Protein AF-A0A6G6X4B3-F1 (afdb_monomer_lite)

Radius of gyration: 32.87 Å; chains: 1; bounding box: 87×77×95 Å

pLDDT: mean 84.54, std 12.5, range [29.42, 98.75]

Structure (mmCIF, N/CA/C/O backbone):
data_AF-A0A6G6X4B3-F1
#
_entry.id   AF-A0A6G6X4B3-F1
#
loop_
_atom_site.group_PDB
_atom_site.id
_atom_site.type_symbol
_atom_site.label_atom_id
_atom_site.label_alt_id
_atom_site.label_comp_id
_atom_site.label_asym_id
_atom_site.label_entity_id
_atom_site.label_seq_id
_atom_site.pdbx_PDB_ins_code
_atom_site.Cartn_x
_atom_site.Cartn_y
_atom_site.Cartn_z
_atom_site.occupancy
_atom_site.B_iso_or_equiv
_atom_site.auth_seq_id
_atom_site.auth_comp_id
_atom_site.auth_asym_id
_atom_site.auth_atom_id
_atom_site.pdbx_PDB_model_num
ATOM 1 N N . MET A 1 1 ? -33.035 -1.682 -3.425 1.00 34.25 1 MET A N 1
ATOM 2 C CA . MET A 1 1 ? -34.180 -2.338 -2.754 1.00 34.25 1 MET A CA 1
ATOM 3 C C . MET A 1 1 ? -33.689 -3.664 -2.202 1.00 34.25 1 MET A C 1
ATOM 5 O O . MET A 1 1 ? -33.329 -4.509 -3.007 1.00 34.25 1 MET A O 1
ATOM 9 N N . ALA A 1 2 ? -33.610 -3.843 -0.883 1.00 37.97 2 ALA A N 1
ATOM 10 C CA . ALA A 1 2 ? -33.184 -5.114 -0.294 1.00 37.97 2 ALA A CA 1
ATOM 11 C C . ALA A 1 2 ? -34.392 -5.828 0.326 1.00 37.97 2 ALA A C 1
ATOM 13 O O . ALA A 1 2 ? -34.608 -5.746 1.523 1.00 37.97 2 ALA A O 1
ATOM 14 N N . ASN A 1 3 ? -35.212 -6.518 -0.471 1.00 41.06 3 ASN A N 1
ATOM 15 C CA . ASN A 1 3 ? -36.093 -7.522 0.134 1.00 41.06 3 ASN A CA 1
ATOM 16 C C . ASN A 1 3 ? -35.189 -8.575 0.792 1.00 41.06 3 ASN A C 1
ATOM 18 O O . ASN A 1 3 ? -34.303 -9.101 0.117 1.00 41.06 3 ASN A O 1
ATOM 22 N N . LEU A 1 4 ? -35.404 -8.891 2.077 1.00 50.31 4 LEU A N 1
ATOM 23 C CA . LEU A 1 4 ? -34.827 -10.081 2.713 1.00 50.31 4 LEU A CA 1
ATOM 24 C C . LEU A 1 4 ? -35.475 -11.311 2.060 1.00 50.31 4 LEU A C 1
ATOM 26 O O . LEU A 1 4 ? -36.457 -11.858 2.558 1.00 50.31 4 LEU A O 1
ATOM 30 N N . ASN A 1 5 ? -34.982 -11.663 0.873 1.00 49.84 5 ASN A N 1
ATOM 31 C CA . ASN A 1 5 ? -35.355 -12.846 0.120 1.00 49.84 5 ASN A CA 1
ATOM 32 C C . ASN A 1 5 ? -34.113 -13.747 0.007 1.00 49.84 5 ASN A C 1
ATOM 34 O O . ASN A 1 5 ? -33.140 -13.342 -0.635 1.00 49.84 5 ASN A O 1
ATOM 38 N N . PRO A 1 6 ? -34.123 -14.937 0.627 1.00 58.81 6 PRO A N 1
ATOM 39 C CA . PRO A 1 6 ? -35.236 -15.523 1.381 1.00 58.81 6 PRO A CA 1
ATOM 40 C C . PRO A 1 6 ? -35.432 -14.876 2.768 1.00 58.81 6 PRO A C 1
ATOM 42 O O . PRO A 1 6 ? -34.541 -14.200 3.286 1.00 58.81 6 PRO A O 1
ATOM 45 N N . ALA A 1 7 ? -36.617 -15.075 3.358 1.00 63.34 7 ALA A N 1
ATOM 46 C CA . ALA A 1 7 ? -36.954 -14.567 4.691 1.00 63.34 7 ALA A CA 1
ATOM 47 C C . ALA A 1 7 ? -35.974 -15.098 5.763 1.00 63.34 7 ALA A C 1
ATOM 49 O O . ALA A 1 7 ? -35.519 -16.235 5.627 1.00 63.34 7 ALA A O 1
ATOM 50 N N . PRO A 1 8 ? -35.691 -14.353 6.855 1.00 68.12 8 PRO A N 1
ATOM 51 C CA . PRO A 1 8 ? -34.735 -14.761 7.894 1.00 68.12 8 PRO A CA 1
ATOM 52 C C . PRO A 1 8 ? -34.922 -16.192 8.411 1.00 68.12 8 PRO A C 1
ATOM 54 O O . PRO A 1 8 ? -33.961 -16.951 8.501 1.00 68.12 8 PRO A O 1
ATOM 57 N N . ALA A 1 9 ? -36.167 -16.612 8.649 1.00 66.00 9 ALA A N 1
ATOM 58 C CA . ALA A 1 9 ? -36.484 -17.969 9.102 1.00 66.00 9 ALA A CA 1
ATOM 59 C C . ALA A 1 9 ? -36.031 -19.079 8.128 1.00 66.00 9 ALA A C 1
ATOM 61 O O . ALA A 1 9 ? -35.730 -20.190 8.556 1.00 66.00 9 ALA A O 1
ATOM 62 N N . ALA A 1 10 ? -35.940 -18.787 6.827 1.00 69.56 10 ALA A N 1
ATOM 63 C CA . ALA A 1 10 ? -35.490 -19.731 5.805 1.00 69.56 10 ALA A CA 1
ATOM 64 C C . ALA A 1 10 ? -33.955 -19.782 5.649 1.00 69.56 10 ALA A C 1
ATOM 66 O O . ALA A 1 10 ? -33.451 -20.624 4.911 1.00 69.56 10 ALA A O 1
ATOM 67 N N . LEU A 1 11 ? -33.204 -18.911 6.336 1.00 70.44 11 LEU A N 1
ATOM 68 C CA . LEU A 1 11 ? -31.737 -18.838 6.256 1.00 70.44 11 LEU A CA 1
ATOM 69 C C . LEU A 1 11 ? -31.010 -19.781 7.229 1.00 70.44 11 LEU A C 1
ATOM 71 O O . LEU A 1 11 ? -29.782 -19.870 7.195 1.00 70.44 11 LEU A O 1
ATOM 75 N N . GLY A 1 12 ? -31.736 -20.486 8.102 1.00 78.19 12 GLY A N 1
ATOM 76 C CA . GLY A 1 12 ? -31.140 -21.418 9.059 1.00 78.19 12 GLY A CA 1
ATOM 77 C C . GLY A 1 12 ? -30.101 -20.740 9.962 1.00 78.19 12 GLY A C 1
ATOM 78 O O . GLY A 1 12 ? -30.416 -19.774 10.653 1.00 78.19 12 GLY A O 1
ATOM 79 N N . LEU A 1 13 ? -28.864 -21.249 9.959 1.00 73.81 13 LEU A N 1
ATOM 80 C CA . LEU A 1 13 ? -27.758 -20.727 10.779 1.00 73.81 13 LEU A CA 1
ATOM 81 C C . LEU A 1 13 ? -27.313 -19.311 10.385 1.00 73.81 13 LEU A C 1
ATOM 83 O O . LEU A 1 13 ? -26.829 -18.574 11.234 1.00 73.81 13 LEU A O 1
ATOM 87 N N . ALA A 1 14 ? -27.521 -18.911 9.129 1.00 78.69 14 ALA A N 1
ATOM 88 C CA . ALA A 1 14 ? -27.161 -17.584 8.629 1.00 78.69 14 ALA A CA 1
ATOM 89 C C . ALA A 1 14 ? -28.263 -16.530 8.871 1.00 78.69 14 ALA A C 1
ATOM 91 O O . ALA A 1 14 ? -28.248 -15.458 8.262 1.00 78.69 14 ALA A O 1
ATOM 92 N N . SER A 1 15 ? -29.269 -16.844 9.693 1.00 83.00 15 SER A N 1
ATOM 93 C CA . SER A 1 15 ? -30.389 -15.945 9.969 1.00 83.00 15 SER A CA 1
ATOM 94 C C . SER A 1 15 ? -29.947 -14.732 10.801 1.00 83.00 15 SER A C 1
ATOM 96 O O . SER A 1 15 ? -29.384 -14.923 11.879 1.00 83.00 15 SER A O 1
ATOM 98 N N . PRO A 1 16 ? -30.264 -13.486 10.388 1.00 84.44 16 PRO A N 1
ATOM 99 C CA . PRO A 1 16 ? -30.019 -12.283 11.187 1.00 84.44 16 PRO A CA 1
ATOM 100 C C . PRO A 1 16 ? -31.057 -12.102 12.310 1.00 84.44 16 PRO A C 1
ATOM 102 O O . PRO A 1 16 ? -31.334 -10.973 12.709 1.00 84.44 16 PRO A O 1
ATOM 105 N N . ALA A 1 17 ? -31.696 -13.186 12.762 1.00 86.19 17 ALA A N 1
ATOM 106 C CA . ALA A 1 17 ? -32.755 -13.105 13.752 1.00 86.19 17 ALA A CA 1
ATOM 107 C C . ALA A 1 17 ? -32.227 -12.575 15.092 1.00 86.19 17 ALA A C 1
ATOM 109 O O . ALA A 1 17 ? -31.159 -12.984 15.553 1.00 86.19 17 ALA A O 1
ATOM 110 N N . LEU A 1 18 ? -33.002 -11.690 15.714 1.00 88.56 18 LEU A N 1
ATOM 111 C CA . LEU A 1 18 ? -32.690 -11.038 16.981 1.00 88.56 18 LEU A CA 1
ATOM 112 C C . LEU A 1 18 ? -33.564 -11.592 18.109 1.00 88.56 18 LEU A C 1
ATOM 114 O O . LEU A 1 18 ? -34.737 -11.916 17.902 1.00 88.56 18 LEU A O 1
ATOM 118 N N . GLY A 1 19 ? -32.996 -11.677 19.311 1.00 87.81 19 GLY A N 1
ATOM 119 C CA . GLY A 1 19 ? -33.690 -12.081 20.533 1.00 87.81 19 GLY A CA 1
ATOM 120 C C . GLY A 1 19 ? -33.427 -11.140 21.709 1.00 87.81 19 GLY A C 1
ATOM 121 O O . GLY A 1 19 ? -32.533 -10.289 21.666 1.00 87.81 19 GLY A O 1
ATOM 122 N N . ALA A 1 20 ? -34.204 -11.320 22.778 1.00 89.75 20 ALA A N 1
ATOM 123 C CA . ALA A 1 20 ? -33.962 -10.644 24.048 1.00 89.75 20 ALA A CA 1
ATOM 124 C C . ALA A 1 20 ? -32.610 -11.074 24.629 1.00 89.75 20 ALA A C 1
ATOM 126 O O . ALA A 1 20 ? -32.232 -12.239 24.528 1.00 89.75 20 ALA A O 1
ATOM 127 N N . TRP A 1 21 ? -31.886 -10.129 25.230 1.00 91.62 21 TRP A N 1
ATOM 128 C CA . TRP A 1 21 ? -30.561 -10.404 25.802 1.00 91.62 21 TRP A CA 1
ATOM 129 C C . TRP A 1 21 ? -30.665 -11.100 27.157 1.00 91.62 21 TRP A C 1
ATOM 131 O O . TRP A 1 21 ? -29.821 -11.923 27.487 1.00 91.62 21 TRP A O 1
ATOM 141 N N . PHE A 1 22 ? -31.705 -10.791 27.929 1.00 90.38 22 PHE A N 1
ATOM 142 C CA . PHE A 1 22 ? -31.936 -11.348 29.259 1.00 90.38 22 PHE A CA 1
ATOM 143 C C . PHE A 1 22 ? -33.390 -11.774 29.411 1.00 90.38 22 PHE A C 1
ATOM 145 O O . PHE A 1 22 ? -34.276 -11.207 28.760 1.00 90.38 22 PHE A O 1
ATOM 152 N N . ASP A 1 23 ? -33.642 -12.738 30.290 1.00 87.31 23 ASP A N 1
ATOM 153 C CA . ASP A 1 23 ? -34.991 -13.194 30.618 1.00 87.31 23 ASP A CA 1
ATOM 154 C C . ASP A 1 23 ? -35.842 -12.130 31.310 1.00 87.31 23 ASP A C 1
ATOM 156 O O . ASP A 1 23 ? -37.011 -11.948 30.958 1.00 87.31 23 ASP A O 1
ATOM 160 N N . ASP A 1 24 ? -35.230 -11.347 32.191 1.00 87.12 24 ASP A N 1
ATOM 161 C CA . ASP A 1 24 ? -35.862 -10.208 32.840 1.00 87.12 24 ASP A CA 1
ATOM 162 C C . ASP A 1 24 ? -36.134 -9.059 31.846 1.00 87.12 24 ASP A C 1
ATOM 164 O O . ASP A 1 24 ? -35.240 -8.538 31.167 1.00 87.12 24 ASP A O 1
ATOM 168 N N . ALA A 1 25 ? -37.405 -8.662 31.741 1.00 83.94 25 ALA A N 1
ATOM 169 C CA . ALA A 1 25 ? -37.860 -7.552 30.902 1.00 83.94 25 ALA A CA 1
ATOM 170 C C . ALA A 1 25 ? -37.615 -6.167 31.494 1.00 83.94 25 ALA A C 1
ATOM 172 O O . ALA A 1 25 ? -37.613 -5.184 30.754 1.00 83.94 25 ALA A O 1
ATOM 173 N N . SER A 1 26 ? -37.394 -6.095 32.802 1.00 83.94 26 SER A N 1
ATOM 174 C CA . SER A 1 26 ? -37.139 -4.861 33.535 1.00 83.94 26 SER A CA 1
ATOM 175 C C . SER A 1 26 ? -35.655 -4.500 33.630 1.00 83.94 26 SER A C 1
ATOM 177 O O . SER A 1 26 ? -35.333 -3.357 33.958 1.00 83.94 26 SER A O 1
ATOM 179 N N . LEU A 1 27 ? -34.754 -5.434 33.296 1.00 89.00 27 LEU A N 1
ATOM 180 C CA . LEU A 1 27 ? -33.313 -5.207 33.342 1.00 89.00 27 LEU A CA 1
ATOM 181 C C . LEU A 1 27 ? -32.903 -4.081 32.389 1.00 89.00 27 LEU A C 1
ATOM 183 O O . LEU A 1 27 ? -33.153 -4.143 31.182 1.00 89.00 27 LEU A O 1
ATOM 187 N N . SER A 1 28 ? -32.240 -3.068 32.952 1.00 91.94 28 SER A N 1
ATOM 188 C CA . SER A 1 28 ? -31.773 -1.882 32.237 1.00 91.94 28 SER A CA 1
ATOM 189 C C . SER A 1 28 ? -30.257 -1.722 32.338 1.00 91.94 28 SER A C 1
ATOM 191 O O . SER A 1 28 ? -29.694 -1.729 33.435 1.00 91.94 28 SER A O 1
ATOM 193 N N . LEU A 1 29 ? -29.594 -1.546 31.192 1.00 95.06 29 LEU A N 1
ATOM 194 C CA . LEU A 1 29 ? -28.162 -1.250 31.127 1.00 95.06 29 LEU A CA 1
ATOM 195 C C . LEU A 1 29 ? -27.895 0.231 31.421 1.00 95.06 29 LEU A C 1
ATOM 197 O O . LEU A 1 29 ? -28.511 1.125 30.832 1.00 95.06 29 LEU A O 1
ATOM 201 N N . ALA A 1 30 ? -26.933 0.486 32.306 1.00 95.62 30 ALA A N 1
ATOM 202 C CA . ALA A 1 30 ? -26.502 1.828 32.677 1.00 95.62 30 ALA A CA 1
ATOM 203 C C . ALA A 1 30 ? -25.683 2.527 31.565 1.00 95.62 30 ALA A C 1
ATOM 205 O O . ALA A 1 30 ? -25.419 1.989 30.485 1.00 95.62 30 ALA A O 1
ATOM 206 N N . ALA A 1 31 ? -25.290 3.780 31.809 1.00 94.31 31 ALA A N 1
ATOM 207 C CA . ALA A 1 31 ? -24.260 4.448 31.008 1.00 94.31 31 ALA A CA 1
ATOM 208 C C . ALA A 1 31 ? -22.913 3.712 31.131 1.00 94.31 31 ALA A C 1
ATOM 210 O O . ALA A 1 31 ? -22.647 3.126 32.184 1.00 94.31 31 ALA A O 1
ATOM 211 N N . PRO A 1 32 ? -22.079 3.711 30.077 1.00 96.00 32 PRO A N 1
ATOM 212 C CA . PRO A 1 32 ? -20.802 3.030 30.127 1.00 96.00 32 PRO A CA 1
ATOM 213 C C . PRO A 1 32 ? -19.794 3.849 30.947 1.00 96.00 32 PRO A C 1
ATOM 215 O O . PRO A 1 32 ? -19.927 5.068 31.097 1.00 96.00 32 PRO A O 1
ATOM 218 N N . VAL A 1 33 ? -18.769 3.180 31.471 1.00 95.69 33 VAL A N 1
ATOM 219 C CA . VAL A 1 33 ? -17.647 3.827 32.171 1.00 95.69 33 VAL A CA 1
ATOM 220 C C . VAL A 1 33 ? -16.529 4.216 31.191 1.00 95.69 33 VAL A C 1
ATOM 222 O O . VAL A 1 33 ? -16.672 4.092 29.976 1.00 95.69 33 VAL A O 1
ATOM 225 N N . SER A 1 34 ? -15.389 4.696 31.701 1.00 95.00 34 SER A N 1
ATOM 226 C CA . SER A 1 34 ? -14.264 5.214 30.898 1.00 95.00 34 SER A CA 1
ATOM 227 C C . SER A 1 34 ? -13.652 4.217 29.903 1.00 95.00 34 SER A C 1
ATOM 229 O O . SER A 1 34 ? -12.942 4.639 28.989 1.00 95.00 34 SER A O 1
ATOM 231 N N . THR A 1 35 ? -13.916 2.919 30.074 1.00 94.88 35 THR A N 1
ATOM 232 C CA . THR A 1 35 ? -13.462 1.824 29.203 1.00 94.88 35 THR A CA 1
ATOM 233 C C . THR A 1 35 ? -14.482 1.425 28.131 1.00 94.88 35 THR A C 1
ATOM 235 O O . THR A 1 35 ? -14.175 0.560 27.319 1.00 94.88 35 THR A O 1
ATOM 238 N N . LEU A 1 36 ? -15.667 2.053 28.107 1.00 96.31 36 LEU A N 1
ATOM 239 C CA . LEU A 1 36 ? -16.879 1.654 27.367 1.00 96.31 36 LEU A CA 1
ATOM 240 C C . LEU A 1 36 ? -17.611 0.403 27.889 1.00 96.31 36 LEU A C 1
ATOM 242 O O . LEU A 1 36 ? -18.686 0.079 27.383 1.00 96.31 36 LEU A O 1
ATOM 246 N N . ALA A 1 37 ? -17.109 -0.242 28.943 1.00 96.88 37 ALA A N 1
ATOM 247 C CA . ALA A 1 37 ? -17.837 -1.299 29.639 1.00 96.88 37 ALA A CA 1
ATOM 248 C C . ALA A 1 37 ? -19.062 -0.756 30.387 1.00 96.88 37 ALA A C 1
ATOM 250 O O . ALA A 1 37 ? -19.065 0.390 30.848 1.00 96.88 37 ALA A O 1
ATOM 251 N N . VAL A 1 38 ? -20.084 -1.592 30.562 1.00 97.44 38 VAL A N 1
ATOM 252 C CA . VAL A 1 38 ? -21.244 -1.287 31.407 1.00 97.44 38 VAL A CA 1
ATOM 253 C C . VAL A 1 38 ? -21.191 -2.161 32.661 1.00 97.44 38 VAL A C 1
ATOM 255 O O . VAL A 1 38 ? -21.445 -3.365 32.557 1.00 97.44 38 VAL A O 1
ATOM 258 N N . PRO A 1 39 ? -20.905 -1.589 33.844 1.00 95.81 39 PRO A N 1
ATOM 259 C CA . PRO A 1 39 ? -20.995 -2.329 35.092 1.00 95.81 39 PRO A CA 1
ATOM 260 C C . PRO A 1 39 ? -22.458 -2.648 35.390 1.00 95.81 39 PRO A C 1
ATOM 262 O O . PRO A 1 39 ? -23.330 -1.779 35.291 1.00 95.81 39 PRO A O 1
ATOM 265 N N . HIS A 1 40 ? -22.728 -3.889 35.778 1.00 94.06 40 HIS A N 1
ATOM 266 C CA . HIS A 1 40 ? -24.064 -4.315 36.166 1.00 94.06 40 HIS A CA 1
ATOM 267 C C . HIS A 1 40 ? -24.013 -5.266 37.358 1.00 94.06 40 HIS A C 1
ATOM 269 O O . HIS A 1 40 ? -23.154 -6.143 37.421 1.00 94.06 40 HIS A O 1
ATOM 275 N N . THR A 1 41 ? -24.958 -5.105 38.282 1.00 92.81 41 THR A N 1
ATOM 276 C CA . THR A 1 41 ? -25.189 -6.043 39.382 1.00 92.81 41 THR A CA 1
ATOM 277 C C . THR A 1 41 ? -26.573 -6.635 39.193 1.00 92.81 41 THR A C 1
ATOM 279 O O . THR A 1 41 ? -27.560 -5.901 39.256 1.00 92.81 41 THR A O 1
ATOM 282 N N . PHE A 1 42 ? -26.644 -7.940 38.943 1.00 85.75 42 PHE A N 1
ATOM 283 C CA . PHE A 1 42 ? -27.924 -8.618 38.764 1.00 85.75 42 PHE A CA 1
ATOM 284 C C . PHE A 1 42 ? -28.671 -8.686 40.094 1.00 85.75 42 PHE A C 1
ATOM 286 O O . PHE A 1 42 ? -28.071 -8.955 41.134 1.00 85.75 42 PHE A O 1
ATOM 293 N N . ALA A 1 43 ? -29.975 -8.427 40.053 1.00 78.50 43 ALA A N 1
ATOM 294 C CA . ALA A 1 43 ? -30.862 -8.515 41.204 1.00 78.50 43 ALA A CA 1
ATOM 295 C C . ALA A 1 43 ? -31.962 -9.544 40.924 1.00 78.50 43 ALA A C 1
ATOM 297 O O . ALA A 1 43 ? -32.490 -9.596 39.812 1.00 78.50 43 ALA A O 1
ATOM 298 N N . ALA A 1 44 ? -32.340 -10.330 41.928 1.00 63.81 44 ALA A N 1
ATOM 299 C CA . ALA A 1 44 ? -33.470 -11.243 41.835 1.00 63.81 44 ALA A CA 1
ATOM 300 C C . ALA A 1 44 ? -34.761 -10.462 41.534 1.00 63.81 44 ALA A C 1
ATOM 302 O O . ALA A 1 44 ? -35.176 -9.590 42.303 1.00 63.81 44 ALA A O 1
ATOM 303 N N . SER A 1 45 ? -35.432 -10.800 40.433 1.00 56.31 45 SER A N 1
ATOM 304 C CA . SER A 1 45 ? -36.744 -10.258 40.080 1.00 56.31 45 SER A CA 1
ATOM 305 C C . SER A 1 45 ? -37.760 -11.389 39.881 1.00 56.31 45 SER A C 1
ATOM 307 O O . SER A 1 45 ? -37.430 -12.517 39.516 1.00 56.31 45 SER A O 1
ATOM 309 N N . GLY A 1 46 ? -39.029 -11.123 40.209 1.00 57.25 46 GLY A N 1
ATOM 310 C CA . GLY A 1 46 ? -40.143 -12.025 39.886 1.00 57.25 46 GLY A CA 1
ATOM 311 C C . GLY A 1 46 ? -40.173 -13.392 40.591 1.00 57.25 46 GLY A C 1
ATOM 312 O O . GLY A 1 46 ? -40.893 -14.274 40.133 1.00 57.25 46 GLY A O 1
ATOM 313 N N . GLY A 1 47 ? -39.438 -13.590 41.693 1.00 58.91 47 GLY A N 1
ATOM 314 C CA . GLY A 1 47 ? -39.380 -14.873 42.415 1.00 58.91 47 GLY A CA 1
ATOM 315 C C . GLY A 1 47 ? -38.359 -15.875 41.861 1.00 58.91 47 GLY A C 1
ATOM 316 O O . GLY A 1 47 ? -38.307 -17.005 42.345 1.00 58.91 47 GLY A O 1
ATOM 317 N N . ASN A 1 48 ? -37.544 -15.467 40.883 1.00 61.34 48 ASN A N 1
ATOM 318 C CA . ASN A 1 48 ? -36.438 -16.255 40.346 1.00 61.34 48 ASN A CA 1
ATOM 319 C C . ASN A 1 48 ? -35.145 -15.968 41.132 1.00 61.34 48 ASN A C 1
ATOM 321 O O . ASN A 1 48 ? -34.888 -14.826 41.506 1.00 61.34 48 ASN A O 1
ATOM 325 N N . THR A 1 49 ? -34.316 -16.987 41.377 1.00 74.00 49 THR A N 1
ATOM 326 C CA . THR A 1 49 ? -33.020 -16.835 42.077 1.00 74.00 49 THR A CA 1
ATOM 327 C C . THR A 1 49 ? -31.856 -16.495 41.141 1.00 74.00 49 THR A C 1
ATOM 329 O O . THR A 1 49 ? -30.737 -16.292 41.612 1.00 74.00 49 THR A O 1
ATOM 332 N N . VAL A 1 50 ? -32.101 -16.475 39.827 1.00 85.00 50 VAL A N 1
ATOM 333 C CA . VAL A 1 50 ? -31.108 -16.206 38.780 1.00 85.00 50 VAL A CA 1
ATOM 334 C C . VAL A 1 50 ? -31.719 -15.388 37.637 1.00 85.00 50 VAL A C 1
ATOM 336 O O . VAL A 1 50 ? -32.908 -15.530 37.350 1.00 85.00 50 VAL A O 1
ATOM 339 N N . THR A 1 51 ? -30.895 -14.582 36.965 1.00 89.00 51 THR A N 1
ATOM 340 C CA . THR A 1 51 ? -31.205 -13.927 35.682 1.00 89.00 51 THR A CA 1
ATOM 341 C C . THR A 1 51 ? -30.478 -14.665 34.560 1.00 89.00 51 THR A C 1
ATOM 343 O O . THR A 1 51 ? -29.258 -14.821 34.613 1.00 89.00 51 THR A O 1
ATOM 346 N N . ALA A 1 52 ? -31.190 -15.119 33.532 1.00 89.69 52 ALA A N 1
ATOM 347 C CA . ALA A 1 52 ? -30.589 -15.847 32.417 1.00 89.69 52 ALA A CA 1
ATOM 348 C C . ALA A 1 52 ? -30.125 -14.901 31.298 1.00 89.69 52 ALA A C 1
ATOM 350 O O . ALA A 1 52 ? -30.900 -14.096 30.780 1.00 89.69 52 ALA A O 1
ATOM 351 N N . TRP A 1 53 ? -28.871 -15.049 30.866 1.00 92.62 53 TRP A N 1
ATOM 352 C CA . TRP A 1 53 ? -28.338 -14.469 29.635 1.00 92.62 53 TRP A CA 1
ATOM 353 C C . TRP A 1 53 ? -28.732 -15.326 28.438 1.00 92.62 53 TRP A C 1
ATOM 355 O O . TRP A 1 53 ? -28.424 -16.520 28.377 1.00 92.62 53 TRP A O 1
ATOM 365 N N . TRP A 1 54 ? -29.395 -14.723 27.463 1.00 91.38 54 TRP A N 1
ATOM 366 C CA . TRP A 1 54 ? -29.845 -15.382 26.245 1.00 91.38 54 TRP A CA 1
ATOM 367 C C . TRP A 1 54 ? -29.028 -14.941 25.037 1.00 91.38 54 TRP A C 1
ATOM 369 O O . TRP A 1 54 ? -28.472 -13.844 25.001 1.00 91.38 54 TRP A O 1
ATOM 379 N N . ALA A 1 55 ? -28.972 -15.810 24.026 1.00 90.69 55 ALA A N 1
ATOM 380 C CA . ALA A 1 55 ? -28.298 -15.508 22.772 1.00 90.69 55 ALA A CA 1
ATOM 381 C C . ALA A 1 55 ? -29.010 -14.347 22.051 1.00 90.69 55 ALA A C 1
ATOM 383 O O . ALA A 1 55 ? -30.164 -14.506 21.647 1.00 90.69 55 ALA A O 1
ATOM 384 N N . PRO A 1 56 ? -28.347 -13.196 21.849 1.00 91.88 56 PRO A N 1
ATOM 385 C CA . PRO A 1 56 ? -28.986 -12.032 21.243 1.00 91.88 56 PRO A CA 1
ATOM 386 C C . PRO A 1 56 ? -29.158 -12.167 19.720 1.00 91.88 56 PRO A C 1
ATOM 388 O O . PRO A 1 56 ? -30.041 -11.537 19.142 1.00 91.88 56 PRO A O 1
ATOM 391 N N . ALA A 1 57 ? -28.323 -12.992 19.084 1.00 92.00 57 ALA A N 1
ATOM 392 C CA . ALA A 1 57 ? -28.341 -13.363 17.668 1.00 92.00 57 ALA A CA 1
ATOM 393 C C . ALA A 1 57 ? -27.618 -14.717 17.490 1.00 92.00 57 ALA A C 1
ATOM 395 O O . ALA A 1 57 ? -27.196 -15.320 18.477 1.00 92.00 57 ALA A O 1
ATOM 396 N N . GLY A 1 58 ? -27.493 -15.232 16.263 1.00 91.44 58 GLY A N 1
ATOM 397 C CA . GLY A 1 58 ? -26.735 -16.463 15.991 1.00 91.44 58 GLY A CA 1
ATOM 398 C C . GLY A 1 58 ? -25.220 -16.277 16.162 1.00 91.44 58 GLY A C 1
ATOM 399 O O . GLY A 1 58 ? -24.633 -15.376 15.559 1.00 91.44 58 GLY A O 1
ATOM 400 N N . GLY A 1 59 ? -24.576 -17.131 16.962 1.00 94.06 59 GLY A N 1
ATOM 401 C CA . GLY A 1 59 ? -23.158 -16.987 17.304 1.00 94.06 59 GLY A CA 1
ATOM 402 C C . GLY A 1 59 ? -22.581 -18.156 18.099 1.00 94.06 59 GLY A C 1
ATOM 403 O O . GLY A 1 59 ? -23.260 -19.145 18.363 1.00 94.06 59 GLY A O 1
ATOM 404 N N . THR A 1 60 ? -21.318 -18.036 18.490 1.00 94.50 60 THR A N 1
ATOM 405 C CA . THR A 1 60 ? -20.589 -19.016 19.300 1.00 94.50 60 THR A CA 1
ATOM 406 C C . THR A 1 60 ? -20.167 -18.413 20.634 1.00 94.50 60 THR A C 1
ATOM 408 O O . THR A 1 60 ? -19.591 -17.324 20.661 1.00 94.50 60 THR A O 1
ATOM 411 N N . LEU A 1 61 ? -20.406 -19.140 21.723 1.00 94.44 61 LEU A N 1
ATOM 412 C CA . LEU A 1 61 ? -19.905 -18.832 23.058 1.00 94.44 61 LEU A CA 1
ATOM 413 C C . LEU A 1 61 ? -18.546 -19.506 23.285 1.00 94.44 61 LEU A C 1
ATOM 415 O O . LEU A 1 61 ? -18.392 -20.707 23.055 1.00 94.44 61 LEU A O 1
ATOM 419 N N . THR A 1 62 ? -17.588 -18.737 23.792 1.00 94.75 62 THR A N 1
ATOM 420 C CA . THR A 1 62 ? -16.268 -19.206 24.225 1.00 94.75 62 THR A CA 1
ATOM 421 C C . THR A 1 62 ? -15.971 -18.663 25.617 1.00 94.75 62 THR A C 1
ATOM 423 O O . THR A 1 62 ? -16.232 -17.491 25.887 1.00 94.75 62 THR A O 1
ATOM 426 N N . LEU A 1 63 ? -15.410 -19.502 26.491 1.00 95.06 63 LEU A N 1
ATOM 427 C CA . LEU A 1 63 ? -14.903 -19.083 27.798 1.00 95.06 63 LEU A CA 1
ATOM 428 C C . LEU A 1 63 ? -13.379 -18.994 27.759 1.00 95.06 63 LEU A C 1
ATOM 430 O O . LEU A 1 63 ? -12.717 -19.850 27.170 1.00 95.06 63 LEU A O 1
ATOM 434 N N . ALA A 1 64 ? -12.828 -17.958 28.381 1.00 95.75 64 ALA A N 1
ATOM 435 C CA . ALA A 1 64 ? -11.390 -17.770 28.520 1.00 95.75 64 ALA A CA 1
ATOM 436 C C . ALA A 1 64 ? -11.072 -17.032 29.821 1.00 95.75 64 ALA A C 1
ATOM 438 O O . ALA A 1 64 ? -11.844 -16.189 30.269 1.00 95.75 64 ALA A O 1
ATOM 439 N N . VAL A 1 65 ? -9.913 -17.317 30.407 1.00 96.31 65 VAL A N 1
ATOM 440 C CA . VAL A 1 65 ? -9.360 -16.534 31.515 1.00 96.31 65 VAL A CA 1
ATOM 441 C C . VAL A 1 65 ? -8.433 -15.469 30.941 1.00 96.31 65 VAL A C 1
ATOM 443 O O . VAL A 1 65 ? -7.506 -15.775 30.186 1.00 96.31 65 VAL A O 1
ATOM 446 N N . SER A 1 66 ? -8.676 -14.205 31.267 1.00 95.19 66 SER A N 1
ATOM 447 C CA . SER A 1 66 ? -7.836 -13.092 30.839 1.00 95.19 66 SER A CA 1
ATOM 448 C C . SER A 1 66 ? -6.496 -13.135 31.579 1.00 95.19 66 SER A C 1
ATOM 450 O O . SER A 1 66 ? -6.416 -12.951 32.782 1.00 95.19 66 SER A O 1
ATOM 452 N N . THR A 1 67 ? -5.398 -13.383 30.874 1.00 91.62 67 THR A N 1
ATOM 453 C CA . THR A 1 67 ? -4.037 -13.393 31.450 1.00 91.62 67 THR A CA 1
ATOM 454 C C . THR A 1 67 ? -3.222 -12.206 30.933 1.00 91.62 67 THR A C 1
ATOM 456 O O . THR A 1 67 ? -3.574 -11.694 29.864 1.00 91.62 67 THR A O 1
ATOM 459 N N . PRO A 1 68 ? -2.140 -11.771 31.618 1.00 88.06 68 PRO A N 1
ATOM 460 C CA . PRO A 1 68 ? -1.312 -10.648 31.158 1.00 88.06 68 PRO A CA 1
ATOM 461 C C . PRO A 1 68 ? -0.866 -10.802 29.696 1.00 88.06 68 PRO A C 1
ATOM 463 O O . PRO A 1 68 ? -1.005 -9.890 28.883 1.00 88.06 68 PRO A O 1
ATOM 466 N N . THR A 1 69 ? -0.433 -12.008 29.319 1.00 87.06 69 THR A N 1
ATOM 467 C CA . THR A 1 69 ? -0.367 -12.429 27.915 1.00 87.06 69 THR A CA 1
ATOM 468 C C . THR A 1 69 ? -1.742 -12.935 27.506 1.00 87.06 69 THR A C 1
ATOM 470 O O . THR A 1 69 ? -2.135 -14.029 27.906 1.00 87.06 69 THR A O 1
ATOM 473 N N . ARG A 1 70 ? -2.501 -12.134 26.756 1.00 87.94 70 ARG A N 1
ATOM 474 C CA . ARG A 1 70 ? -3.894 -12.459 26.420 1.00 87.94 70 ARG A CA 1
ATOM 475 C C . ARG A 1 70 ? -3.984 -13.746 25.581 1.00 87.94 70 ARG A C 1
ATOM 477 O O . ARG A 1 70 ? -3.210 -13.890 24.632 1.00 87.94 70 ARG A O 1
ATOM 484 N N . PRO A 1 71 ? -4.938 -14.654 25.870 1.00 89.31 71 PRO A N 1
ATOM 485 C CA . PRO A 1 71 ? -5.207 -15.788 24.989 1.00 89.31 71 PRO A CA 1
ATOM 486 C C . PRO A 1 71 ? -5.701 -15.291 23.624 1.00 89.31 71 PRO A C 1
ATOM 488 O O . PRO A 1 71 ? -6.290 -14.214 23.528 1.00 89.31 71 PRO A O 1
ATOM 491 N N . SER A 1 72 ? -5.506 -16.087 22.570 1.00 83.75 72 SER A N 1
ATOM 492 C CA . SER A 1 72 ? -5.769 -15.689 21.174 1.00 83.75 72 SER A CA 1
ATOM 493 C C . SER A 1 72 ? -7.190 -15.171 20.915 1.00 83.75 72 SER A C 1
ATOM 495 O O . SER A 1 72 ? -7.387 -14.283 20.091 1.00 83.75 72 SER A O 1
ATOM 497 N N . VAL A 1 73 ? -8.187 -15.686 21.641 1.00 88.25 73 VAL A N 1
ATOM 498 C CA . VAL A 1 73 ? -9.589 -15.250 21.522 1.00 88.25 73 VAL A CA 1
ATOM 499 C C . VAL A 1 73 ? -9.856 -13.869 22.138 1.00 88.25 73 VAL A C 1
ATOM 501 O O . VAL A 1 73 ? -10.837 -13.232 21.768 1.00 88.25 73 VAL A O 1
ATOM 504 N N . LEU A 1 74 ? -8.985 -13.390 23.037 1.00 92.44 74 LEU A N 1
ATOM 505 C CA . LEU A 1 74 ? -9.092 -12.085 23.708 1.00 92.44 74 LEU A CA 1
ATOM 506 C C . LEU A 1 74 ? -7.999 -11.091 23.281 1.00 92.44 74 LEU A C 1
ATOM 508 O O . LEU A 1 74 ? -8.110 -9.905 23.576 1.00 92.44 74 LEU A O 1
ATOM 512 N N . SER A 1 75 ? -6.933 -11.540 22.611 1.00 87.00 75 SER A N 1
ATOM 513 C CA . SER A 1 75 ? -5.732 -10.729 22.356 1.00 87.00 75 SER A CA 1
ATOM 514 C C . SER A 1 75 ? -5.961 -9.518 21.454 1.00 87.00 75 SER A C 1
ATOM 516 O O . SER A 1 75 ? -5.199 -8.560 21.521 1.00 87.00 75 SER A O 1
ATOM 518 N N . GLY A 1 76 ? -6.997 -9.554 20.614 1.00 87.31 76 GLY A N 1
ATOM 519 C CA . GLY A 1 76 ? -7.382 -8.438 19.748 1.00 87.31 76 GLY A CA 1
ATOM 520 C C . GLY A 1 76 ? -8.406 -7.478 20.356 1.00 87.31 76 GLY A C 1
ATOM 521 O O . GLY A 1 76 ? -8.770 -6.523 19.683 1.00 87.31 76 GLY A O 1
ATOM 522 N N . LEU A 1 77 ? -8.898 -7.730 21.575 1.00 94.19 77 LEU A N 1
ATOM 523 C CA . LEU A 1 77 ? -9.983 -6.951 22.172 1.00 94.19 77 LEU A CA 1
ATOM 524 C C . LEU A 1 77 ? -9.431 -5.804 23.024 1.00 94.19 77 LEU A C 1
ATOM 526 O O . LEU A 1 77 ? -8.700 -6.039 23.993 1.00 94.19 77 LEU A O 1
ATOM 530 N N . THR A 1 78 ? -9.790 -4.570 22.672 1.00 93.81 78 THR A N 1
ATOM 531 C CA . THR A 1 78 ? -9.301 -3.351 23.329 1.00 93.81 78 THR A CA 1
ATOM 532 C C . THR A 1 78 ? -10.426 -2.470 23.862 1.00 93.81 78 THR A C 1
ATOM 534 O O . THR A 1 78 ? -11.538 -2.464 23.337 1.00 93.81 78 THR A O 1
ATOM 537 N N . ASP A 1 79 ? -10.137 -1.735 24.932 1.00 93.75 79 ASP A N 1
ATOM 538 C CA . ASP A 1 79 ? -11.035 -0.755 25.530 1.00 93.75 79 ASP A CA 1
ATOM 539 C C . ASP A 1 79 ? -11.016 0.590 24.778 1.00 93.75 79 ASP A C 1
ATOM 541 O O . ASP A 1 79 ? -10.299 0.788 23.794 1.00 93.75 79 ASP A O 1
ATOM 545 N N . ALA A 1 80 ? -11.783 1.560 25.276 1.00 92.25 80 ALA A N 1
ATOM 546 C CA . ALA A 1 80 ? -11.857 2.913 24.718 1.00 92.25 80 ALA A CA 1
ATOM 547 C C . ALA A 1 80 ? -10.531 3.706 24.729 1.00 92.25 80 ALA A C 1
ATOM 549 O O . ALA A 1 80 ? -10.443 4.762 24.105 1.00 92.25 80 ALA A O 1
ATOM 550 N N . THR A 1 81 ? -9.515 3.251 25.466 1.00 88.94 81 THR A N 1
ATOM 551 C CA . THR A 1 81 ? -8.168 3.846 25.496 1.00 88.94 81 THR A CA 1
ATOM 552 C C . THR A 1 81 ? -7.196 3.126 24.553 1.00 88.94 81 THR A C 1
ATOM 554 O O . THR A 1 81 ? -6.082 3.609 24.322 1.00 88.94 81 THR A O 1
ATOM 557 N N . GLY A 1 82 ? -7.618 1.991 23.987 1.00 87.50 82 GLY A N 1
ATOM 558 C CA . GLY A 1 82 ? -6.801 1.070 23.207 1.00 87.50 82 GLY A CA 1
ATOM 559 C C . GLY A 1 82 ? -5.968 0.105 24.062 1.00 87.50 82 GLY A C 1
ATOM 560 O O . GLY A 1 82 ? -5.083 -0.559 23.521 1.00 87.50 82 GLY A O 1
ATOM 561 N N . ALA A 1 83 ? -6.207 0.040 25.375 1.00 89.38 83 ALA A N 1
ATOM 562 C CA . ALA A 1 83 ? -5.619 -0.956 26.269 1.00 89.38 83 ALA A CA 1
ATOM 563 C C . ALA A 1 83 ? -6.398 -2.286 26.180 1.00 89.38 83 ALA A C 1
ATOM 565 O O . ALA A 1 83 ? -7.516 -2.294 25.670 1.00 89.38 83 ALA A O 1
ATOM 566 N N . PRO A 1 84 ? -5.856 -3.429 26.640 1.00 92.12 84 PRO A N 1
ATOM 567 C CA . PRO A 1 84 ? -6.591 -4.697 26.635 1.00 92.12 84 PRO A CA 1
ATOM 568 C C . PRO A 1 84 ? -7.923 -4.623 27.408 1.00 92.12 84 PRO A C 1
ATOM 570 O O . PRO A 1 84 ? -7.957 -4.118 28.526 1.00 92.12 84 PRO A O 1
ATOM 573 N N . ALA A 1 85 ? -9.003 -5.174 26.843 1.00 92.31 85 ALA A N 1
ATOM 574 C CA . ALA A 1 85 ? -10.385 -4.929 27.285 1.00 92.31 85 ALA A CA 1
ATOM 575 C C . ALA A 1 85 ? -10.864 -5.648 28.565 1.00 92.31 85 ALA A C 1
ATOM 577 O O . ALA A 1 85 ? -12.051 -5.633 28.847 1.00 92.31 85 ALA A O 1
ATOM 578 N N . PHE A 1 86 ? -9.993 -6.289 29.341 1.00 96.19 86 PHE A N 1
ATOM 579 C CA . PHE A 1 86 ? -10.387 -7.017 30.558 1.00 96.19 86 PHE A CA 1
ATOM 580 C C . PHE A 1 86 ? -9.315 -6.849 31.624 1.00 96.19 86 PHE A C 1
ATOM 582 O O . PHE A 1 86 ? -8.137 -6.712 31.278 1.00 96.19 86 PHE A O 1
ATOM 589 N N . ALA A 1 87 ? -9.689 -6.903 32.899 1.00 95.06 87 ALA A N 1
ATOM 590 C CA . ALA A 1 87 ? -8.720 -7.018 33.979 1.00 95.06 87 ALA A CA 1
ATOM 591 C C . ALA A 1 87 ? -8.024 -8.387 33.938 1.00 95.06 87 ALA A C 1
ATOM 593 O O . ALA A 1 87 ? -8.513 -9.333 33.323 1.00 95.06 87 ALA A O 1
ATOM 594 N N . ASP A 1 88 ? -6.855 -8.499 34.565 1.00 94.88 88 ASP A N 1
ATOM 595 C CA . ASP A 1 88 ? -6.116 -9.760 34.620 1.00 94.88 88 ASP A CA 1
ATOM 596 C C . ASP A 1 88 ? -6.732 -10.739 35.626 1.00 94.88 88 ASP A C 1
ATOM 598 O O . ASP A 1 88 ? -7.204 -10.356 36.694 1.00 94.88 88 ASP A O 1
ATOM 602 N N . ASN A 1 89 ? -6.644 -12.022 35.287 1.00 93.38 89 ASN A N 1
ATOM 603 C CA . ASN A 1 89 ? -7.147 -13.185 36.013 1.00 93.38 89 ASN A CA 1
ATOM 604 C C . ASN A 1 89 ? -8.673 -13.212 36.194 1.00 93.38 89 ASN A C 1
ATOM 606 O O . ASN A 1 89 ? -9.167 -13.739 37.192 1.00 93.38 89 ASN A O 1
ATOM 610 N N . MET A 1 90 ? -9.411 -12.687 35.214 1.00 96.00 90 MET A N 1
ATOM 611 C CA . MET A 1 90 ? -10.875 -12.709 35.191 1.00 96.00 90 MET A CA 1
ATOM 612 C C . MET A 1 90 ? -11.390 -13.779 34.234 1.00 96.00 90 MET A C 1
ATOM 614 O O . MET A 1 90 ? -10.804 -14.022 33.177 1.00 96.00 90 MET A O 1
ATOM 618 N N . LEU A 1 91 ? -12.504 -14.422 34.585 1.00 96.88 91 LEU A N 1
ATOM 619 C CA . LEU A 1 91 ? -13.232 -15.254 33.633 1.00 96.88 91 LEU A CA 1
ATOM 620 C C . LEU A 1 91 ? -14.015 -14.352 32.671 1.00 96.88 91 LEU A C 1
ATOM 622 O O . LEU A 1 91 ? -14.760 -13.468 33.090 1.00 96.88 91 LEU A O 1
ATOM 626 N N . VAL A 1 92 ? -13.868 -14.606 31.375 1.00 97.44 92 VAL A N 1
ATOM 627 C CA . VAL A 1 92 ? -14.551 -13.883 30.303 1.00 97.44 92 VAL A CA 1
ATOM 628 C C . VAL A 1 92 ? -15.396 -14.861 29.501 1.00 97.44 92 VAL A C 1
ATOM 630 O O . VAL A 1 92 ? -14.887 -15.835 28.942 1.00 97.44 92 VAL A O 1
ATOM 633 N N . ALA A 1 93 ? -16.689 -14.569 29.411 1.00 96.69 93 ALA A N 1
ATOM 634 C CA . ALA A 1 93 ? -17.611 -15.230 28.503 1.00 96.69 93 ALA A CA 1
ATOM 635 C C . ALA A 1 93 ? -17.769 -14.379 27.240 1.00 96.69 93 ALA A C 1
ATOM 637 O O . ALA A 1 93 ? -18.394 -13.322 27.278 1.00 96.69 93 ALA A O 1
ATOM 638 N N . LEU A 1 94 ? -17.191 -14.825 26.125 1.00 97.12 94 LEU A N 1
ATOM 639 C CA . LEU A 1 94 ? -17.210 -14.122 24.844 1.00 97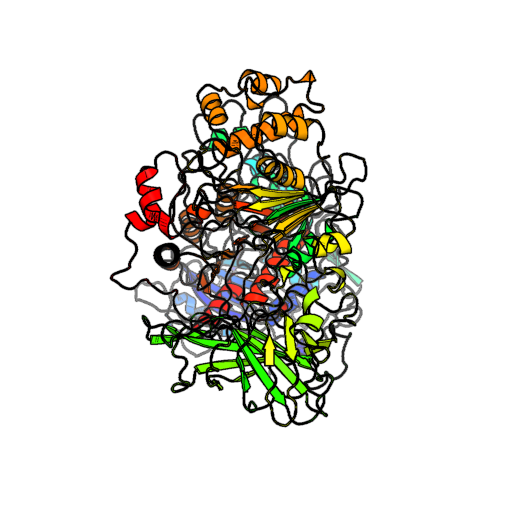.12 94 LEU A CA 1
ATOM 640 C C . LEU A 1 94 ? -18.230 -14.767 23.903 1.00 97.12 94 LEU A C 1
ATOM 642 O O . LEU A 1 94 ? -18.051 -15.902 23.462 1.00 97.12 94 LEU A O 1
ATOM 646 N N . PHE A 1 95 ? -19.276 -14.025 23.554 1.00 97.00 95 PHE A N 1
ATOM 647 C CA . PHE A 1 95 ? -20.246 -14.409 22.538 1.00 97.00 95 PHE A CA 1
ATOM 648 C C . PHE A 1 95 ? -19.930 -13.712 21.212 1.00 97.00 95 PHE A C 1
ATOM 650 O O . PHE A 1 95 ? -20.121 -12.503 21.070 1.00 97.00 95 PHE A O 1
ATOM 657 N N . LYS A 1 96 ? -19.434 -14.471 20.232 1.00 96.25 96 LYS A N 1
ATOM 658 C CA . LYS A 1 96 ? -19.047 -13.970 18.905 1.00 96.25 96 LYS A CA 1
ATOM 659 C C . LYS A 1 96 ? -20.104 -14.334 17.868 1.00 96.25 96 LYS A C 1
ATOM 661 O O . LYS A 1 96 ? -20.487 -15.494 17.768 1.00 96.25 96 LYS A O 1
ATOM 666 N N . LEU A 1 97 ? -20.555 -13.364 17.077 1.00 96.00 97 LEU A N 1
ATOM 667 C CA . LEU A 1 97 ? -21.507 -13.603 15.992 1.00 96.00 97 LEU A CA 1
ATOM 668 C C . LEU A 1 97 ? -20.906 -14.507 14.909 1.00 96.00 97 LEU A C 1
ATOM 670 O O . LEU A 1 97 ? -19.699 -14.476 14.653 1.00 96.00 97 LEU A O 1
ATOM 674 N N . LEU A 1 98 ? -21.760 -15.290 14.246 1.00 94.00 98 LEU A N 1
ATOM 675 C CA . LEU A 1 98 ? -21.356 -15.981 13.021 1.00 94.00 98 LEU A CA 1
ATOM 676 C C . LEU A 1 98 ? -21.067 -14.950 11.912 1.00 94.00 98 LEU A C 1
ATOM 678 O O . LEU A 1 98 ? -21.790 -13.951 11.837 1.00 94.00 98 LEU A O 1
ATOM 682 N N . PRO A 1 99 ? -20.075 -15.180 11.030 1.00 89.44 99 PRO A N 1
ATOM 683 C CA . PRO A 1 99 ? -19.701 -14.220 9.988 1.00 89.44 99 PRO A CA 1
ATOM 684 C C . PRO A 1 99 ? -20.876 -13.759 9.114 1.00 89.44 99 PRO A C 1
ATOM 686 O O . PRO A 1 99 ? -21.015 -12.571 8.831 1.00 89.44 99 PRO A O 1
ATOM 689 N N . GLU A 1 100 ? -21.765 -14.678 8.737 1.00 86.75 100 GLU A N 1
ATOM 690 C CA . GLU A 1 100 ? -22.930 -14.388 7.898 1.00 86.75 100 GLU A CA 1
ATOM 691 C C . GLU A 1 100 ? -24.005 -13.585 8.648 1.00 86.75 100 GLU A C 1
ATOM 693 O O . GLU A 1 100 ? -24.714 -12.774 8.050 1.00 86.75 100 GLU A O 1
ATOM 698 N N . VAL A 1 101 ? -24.139 -13.804 9.961 1.00 90.38 101 VAL A N 1
ATOM 699 C CA . VAL A 1 101 ? -25.059 -13.048 10.826 1.00 90.38 101 VAL A CA 1
ATOM 700 C C . VAL A 1 101 ? -24.537 -11.625 11.007 1.00 90.38 101 VAL A C 1
ATOM 702 O O . VAL A 1 101 ? -25.291 -10.666 10.846 1.00 90.38 101 VAL A O 1
ATOM 705 N N . GLU A 1 102 ? -23.239 -11.494 11.278 1.00 91.12 102 GLU A N 1
ATOM 706 C CA . GLU A 1 102 ? -22.526 -10.222 11.383 1.00 91.12 102 GLU A CA 1
ATOM 707 C C . GLU A 1 102 ? -22.698 -9.373 10.111 1.00 91.12 102 GLU A C 1
ATOM 709 O O . GLU A 1 102 ? -23.140 -8.229 10.196 1.00 91.12 102 GLU A O 1
ATOM 714 N N . GLU A 1 103 ? -22.425 -9.940 8.930 1.00 86.06 103 GLU A N 1
ATOM 715 C CA . GLU A 1 103 ? -22.545 -9.246 7.639 1.00 86.06 103 GLU A CA 1
ATOM 716 C C . GLU A 1 103 ? -23.981 -8.769 7.363 1.00 86.06 103 GLU A C 1
ATOM 718 O O . GLU A 1 103 ? -24.212 -7.646 6.910 1.00 86.06 103 GLU A O 1
ATOM 723 N N . ARG A 1 104 ? -24.988 -9.591 7.671 1.00 85.44 104 ARG A N 1
ATOM 724 C CA . ARG A 1 104 ? -26.393 -9.220 7.445 1.00 85.44 104 ARG A CA 1
ATOM 725 C C . ARG A 1 104 ? -26.868 -8.136 8.403 1.00 85.44 104 ARG A C 1
ATOM 727 O O . ARG A 1 104 ? -27.550 -7.207 7.968 1.00 85.44 104 ARG A O 1
ATOM 734 N N . LEU A 1 105 ? -26.519 -8.239 9.686 1.00 87.38 105 LEU A N 1
ATOM 735 C CA . LEU A 1 105 ? -26.836 -7.199 10.666 1.00 87.38 105 LEU A CA 1
ATOM 736 C C . LEU A 1 105 ? -26.131 -5.889 10.311 1.00 87.38 105 LEU A C 1
ATOM 738 O O . LEU A 1 105 ? -26.743 -4.828 10.399 1.00 87.38 105 LEU A O 1
ATOM 742 N N . GLU A 1 106 ? -24.895 -5.952 9.819 1.00 85.88 106 GLU A N 1
ATOM 743 C CA . GLU A 1 106 ? -24.181 -4.787 9.305 1.00 85.88 106 GLU A CA 1
ATOM 744 C C . GLU A 1 106 ? -24.965 -4.088 8.183 1.00 85.88 106 GLU A C 1
ATOM 746 O O . GLU A 1 106 ? -25.225 -2.886 8.279 1.00 85.88 106 GLU A O 1
ATOM 751 N N . VAL A 1 107 ? -25.406 -4.822 7.156 1.00 81.94 107 VAL A N 1
ATOM 752 C CA . VAL A 1 107 ? -26.202 -4.253 6.051 1.00 81.94 107 VAL A CA 1
ATOM 753 C C . VAL A 1 107 ? -27.479 -3.581 6.568 1.00 81.94 107 VAL A C 1
ATOM 755 O O . VAL A 1 107 ? -27.845 -2.503 6.101 1.00 81.94 107 VAL A O 1
ATOM 758 N N . LEU A 1 108 ? -28.139 -4.169 7.569 1.00 81.38 108 LEU A N 1
ATOM 759 C CA . LEU A 1 108 ? -29.348 -3.602 8.172 1.00 81.38 108 LEU A CA 1
ATOM 760 C C . LEU A 1 108 ? -29.072 -2.329 8.987 1.00 81.38 108 LEU A C 1
ATOM 762 O O . LEU A 1 108 ? -29.858 -1.383 8.934 1.00 81.38 108 LEU A O 1
ATOM 766 N N . THR A 1 109 ? -27.938 -2.238 9.689 1.00 82.19 109 THR A N 1
ATOM 767 C CA . THR A 1 109 ? -27.568 -1.008 10.421 1.00 82.19 109 THR A CA 1
ATOM 768 C C . THR A 1 109 ? -27.322 0.188 9.500 1.00 82.19 109 THR A C 1
ATOM 770 O O . THR A 1 109 ? -27.419 1.333 9.942 1.00 82.19 109 THR A O 1
ATOM 773 N N . ALA A 1 110 ? -27.078 -0.033 8.205 1.00 79.44 110 ALA A N 1
ATOM 774 C CA . ALA A 1 110 ? -26.955 1.042 7.223 1.00 79.44 110 ALA A CA 1
ATOM 775 C C . ALA A 1 110 ? -28.253 1.814 6.957 1.00 79.44 110 ALA A C 1
ATOM 777 O O . ALA A 1 110 ? -28.224 2.906 6.384 1.00 79.44 110 ALA A O 1
ATOM 778 N N . MET A 1 111 ? -29.380 1.285 7.429 1.00 77.75 111 MET A N 1
ATOM 779 C CA . MET A 1 111 ? -30.665 1.970 7.398 1.00 77.75 111 MET A CA 1
ATOM 780 C C . MET A 1 111 ? -30.785 3.048 8.492 1.00 77.75 111 MET A C 1
ATOM 782 O O . MET A 1 111 ? -31.651 3.918 8.398 1.00 77.75 111 MET A O 1
ATOM 786 N N . LEU A 1 112 ? -29.917 3.037 9.513 1.00 84.44 112 LEU A N 1
ATOM 787 C CA . LEU A 1 112 ? -29.910 4.067 10.550 1.00 84.44 112 LEU A CA 1
ATOM 788 C C . LEU A 1 112 ? -29.419 5.415 9.976 1.00 84.44 112 LEU A C 1
ATOM 790 O O . LEU A 1 112 ? -28.326 5.478 9.392 1.00 84.44 112 LEU A O 1
ATOM 794 N N . PRO A 1 113 ? -30.175 6.517 10.161 1.00 86.06 113 PRO A N 1
ATOM 795 C CA . PRO A 1 113 ? -29.767 7.856 9.776 1.00 86.06 113 PRO A CA 1
ATOM 796 C C . PRO A 1 113 ? -28.445 8.245 10.411 1.00 86.06 113 PRO A C 1
ATOM 798 O O . PRO A 1 113 ? -28.083 7.812 11.510 1.00 86.06 113 PRO A O 1
ATOM 801 N N . ARG A 1 114 ? -27.724 9.121 9.719 1.00 88.62 114 ARG A N 1
ATOM 802 C CA . ARG A 1 114 ? -26.470 9.619 10.252 1.00 88.62 114 ARG A CA 1
ATOM 803 C C . ARG A 1 114 ? -26.739 10.600 11.403 1.00 88.62 114 ARG A C 1
ATOM 805 O O . ARG A 1 114 ? -27.602 11.467 11.280 1.00 88.62 114 ARG A O 1
ATOM 812 N N . PRO A 1 115 ? -25.983 10.503 12.504 1.00 91.00 115 PRO A N 1
ATOM 813 C CA . PRO A 1 115 ? -26.138 11.350 13.679 1.00 91.00 115 PRO A CA 1
ATOM 814 C C . PRO A 1 115 ? -25.658 12.770 13.409 1.00 91.00 115 PRO A C 1
ATOM 816 O O . PRO A 1 115 ? -26.100 13.687 14.082 1.00 91.00 115 PRO A O 1
ATOM 819 N N . ASP A 1 116 ? -24.826 12.986 12.391 1.00 90.06 116 ASP A N 1
ATOM 820 C CA . ASP A 1 116 ? -24.469 14.328 11.928 1.00 90.06 116 ASP A CA 1
ATOM 821 C C . ASP A 1 116 ? -25.560 14.994 11.065 1.00 90.06 116 ASP A C 1
ATOM 823 O O . ASP A 1 116 ? -25.352 16.086 10.539 1.00 90.06 116 ASP A O 1
ATOM 827 N N . GLY A 1 117 ? -26.718 14.343 10.891 1.00 85.25 117 GLY A N 1
ATOM 828 C CA . GLY A 1 117 ? -27.870 14.864 10.149 1.00 85.25 117 GLY A CA 1
ATOM 829 C C . GLY A 1 117 ? -27.692 14.899 8.628 1.00 85.25 117 GLY A C 1
ATOM 830 O O . GLY A 1 117 ? -28.606 15.312 7.916 1.00 85.25 117 GLY A O 1
ATOM 831 N N . VAL A 1 118 ? -26.543 14.461 8.104 1.00 85.38 118 VAL A N 1
ATOM 832 C CA . VAL A 1 118 ? -26.279 14.425 6.661 1.00 85.38 118 VAL A CA 1
ATOM 833 C C . VAL A 1 118 ? -27.014 13.236 6.031 1.00 85.38 118 VAL A C 1
ATOM 835 O O . VAL A 1 118 ? -27.027 12.133 6.576 1.00 85.38 118 VAL A O 1
ATOM 838 N N . GLY A 1 119 ? -27.614 13.431 4.853 1.00 80.62 119 GLY A N 1
ATOM 839 C CA . GLY A 1 119 ? -28.300 12.356 4.128 1.00 80.62 119 GLY A CA 1
ATOM 840 C C . GLY A 1 119 ? -27.381 11.169 3.793 1.00 80.62 119 GLY A C 1
ATOM 841 O O . GLY A 1 119 ? -26.211 11.344 3.445 1.00 80.62 119 GLY A O 1
ATOM 842 N N . ASN A 1 120 ? -27.918 9.947 3.867 1.00 77.69 120 ASN A N 1
ATOM 843 C CA . ASN A 1 120 ? -27.202 8.700 3.571 1.00 77.69 120 ASN A CA 1
ATOM 844 C C . ASN A 1 120 ? -27.721 8.038 2.281 1.00 77.69 120 ASN A C 1
ATOM 846 O O . ASN A 1 120 ? -28.340 6.978 2.314 1.00 77.69 120 ASN A O 1
ATOM 850 N N . ALA A 1 121 ? -27.499 8.685 1.134 1.00 67.56 121 ALA A N 1
ATOM 851 C CA . ALA A 1 121 ? -28.068 8.251 -0.148 1.00 67.56 121 ALA A CA 1
ATOM 852 C C . ALA A 1 121 ? -27.580 6.867 -0.627 1.00 67.56 121 ALA A C 1
ATOM 854 O O . ALA A 1 121 ? -28.287 6.193 -1.369 1.00 67.56 121 ALA A O 1
ATOM 855 N N . ALA A 1 122 ? -26.387 6.441 -0.201 1.00 67.56 122 ALA A N 1
ATOM 856 C CA . ALA A 1 122 ? -25.777 5.175 -0.609 1.00 67.56 122 ALA A CA 1
ATOM 857 C C . ALA A 1 122 ? -26.113 3.993 0.319 1.00 67.56 122 ALA A C 1
ATOM 859 O O . ALA A 1 122 ? -25.628 2.894 0.067 1.00 67.56 122 ALA A O 1
ATOM 860 N N . LEU A 1 123 ? -26.910 4.207 1.381 1.00 74.88 123 LEU A N 1
ATOM 861 C CA . LEU A 1 123 ? -27.202 3.197 2.410 1.00 74.88 123 LEU A CA 1
ATOM 862 C C . LEU A 1 123 ? -25.920 2.523 2.924 1.00 74.88 123 LEU A C 1
ATOM 864 O O . LEU A 1 123 ? -25.809 1.301 2.972 1.00 74.88 123 LEU A O 1
ATOM 868 N N . LEU A 1 124 ? -24.924 3.338 3.274 1.00 81.69 124 LEU A N 1
ATOM 869 C CA . LEU A 1 124 ? -23.684 2.876 3.895 1.00 81.69 124 LEU A CA 1
ATOM 870 C C . LEU A 1 124 ? -23.828 2.901 5.418 1.00 81.69 124 LEU A C 1
ATOM 872 O O . LEU A 1 124 ? -24.511 3.772 5.958 1.00 81.69 124 LEU A O 1
ATOM 876 N N . ARG A 1 125 ? -23.181 1.978 6.136 1.00 86.44 125 ARG A N 1
ATOM 877 C CA . ARG A 1 125 ? -23.305 1.925 7.601 1.00 86.44 125 ARG A CA 1
ATOM 878 C C . ARG A 1 125 ? -22.834 3.223 8.260 1.00 86.44 125 ARG A C 1
ATOM 880 O O . ARG A 1 125 ? -21.773 3.750 7.930 1.00 86.44 125 ARG A O 1
ATOM 887 N N . SER A 1 126 ? -23.633 3.724 9.200 1.00 87.19 126 SER A N 1
ATOM 888 C CA . SER A 1 126 ? -23.327 4.920 9.994 1.00 87.19 126 SER A CA 1
ATOM 889 C C . SER A 1 126 ? -22.852 4.591 11.413 1.00 87.19 126 SER A C 1
ATOM 891 O O . SER A 1 126 ? -22.457 5.494 12.145 1.00 87.19 126 SER A O 1
ATOM 893 N N . ARG A 1 127 ? -22.856 3.308 11.798 1.00 91.75 127 ARG A N 1
ATOM 894 C CA . ARG A 1 127 ? -22.399 2.788 13.096 1.00 91.75 127 ARG A CA 1
ATOM 895 C C . ARG A 1 127 ? -21.376 1.673 12.923 1.00 91.75 127 ARG A C 1
ATOM 897 O O . ARG A 1 127 ? -21.193 1.153 11.820 1.00 91.75 127 ARG A O 1
ATOM 904 N N . ALA A 1 128 ? -20.687 1.349 14.014 1.00 92.56 128 ALA A N 1
ATOM 905 C CA . ALA A 1 128 ? -19.695 0.284 14.052 1.00 92.56 128 ALA A CA 1
ATOM 906 C C . ALA A 1 128 ? -20.314 -1.078 13.693 1.00 92.56 128 ALA A C 1
ATOM 908 O O . ALA A 1 128 ? -21.470 -1.361 14.011 1.00 92.56 128 ALA A O 1
ATOM 909 N N . ARG A 1 129 ? -19.526 -1.927 13.027 1.00 92.44 129 ARG A N 1
ATOM 910 C CA . ARG A 1 129 ? -19.909 -3.303 12.689 1.00 92.44 129 ARG A CA 1
ATOM 911 C C . ARG A 1 129 ? -19.736 -4.171 13.933 1.00 92.44 129 ARG A C 1
ATOM 913 O O . ARG A 1 129 ? -18.606 -4.455 14.306 1.00 92.44 129 ARG A O 1
ATOM 920 N N . VAL A 1 130 ? -20.837 -4.556 14.572 1.00 95.38 130 VAL A N 1
ATOM 921 C CA . VAL A 1 130 ? -20.843 -5.330 15.826 1.00 95.38 130 VAL A CA 1
ATOM 922 C C . VAL A 1 130 ? -20.426 -6.773 15.565 1.00 95.38 130 VAL A C 1
ATOM 924 O O . VAL A 1 130 ? -21.017 -7.411 14.702 1.00 95.38 130 VAL A O 1
ATOM 927 N N . ARG A 1 131 ? -19.470 -7.305 16.333 1.00 95.50 131 ARG A N 1
ATOM 928 C CA . ARG A 1 131 ? -18.977 -8.685 16.184 1.00 95.50 131 ARG A CA 1
ATOM 929 C C . ARG A 1 131 ? -19.156 -9.540 17.424 1.00 95.50 131 ARG A C 1
ATOM 931 O O . ARG A 1 131 ? -19.428 -10.733 17.296 1.00 95.50 131 ARG A O 1
ATOM 938 N N . ALA A 1 132 ? -18.953 -8.973 18.605 1.00 96.81 132 ALA A N 1
ATOM 939 C CA . ALA A 1 132 ? -18.991 -9.751 19.831 1.00 96.81 132 ALA A CA 1
ATOM 940 C C . ALA A 1 132 ? -19.599 -8.976 20.995 1.00 96.81 132 ALA A C 1
ATOM 942 O O . ALA A 1 132 ? -19.517 -7.751 21.053 1.00 96.81 132 ALA A O 1
ATOM 943 N N . ILE A 1 133 ? -20.184 -9.721 21.926 1.00 97.69 133 ILE A N 1
ATOM 944 C CA . ILE A 1 133 ? -20.634 -9.255 23.237 1.00 97.69 133 ILE A CA 1
ATOM 945 C C . ILE A 1 133 ? -19.915 -10.124 24.263 1.00 97.69 133 ILE A C 1
ATOM 947 O O . ILE A 1 133 ? -19.822 -11.337 24.074 1.00 97.69 133 ILE A O 1
ATOM 951 N N . ALA A 1 134 ? -19.383 -9.527 25.322 1.00 97.69 134 ALA A N 1
ATOM 952 C CA . ALA A 1 134 ? -18.696 -10.274 26.366 1.00 97.69 134 ALA A CA 1
ATOM 953 C C . ALA A 1 134 ? -19.202 -9.906 27.756 1.00 97.69 134 ALA A C 1
ATOM 955 O O . ALA A 1 134 ? -19.663 -8.788 27.987 1.00 97.69 134 ALA A O 1
ATOM 956 N N . ILE A 1 135 ? -19.090 -10.858 28.675 1.00 97.56 135 ILE A N 1
ATOM 957 C CA . ILE A 1 135 ? -19.330 -10.651 30.098 1.00 97.56 135 ILE A CA 1
ATOM 958 C C . ILE A 1 135 ? -18.060 -11.029 30.849 1.00 97.56 135 ILE A C 1
ATOM 960 O O . ILE A 1 135 ? -17.562 -12.149 30.730 1.00 97.56 135 ILE A O 1
ATOM 964 N N . GLU A 1 136 ? -17.531 -10.066 31.591 1.00 97.69 136 GLU A N 1
ATOM 965 C CA . GLU A 1 136 ? -16.379 -10.230 32.469 1.00 97.69 136 GLU A CA 1
ATOM 966 C C . GLU A 1 136 ? -16.870 -10.431 33.900 1.00 97.69 136 GLU A C 1
ATOM 968 O O . GLU A 1 136 ? -17.608 -9.607 34.453 1.00 97.69 136 GLU A O 1
ATOM 973 N N . TYR A 1 137 ? -16.455 -11.548 34.483 1.00 97.25 137 TYR A N 1
ATOM 974 C CA . TYR A 1 137 ? -16.745 -11.912 35.860 1.00 97.25 137 TYR A CA 1
ATOM 975 C C . TYR A 1 137 ? -15.746 -11.253 36.817 1.00 97.25 137 TYR A C 1
ATOM 977 O O . TYR A 1 137 ? -14.629 -10.929 36.419 1.00 97.25 137 TYR A O 1
ATOM 985 N N . PRO A 1 138 ? -16.110 -11.090 38.100 1.00 95.38 138 PRO A N 1
ATOM 986 C CA . PRO A 1 138 ? -15.250 -10.427 39.080 1.00 95.38 138 PRO A CA 1
ATOM 987 C C . PRO A 1 138 ? -14.072 -11.300 39.548 1.00 95.38 138 PRO A C 1
ATOM 989 O O . PRO A 1 138 ? -13.202 -10.816 40.267 1.00 95.38 138 PRO A O 1
ATOM 992 N N . ASP A 1 139 ? -14.068 -12.585 39.184 1.00 93.94 139 ASP A N 1
ATOM 993 C CA . ASP A 1 139 ? -13.010 -13.552 39.458 1.00 93.94 139 ASP A CA 1
ATOM 994 C C . ASP A 1 139 ? -13.049 -14.701 38.432 1.00 93.94 139 ASP A C 1
ATOM 996 O O . ASP A 1 139 ? -13.956 -14.795 37.600 1.00 93.94 139 ASP A O 1
ATOM 1000 N N . ALA A 1 140 ? -12.055 -15.587 38.500 1.00 94.56 140 ALA A N 1
ATOM 1001 C CA . ALA A 1 140 ? -11.987 -16.822 37.725 1.00 94.56 140 ALA A CA 1
ATOM 1002 C C . ALA A 1 140 ? -12.125 -18.076 38.610 1.00 94.56 140 ALA A C 1
ATOM 1004 O O . ALA A 1 140 ? -11.440 -19.072 38.379 1.00 94.56 140 ALA A O 1
ATOM 1005 N N . ALA A 1 141 ? -12.952 -18.047 39.660 1.00 93.12 141 ALA A N 1
ATOM 1006 C CA . ALA A 1 141 ? -13.110 -19.203 40.546 1.00 93.12 141 ALA A CA 1
ATOM 1007 C C . ALA A 1 141 ? -13.765 -20.398 39.812 1.00 93.12 141 ALA A C 1
ATOM 1009 O O . ALA A 1 141 ? -14.709 -20.193 39.048 1.00 93.12 141 ALA A O 1
ATOM 1010 N N . PRO A 1 142 ? -13.369 -21.662 40.074 1.00 90.19 142 PRO A N 1
ATOM 1011 C CA . PRO A 1 142 ? -14.005 -22.835 39.458 1.00 90.19 142 PRO A CA 1
ATOM 1012 C C . PRO A 1 142 ? -15.526 -22.909 39.656 1.00 90.19 142 PRO A C 1
ATOM 1014 O O . PRO A 1 142 ? -16.241 -23.386 38.779 1.00 90.19 142 PRO A O 1
ATOM 1017 N N . ALA A 1 143 ? -16.038 -22.364 40.766 1.00 89.69 143 ALA A N 1
ATOM 1018 C CA . ALA A 1 143 ? -17.473 -22.279 41.041 1.00 89.69 143 ALA A CA 1
ATOM 1019 C C . ALA A 1 143 ? -18.259 -21.468 39.991 1.00 89.69 143 ALA A C 1
ATOM 1021 O O . ALA A 1 143 ? -19.463 -21.675 39.863 1.00 89.69 143 ALA A O 1
ATOM 1022 N N . ARG A 1 144 ? -17.596 -20.594 39.216 1.00 90.75 144 ARG A N 1
ATOM 1023 C CA . ARG A 1 144 ? -18.207 -19.832 38.113 1.00 90.75 144 ARG A CA 1
ATOM 1024 C C . ARG A 1 144 ? -18.697 -20.711 36.971 1.00 90.75 144 ARG A C 1
ATOM 1026 O O . ARG A 1 144 ? -19.564 -20.294 36.218 1.00 90.75 144 ARG A O 1
ATOM 1033 N N . LEU A 1 145 ? -18.186 -21.934 36.838 1.00 89.62 145 LEU A N 1
ATOM 1034 C CA . LEU A 1 145 ? -18.654 -22.854 35.800 1.00 89.62 145 LEU A CA 1
ATOM 1035 C C . LEU A 1 145 ? -20.105 -23.301 36.020 1.00 89.62 145 LEU A C 1
ATOM 1037 O O . LEU A 1 145 ? -20.782 -23.614 35.047 1.00 89.62 145 LEU A O 1
ATOM 1041 N N . ASN A 1 146 ? -20.605 -23.234 37.261 1.00 88.31 146 ASN A N 1
ATOM 1042 C CA . ASN A 1 146 ? -22.008 -23.512 37.587 1.00 88.31 146 ASN A CA 1
ATOM 1043 C C . ASN A 1 146 ? -22.977 -22.492 36.967 1.00 88.31 146 ASN A C 1
ATOM 1045 O O . ASN A 1 146 ? -24.170 -22.770 36.844 1.00 88.31 146 ASN A O 1
ATOM 1049 N N . ASP A 1 147 ? -22.472 -21.321 36.570 1.00 89.00 147 ASP A N 1
ATOM 1050 C CA . ASP A 1 147 ? -23.260 -20.293 35.897 1.00 89.00 147 ASP A CA 1
ATOM 1051 C C . ASP A 1 147 ? -23.547 -20.689 34.432 1.00 89.00 147 ASP A C 1
ATOM 1053 O O . ASP A 1 147 ? -24.431 -20.118 33.800 1.00 89.00 147 ASP A O 1
ATOM 1057 N N . PHE A 1 148 ? -22.850 -21.684 33.870 1.00 89.81 148 PHE A N 1
ATOM 1058 C CA . PHE A 1 148 ? -22.966 -22.087 32.467 1.00 89.81 148 PHE A CA 1
ATOM 1059 C C . PHE A 1 148 ? -23.628 -23.455 32.309 1.00 89.81 148 PHE A C 1
ATOM 1061 O O . PHE A 1 148 ? -23.468 -24.364 33.118 1.00 89.81 148 PHE A O 1
ATOM 1068 N N . VAL A 1 149 ? -24.346 -23.636 31.201 1.00 78.62 149 VAL A N 1
ATOM 1069 C CA . VAL A 1 149 ? -24.899 -24.945 30.834 1.00 78.62 149 VAL A CA 1
ATOM 1070 C C . VAL A 1 149 ? -23.853 -25.703 30.021 1.00 78.62 149 VAL A C 1
ATOM 1072 O O . VAL A 1 149 ? -23.531 -25.285 28.910 1.00 78.62 149 VAL A O 1
ATOM 1075 N N . ASN A 1 150 ? -23.338 -26.822 30.542 1.00 71.56 150 ASN A N 1
ATOM 1076 C CA . ASN A 1 150 ? -22.379 -27.647 29.806 1.00 71.56 150 ASN A CA 1
ATOM 1077 C C . ASN A 1 150 ? -23.061 -28.364 28.618 1.00 71.56 150 ASN A C 1
ATOM 1079 O O . ASN A 1 150 ? -23.952 -29.191 28.844 1.00 71.56 150 ASN A O 1
ATOM 1083 N N . PRO A 1 151 ? -22.624 -28.133 27.365 1.00 62.69 151 PRO A N 1
ATOM 1084 C CA . PRO A 1 151 ? -23.183 -28.805 26.190 1.00 62.69 151 PRO A CA 1
ATOM 1085 C C . PRO A 1 151 ? -22.879 -30.317 26.120 1.00 62.69 151 PRO A C 1
ATOM 1087 O O . PRO A 1 151 ? -23.572 -31.043 25.410 1.00 62.69 151 PRO A O 1
ATOM 1090 N N . LEU A 1 152 ? -21.866 -30.804 26.845 1.00 64.25 152 LEU A N 1
ATOM 1091 C CA . LEU A 1 152 ? -21.395 -32.198 26.870 1.00 64.25 152 LEU A CA 1
ATOM 1092 C C . LEU A 1 152 ? -21.772 -32.965 28.158 1.00 64.25 152 LEU A C 1
ATOM 1094 O O . LEU A 1 152 ? -21.545 -34.171 28.231 1.00 64.25 152 LEU A O 1
ATOM 1098 N N . GLY A 1 153 ? -22.366 -32.290 29.150 1.00 62.88 153 GLY A N 1
ATOM 1099 C CA . GLY A 1 153 ? -22.724 -32.845 30.464 1.00 62.88 153 GLY A CA 1
ATOM 1100 C C . GLY A 1 153 ? -21.578 -32.849 31.498 1.00 62.88 153 GLY A C 1
ATOM 1101 O O . GLY A 1 153 ? -20.442 -33.197 31.183 1.00 62.88 153 GLY A O 1
ATOM 1102 N N . GLY A 1 154 ? -21.888 -32.476 32.750 1.00 65.31 154 GLY A N 1
ATOM 1103 C CA . GLY A 1 154 ? -20.951 -32.380 33.892 1.00 65.31 154 GLY A CA 1
ATOM 1104 C C . GLY A 1 154 ? -20.384 -30.969 34.137 1.00 65.31 154 GLY A C 1
ATOM 1105 O O . GLY A 1 154 ? -20.645 -30.070 33.352 1.00 65.31 154 GLY A O 1
ATOM 1106 N N . ASP A 1 155 ? -19.564 -30.780 35.179 1.00 66.56 155 ASP A N 1
ATOM 1107 C CA . ASP A 1 155 ? -19.032 -29.450 35.576 1.00 66.56 155 ASP A CA 1
ATOM 1108 C C . ASP A 1 155 ? -17.494 -29.368 35.469 1.00 66.56 155 ASP A C 1
ATOM 1110 O O . ASP A 1 155 ? -16.837 -28.518 36.070 1.00 66.56 155 ASP A O 1
ATOM 1114 N N . ALA A 1 156 ? -16.883 -30.298 34.727 1.00 82.50 156 ALA A N 1
ATOM 1115 C CA . ALA A 1 156 ? -15.432 -30.361 34.593 1.00 82.50 156 ALA A CA 1
ATOM 1116 C C . ALA A 1 156 ? -14.901 -29.162 33.773 1.00 82.50 156 ALA A C 1
ATOM 1118 O O . ALA A 1 156 ? -15.372 -28.953 32.652 1.00 82.50 156 ALA A O 1
ATOM 1119 N N . PRO A 1 157 ? -13.868 -28.433 34.247 1.00 83.94 157 PRO A N 1
ATOM 1120 C CA . PRO A 1 157 ? -13.292 -27.284 33.536 1.00 83.94 157 PRO A CA 1
ATOM 1121 C C . PRO A 1 157 ? -12.901 -27.568 32.082 1.00 83.94 157 PRO A C 1
ATOM 1123 O O . PRO A 1 157 ? -13.064 -26.716 31.209 1.00 83.94 157 PRO A O 1
ATOM 1126 N N . THR A 1 158 ? -12.449 -28.790 31.800 1.00 86.88 158 THR A N 1
ATOM 1127 C CA . THR A 1 158 ? -12.014 -29.216 30.465 1.00 86.88 158 THR A CA 1
ATOM 1128 C C . THR A 1 158 ? -13.138 -29.218 29.436 1.00 86.88 158 THR A C 1
ATOM 1130 O O . THR A 1 158 ? -12.868 -28.980 28.261 1.00 86.88 158 THR A O 1
ATOM 1133 N N . ALA A 1 159 ? -14.394 -29.417 29.852 1.00 82.69 159 ALA A N 1
ATOM 1134 C CA . ALA A 1 159 ? -15.549 -29.321 28.958 1.00 82.69 159 ALA A CA 1
ATOM 1135 C C . ALA A 1 159 ? -15.777 -27.886 28.453 1.00 82.69 159 ALA A C 1
ATOM 1137 O O . ALA A 1 159 ? -16.306 -27.688 27.362 1.00 82.69 159 ALA A O 1
ATOM 1138 N N . PHE A 1 160 ? -15.310 -26.895 29.214 1.00 87.19 160 PHE A N 1
ATOM 1139 C CA . PHE A 1 160 ? -15.372 -25.476 28.879 1.00 87.19 160 PHE A CA 1
ATOM 1140 C C . PHE A 1 160 ? -14.084 -24.950 28.225 1.00 87.19 160 PHE A C 1
ATOM 1142 O O . PHE A 1 160 ? -13.941 -23.746 28.015 1.00 87.19 160 PHE A O 1
ATOM 1149 N N . GLY A 1 161 ? -13.141 -25.835 27.880 1.00 88.88 161 GLY A N 1
ATOM 1150 C CA . GLY A 1 161 ? -11.835 -25.443 27.338 1.00 88.88 161 GLY A CA 1
ATOM 1151 C C . GLY A 1 161 ? -10.905 -24.802 28.374 1.00 88.88 161 GLY A C 1
ATOM 1152 O O . GLY A 1 161 ? -9.955 -24.108 28.014 1.00 88.88 161 GLY A O 1
ATOM 1153 N N . LEU A 1 162 ? -11.173 -25.028 29.661 1.00 92.69 162 LEU A N 1
ATOM 1154 C CA . LEU A 1 162 ? -10.410 -24.513 30.795 1.00 92.69 162 LEU A CA 1
ATOM 1155 C C . LEU A 1 162 ? -9.783 -25.665 31.592 1.00 92.69 162 LEU A C 1
ATOM 1157 O O . LEU A 1 162 ? -10.068 -26.841 31.373 1.00 92.69 162 LEU A O 1
ATOM 1161 N N . VAL A 1 163 ? -8.912 -25.334 32.536 1.00 92.81 163 VAL A N 1
ATOM 1162 C CA . VAL A 1 163 ? -8.333 -26.282 33.495 1.00 92.81 163 VAL A CA 1
ATOM 1163 C C . VAL A 1 163 ? -8.366 -25.684 34.897 1.00 92.81 163 VAL A C 1
ATOM 1165 O O . VAL A 1 163 ? -8.291 -24.467 35.055 1.00 92.81 163 VAL A O 1
ATOM 1168 N N . ASP A 1 164 ? -8.464 -26.537 35.914 1.00 89.50 164 ASP A N 1
ATOM 1169 C CA . ASP A 1 164 ? -8.218 -26.152 37.305 1.00 89.50 164 ASP A CA 1
ATOM 1170 C C . ASP A 1 164 ? -6.847 -26.712 37.721 1.00 89.50 164 ASP A C 1
ATOM 1172 O O . ASP A 1 164 ? -6.712 -27.926 37.899 1.00 89.50 164 ASP A O 1
ATOM 1176 N N . PRO A 1 165 ? -5.804 -25.870 37.829 1.00 86.69 165 PRO A N 1
ATOM 1177 C CA . PRO A 1 165 ? -4.474 -26.301 38.243 1.00 86.69 165 PRO A CA 1
ATOM 1178 C C . PRO A 1 165 ? -4.371 -26.578 39.756 1.00 86.69 165 PRO A C 1
ATOM 1180 O O . PRO A 1 165 ? -3.280 -26.872 40.241 1.00 86.69 165 PRO A O 1
ATOM 1183 N N . GLY A 1 166 ? -5.468 -26.472 40.518 1.00 81.19 166 GLY A N 1
ATOM 1184 C CA . GLY A 1 166 ? -5.494 -26.664 41.970 1.00 81.19 166 GLY A CA 1
ATOM 1185 C C . GLY A 1 166 ? -5.130 -25.410 42.773 1.00 81.19 166 GLY A C 1
ATOM 1186 O O . GLY A 1 166 ? -4.933 -25.497 43.983 1.00 81.19 166 GLY A O 1
ATOM 1187 N N . SER A 1 167 ? -5.041 -24.242 42.125 1.00 78.00 167 SER A N 1
ATOM 1188 C CA . SER A 1 167 ? -4.725 -22.949 42.757 1.00 78.00 167 SER A CA 1
ATOM 1189 C C . SER A 1 167 ? -5.956 -22.168 43.234 1.00 78.00 167 SER A C 1
ATOM 1191 O O . SER A 1 167 ? -5.813 -21.054 43.732 1.00 78.00 167 SER A O 1
ATOM 1193 N N . GLY A 1 168 ? -7.165 -22.717 43.063 1.00 83.81 168 GLY A N 1
ATOM 1194 C CA . GLY A 1 168 ? -8.425 -22.023 43.365 1.00 83.81 168 GLY A CA 1
ATOM 1195 C C . GLY A 1 168 ? -8.873 -21.030 42.284 1.00 83.81 168 GLY A C 1
ATOM 1196 O O . GLY A 1 168 ? -9.836 -20.296 42.493 1.00 83.81 168 GLY A O 1
ATOM 1197 N N . THR A 1 169 ? -8.207 -21.021 41.127 1.00 90.44 169 THR A N 1
ATOM 1198 C CA . THR A 1 169 ? -8.508 -20.171 39.966 1.00 90.44 169 THR A CA 1
ATOM 1199 C C . THR A 1 169 ? -8.407 -20.992 38.689 1.00 90.44 169 THR A C 1
ATOM 1201 O O . THR A 1 169 ? -7.448 -21.742 38.518 1.00 90.44 169 THR A O 1
ATOM 1204 N N . LEU A 1 170 ? -9.348 -20.813 37.769 1.00 93.44 170 LEU A N 1
ATOM 1205 C CA . LEU A 1 170 ? -9.312 -21.417 36.443 1.00 93.44 170 LEU A CA 1
ATOM 1206 C C . LEU A 1 170 ? -8.124 -20.887 35.629 1.00 93.44 170 LEU A C 1
ATOM 1208 O O . LEU A 1 170 ? -7.690 -19.746 35.792 1.00 93.44 170 LEU A O 1
ATOM 1212 N N . ALA A 1 171 ? -7.632 -21.710 34.709 1.00 93.69 171 ALA A N 1
ATOM 1213 C CA . ALA A 1 171 ? -6.652 -21.335 33.699 1.00 93.69 171 ALA A CA 1
ATOM 1214 C C . ALA A 1 171 ? -7.104 -21.797 32.306 1.00 93.69 171 ALA A C 1
ATOM 1216 O O . ALA A 1 171 ? -7.954 -22.678 32.167 1.00 93.69 171 ALA A O 1
ATOM 1217 N N . ASN A 1 172 ? -6.532 -21.194 31.262 1.00 94.00 172 ASN A N 1
ATOM 1218 C CA . ASN A 1 172 ? -6.850 -21.551 29.881 1.00 94.00 172 ASN A CA 1
ATOM 1219 C C . ASN A 1 172 ? -6.335 -22.957 29.549 1.00 94.00 172 ASN A C 1
ATOM 1221 O O . ASN A 1 172 ? -5.163 -23.266 29.769 1.00 94.00 172 ASN A O 1
ATOM 1225 N N . GLY A 1 173 ? -7.210 -23.796 28.996 1.00 90.44 173 GLY A N 1
ATOM 1226 C CA . GLY A 1 173 ? -6.829 -25.083 28.433 1.00 90.44 173 GLY A CA 1
ATOM 1227 C C . GLY A 1 173 ? -6.190 -24.942 27.043 1.00 90.44 173 GLY A C 1
ATOM 1228 O O . GLY A 1 173 ? -6.173 -23.858 26.458 1.00 90.44 173 GLY A O 1
ATOM 1229 N N . PRO A 1 174 ? -5.674 -26.047 26.478 1.00 85.06 174 PRO A N 1
ATOM 1230 C CA . PRO A 1 174 ? -5.027 -26.041 25.165 1.00 85.06 174 PRO A CA 1
ATOM 1231 C C . PRO A 1 174 ? -6.011 -25.881 23.995 1.00 85.06 174 PRO A C 1
ATOM 1233 O O . PRO A 1 174 ? -5.598 -25.512 22.898 1.00 85.06 174 PRO A O 1
ATOM 1236 N N . LEU A 1 175 ? -7.297 -26.178 24.208 1.00 84.12 175 LEU A N 1
ATOM 1237 C CA . LEU A 1 175 ? -8.353 -26.071 23.204 1.00 84.12 175 LEU A CA 1
ATOM 1238 C C . LEU A 1 175 ? -9.506 -25.237 23.778 1.00 84.12 175 LEU A C 1
ATOM 1240 O O . LEU A 1 175 ? -10.109 -25.669 24.761 1.00 84.12 175 LEU A O 1
ATOM 1244 N N . PRO A 1 176 ? -9.828 -24.069 23.196 1.00 84.94 176 PRO A N 1
ATOM 1245 C CA . PRO A 1 176 ? -10.951 -23.265 23.657 1.00 84.94 176 PRO A CA 1
ATOM 1246 C C . PRO A 1 176 ? -12.285 -23.936 23.307 1.00 84.94 176 PRO A C 1
ATOM 1248 O O . PRO A 1 176 ? -12.430 -24.547 22.246 1.00 84.94 176 PRO A O 1
ATOM 1251 N N . MET A 1 177 ? -13.286 -23.775 24.175 1.00 89.00 177 MET A N 1
ATOM 1252 C CA . MET A 1 177 ? -14.664 -24.158 23.860 1.00 89.00 177 MET A CA 1
ATOM 1253 C C . MET A 1 177 ? -15.231 -23.268 22.748 1.00 89.00 177 MET A C 1
ATOM 1255 O O . MET A 1 177 ? -14.993 -22.058 22.711 1.00 89.00 177 MET A O 1
ATOM 1259 N N . SER A 1 178 ? -16.043 -23.857 21.873 1.00 88.69 178 SER A N 1
ATOM 1260 C CA . SER A 1 178 ? -16.895 -23.126 20.938 1.00 88.69 178 SER A CA 1
ATOM 1261 C C . SER A 1 178 ? -18.281 -23.765 20.936 1.00 88.69 178 SER A C 1
ATOM 1263 O O . SER A 1 178 ? -18.472 -24.842 20.375 1.00 88.69 178 SER A O 1
ATOM 1265 N N . ASP A 1 179 ? -19.228 -23.127 21.623 1.00 90.00 179 ASP A N 1
ATOM 1266 C CA . ASP A 1 179 ? -20.602 -23.613 21.764 1.00 90.00 179 ASP A CA 1
ATOM 1267 C C . ASP A 1 179 ? -21.553 -22.770 20.902 1.00 90.00 179 ASP A C 1
ATOM 1269 O O . ASP A 1 179 ? -21.687 -21.561 21.103 1.00 90.00 179 ASP A O 1
ATOM 1273 N N . LEU A 1 180 ? -22.185 -23.394 19.906 1.00 90.88 180 LEU A N 1
ATOM 1274 C CA . LEU A 1 180 ? -23.067 -22.730 18.946 1.00 90.88 180 LEU A CA 1
ATOM 1275 C C . LEU A 1 180 ? -24.433 -22.432 19.575 1.00 90.88 180 LEU A C 1
ATOM 1277 O O . LEU A 1 180 ? -25.148 -23.339 20.004 1.00 90.88 180 LEU A O 1
ATOM 1281 N N . LYS A 1 181 ? -24.837 -21.160 19.550 1.00 88.62 181 LYS A N 1
ATOM 1282 C CA . LYS A 1 181 ? -26.078 -20.678 20.163 1.00 88.62 181 LYS A CA 1
ATOM 1283 C C . LYS A 1 181 ? -26.889 -19.824 19.197 1.00 88.62 181 LYS A C 1
ATOM 1285 O O . LYS A 1 181 ? -26.341 -19.128 18.340 1.00 88.62 181 LYS A O 1
ATOM 1290 N N . ARG A 1 182 ? -28.213 -19.854 19.348 1.00 85.81 182 ARG A N 1
ATOM 1291 C CA . ARG A 1 182 ? -29.136 -19.015 18.571 1.00 85.81 182 ARG A CA 1
ATOM 1292 C C . ARG A 1 182 ? -30.346 -18.555 19.385 1.00 85.81 182 ARG A C 1
ATOM 1294 O O . ARG A 1 182 ? -30.744 -19.256 20.317 1.00 85.81 182 ARG A O 1
ATOM 1301 N N . PRO A 1 183 ? -30.942 -17.405 19.026 1.00 85.19 183 PRO A N 1
ATOM 1302 C CA . PRO A 1 183 ? -32.169 -16.934 19.646 1.00 85.19 183 PRO A CA 1
ATOM 1303 C C . PRO A 1 183 ? -33.366 -17.799 19.237 1.00 85.19 183 PRO A C 1
ATOM 1305 O O . PRO A 1 183 ? -33.418 -18.341 18.131 1.00 85.19 183 PRO A O 1
ATOM 1308 N N . GLY A 1 184 ? -34.356 -17.848 20.126 1.00 74.31 184 GLY A N 1
ATOM 1309 C CA . GLY A 1 184 ? -35.665 -18.454 19.891 1.00 74.31 184 GLY A CA 1
ATOM 1310 C C . GLY A 1 184 ? -35.748 -19.978 20.065 1.00 74.31 184 GLY A C 1
ATOM 1311 O O . GLY A 1 184 ? -34.770 -20.650 20.399 1.00 74.31 184 GLY A O 1
ATOM 1312 N N . GLN A 1 185 ? -36.950 -20.518 19.859 1.00 65.44 185 GLN A N 1
ATOM 1313 C CA . GLN A 1 185 ? -37.271 -21.938 19.944 1.00 65.44 185 GLN A CA 1
ATOM 1314 C C . GLN A 1 185 ? -36.851 -22.696 18.685 1.00 65.44 185 GLN A C 1
ATOM 1316 O O . GLN A 1 185 ? -37.094 -22.298 17.546 1.00 65.44 185 GLN A O 1
ATOM 1321 N N . ILE A 1 186 ? -36.257 -23.862 18.905 1.00 60.88 186 ILE A N 1
ATOM 1322 C CA . ILE A 1 186 ? -35.808 -24.777 17.862 1.00 60.88 186 ILE A CA 1
ATOM 1323 C C . ILE A 1 186 ? -36.566 -26.073 18.072 1.00 60.88 186 ILE A C 1
ATOM 1325 O O . ILE A 1 186 ? -36.320 -26.686 19.093 1.00 60.88 186 ILE A O 1
ATOM 1329 N N . LEU A 1 187 ? -37.418 -26.517 17.140 1.00 52.22 187 LEU A N 1
ATOM 1330 C CA . LEU A 1 187 ? -37.981 -27.886 17.070 1.00 52.22 187 LEU A CA 1
ATOM 1331 C C . LEU A 1 187 ? -37.953 -28.679 18.406 1.00 52.22 187 LEU A C 1
ATOM 1333 O O . LEU A 1 187 ? -37.185 -29.628 18.550 1.00 52.22 187 LEU A O 1
ATOM 1337 N N . ASN A 1 188 ? -38.791 -28.287 19.375 1.00 48.91 188 ASN A N 1
ATOM 1338 C CA . ASN A 1 188 ? -38.941 -28.925 20.698 1.00 48.91 188 ASN A CA 1
ATOM 1339 C C . ASN A 1 188 ? -37.761 -28.784 21.694 1.00 48.91 188 ASN A C 1
ATOM 1341 O O . ASN A 1 188 ? -37.696 -29.534 22.666 1.00 48.91 188 ASN A O 1
ATOM 1345 N N . LEU A 1 189 ? -36.853 -27.827 21.496 1.00 53.22 189 LEU A N 1
ATOM 1346 C CA . LEU A 1 189 ? -35.797 -27.435 22.433 1.00 53.22 189 LEU A CA 1
ATOM 1347 C C . LEU A 1 189 ? -36.126 -26.087 23.084 1.00 53.22 189 LEU A C 1
ATOM 1349 O O . LEU A 1 189 ? -36.530 -25.131 22.416 1.00 53.22 189 LEU A O 1
ATOM 1353 N N . THR A 1 190 ? -35.914 -26.024 24.397 1.00 61.34 190 THR A N 1
ATOM 1354 C CA . THR A 1 190 ? -36.017 -24.815 25.218 1.00 61.34 190 THR A CA 1
ATOM 1355 C C . THR A 1 190 ? -35.026 -23.746 24.743 1.00 61.34 190 THR A C 1
ATOM 1357 O O . THR A 1 190 ? -33.963 -24.064 24.203 1.00 61.34 190 THR A O 1
ATOM 1360 N N . ARG A 1 191 ? -35.367 -22.470 24.959 1.00 70.00 191 ARG A N 1
ATOM 1361 C CA . ARG A 1 191 ? -34.522 -21.308 24.649 1.00 70.00 191 ARG A CA 1
ATOM 1362 C C . ARG A 1 191 ? -33.093 -21.504 25.184 1.00 70.00 191 ARG A C 1
ATOM 1364 O O . ARG A 1 191 ? -32.908 -21.887 26.338 1.00 70.00 191 ARG A O 1
ATOM 1371 N N . GLN A 1 192 ? -32.088 -21.261 24.340 1.00 76.62 192 GLN A N 1
ATOM 1372 C CA . GLN A 1 192 ? -30.692 -21.547 24.676 1.00 76.62 192 GLN A CA 1
ATOM 1373 C C . GLN A 1 192 ? -30.095 -20.459 25.577 1.00 76.62 192 GLN A C 1
ATOM 1375 O O . GLN A 1 192 ? -29.912 -19.315 25.161 1.00 76.62 192 GLN A O 1
ATOM 1380 N N . VAL A 1 193 ? -29.772 -20.847 26.810 1.00 87.31 193 VAL A N 1
ATOM 1381 C CA . VAL A 1 193 ? -29.098 -20.004 27.801 1.00 87.31 193 VAL A CA 1
ATOM 1382 C C . VAL A 1 193 ? -27.589 -19.995 27.537 1.00 87.31 193 VAL A C 1
ATOM 1384 O O . VAL A 1 193 ? -26.990 -21.042 27.265 1.00 87.31 193 VAL A O 1
ATOM 1387 N N . LEU A 1 194 ? -26.993 -18.804 27.595 1.00 90.56 194 LEU A N 1
ATOM 1388 C CA . LEU A 1 194 ? -25.548 -18.591 27.561 1.00 90.56 194 LEU A CA 1
ATOM 1389 C C . LEU A 1 194 ? -24.951 -18.735 28.964 1.00 90.56 194 LEU A C 1
ATOM 1391 O O . LEU A 1 194 ? -24.006 -19.495 29.131 1.00 90.56 194 LEU A O 1
ATOM 1395 N N . ALA A 1 195 ? -25.530 -18.045 29.951 1.00 91.81 195 ALA A N 1
ATOM 1396 C CA . ALA A 1 195 ? -25.150 -18.096 31.363 1.00 91.81 195 ALA A CA 1
ATOM 1397 C C . ALA A 1 195 ? -26.352 -17.760 32.268 1.00 91.81 195 ALA A C 1
ATOM 1399 O O . ALA A 1 195 ? -27.278 -17.085 31.825 1.00 91.81 195 ALA A O 1
ATOM 1400 N N . ASN A 1 196 ? -26.333 -18.193 33.525 1.00 91.56 196 ASN A N 1
ATOM 1401 C CA . ASN A 1 196 ? -27.279 -17.831 34.577 1.00 91.56 196 ASN A CA 1
ATOM 1402 C C . ASN A 1 196 ? -26.540 -17.032 35.650 1.00 91.56 196 ASN A C 1
ATOM 1404 O O . ASN A 1 196 ? -25.562 -17.515 36.210 1.00 91.56 196 ASN A O 1
ATOM 1408 N N . PHE A 1 197 ? -27.019 -15.832 35.959 1.00 91.50 197 PHE A N 1
ATOM 1409 C CA . PHE A 1 197 ? -26.400 -14.954 36.944 1.00 91.50 197 PHE A CA 1
ATOM 1410 C C . PHE A 1 197 ? -27.138 -15.022 38.278 1.00 91.50 197 PHE A C 1
ATOM 1412 O O . PHE A 1 197 ? -28.324 -14.685 38.321 1.00 91.50 197 PHE A O 1
ATOM 1419 N N . PRO A 1 198 ? -26.465 -15.431 39.366 1.00 89.50 198 PRO A N 1
ATOM 1420 C CA . PRO A 1 198 ? -27.021 -15.362 40.710 1.00 89.50 198 PRO A CA 1
ATOM 1421 C C . PRO A 1 198 ? -27.316 -13.927 41.153 1.00 89.50 198 PRO A C 1
ATOM 1423 O O . PRO A 1 198 ? -26.656 -12.975 40.726 1.00 89.50 198 PRO A O 1
ATOM 1426 N N . ASP A 1 199 ? -28.267 -13.796 42.076 1.00 88.38 199 ASP A N 1
ATOM 1427 C CA . ASP A 1 199 ? -28.567 -12.533 42.751 1.00 88.38 199 ASP A CA 1
ATOM 1428 C C . ASP A 1 199 ? -27.314 -11.909 43.395 1.00 88.38 199 ASP A C 1
ATOM 1430 O O . ASP A 1 199 ? -26.523 -12.585 44.058 1.00 88.38 199 ASP A O 1
ATOM 1434 N N . GLY A 1 200 ? -27.125 -10.608 43.185 1.00 88.38 200 GLY A N 1
ATOM 1435 C CA . GLY A 1 200 ? -25.999 -9.830 43.697 1.00 88.38 200 GLY A CA 1
ATOM 1436 C C . GLY A 1 200 ? -24.690 -9.971 42.914 1.00 88.38 200 GLY A C 1
ATOM 1437 O O . GLY A 1 200 ? -23.704 -9.325 43.281 1.00 88.38 200 GLY A O 1
ATOM 1438 N N . LEU A 1 201 ? -24.636 -10.770 41.841 1.00 92.00 201 LEU A N 1
ATOM 1439 C CA . LEU A 1 201 ? -23.418 -10.908 41.042 1.00 92.00 201 LEU A CA 1
ATOM 1440 C C . LEU A 1 201 ? -23.128 -9.625 40.249 1.00 92.00 201 LEU A C 1
ATOM 1442 O O . LEU A 1 201 ? -23.923 -9.204 39.408 1.00 92.00 201 LEU A O 1
ATOM 1446 N N . ALA A 1 202 ? -21.961 -9.029 40.501 1.00 94.25 202 ALA A N 1
ATOM 1447 C CA . ALA A 1 202 ? -21.448 -7.882 39.761 1.00 94.25 202 ALA A CA 1
ATOM 1448 C C . ALA A 1 202 ? -20.571 -8.332 38.585 1.00 94.25 202 ALA A C 1
ATOM 1450 O O . ALA A 1 202 ? -19.625 -9.091 38.783 1.00 94.25 202 ALA A O 1
ATOM 1451 N N . VAL A 1 203 ? -20.861 -7.833 37.385 1.00 95.81 203 VAL A N 1
ATOM 1452 C CA . VAL A 1 203 ? -20.121 -8.116 36.147 1.00 95.81 203 VAL A CA 1
ATOM 1453 C C . VAL A 1 203 ? -19.869 -6.837 35.349 1.00 95.81 203 VAL A C 1
ATOM 1455 O O . VAL A 1 203 ? -20.495 -5.801 35.595 1.00 95.81 203 VAL A O 1
ATOM 1458 N N . GLN A 1 204 ? -18.998 -6.924 34.345 1.00 97.25 204 GLN A N 1
ATOM 1459 C CA . GLN A 1 204 ? -18.906 -5.920 33.284 1.00 97.25 204 GLN A CA 1
ATOM 1460 C C . GLN A 1 204 ? -19.461 -6.491 31.980 1.00 97.25 204 GLN A C 1
ATOM 1462 O O . GLN A 1 204 ? -19.066 -7.575 31.548 1.00 97.25 204 GLN A O 1
ATOM 1467 N N . VAL A 1 205 ? -20.362 -5.748 31.340 1.00 97.44 205 VAL A N 1
ATOM 1468 C CA . VAL A 1 205 ? -20.880 -6.071 30.008 1.00 97.44 205 VAL A CA 1
ATOM 1469 C C . VAL A 1 205 ? -20.100 -5.275 28.969 1.00 97.44 205 VAL A C 1
ATOM 1471 O O . VAL A 1 205 ? -19.967 -4.056 29.076 1.00 97.44 205 VAL A O 1
ATOM 1474 N N . TRP A 1 206 ? -19.627 -5.966 27.941 1.00 98.31 206 TRP A N 1
ATOM 1475 C CA . TRP A 1 206 ? -18.811 -5.423 26.864 1.00 98.31 206 TRP A CA 1
ATOM 1476 C C . TRP A 1 206 ? -19.434 -5.725 25.503 1.00 98.31 206 TRP A C 1
ATOM 1478 O O . TRP A 1 206 ? -20.116 -6.735 25.324 1.00 98.31 206 TRP A O 1
ATOM 1488 N N . ALA A 1 207 ? -19.154 -4.877 24.519 1.00 98.25 207 ALA A N 1
ATOM 1489 C CA . ALA A 1 207 ? -19.432 -5.134 23.116 1.00 98.25 207 ALA A CA 1
ATOM 1490 C C . ALA A 1 207 ? -18.231 -4.683 22.286 1.00 98.25 207 ALA A C 1
ATOM 1492 O O . ALA A 1 207 ? -17.572 -3.701 22.625 1.00 98.25 207 ALA A O 1
ATOM 1493 N N . PHE A 1 208 ? -17.948 -5.403 21.204 1.00 97.56 208 PHE A N 1
ATOM 1494 C CA . PHE A 1 208 ? -16.793 -5.165 20.348 1.00 97.56 208 PHE A CA 1
ATOM 1495 C C . PHE A 1 208 ? -17.197 -5.127 18.884 1.00 97.56 208 PHE A C 1
ATOM 1497 O O . PHE A 1 208 ? -18.073 -5.880 18.431 1.00 97.56 208 PHE A O 1
ATOM 1504 N N . ASP A 1 209 ? -16.528 -4.258 18.139 1.00 95.00 209 ASP A N 1
ATOM 1505 C CA . ASP A 1 209 ? -16.654 -4.212 16.694 1.00 95.00 209 ASP A CA 1
ATOM 1506 C C . ASP A 1 209 ? -15.816 -5.297 15.988 1.00 95.00 209 ASP A C 1
ATOM 1508 O O . ASP A 1 209 ? -15.140 -6.118 16.615 1.00 95.00 209 ASP A O 1
ATOM 1512 N N . ALA A 1 210 ? -15.872 -5.320 14.657 1.00 92.00 210 ALA A N 1
ATOM 1513 C CA . ALA A 1 210 ? -15.154 -6.295 13.842 1.00 92.00 210 ALA A CA 1
ATOM 1514 C C . ALA A 1 210 ? -13.621 -6.218 13.941 1.00 92.00 210 ALA A C 1
ATOM 1516 O O . ALA A 1 210 ? -12.947 -7.216 13.679 1.00 92.00 210 ALA A O 1
ATOM 1517 N N . ASP A 1 211 ? -13.076 -5.064 14.327 1.00 90.12 211 ASP A N 1
ATOM 1518 C CA . ASP A 1 211 ? -11.645 -4.871 14.538 1.00 90.12 211 ASP A CA 1
ATOM 1519 C C . ASP A 1 211 ? -11.229 -5.138 16.001 1.00 90.12 211 ASP A C 1
ATOM 1521 O O . ASP A 1 211 ? -10.040 -5.083 16.305 1.00 90.12 211 ASP A O 1
ATOM 1525 N N . GLY A 1 212 ? -12.180 -5.460 16.887 1.00 92.75 212 GLY A N 1
ATOM 1526 C CA . GLY A 1 212 ? -11.941 -5.752 18.302 1.00 92.75 212 GLY A CA 1
ATOM 1527 C C . GLY A 1 212 ? -11.972 -4.530 19.222 1.00 92.75 212 GLY A C 1
ATOM 1528 O O . GLY A 1 212 ? -11.617 -4.647 20.391 1.00 92.75 212 GLY A O 1
ATOM 1529 N N . GLN A 1 213 ? -12.410 -3.367 18.737 1.00 93.50 213 GLN A N 1
ATOM 1530 C CA . GLN A 1 213 ? -12.503 -2.151 19.544 1.00 93.50 213 GLN A CA 1
ATOM 1531 C C . GLN A 1 213 ? -13.811 -2.124 20.339 1.00 93.50 213 GLN A C 1
ATOM 1533 O O . GLN A 1 213 ? -14.877 -2.446 19.801 1.00 93.50 213 GLN A O 1
ATOM 1538 N N . ALA A 1 214 ? -13.735 -1.743 21.617 1.00 96.06 214 ALA A N 1
ATOM 1539 C CA . ALA A 1 214 ? -14.905 -1.617 22.473 1.00 96.06 214 ALA A CA 1
ATOM 1540 C C . ALA A 1 214 ? -15.891 -0.574 21.930 1.00 96.06 214 ALA A C 1
ATOM 1542 O O . ALA A 1 214 ? -15.519 0.532 21.537 1.00 96.06 214 ALA A O 1
ATOM 1543 N N . ILE A 1 215 ? -17.167 -0.936 21.960 1.00 97.31 215 ILE A N 1
ATOM 1544 C CA . ILE A 1 215 ? -18.309 -0.082 21.646 1.00 97.31 215 ILE A CA 1
ATOM 1545 C C . ILE A 1 215 ? -19.330 -0.199 22.775 1.00 97.31 215 ILE A C 1
ATOM 1547 O O . ILE A 1 215 ? -19.346 -1.179 23.515 1.00 97.31 215 ILE A O 1
ATOM 1551 N N . ASP A 1 216 ? -20.204 0.793 22.900 1.00 97.62 216 ASP A N 1
ATOM 1552 C CA . ASP A 1 216 ? -21.223 0.820 23.948 1.00 97.62 216 ASP A CA 1
ATOM 1553 C C . ASP A 1 216 ? -22.266 -0.314 23.770 1.00 97.62 216 ASP A C 1
ATOM 1555 O O . ASP A 1 216 ? -23.052 -0.273 22.814 1.00 97.62 216 ASP A O 1
ATOM 1559 N N . PRO A 1 217 ? -22.348 -1.299 24.691 1.00 97.69 217 PRO A N 1
ATOM 1560 C CA . PRO A 1 217 ? -23.314 -2.398 24.607 1.00 97.69 217 PRO A CA 1
ATOM 1561 C C . PRO A 1 217 ? -24.771 -1.920 24.611 1.00 97.69 217 PRO A C 1
ATOM 1563 O O . PRO A 1 217 ? -25.624 -2.501 23.939 1.00 97.69 217 PRO A O 1
ATOM 1566 N N . GLY A 1 218 ? -25.064 -0.836 25.336 1.00 97.06 218 GLY A N 1
ATOM 1567 C CA . GLY A 1 218 ? -26.391 -0.228 25.357 1.00 97.06 218 GLY A CA 1
ATOM 1568 C C . GLY A 1 218 ? -26.747 0.414 24.014 1.00 97.06 218 GLY A C 1
ATOM 1569 O O . GLY A 1 218 ? -27.893 0.331 23.573 1.00 97.06 218 GLY A O 1
ATOM 1570 N N . ALA A 1 219 ? -25.769 1.005 23.322 1.00 96.81 219 ALA A N 1
ATOM 1571 C CA . ALA A 1 219 ? -25.981 1.525 21.972 1.00 96.81 219 ALA A CA 1
ATOM 1572 C C . ALA A 1 219 ? -26.254 0.387 20.981 1.00 96.81 219 ALA A C 1
ATOM 1574 O O . ALA A 1 219 ? -27.197 0.487 20.202 1.00 96.81 219 ALA A O 1
ATOM 1575 N N . VAL A 1 220 ? -25.526 -0.733 21.073 1.00 96.81 220 VAL A N 1
ATOM 1576 C CA . VAL A 1 220 ? -25.795 -1.937 20.264 1.00 96.81 220 VAL A CA 1
ATOM 1577 C C . VAL A 1 220 ? -27.228 -2.435 20.469 1.00 96.81 220 VAL A C 1
ATOM 1579 O O . VAL A 1 220 ? -27.950 -2.652 19.493 1.00 96.81 220 VAL A O 1
ATOM 1582 N N . ALA A 1 221 ? -27.669 -2.565 21.725 1.00 94.88 221 ALA A N 1
ATOM 1583 C CA . ALA A 1 221 ? -29.034 -2.978 22.043 1.00 94.88 221 ALA A CA 1
ATOM 1584 C C . ALA A 1 221 ? -30.085 -2.018 21.450 1.00 94.88 221 ALA A C 1
ATOM 1586 O O . ALA A 1 221 ? -31.099 -2.481 20.916 1.00 94.88 221 ALA A O 1
ATOM 1587 N N . ALA A 1 222 ? -29.832 -0.705 21.488 1.00 93.50 222 ALA A N 1
ATOM 1588 C CA . ALA A 1 222 ? -30.707 0.315 20.913 1.00 93.50 222 ALA A CA 1
ATOM 1589 C C . ALA A 1 222 ? -30.726 0.291 19.375 1.00 93.50 222 ALA A C 1
ATOM 1591 O O . ALA A 1 222 ? -31.799 0.379 18.778 1.00 93.50 222 ALA A O 1
ATOM 1592 N N . TRP A 1 223 ? -29.573 0.118 18.718 1.00 92.75 223 TRP A N 1
ATOM 1593 C CA . TRP A 1 223 ? -29.480 -0.000 17.258 1.00 92.75 223 TRP A CA 1
ATOM 1594 C C . TRP A 1 223 ? -30.258 -1.207 16.748 1.00 92.75 223 TRP A C 1
ATOM 1596 O O . TRP A 1 223 ? -31.033 -1.085 15.801 1.00 92.75 223 TRP A O 1
ATOM 1606 N N . TRP A 1 224 ? -30.080 -2.362 17.391 1.00 90.69 224 TRP A N 1
ATOM 1607 C CA . TRP A 1 224 ? -30.768 -3.599 17.031 1.00 90.69 224 TRP A CA 1
ATOM 1608 C C . TRP A 1 224 ? -32.276 -3.523 17.290 1.00 90.69 224 TRP A C 1
ATOM 1610 O O . TRP A 1 224 ? -33.058 -3.953 16.445 1.00 90.69 224 TRP A O 1
ATOM 1620 N N . ALA A 1 225 ? -32.707 -2.885 18.384 1.00 87.25 225 ALA A N 1
ATOM 1621 C CA . ALA A 1 225 ? -34.124 -2.592 18.604 1.00 87.25 225 ALA A CA 1
ATOM 1622 C C . ALA A 1 225 ? -34.692 -1.646 17.531 1.00 87.25 225 ALA A C 1
ATOM 1624 O O . ALA A 1 225 ? -35.808 -1.848 17.055 1.00 87.25 225 ALA A O 1
ATOM 1625 N N . ALA A 1 226 ? -33.922 -0.640 17.112 1.00 84.62 226 ALA A N 1
ATOM 1626 C CA . ALA A 1 226 ? -34.348 0.331 16.112 1.00 84.62 226 ALA A CA 1
ATOM 1627 C C . ALA A 1 226 ? -34.507 -0.271 14.712 1.00 84.62 226 ALA A C 1
ATOM 1629 O O . ALA A 1 226 ? -35.511 -0.003 14.056 1.00 84.62 226 ALA A O 1
ATOM 1630 N N . ILE A 1 227 ? -33.565 -1.103 14.255 1.00 82.25 227 ILE A N 1
ATOM 1631 C CA . ILE A 1 227 ? -33.691 -1.780 12.950 1.00 82.25 227 ILE A CA 1
ATOM 1632 C C . ILE A 1 227 ? -34.813 -2.825 12.947 1.00 82.25 227 ILE A C 1
ATOM 1634 O O . ILE A 1 227 ? -35.380 -3.101 11.894 1.00 82.25 227 ILE A O 1
ATOM 1638 N N . ALA A 1 228 ? -35.153 -3.383 14.112 1.00 79.06 228 ALA A N 1
ATOM 1639 C CA . ALA A 1 228 ? -36.199 -4.387 14.243 1.00 79.06 228 ALA A CA 1
ATOM 1640 C C . ALA A 1 228 ? -37.605 -3.807 14.492 1.00 79.06 228 ALA A C 1
ATOM 1642 O O . ALA A 1 228 ? -38.594 -4.430 14.115 1.00 79.06 228 ALA A O 1
ATOM 1643 N N . GLY A 1 229 ? -37.714 -2.623 15.110 1.00 69.50 229 GLY A N 1
ATOM 1644 C CA . GLY A 1 229 ? -38.984 -1.929 15.381 1.00 69.50 229 GLY A CA 1
ATOM 1645 C C . GLY A 1 229 ? -39.307 -0.761 14.435 1.00 69.50 229 GLY A C 1
ATOM 1646 O O . GLY A 1 229 ? -40.456 -0.317 14.353 1.00 69.50 229 GLY A O 1
ATOM 1647 N N . GLY A 1 230 ? -38.311 -0.237 13.718 1.00 57.53 230 GLY A N 1
ATOM 1648 C CA . GLY A 1 230 ? -38.455 0.887 12.796 1.00 57.53 230 GLY A CA 1
ATOM 1649 C C . GLY A 1 230 ? -39.019 0.463 11.441 1.00 57.53 230 GLY A C 1
ATOM 1650 O O . GLY A 1 230 ? -38.570 -0.508 10.838 1.00 57.53 230 GLY A O 1
ATOM 1651 N N . SER A 1 231 ? -39.962 1.233 10.896 1.00 48.78 231 SER A N 1
ATOM 1652 C CA . SER A 1 231 ? -40.373 1.135 9.488 1.00 48.78 231 SER A CA 1
ATOM 1653 C C . SER A 1 231 ? -39.329 1.810 8.599 1.00 48.78 231 SER A C 1
ATOM 1655 O O . SER A 1 231 ? -39.616 2.773 7.884 1.00 48.78 231 SER A O 1
ATOM 1657 N N . VAL A 1 232 ? -38.082 1.352 8.694 1.00 50.62 232 VAL A N 1
ATOM 1658 C CA . VAL A 1 232 ? -36.995 1.861 7.869 1.00 50.62 232 VAL A CA 1
ATOM 1659 C C . VAL A 1 232 ? -37.281 1.391 6.441 1.00 50.62 232 VAL A C 1
ATOM 1661 O O . VAL A 1 232 ? -37.365 0.198 6.150 1.00 50.62 232 VAL A O 1
ATOM 1664 N N . ALA A 1 233 ? -37.615 2.340 5.568 1.00 41.81 233 ALA A N 1
ATOM 1665 C CA . ALA A 1 233 ? -38.082 2.051 4.222 1.00 41.81 233 ALA A CA 1
ATOM 1666 C C . ALA A 1 233 ? -37.018 1.254 3.442 1.00 41.81 233 ALA A C 1
ATOM 1668 O O . ALA A 1 233 ? -35.835 1.598 3.515 1.00 41.81 233 ALA A O 1
ATOM 1669 N N . PRO A 1 234 ? -37.418 0.236 2.655 1.00 46.12 234 PRO A N 1
ATOM 1670 C CA . PRO A 1 234 ? -38.770 0.046 2.117 1.00 46.12 234 PRO A CA 1
ATOM 1671 C C . PRO A 1 234 ? -39.681 -0.988 2.830 1.00 46.12 234 PRO A C 1
ATOM 1673 O O . PRO A 1 234 ? -40.539 -1.564 2.167 1.00 46.12 234 PRO A O 1
ATOM 1676 N N . TRP A 1 235 ? -39.567 -1.248 4.145 1.00 53.25 235 TRP A N 1
ATOM 1677 C CA . TRP A 1 235 ? -40.322 -2.333 4.828 1.00 53.25 235 TRP A CA 1
ATOM 1678 C C . TRP A 1 235 ? -41.800 -2.023 5.140 1.00 53.25 235 TRP A C 1
ATOM 1680 O O . TRP A 1 235 ? -42.314 -2.336 6.219 1.00 53.25 235 TRP A O 1
ATOM 1690 N N . ASN A 1 236 ? -42.526 -1.439 4.190 1.00 42.28 236 ASN A N 1
ATOM 1691 C CA . ASN A 1 236 ? -43.970 -1.274 4.315 1.00 42.28 236 ASN A CA 1
ATOM 1692 C C . ASN A 1 236 ? -44.665 -2.600 3.947 1.00 42.28 236 ASN A C 1
ATOM 1694 O O . ASN A 1 236 ? -45.188 -2.751 2.846 1.00 42.28 236 ASN A O 1
ATOM 1698 N N . GLY A 1 237 ? -44.578 -3.604 4.833 1.00 43.75 237 GLY A N 1
ATOM 1699 C CA . GLY A 1 237 ? -45.323 -4.853 4.653 1.00 43.75 237 GLY A CA 1
ATOM 1700 C C . GLY A 1 237 ? -45.101 -6.000 5.647 1.00 43.75 237 GLY A C 1
ATOM 1701 O O . GLY A 1 237 ? -46.053 -6.738 5.844 1.00 43.75 237 GLY A O 1
ATOM 1702 N N . ASN A 1 238 ? -43.914 -6.195 6.257 1.00 47.00 238 ASN A N 1
ATOM 1703 C CA . ASN A 1 238 ? -43.659 -7.362 7.144 1.00 47.00 238 ASN A CA 1
ATOM 1704 C C . ASN A 1 238 ? -42.357 -7.266 7.996 1.00 47.00 238 ASN A C 1
ATOM 1706 O O . ASN A 1 238 ? -41.558 -8.201 8.039 1.00 47.00 238 ASN A O 1
ATOM 1710 N N . ALA A 1 239 ? -42.111 -6.148 8.694 1.00 49.03 239 ALA A N 1
ATOM 1711 C CA . ALA A 1 239 ? -40.947 -5.993 9.596 1.00 49.03 239 ALA A CA 1
ATOM 1712 C C . ALA A 1 239 ? -40.966 -6.924 10.838 1.00 49.03 239 ALA A C 1
ATOM 1714 O O . ALA A 1 239 ? -40.008 -6.967 11.602 1.00 49.03 239 ALA A O 1
ATOM 1715 N N . SER A 1 240 ? -42.020 -7.725 11.016 1.00 53.03 240 SER A N 1
ATOM 1716 C CA . SER A 1 240 ? -42.149 -8.752 12.057 1.00 53.03 240 SER A CA 1
ATOM 1717 C C . SER A 1 240 ? -41.206 -9.956 11.895 1.00 53.03 240 SER A C 1
ATOM 1719 O O . SER A 1 240 ? -41.197 -10.825 12.759 1.00 53.03 240 SER A O 1
ATOM 1721 N N . ASN A 1 241 ? -40.417 -10.046 10.817 1.00 64.94 241 ASN A N 1
ATOM 1722 C CA . ASN A 1 241 ? -39.662 -11.259 10.480 1.00 64.94 241 ASN A CA 1
ATOM 1723 C C . ASN A 1 241 ? -38.208 -11.319 10.990 1.00 64.94 241 ASN A C 1
ATOM 1725 O O . ASN A 1 241 ? -37.563 -12.347 10.777 1.00 64.94 241 ASN A O 1
ATOM 1729 N N . ILE A 1 242 ? -37.674 -10.251 11.601 1.00 79.56 242 ILE A N 1
ATOM 1730 C CA . ILE A 1 242 ? -36.308 -10.255 12.156 1.00 79.56 242 ILE A CA 1
ATOM 1731 C C . ILE A 1 242 ? -36.271 -10.704 13.616 1.00 79.56 242 ILE A C 1
ATOM 1733 O O . ILE A 1 242 ? -35.253 -11.203 14.077 1.00 79.56 242 ILE A O 1
ATOM 1737 N N . TRP A 1 243 ? -37.367 -10.562 14.357 1.00 82.94 243 TRP A N 1
ATOM 1738 C CA . TRP A 1 243 ? -37.444 -11.126 15.698 1.00 82.94 243 TRP A CA 1
ATOM 1739 C C . TRP A 1 243 ? -37.544 -12.645 15.604 1.00 82.94 243 TRP A C 1
ATOM 1741 O O . TRP A 1 243 ? -38.336 -13.173 14.825 1.00 82.94 243 TRP A O 1
ATOM 1751 N N . ALA A 1 244 ? -36.743 -13.350 16.401 1.00 78.69 244 ALA A N 1
ATOM 1752 C CA . ALA A 1 244 ? -36.794 -14.807 16.455 1.00 78.69 244 ALA A CA 1
ATOM 1753 C C . ALA A 1 244 ? -38.144 -15.317 16.993 1.00 78.69 244 ALA A C 1
ATOM 1755 O O . ALA A 1 244 ? -38.572 -16.409 16.627 1.00 78.69 244 ALA A O 1
ATOM 1756 N N . GLU A 1 245 ? -38.817 -14.528 17.842 1.00 71.75 245 GLU A N 1
ATOM 1757 C CA . GLU A 1 245 ? -40.090 -14.871 18.485 1.00 71.75 245 GLU A CA 1
ATOM 1758 C C . GLU A 1 245 ? -41.008 -13.646 18.627 1.00 71.75 245 GLU A C 1
ATOM 1760 O O . GLU A 1 245 ? -40.546 -12.508 18.723 1.00 71.75 245 GLU A O 1
ATOM 1765 N N . ASN A 1 246 ? -42.324 -13.882 18.648 1.00 65.12 246 ASN A N 1
ATOM 1766 C CA . ASN A 1 246 ? -43.339 -12.821 18.632 1.00 65.12 246 ASN A CA 1
ATOM 1767 C C . ASN A 1 246 ? -43.709 -12.275 20.021 1.00 65.12 246 ASN A C 1
ATOM 1769 O O . ASN A 1 246 ? -44.180 -11.147 20.121 1.00 65.12 246 ASN A O 1
ATOM 1773 N N . ASP A 1 247 ? -43.517 -13.049 21.084 1.00 61.09 247 ASP A N 1
ATOM 1774 C CA . ASP A 1 247 ? -43.884 -12.723 22.468 1.00 61.09 247 ASP A CA 1
ATOM 1775 C C . ASP A 1 247 ? -42.776 -11.986 23.244 1.00 61.09 247 ASP A C 1
ATOM 1777 O O . ASP A 1 247 ? -43.039 -11.390 24.288 1.00 61.09 247 ASP A O 1
ATOM 1781 N N . THR A 1 248 ? -41.548 -11.946 22.718 1.00 69.81 248 THR A N 1
ATOM 1782 C CA . THR A 1 248 ? -40.405 -11.239 23.325 1.00 69.81 248 THR A CA 1
ATOM 1783 C C . THR A 1 248 ? -39.649 -10.367 22.319 1.00 69.81 248 THR A C 1
ATOM 1785 O O . THR A 1 248 ? -38.426 -10.456 22.198 1.00 69.81 248 THR A O 1
ATOM 1788 N N . GLN A 1 249 ? -40.367 -9.528 21.572 1.00 80.88 249 GLN A N 1
ATOM 1789 C CA . GLN A 1 249 ? -39.793 -8.608 20.579 1.00 80.88 249 GLN A CA 1
ATOM 1790 C C . GLN A 1 249 ? -39.064 -7.427 21.245 1.00 80.88 249 GLN A C 1
ATOM 1792 O O . GLN A 1 249 ? -39.554 -6.299 21.279 1.00 80.88 249 GLN A O 1
ATOM 1797 N N . ARG A 1 250 ? -37.899 -7.700 21.837 1.00 85.69 250 ARG A N 1
ATOM 1798 C CA . ARG A 1 250 ? -37.043 -6.714 22.509 1.00 85.69 250 ARG A CA 1
ATOM 1799 C C . ARG A 1 250 ? -35.581 -7.142 22.465 1.00 85.69 250 ARG A C 1
ATOM 1801 O O . ARG A 1 250 ? -35.288 -8.322 22.317 1.00 85.69 250 ARG A O 1
ATOM 1808 N N . THR A 1 251 ? -34.677 -6.191 22.678 1.00 90.31 251 THR A N 1
ATOM 1809 C CA . THR A 1 251 ? -33.276 -6.461 23.037 1.00 90.31 251 THR A CA 1
ATOM 1810 C C . THR A 1 251 ? -33.116 -6.388 24.564 1.00 90.31 251 THR A C 1
ATOM 1812 O O . THR A 1 251 ? -33.595 -7.271 25.276 1.00 90.31 251 THR A O 1
ATOM 1815 N N . CYS A 1 252 ? -32.506 -5.322 25.082 1.00 90.50 252 CYS A N 1
ATOM 1816 C CA . CYS A 1 252 ? -32.378 -4.990 26.499 1.00 90.50 252 CYS A CA 1
ATOM 1817 C C . CYS A 1 252 ? -32.874 -3.556 26.720 1.00 90.50 252 CYS A C 1
ATOM 1819 O O . CYS A 1 252 ? -32.729 -2.719 25.827 1.00 90.50 252 CYS A O 1
ATOM 1821 N N . VAL A 1 253 ? -33.442 -3.249 27.891 1.00 91.38 253 VAL A N 1
ATOM 1822 C CA . VAL A 1 253 ? -33.739 -1.853 28.245 1.00 91.38 253 VAL A CA 1
ATOM 1823 C C . VAL A 1 253 ? -32.414 -1.126 28.489 1.00 91.38 253 VAL A C 1
ATOM 1825 O O . VAL A 1 253 ? -31.438 -1.726 28.943 1.00 91.38 253 VAL A O 1
ATOM 1828 N N . VAL A 1 254 ? -32.351 0.157 28.138 1.00 95.00 254 VAL A N 1
ATOM 1829 C CA . VAL A 1 254 ? -31.125 0.959 28.224 1.00 95.00 254 VAL A CA 1
ATOM 1830 C C . VAL A 1 254 ? -31.414 2.340 28.799 1.00 95.00 254 VAL A C 1
ATOM 1832 O O . VAL A 1 254 ? -32.430 2.961 28.479 1.00 95.00 254 VAL A O 1
ATOM 1835 N N . ALA A 1 255 ? -30.504 2.845 29.629 1.00 95.62 255 ALA A N 1
ATOM 1836 C CA . ALA A 1 255 ? -30.531 4.228 30.086 1.00 95.62 255 ALA A CA 1
ATOM 1837 C C . ALA A 1 255 ? -30.108 5.192 28.950 1.00 95.62 255 ALA A C 1
ATOM 1839 O 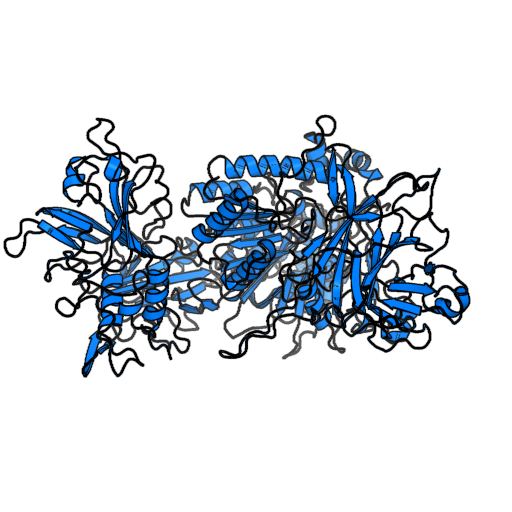O . ALA A 1 255 ? -29.145 4.887 28.231 1.00 95.62 255 ALA A O 1
ATOM 1840 N N . PRO A 1 256 ? -30.759 6.365 28.795 1.00 95.44 256 PRO A N 1
ATOM 1841 C CA . PRO A 1 256 ? -30.386 7.356 27.784 1.00 95.44 256 PRO A CA 1
ATOM 1842 C C . PRO A 1 256 ? -28.927 7.807 27.905 1.00 95.44 256 PRO A C 1
ATOM 1844 O O . PRO A 1 256 ? -28.478 8.170 28.992 1.00 95.44 256 PRO A O 1
ATOM 1847 N N . HIS A 1 257 ? -28.193 7.819 26.792 1.00 95.81 257 HIS A N 1
ATOM 1848 C CA . HIS A 1 257 ? -26.800 8.273 26.722 1.00 95.81 257 HIS A CA 1
ATOM 1849 C C . HIS A 1 257 ? -26.355 8.443 25.261 1.00 95.81 257 HIS A C 1
ATOM 1851 O O . HIS A 1 257 ? -26.626 7.582 24.433 1.00 95.81 257 HIS A O 1
ATOM 1857 N N . LEU A 1 258 ? -25.666 9.532 24.930 1.00 97.00 258 LEU A N 1
ATOM 1858 C CA . LEU A 1 258 ? -25.156 9.782 23.577 1.00 97.00 258 LEU A CA 1
ATOM 1859 C C . LEU A 1 258 ? -23.628 9.867 23.642 1.00 97.00 258 LEU A C 1
ATOM 1861 O O . LEU A 1 258 ? -23.080 10.919 23.961 1.00 97.00 258 LEU A O 1
ATOM 1865 N N . GLY A 1 259 ? -22.948 8.746 23.411 1.00 96.06 259 GLY A N 1
ATOM 1866 C CA . GLY A 1 259 ? -21.501 8.620 23.585 1.00 96.06 259 GLY A CA 1
ATOM 1867 C C . GLY A 1 259 ? -20.703 9.034 22.347 1.00 96.06 259 GLY A C 1
ATOM 1868 O O . GLY A 1 259 ? -21.032 8.642 21.227 1.00 96.06 259 GLY A O 1
ATOM 1869 N N . VAL A 1 260 ? -19.622 9.789 22.546 1.00 96.56 260 VAL A N 1
ATOM 1870 C CA . VAL A 1 260 ? -18.663 10.179 21.500 1.00 96.56 260 VAL A CA 1
ATOM 1871 C C . VAL A 1 260 ? -17.256 9.813 21.941 1.00 96.56 260 VAL A C 1
ATOM 1873 O O . VAL A 1 260 ? -16.778 10.329 22.951 1.00 96.56 260 VAL A O 1
ATOM 1876 N N . LEU A 1 261 ? -16.578 8.977 21.158 1.00 96.75 261 LEU A N 1
ATOM 1877 C CA . LEU A 1 261 ? -15.149 8.706 21.309 1.00 96.75 261 LEU A CA 1
ATOM 1878 C C . LEU A 1 261 ? -14.363 9.434 20.210 1.00 96.75 261 LEU A C 1
ATOM 1880 O O . LEU A 1 261 ? -14.601 9.219 19.022 1.00 96.75 261 LEU A O 1
ATOM 1884 N N . ILE A 1 262 ? -13.427 10.301 20.592 1.00 96.06 262 ILE A N 1
ATOM 1885 C CA . ILE A 1 262 ? -12.526 10.982 19.658 1.00 96.06 262 ILE A CA 1
ATOM 1886 C C . ILE A 1 262 ? -11.265 10.136 19.477 1.00 96.06 262 ILE A C 1
ATOM 1888 O O . ILE A 1 262 ? -10.603 9.775 20.443 1.00 96.06 262 ILE A O 1
ATOM 1892 N N . VAL A 1 263 ? -10.919 9.829 18.233 1.00 95.56 263 VAL A N 1
ATOM 1893 C CA . VAL A 1 263 ? -9.783 8.971 17.880 1.00 95.56 263 VAL A CA 1
ATOM 1894 C C . VAL A 1 263 ? -8.926 9.611 16.790 1.00 95.56 263 VAL A C 1
ATOM 1896 O O . VAL A 1 263 ? -9.336 10.580 16.153 1.00 95.56 263 VAL A O 1
ATOM 1899 N N . ASN A 1 264 ? -7.727 9.089 16.546 1.00 94.50 264 ASN A N 1
ATOM 1900 C CA . ASN A 1 264 ? -6.968 9.411 15.332 1.00 94.50 264 ASN A CA 1
ATOM 1901 C C . ASN A 1 264 ? -7.528 8.623 14.112 1.00 94.50 264 ASN A C 1
ATOM 1903 O O . ASN A 1 264 ? -8.407 7.778 14.288 1.00 94.50 264 ASN A O 1
ATOM 1907 N N . PRO A 1 265 ? -7.055 8.831 12.867 1.00 95.25 265 PRO A N 1
ATOM 1908 C CA . PRO A 1 265 ? -7.524 8.050 11.711 1.00 95.25 265 PRO A CA 1
ATOM 1909 C C . PRO A 1 265 ? -7.264 6.542 11.797 1.00 95.25 265 PRO A C 1
ATOM 1911 O O . PRO A 1 265 ? -8.067 5.760 11.302 1.00 95.25 265 PRO A O 1
ATOM 1914 N N . HIS A 1 266 ? -6.197 6.121 12.480 1.00 94.31 266 HIS A N 1
ATOM 1915 C CA . HIS A 1 266 ? -5.939 4.714 12.814 1.00 94.31 266 HIS A CA 1
ATOM 1916 C C . HIS A 1 266 ? -6.909 4.180 13.886 1.00 94.31 266 HIS A C 1
ATOM 1918 O O . HIS A 1 266 ? -6.841 3.014 14.260 1.00 94.31 266 HIS A O 1
ATOM 1924 N N . ARG A 1 267 ? -7.842 5.010 14.375 1.00 92.44 267 ARG A N 1
ATOM 1925 C CA . ARG A 1 267 ? -8.770 4.779 15.494 1.00 92.44 267 ARG A CA 1
ATOM 1926 C C . ARG A 1 267 ? -8.074 4.496 16.836 1.00 92.44 267 ARG A C 1
ATOM 1928 O O . ARG A 1 267 ? -8.655 3.875 17.722 1.00 92.44 267 ARG A O 1
ATOM 1935 N N . GLY A 1 268 ? -6.836 4.964 16.969 1.00 91.69 268 GLY A N 1
ATOM 1936 C CA . GLY A 1 268 ? -6.071 4.995 18.211 1.00 91.69 268 GLY A CA 1
ATOM 1937 C C . GLY A 1 268 ? -6.224 6.325 18.948 1.00 91.69 268 GLY A C 1
ATOM 1938 O O . GLY A 1 268 ? -7.063 7.160 18.603 1.00 91.69 268 GLY A O 1
ATOM 1939 N N . GLN A 1 269 ? -5.366 6.552 19.940 1.00 89.62 269 GLN A N 1
ATOM 1940 C CA . GLN A 1 269 ? -5.332 7.817 20.678 1.00 89.62 269 GLN A CA 1
ATOM 1941 C C . GLN A 1 269 ? -4.908 8.987 19.775 1.00 89.62 269 GLN A C 1
ATOM 1943 O O . GLN A 1 269 ? -4.082 8.833 18.868 1.00 89.62 269 GLN A O 1
ATOM 1948 N N . ILE A 1 270 ? -5.490 10.161 20.022 1.00 91.25 270 ILE A N 1
ATOM 1949 C CA . ILE A 1 270 ? -5.108 11.411 19.356 1.00 91.25 270 ILE A CA 1
ATOM 1950 C C . ILE A 1 270 ? -3.740 11.902 19.845 1.00 91.25 270 ILE A C 1
ATOM 1952 O O . ILE A 1 270 ? -3.395 11.728 21.011 1.00 91.25 270 ILE A O 1
ATOM 1956 N N . ASP A 1 271 ? -2.973 12.522 18.947 1.00 87.25 271 ASP A N 1
ATOM 1957 C CA . ASP A 1 271 ? -1.697 13.158 19.292 1.00 87.25 271 ASP A CA 1
ATOM 1958 C C . ASP A 1 271 ? -1.902 14.349 20.243 1.00 87.25 271 ASP A C 1
ATOM 1960 O O . ASP A 1 271 ? -2.890 15.080 20.130 1.00 87.25 271 ASP A O 1
ATOM 1964 N N . THR A 1 272 ? -0.946 14.580 21.143 1.00 89.06 272 THR A N 1
ATOM 1965 C CA . THR A 1 272 ? -1.006 15.642 22.157 1.00 89.06 272 THR A CA 1
ATOM 1966 C C . THR A 1 272 ? -1.128 17.043 21.545 1.00 89.06 272 THR A C 1
ATOM 1968 O O . THR A 1 272 ? -1.876 17.872 22.069 1.00 89.06 272 THR A O 1
ATOM 1971 N N . ASN A 1 273 ? -0.455 17.328 20.421 1.00 90.06 273 ASN A N 1
ATOM 1972 C CA . ASN A 1 273 ? -0.557 18.638 19.763 1.00 90.06 273 ASN A CA 1
ATOM 1973 C C . ASN A 1 273 ? -1.962 18.854 19.199 1.00 90.06 273 ASN A C 1
ATOM 1975 O O . ASN A 1 273 ? -2.568 19.910 19.394 1.00 90.06 273 ASN A O 1
ATOM 1979 N N . LEU A 1 274 ? -2.510 17.825 18.545 1.00 92.31 274 LEU A N 1
ATOM 1980 C CA . LEU A 1 274 ? -3.873 17.851 18.021 1.00 92.31 274 LEU A CA 1
ATOM 1981 C C . LEU A 1 274 ? -4.906 17.970 19.148 1.00 92.31 274 LEU A C 1
ATOM 1983 O O . LEU A 1 274 ? -5.869 18.727 19.015 1.00 92.31 274 LEU A O 1
ATOM 1987 N N . GLN A 1 275 ? -4.692 17.275 20.268 1.00 91.75 275 GLN A N 1
ATOM 1988 C CA . GLN A 1 275 ? -5.538 17.379 21.453 1.00 91.75 275 GLN A CA 1
ATOM 1989 C C . GLN A 1 275 ? -5.588 18.817 21.983 1.00 91.75 275 GLN A C 1
ATOM 1991 O O . GLN A 1 275 ? -6.675 19.315 22.265 1.00 91.75 275 GLN A O 1
ATOM 1996 N N . GLY A 1 276 ? -4.447 19.514 22.036 1.00 89.06 276 GLY A N 1
ATOM 1997 C CA . GLY A 1 276 ? -4.379 20.928 22.425 1.00 89.06 276 GLY A CA 1
ATOM 1998 C C . GLY A 1 276 ? -5.088 21.890 21.460 1.00 89.06 276 GLY A C 1
ATOM 1999 O O . GLY A 1 276 ? -5.435 23.009 21.841 1.00 89.06 276 GLY A O 1
ATOM 2000 N N . ARG A 1 277 ? -5.336 21.465 20.215 1.00 90.25 277 ARG A N 1
ATOM 2001 C CA . ARG A 1 277 ? -6.073 22.240 19.205 1.00 90.25 277 ARG A CA 1
ATOM 2002 C C . ARG A 1 277 ? -7.555 21.904 19.132 1.00 90.25 277 ARG A C 1
ATOM 2004 O O . ARG A 1 277 ? -8.296 22.665 18.516 1.00 90.25 277 ARG A O 1
ATOM 2011 N N . LEU A 1 278 ? -8.018 20.822 19.751 1.00 91.50 278 LEU A N 1
ATOM 2012 C CA . LEU A 1 278 ? -9.441 20.505 19.863 1.00 91.50 278 LEU A CA 1
ATOM 2013 C C . LEU A 1 278 ? -10.097 21.336 20.974 1.00 91.50 278 LEU A C 1
ATOM 2015 O O . LEU A 1 278 ? -9.535 21.536 22.047 1.00 91.50 278 LEU A O 1
ATOM 2019 N N . THR A 1 279 ? -11.326 21.797 20.743 1.00 90.75 279 THR A N 1
ATOM 2020 C CA . THR A 1 279 ? -12.158 22.352 21.819 1.00 90.75 279 THR A CA 1
ATOM 2021 C C . THR A 1 279 ? -12.658 21.199 22.691 1.00 90.75 279 THR A C 1
ATOM 2023 O O . THR A 1 279 ? -13.590 20.497 22.299 1.00 90.75 279 THR A O 1
ATOM 2026 N N . LEU A 1 280 ? -12.009 20.978 23.839 1.00 90.00 280 LEU A N 1
ATOM 2027 C CA . LEU A 1 280 ? -12.337 19.903 24.778 1.00 90.00 280 LEU A CA 1
ATOM 2028 C C . LEU A 1 280 ? -12.831 20.461 26.132 1.00 90.00 280 LEU A C 1
ATOM 2030 O O . LEU A 1 280 ? -12.190 21.364 26.674 1.00 90.00 280 LEU A O 1
ATOM 2034 N N . PRO A 1 281 ? -13.930 19.920 26.701 1.00 92.88 281 PRO A N 1
ATOM 2035 C CA . PRO A 1 281 ? -14.837 18.957 26.070 1.00 92.88 281 PRO A CA 1
ATOM 2036 C C . PRO A 1 281 ? -15.548 19.568 24.842 1.00 92.88 281 PRO A C 1
ATOM 2038 O O . PRO A 1 281 ? -15.660 20.795 24.759 1.00 92.88 281 PRO A O 1
ATOM 2041 N N . PRO A 1 282 ? -16.031 18.743 23.888 1.00 92.94 282 PRO A N 1
ATOM 2042 C CA . PRO A 1 282 ? -16.863 19.232 22.791 1.00 92.94 282 PRO A CA 1
ATOM 2043 C C . PRO A 1 282 ? -18.052 20.044 23.314 1.00 92.94 282 PRO A C 1
ATOM 2045 O O . PRO A 1 282 ? -18.554 19.795 24.414 1.00 92.94 282 PRO A O 1
ATOM 2048 N N . ALA A 1 283 ? -18.536 21.003 22.522 1.00 91.38 283 ALA A N 1
ATOM 2049 C CA . ALA A 1 283 ? -19.670 21.829 22.930 1.00 91.38 283 ALA A CA 1
ATOM 2050 C C . ALA A 1 283 ? -20.882 20.945 23.267 1.00 91.38 283 ALA A C 1
ATOM 2052 O O . ALA A 1 283 ? -21.201 20.042 22.499 1.00 91.38 283 ALA A O 1
ATOM 2053 N N . ASN A 1 284 ? -21.556 21.216 24.388 1.00 93.94 284 ASN A N 1
ATOM 2054 C CA . ASN A 1 284 ? -22.689 20.432 24.909 1.00 93.94 284 ASN A CA 1
ATOM 2055 C C . ASN A 1 284 ? -22.365 18.958 25.219 1.00 93.94 284 ASN A C 1
ATOM 2057 O O . ASN A 1 284 ? -23.259 18.109 25.180 1.00 93.94 284 ASN A O 1
ATOM 2061 N N . ALA A 1 285 ? -21.106 18.649 25.538 1.00 94.94 285 ALA A N 1
ATOM 2062 C CA . ALA A 1 285 ? -20.685 17.332 25.990 1.00 94.94 285 ALA A CA 1
ATOM 2063 C C . ALA A 1 285 ? -19.880 17.406 27.297 1.00 94.94 285 ALA A C 1
ATOM 2065 O O . ALA A 1 285 ? -19.260 18.419 27.615 1.00 94.94 285 ALA A O 1
ATOM 2066 N N . THR A 1 286 ? -19.878 16.312 28.055 1.00 95.62 286 THR A N 1
ATOM 2067 C CA . THR A 1 286 ? -19.101 16.159 29.293 1.00 95.62 286 THR A CA 1
ATOM 2068 C C . THR A 1 286 ? -18.236 14.910 29.227 1.00 95.62 286 THR A C 1
ATOM 2070 O O . THR A 1 286 ? -18.668 13.886 28.702 1.00 95.62 286 THR A O 1
ATOM 2073 N N . GLN A 1 287 ? -17.021 14.983 29.762 1.00 95.88 287 GLN A N 1
ATOM 2074 C CA . GLN A 1 287 ? -16.081 13.861 29.789 1.00 95.88 287 GLN A CA 1
ATOM 2075 C C . GLN A 1 287 ? -16.622 12.686 30.625 1.00 95.88 287 GLN A C 1
ATOM 2077 O O . GLN A 1 287 ? -17.236 12.900 31.671 1.00 95.88 287 GLN A O 1
ATOM 2082 N N . ILE A 1 288 ? -16.386 11.449 30.174 1.00 94.94 288 ILE A N 1
ATOM 2083 C CA . ILE A 1 288 ? -16.761 10.225 30.897 1.00 94.94 288 ILE A CA 1
ATOM 2084 C C . ILE A 1 288 ? -15.563 9.711 31.701 1.00 94.94 288 ILE A C 1
ATOM 2086 O O . ILE A 1 288 ? -14.579 9.211 31.149 1.00 94.94 288 ILE A O 1
ATOM 2090 N N . GLY A 1 289 ? -15.668 9.787 33.029 1.00 89.75 289 GLY A N 1
ATOM 2091 C CA . GLY A 1 289 ? -14.612 9.336 33.935 1.00 89.75 289 GLY A CA 1
ATOM 2092 C C . GLY A 1 289 ? -13.290 10.065 33.679 1.00 89.75 289 GLY A C 1
ATOM 2093 O O . GLY A 1 289 ? -13.266 11.284 33.530 1.00 89.75 289 GLY A O 1
ATOM 2094 N N . THR A 1 290 ? -12.187 9.317 33.626 1.00 88.75 290 THR A N 1
ATOM 2095 C CA . THR A 1 290 ? -10.831 9.851 33.407 1.00 88.75 290 THR A CA 1
ATOM 2096 C C . THR A 1 290 ? -10.372 9.802 31.947 1.00 88.75 290 THR A C 1
ATOM 2098 O O . THR A 1 290 ? -9.283 10.281 31.636 1.00 88.75 290 THR A O 1
ATOM 2101 N N . ASN A 1 291 ? -11.173 9.252 31.027 1.00 92.12 291 ASN A N 1
ATOM 2102 C CA . ASN A 1 291 ? -10.780 9.121 29.624 1.00 92.12 291 ASN A CA 1
ATOM 2103 C C . ASN A 1 291 ? -10.916 10.476 28.911 1.00 92.12 291 ASN A C 1
ATOM 2105 O O . ASN A 1 291 ? -12.020 10.986 28.750 1.00 92.12 291 ASN A O 1
ATOM 2109 N N . ALA A 1 292 ? -9.793 11.071 28.500 1.00 90.88 292 ALA A N 1
ATOM 2110 C CA . ALA A 1 292 ? -9.742 12.414 27.908 1.00 90.88 292 ALA A CA 1
ATOM 2111 C C . ALA A 1 292 ? -10.318 12.509 26.484 1.00 90.88 292 ALA A C 1
ATOM 2113 O O . ALA A 1 292 ? -10.415 13.607 25.939 1.00 90.88 292 ALA A O 1
ATOM 2114 N N . SER A 1 293 ? -10.677 11.375 25.881 1.00 94.25 293 SER A N 1
ATOM 2115 C CA . SER A 1 293 ? -11.202 11.300 24.516 1.00 94.25 293 SER A CA 1
ATOM 2116 C C . SER A 1 293 ? -12.649 10.810 24.450 1.00 94.25 293 SER A C 1
ATOM 2118 O O . SER A 1 293 ? -13.224 10.775 23.364 1.00 94.25 293 SER A O 1
ATOM 2120 N N . LEU A 1 294 ? -13.249 10.439 25.584 1.00 96.44 294 LEU A N 1
ATOM 2121 C CA . LEU A 1 294 ? -14.594 9.877 25.653 1.00 96.44 294 LEU A CA 1
ATOM 2122 C C . LEU A 1 294 ? -15.553 10.845 26.354 1.00 96.44 294 LEU A C 1
ATOM 2124 O O . LEU A 1 294 ? -15.318 11.276 27.485 1.00 96.44 294 LEU A O 1
ATOM 2128 N N . PHE A 1 295 ? -16.663 11.156 25.690 1.00 97.12 295 PHE A N 1
ATOM 2129 C CA . PHE A 1 295 ? -17.622 12.165 26.127 1.00 97.12 295 PHE A CA 1
ATOM 2130 C C . PHE A 1 295 ? -19.062 11.665 26.009 1.00 97.12 295 PHE A C 1
ATOM 2132 O O . PHE A 1 295 ? -19.377 10.842 25.154 1.00 97.12 295 PHE A O 1
ATOM 2139 N N . THR A 1 296 ? -19.952 12.214 26.832 1.00 96.06 296 THR A N 1
ATOM 2140 C CA . THR A 1 296 ? -21.405 12.092 26.673 1.00 96.06 296 THR A CA 1
ATOM 2141 C C . THR A 1 296 ? -21.984 13.427 26.236 1.00 96.06 296 THR A C 1
ATOM 2143 O O . THR A 1 296 ? -21.726 14.453 26.862 1.00 96.06 296 THR A O 1
ATOM 2146 N N . ALA A 1 297 ? -22.770 13.421 25.166 1.00 95.69 297 ALA A N 1
ATOM 2147 C CA . ALA A 1 297 ? -23.484 14.584 24.665 1.00 95.69 297 ALA A CA 1
ATOM 2148 C C . ALA A 1 297 ? -24.798 14.823 25.427 1.00 95.69 297 ALA A C 1
ATOM 2150 O O . ALA A 1 297 ? -25.364 13.914 26.045 1.00 95.69 297 ALA A O 1
ATOM 2151 N N . SER A 1 298 ? -25.293 16.057 25.354 1.00 93.19 298 SER A N 1
ATOM 2152 C CA . SER A 1 298 ? -26.620 16.439 25.836 1.00 93.19 298 SER A CA 1
ATOM 2153 C C . SER A 1 298 ? -27.737 15.722 25.065 1.00 93.19 298 SER A C 1
ATOM 2155 O O . SER A 1 298 ? -27.684 15.570 23.850 1.00 93.19 298 SER A O 1
ATOM 2157 N N . GLN A 1 299 ? -28.804 15.341 25.773 1.00 92.44 299 GLN A N 1
ATOM 2158 C CA . GLN A 1 299 ? -30.017 14.754 25.183 1.00 92.44 299 GLN A CA 1
ATOM 2159 C C . GLN A 1 299 ? -30.908 15.792 24.473 1.00 92.44 299 GLN A C 1
ATOM 2161 O O . GLN A 1 299 ? -31.892 15.426 23.837 1.00 92.44 299 GLN A O 1
ATOM 2166 N N . THR A 1 300 ? -30.606 17.088 24.592 1.00 89.81 300 THR A N 1
ATOM 2167 C CA . THR A 1 300 ? -31.431 18.178 24.034 1.00 89.81 300 THR A CA 1
ATOM 2168 C C . THR A 1 300 ? -30.663 19.116 23.107 1.00 89.81 300 THR A C 1
ATOM 2170 O O . THR A 1 300 ? -31.283 19.898 22.390 1.00 89.81 300 THR A O 1
ATOM 2173 N N . GLN A 1 301 ? -29.329 19.057 23.105 1.00 87.88 301 GLN A N 1
ATOM 2174 C CA . GLN A 1 301 ? -28.455 19.925 22.316 1.00 87.88 301 GLN A CA 1
ATOM 2175 C C . GLN A 1 301 ? -27.369 19.089 21.634 1.00 87.88 301 GLN A C 1
ATOM 2177 O O . GLN A 1 301 ? -26.798 18.199 22.257 1.00 87.88 301 GLN A O 1
ATOM 2182 N N . GLY A 1 302 ? -27.066 19.389 20.370 1.00 85.31 302 GLY A N 1
ATOM 2183 C CA . GLY A 1 302 ? -26.051 18.651 19.616 1.00 85.31 302 GLY A CA 1
ATOM 2184 C C . GLY A 1 302 ? -24.626 18.864 20.131 1.00 85.31 302 GLY A C 1
ATOM 2185 O O . GLY A 1 302 ? -24.294 19.950 20.618 1.00 85.31 302 GLY A O 1
ATOM 2186 N N . ALA A 1 303 ? -23.785 17.837 19.997 1.00 92.50 303 ALA A N 1
ATOM 2187 C CA . ALA A 1 303 ? -22.370 17.901 20.342 1.00 92.50 303 ALA A CA 1
ATOM 2188 C C . ALA A 1 303 ? -21.550 18.506 19.198 1.00 92.50 303 ALA A C 1
ATOM 2190 O O . ALA A 1 303 ? -21.482 17.938 18.107 1.00 92.50 303 ALA A O 1
ATOM 2191 N N . GLY A 1 304 ? -20.918 19.653 19.452 1.00 91.31 304 GLY A N 1
ATOM 2192 C CA . GLY A 1 304 ? -20.123 20.380 18.461 1.00 91.31 304 GLY A CA 1
ATOM 2193 C C . GLY A 1 304 ? -18.628 20.119 18.609 1.00 91.31 304 GLY A C 1
ATOM 2194 O O . GLY A 1 304 ? -18.029 20.517 19.607 1.00 91.31 304 GLY A O 1
ATOM 2195 N N . ILE A 1 305 ? -18.017 19.499 17.600 1.00 91.62 305 ILE A N 1
ATOM 2196 C CA . ILE A 1 305 ? -16.575 19.228 17.553 1.00 91.62 305 ILE A CA 1
ATOM 2197 C C . ILE A 1 305 ? -15.900 20.273 16.664 1.00 91.62 305 ILE A C 1
ATOM 2199 O O . ILE A 1 305 ? -16.232 20.415 15.482 1.00 91.62 305 ILE A O 1
ATOM 2203 N N . SER A 1 306 ? -14.956 21.014 17.238 1.00 91.25 306 SER A N 1
ATOM 2204 C CA . SER A 1 306 ? -14.265 22.133 16.596 1.00 91.25 306 SER A CA 1
ATOM 2205 C C . SER A 1 306 ? -12.799 22.212 17.004 1.00 91.25 306 SER A C 1
ATOM 2207 O O . SER A 1 306 ? -12.389 21.647 18.018 1.00 91.25 306 SER A O 1
ATOM 2209 N N . PHE A 1 307 ? -12.030 22.964 16.218 1.00 90.56 307 PHE A N 1
ATOM 2210 C CA . PHE A 1 307 ? -10.649 23.310 16.525 1.00 90.56 307 PHE A CA 1
ATOM 2211 C C . PHE A 1 307 ? -10.538 24.771 16.960 1.00 90.56 307 PHE A C 1
ATOM 2213 O O . PHE A 1 307 ? -11.305 25.626 16.508 1.00 90.56 307 PHE A O 1
ATOM 2220 N N . THR A 1 308 ? -9.564 25.059 17.817 1.00 88.88 308 THR A N 1
ATOM 2221 C CA . THR A 1 308 ? -9.163 26.419 18.169 1.00 88.88 308 THR A CA 1
ATOM 2222 C C . THR A 1 308 ? -8.512 27.119 16.971 1.00 88.88 308 THR A C 1
ATOM 2224 O O . THR A 1 308 ? -8.008 26.480 16.035 1.00 88.88 308 THR A O 1
ATOM 2227 N N . VAL A 1 309 ? -8.540 28.455 16.986 1.00 85.69 309 VAL A N 1
ATOM 2228 C CA . VAL A 1 309 ? -7.871 29.276 15.968 1.00 85.69 309 VAL A CA 1
ATOM 2229 C C . VAL A 1 309 ? -6.368 28.998 15.946 1.00 85.69 309 VAL A C 1
ATOM 2231 O O . VAL A 1 309 ? -5.781 28.656 16.972 1.00 85.69 309 VAL A O 1
ATOM 2234 N N . ALA A 1 310 ? -5.755 29.129 14.768 1.00 85.50 310 ALA A N 1
ATOM 2235 C CA . ALA A 1 310 ? -4.311 28.983 14.628 1.00 85.50 310 ALA A CA 1
ATOM 2236 C C . ALA A 1 310 ? -3.568 29.995 15.525 1.00 85.50 310 ALA A C 1
ATOM 2238 O O . ALA A 1 310 ? -4.065 31.116 15.702 1.00 85.50 310 ALA A O 1
ATOM 2239 N N . PRO A 1 311 ? -2.396 29.632 16.080 1.00 84.31 311 PRO A N 1
ATOM 2240 C CA . PRO A 1 311 ? -1.542 30.573 16.796 1.00 84.31 311 PRO A CA 1
ATOM 2241 C C . PRO A 1 311 ? -1.251 31.827 15.956 1.00 84.31 311 PRO A C 1
ATOM 2243 O O . PRO A 1 311 ? -1.033 31.745 14.749 1.00 84.31 311 PRO A O 1
ATOM 2246 N N . THR A 1 312 ? -1.243 33.000 16.592 1.00 78.56 312 THR A N 1
ATOM 2247 C CA . THR A 1 312 ? -0.891 34.281 15.956 1.00 78.56 312 THR A CA 1
ATOM 2248 C C . THR A 1 312 ? 0.522 34.715 16.352 1.00 78.56 312 THR A C 1
ATOM 2250 O O . THR A 1 312 ? 0.903 34.539 17.508 1.00 78.56 312 THR A O 1
ATOM 2253 N N . GLY A 1 313 ? 1.266 35.365 15.453 1.00 75.19 313 GLY A N 1
ATOM 2254 C CA . GLY A 1 313 ? 2.611 35.893 15.734 1.00 75.19 313 GLY A CA 1
ATOM 2255 C C . GLY A 1 313 ? 3.730 34.979 15.227 1.00 75.19 313 GLY A C 1
ATOM 2256 O O . GLY A 1 313 ? 3.599 34.393 14.159 1.00 75.19 313 GLY A O 1
ATOM 2257 N N . THR A 1 314 ? 4.840 34.888 15.966 1.00 69.56 314 THR A N 1
ATOM 2258 C CA . THR A 1 314 ? 6.033 34.101 15.588 1.00 69.56 314 THR A CA 1
ATOM 2259 C C . THR A 1 314 ? 5.987 32.638 16.045 1.00 69.56 314 THR A C 1
ATOM 2261 O O . THR A 1 314 ? 6.880 31.868 15.698 1.00 69.56 314 THR A O 1
ATOM 2264 N N . ALA A 1 315 ? 4.973 32.239 16.821 1.00 80.25 315 ALA A N 1
ATOM 2265 C CA . ALA A 1 315 ? 4.825 30.859 17.274 1.00 80.25 315 ALA A CA 1
ATOM 2266 C C . ALA A 1 315 ? 4.429 29.938 16.099 1.00 80.25 315 ALA A C 1
ATOM 2268 O O . ALA A 1 315 ? 3.498 30.277 15.363 1.00 80.25 315 ALA A O 1
ATOM 2269 N N . PRO A 1 316 ? 5.093 28.780 15.921 1.00 85.31 316 PRO A N 1
ATOM 2270 C CA . PRO A 1 316 ? 4.747 27.836 14.865 1.00 85.31 316 PRO A CA 1
ATOM 2271 C C . PRO A 1 316 ? 3.356 27.241 15.106 1.00 85.31 316 PRO A C 1
ATOM 2273 O O . PRO A 1 316 ? 2.985 26.923 16.238 1.00 85.31 316 PRO A O 1
ATOM 2276 N N . ASP A 1 317 ? 2.595 27.046 14.030 1.00 90.62 317 ASP A N 1
ATOM 2277 C CA . ASP A 1 317 ? 1.380 26.238 14.092 1.00 90.62 317 ASP A CA 1
ATOM 2278 C C . ASP A 1 317 ? 1.749 24.752 13.979 1.00 90.62 317 ASP A C 1
ATOM 2280 O O . ASP A 1 317 ? 2.044 24.269 12.887 1.00 90.62 317 ASP A O 1
ATOM 2284 N N . THR A 1 318 ? 1.732 24.032 15.103 1.00 90.75 318 THR A N 1
ATOM 2285 C CA . THR A 1 318 ? 2.035 22.592 15.185 1.00 90.75 318 THR A CA 1
ATOM 2286 C C . THR A 1 318 ? 0.939 21.698 14.593 1.00 90.75 318 THR A C 1
ATOM 2288 O O . THR A 1 318 ? 1.161 20.504 14.417 1.00 90.75 318 THR A O 1
ATOM 2291 N N . VAL A 1 319 ? -0.238 22.253 14.281 1.00 92.69 319 VAL A N 1
ATOM 2292 C CA . VAL A 1 319 ? -1.406 21.544 13.730 1.00 92.69 319 VAL A CA 1
ATOM 2293 C C . VAL A 1 319 ? -2.019 22.413 12.619 1.00 92.69 319 VAL A C 1
ATOM 2295 O O . VAL A 1 319 ? -3.123 22.950 12.767 1.00 92.69 319 VAL A O 1
ATOM 2298 N N . PRO A 1 320 ? -1.289 22.625 11.513 1.00 91.50 320 PRO A N 1
ATOM 2299 C CA . PRO A 1 320 ? -1.653 23.596 10.485 1.00 91.50 320 PRO A CA 1
ATOM 2300 C C . PRO A 1 320 ? -2.854 23.173 9.631 1.00 91.50 320 PRO A C 1
ATOM 2302 O O . PRO A 1 320 ? -3.494 24.029 9.015 1.00 91.50 320 PRO A O 1
ATOM 2305 N N . ILE A 1 321 ? -3.175 21.874 9.562 1.00 92.31 321 ILE A N 1
ATOM 2306 C CA . ILE A 1 321 ? -4.256 21.350 8.716 1.00 92.31 321 ILE A CA 1
ATOM 2307 C C . ILE A 1 321 ? -5.173 20.416 9.532 1.00 92.31 321 ILE A C 1
ATOM 2309 O O . ILE A 1 321 ? -5.292 19.228 9.211 1.00 92.31 321 ILE A O 1
ATOM 2313 N N . PRO A 1 322 ? -5.867 20.925 10.572 1.00 93.12 322 PRO A N 1
ATOM 2314 C CA . PRO A 1 322 ? -6.721 20.105 11.415 1.00 93.12 322 PRO A CA 1
ATOM 2315 C C . PRO A 1 322 ? -8.039 19.758 10.712 1.00 93.12 322 PRO A C 1
ATOM 2317 O O . PRO A 1 322 ? -8.710 20.618 10.125 1.00 93.12 322 PRO A O 1
ATOM 2320 N N . ARG A 1 323 ? -8.442 18.487 10.787 1.00 93.31 323 ARG A N 1
ATOM 2321 C CA . ARG A 1 323 ? -9.696 17.971 10.219 1.00 93.31 323 ARG A CA 1
ATOM 2322 C C . ARG A 1 323 ? -10.352 16.948 11.129 1.00 93.31 323 ARG A C 1
ATOM 2324 O O . ARG A 1 323 ? -9.668 16.229 11.849 1.00 93.31 323 ARG A O 1
ATOM 2331 N N . ALA A 1 324 ? -11.677 16.848 11.043 1.00 93.31 324 ALA A N 1
ATOM 2332 C CA . ALA A 1 324 ? -12.451 15.826 11.745 1.00 93.31 324 ALA A CA 1
ATOM 2333 C C . ALA A 1 324 ? -13.477 15.136 10.831 1.00 93.31 324 ALA A C 1
ATOM 2335 O O . ALA A 1 324 ? -14.009 15.761 9.909 1.00 93.31 324 ALA A O 1
ATOM 2336 N N . ALA A 1 325 ? -13.771 13.863 11.099 1.00 93.44 325 ALA A N 1
ATOM 2337 C CA . ALA A 1 325 ? -14.761 13.055 10.389 1.00 93.44 325 ALA A CA 1
ATOM 2338 C C . ALA A 1 325 ? -15.533 12.144 11.348 1.00 93.44 325 ALA A C 1
ATOM 2340 O O . ALA A 1 325 ? -14.953 11.556 12.256 1.00 93.44 325 ALA A O 1
ATOM 2341 N N . LEU A 1 326 ? -16.830 11.968 11.095 1.00 93.81 326 LEU A N 1
ATOM 2342 C CA . LEU A 1 326 ? -17.613 10.897 11.709 1.00 93.81 326 LEU A CA 1
ATOM 2343 C C . LEU A 1 326 ? -17.135 9.537 11.166 1.00 93.81 326 LEU A C 1
ATOM 2345 O O . LEU A 1 326 ? -16.912 9.389 9.961 1.00 93.81 326 LEU A O 1
ATOM 2349 N N . LEU A 1 327 ? -17.002 8.540 12.040 1.00 93.69 327 LEU A N 1
ATOM 2350 C CA . LEU A 1 327 ? -16.738 7.154 11.665 1.00 93.69 327 LEU A CA 1
ATOM 2351 C C . LEU A 1 327 ? -17.993 6.286 11.875 1.00 93.69 327 LEU A C 1
ATOM 2353 O O . LEU A 1 327 ? -18.788 6.552 12.775 1.00 93.69 327 LEU A O 1
ATOM 2357 N N . PRO A 1 328 ? -18.195 5.241 11.053 1.00 91.06 328 PRO A N 1
ATOM 2358 C CA . PRO A 1 328 ? -17.344 4.801 9.947 1.00 91.06 328 PRO A CA 1
ATOM 2359 C C . PRO A 1 328 ? -17.639 5.519 8.615 1.00 91.06 328 PRO A C 1
ATOM 2361 O O . PRO A 1 328 ? -17.109 5.119 7.581 1.00 91.06 328 PRO A O 1
ATOM 2364 N N . ILE A 1 329 ? -18.475 6.563 8.608 1.00 88.75 329 ILE A N 1
ATOM 2365 C CA . ILE A 1 329 ? -18.821 7.322 7.400 1.00 88.75 329 ILE A CA 1
ATOM 2366 C C . ILE A 1 329 ? -18.798 8.831 7.640 1.00 88.75 329 ILE A C 1
ATOM 2368 O O . ILE A 1 329 ? -19.424 9.343 8.562 1.00 88.75 329 ILE A O 1
ATOM 2372 N N . GLY A 1 330 ? -18.162 9.555 6.723 1.00 87.69 330 GLY A N 1
ATOM 2373 C CA . GLY A 1 330 ? -18.116 11.012 6.726 1.00 87.69 330 GLY A CA 1
ATOM 2374 C C . GLY A 1 330 ? -16.793 11.489 6.154 1.00 87.69 330 GLY A C 1
ATOM 2375 O O . GLY A 1 330 ? -15.776 10.845 6.366 1.00 87.69 330 GLY A O 1
ATOM 2376 N N . ASN A 1 331 ? -16.797 12.594 5.412 1.00 90.19 331 ASN A N 1
ATOM 2377 C CA . ASN A 1 331 ? -15.553 13.139 4.874 1.00 90.19 331 ASN A CA 1
ATOM 2378 C C . ASN A 1 331 ? -14.840 13.966 5.951 1.00 90.19 331 ASN A C 1
ATOM 2380 O O . ASN A 1 331 ? -15.500 14.686 6.707 1.00 90.19 331 ASN A O 1
ATOM 2384 N N . TYR A 1 332 ? -13.509 13.911 5.973 1.00 92.12 332 TYR A N 1
ATOM 2385 C CA . TYR A 1 332 ? -12.688 14.781 6.813 1.00 92.12 332 TYR A CA 1
ATOM 2386 C C . TYR A 1 332 ? -12.876 16.240 6.403 1.00 92.12 332 TYR A C 1
ATOM 2388 O O . TYR A 1 332 ? -12.577 16.637 5.275 1.00 92.12 332 TYR A O 1
ATOM 2396 N N . ARG A 1 333 ? -13.375 17.057 7.333 1.00 86.81 333 ARG A N 1
ATOM 2397 C CA . ARG A 1 333 ? -13.672 18.473 7.097 1.00 86.81 333 ARG A CA 1
ATOM 2398 C C . ARG A 1 333 ? -12.879 19.388 8.016 1.00 86.81 333 ARG A C 1
ATOM 2400 O O . ARG A 1 333 ? -12.601 19.037 9.160 1.00 86.81 333 ARG A O 1
ATOM 2407 N N . ALA A 1 334 ? -12.539 20.564 7.498 1.00 79.94 334 ALA A N 1
ATOM 2408 C CA . ALA A 1 334 ? -11.900 21.626 8.263 1.00 79.94 334 ALA A CA 1
ATOM 2409 C C . ALA A 1 334 ? -12.926 22.336 9.162 1.00 79.94 334 ALA A C 1
ATOM 2411 O O . ALA A 1 334 ? -14.026 22.662 8.712 1.00 79.94 334 ALA A O 1
ATOM 2412 N N . ALA A 1 335 ? -12.540 22.644 10.399 1.00 60.19 335 ALA A N 1
ATOM 2413 C CA . ALA A 1 335 ? -13.258 23.567 11.281 1.00 60.19 335 ALA A CA 1
ATOM 2414 C C . ALA A 1 335 ? -12.286 24.684 11.721 1.00 60.19 335 ALA A C 1
ATOM 2416 O O . ALA A 1 335 ? -11.113 24.383 11.927 1.00 60.19 335 ALA A O 1
ATOM 2417 N N . PRO A 1 336 ? -12.712 25.961 11.837 1.00 52.12 336 PRO A N 1
ATOM 2418 C CA . PRO A 1 336 ? -14.094 26.456 11.811 1.00 52.12 336 PRO A CA 1
ATOM 2419 C C . PRO A 1 336 ? -14.623 26.879 10.428 1.00 52.12 336 PRO A C 1
ATOM 2421 O O . PRO A 1 336 ? -15.816 27.135 10.308 1.00 52.12 336 PRO A O 1
ATOM 2424 N N . ALA A 1 337 ? -13.793 26.929 9.377 1.00 46.97 337 ALA A N 1
ATOM 2425 C CA . ALA A 1 337 ? -14.205 27.425 8.052 1.00 46.97 337 ALA A CA 1
ATOM 2426 C C . ALA A 1 337 ? -15.352 26.617 7.394 1.00 46.97 337 ALA A C 1
ATOM 2428 O O . ALA A 1 337 ? -16.074 27.157 6.561 1.00 46.97 337 ALA A O 1
ATOM 2429 N N . GLY A 1 338 ? -15.546 25.349 7.785 1.00 55.44 338 GLY A N 1
ATOM 2430 C CA . GLY A 1 338 ? -16.683 24.502 7.391 1.00 55.44 338 GLY A CA 1
ATOM 2431 C C . GLY A 1 338 ? -17.761 24.315 8.471 1.00 55.44 338 GLY A C 1
ATOM 2432 O O . GLY A 1 338 ? -18.638 23.469 8.306 1.00 55.44 338 GLY A O 1
ATOM 2433 N N . GLY A 1 339 ? -17.688 25.062 9.579 1.00 72.19 339 GLY A N 1
ATOM 2434 C CA . GLY A 1 339 ? -18.500 24.855 10.782 1.00 72.19 339 GLY A CA 1
ATOM 2435 C C . GLY A 1 339 ? -18.073 23.629 11.612 1.00 72.19 339 GLY A C 1
ATOM 2436 O O . GLY A 1 339 ? -17.304 22.787 11.141 1.00 72.19 339 GLY A O 1
ATOM 2437 N N . PRO A 1 340 ? -18.539 23.510 12.869 1.00 81.25 340 PRO A N 1
ATOM 2438 C CA . PRO A 1 340 ? -18.240 22.350 13.707 1.00 81.25 340 PRO A CA 1
ATOM 2439 C C . PRO A 1 340 ? -18.806 21.046 13.117 1.00 81.25 340 PRO A C 1
ATOM 2441 O O . PRO A 1 340 ? -19.809 21.036 12.391 1.00 81.25 340 PRO A O 1
ATOM 2444 N N . LEU A 1 341 ? -18.186 19.910 13.455 1.00 90.19 341 LEU A N 1
ATOM 2445 C CA . LEU A 1 341 ? -18.842 18.608 13.340 1.00 90.19 341 LEU A CA 1
ATOM 2446 C C . LEU A 1 341 ? -19.922 18.494 14.409 1.00 90.19 341 LEU A C 1
ATOM 2448 O O . LEU A 1 341 ? -19.616 18.246 15.566 1.00 90.19 341 LEU A O 1
ATOM 2452 N N . ASN A 1 342 ? -21.168 18.752 14.007 1.00 90.75 342 ASN A N 1
ATOM 2453 C CA . ASN A 1 342 ? -22.320 18.738 14.898 1.00 90.75 342 ASN A CA 1
ATOM 2454 C C . ASN A 1 342 ? -22.988 17.361 14.873 1.00 90.75 342 ASN A C 1
ATOM 2456 O O . ASN A 1 342 ? -23.495 16.942 13.833 1.00 90.75 342 ASN A O 1
ATOM 2460 N N . LEU A 1 343 ? -22.977 16.675 16.010 1.00 93.81 343 LEU A N 1
ATOM 2461 C CA . LEU A 1 343 ? -23.613 15.379 16.216 1.00 93.81 343 LEU A CA 1
ATOM 2462 C C . LEU A 1 343 ? -24.932 15.574 16.965 1.00 93.81 343 LEU A C 1
ATOM 2464 O O . LEU A 1 343 ? -24.990 16.337 17.922 1.00 93.81 343 LEU A O 1
ATOM 2468 N N . TRP A 1 344 ? -25.987 14.883 16.540 1.00 94.12 344 TRP A N 1
ATOM 2469 C CA . TRP A 1 344 ? -27.337 14.958 17.111 1.00 94.12 344 TRP A CA 1
ATOM 2470 C C . TRP A 1 344 ? -27.857 16.400 17.217 1.00 94.12 344 TRP A C 1
ATOM 2472 O O . TRP A 1 344 ? -28.432 16.803 18.223 1.00 94.12 344 TRP A O 1
ATOM 2482 N N . GLY A 1 345 ? -27.654 17.204 16.164 1.00 86.62 345 GLY A N 1
ATOM 2483 C CA . GLY A 1 345 ? -27.981 18.639 16.157 1.00 86.62 345 GLY A CA 1
ATOM 2484 C C . GLY A 1 345 ? -29.441 18.984 16.492 1.00 86.62 345 GLY A C 1
ATOM 2485 O O . GLY A 1 345 ? -29.701 20.086 16.965 1.00 86.62 345 GLY A O 1
ATOM 2486 N N . GLY A 1 346 ? -30.375 18.050 16.275 1.00 81.12 346 GLY A N 1
ATOM 2487 C CA . GLY A 1 346 ? -31.794 18.163 16.644 1.00 81.12 346 GLY A CA 1
ATOM 2488 C C . GLY A 1 346 ? -32.205 17.323 17.862 1.00 81.12 346 GLY A C 1
ATOM 2489 O O . GLY A 1 346 ? -33.395 17.086 18.044 1.00 81.12 346 GLY A O 1
ATOM 2490 N N . GLY A 1 347 ? -31.244 16.839 18.654 1.00 86.50 347 GLY A N 1
ATOM 2491 C CA . GLY A 1 347 ? -31.447 15.820 19.684 1.00 86.50 347 GLY A CA 1
ATOM 2492 C C . GLY A 1 347 ? -31.312 14.384 19.146 1.00 86.50 347 GLY A C 1
ATOM 2493 O O . GLY A 1 347 ? -30.872 14.183 18.006 1.00 86.50 347 GLY A O 1
ATOM 2494 N N . PRO A 1 348 ? -31.662 13.375 19.964 1.00 90.50 348 PRO A N 1
ATOM 2495 C CA . PRO A 1 348 ? -31.638 11.960 19.602 1.00 90.50 348 PRO A CA 1
ATOM 2496 C C . PRO A 1 348 ? -32.280 11.653 18.243 1.00 90.50 348 PRO A C 1
ATOM 2498 O O . PRO A 1 348 ? -33.348 12.170 17.901 1.00 90.50 348 PRO A O 1
ATOM 2501 N N . VAL A 1 349 ? -31.649 10.763 17.470 1.00 88.06 349 VAL A N 1
ATOM 2502 C CA . VAL A 1 349 ? -32.155 10.371 16.145 1.00 88.06 349 VAL A CA 1
ATOM 2503 C C . VAL A 1 349 ? -33.524 9.712 16.300 1.00 88.06 349 VAL A C 1
ATOM 2505 O O . VAL A 1 349 ? -33.667 8.734 17.030 1.00 88.06 349 VAL A O 1
ATOM 2508 N N . THR A 1 350 ? -34.529 10.230 15.593 1.00 84.06 350 THR A N 1
ATOM 2509 C CA . THR A 1 350 ? -35.897 9.698 15.620 1.00 84.06 350 THR A CA 1
ATOM 2510 C C . THR A 1 350 ? -36.269 9.092 14.271 1.00 84.06 350 THR A C 1
ATOM 2512 O O . THR A 1 350 ? -36.024 9.677 13.216 1.00 84.06 350 THR A O 1
ATOM 2515 N N . LEU A 1 351 ? -36.854 7.900 14.318 1.00 78.75 351 LEU A N 1
ATOM 2516 C CA . LEU A 1 351 ? -37.217 7.053 13.189 1.00 78.75 351 LEU A CA 1
ATOM 2517 C C . LEU A 1 351 ? -38.728 6.831 13.172 1.00 78.75 351 LEU A C 1
ATOM 2519 O O . LEU A 1 351 ? -39.331 6.720 14.236 1.00 78.75 351 LEU A O 1
ATOM 2523 N N . PRO A 1 352 ? -39.361 6.692 12.001 1.00 68.62 352 PRO A N 1
ATOM 2524 C CA . PRO A 1 352 ? -40.719 6.167 11.926 1.00 68.62 352 PRO A CA 1
ATOM 2525 C C . PRO A 1 352 ? -40.771 4.727 12.465 1.00 68.62 352 PRO A C 1
ATOM 2527 O O . PRO A 1 352 ? -39.945 3.892 12.088 1.00 68.62 352 PRO A O 1
ATOM 2530 N N . ALA A 1 353 ? -41.734 4.428 13.335 1.00 66.19 353 ALA A N 1
ATOM 2531 C CA . ALA A 1 353 ? -41.974 3.089 13.871 1.00 66.19 353 ALA A CA 1
ATOM 2532 C C . ALA A 1 353 ? -43.020 2.332 13.039 1.00 66.19 353 ALA A C 1
ATOM 2534 O O . ALA A 1 353 ? -43.970 2.926 12.514 1.00 66.19 353 ALA A O 1
ATOM 2535 N N . HIS A 1 354 ? -42.883 1.006 12.969 1.00 56.66 354 HIS A N 1
ATOM 2536 C CA . HIS A 1 354 ? -43.889 0.151 12.343 1.00 56.66 354 HIS A CA 1
ATOM 2537 C C . HIS A 1 354 ? -45.256 0.328 13.035 1.00 56.66 354 HIS A C 1
ATOM 2539 O O . HIS A 1 354 ? -45.342 0.299 14.260 1.00 56.66 354 HIS A O 1
ATOM 2545 N N . GLY A 1 355 ? -46.325 0.548 12.259 1.00 59.09 355 GLY A N 1
ATOM 2546 C CA . GLY A 1 355 ? -47.673 0.795 12.794 1.00 59.09 355 GLY A CA 1
ATOM 2547 C C . GLY A 1 355 ? -48.039 2.265 13.059 1.00 59.09 355 GLY A C 1
ATOM 2548 O O . GLY A 1 355 ? -49.120 2.517 13.583 1.00 59.09 355 GLY A O 1
ATOM 2549 N N . GLY A 1 356 ? -47.201 3.237 12.664 1.00 57.91 356 GLY A N 1
ATOM 2550 C CA . GLY A 1 356 ? -47.573 4.664 12.637 1.00 57.91 356 GLY A CA 1
ATOM 2551 C C . GLY A 1 356 ? -47.080 5.524 13.810 1.00 57.91 356 GLY A C 1
ATOM 2552 O O . GLY A 1 356 ? -47.681 6.560 14.086 1.00 57.91 356 GLY A O 1
ATOM 2553 N N . GLY A 1 357 ? -45.997 5.123 14.489 1.00 68.94 357 GLY A N 1
ATOM 2554 C CA . GLY A 1 357 ? -45.380 5.866 15.603 1.00 68.94 357 GLY A CA 1
ATOM 2555 C C . GLY A 1 357 ? -43.984 6.426 15.297 1.00 68.94 357 GLY A C 1
ATOM 2556 O O . GLY A 1 357 ? -43.545 6.456 14.146 1.00 68.94 357 GLY A O 1
ATOM 2557 N N . GLN A 1 358 ? -43.262 6.836 16.343 1.00 74.25 358 GLN A N 1
ATOM 2558 C CA . GLN A 1 358 ? -41.850 7.230 16.283 1.00 74.25 358 GLN A CA 1
ATOM 2559 C C . GLN A 1 358 ? -41.020 6.414 17.282 1.00 74.25 358 GLN A C 1
ATOM 2561 O O . GLN A 1 358 ? -41.447 6.195 18.412 1.00 74.25 358 GLN A O 1
ATOM 2566 N N . LEU A 1 359 ? -39.836 5.974 16.859 1.00 79.00 359 LEU A N 1
ATOM 2567 C CA . LEU A 1 359 ? -38.823 5.328 17.685 1.00 79.00 359 LEU A CA 1
ATOM 2568 C C . LEU A 1 359 ? -37.608 6.251 17.781 1.00 79.00 359 LEU A C 1
ATOM 2570 O O . LEU A 1 359 ? -37.029 6.626 16.765 1.00 79.00 359 LEU A O 1
ATOM 2574 N N . THR A 1 360 ? -37.216 6.610 18.998 1.00 86.88 360 THR A N 1
ATOM 2575 C CA . THR A 1 360 ? -36.108 7.537 19.250 1.00 86.88 360 THR A CA 1
ATOM 2576 C C . THR A 1 360 ? -34.914 6.793 19.838 1.00 86.88 360 THR A C 1
ATOM 2578 O O . THR A 1 360 ? -35.034 6.123 20.861 1.00 86.88 360 THR A O 1
ATOM 2581 N N . LEU A 1 361 ? -33.747 6.938 19.210 1.00 90.19 361 LEU A N 1
ATOM 2582 C CA . LEU A 1 361 ? -32.465 6.413 19.683 1.00 90.19 361 LEU A CA 1
ATOM 2583 C C . LEU A 1 361 ? -31.915 7.289 20.818 1.00 90.19 361 LEU A C 1
ATOM 2585 O O . LEU A 1 361 ? -30.995 8.079 20.623 1.00 90.19 361 LEU A O 1
ATOM 2589 N N . THR A 1 362 ? -32.497 7.167 22.012 1.00 93.00 362 THR A N 1
ATOM 2590 C CA . THR A 1 362 ? -32.047 7.874 23.230 1.00 93.00 362 THR A CA 1
ATOM 2591 C C . THR A 1 362 ? -30.697 7.369 23.752 1.00 93.00 362 THR A C 1
ATOM 2593 O O . THR A 1 362 ? -30.043 8.051 24.548 1.00 93.00 362 THR A O 1
ATOM 2596 N N . ARG A 1 363 ? -30.279 6.181 23.296 1.00 95.25 363 ARG A N 1
ATOM 2597 C CA . ARG A 1 363 ? -28.970 5.573 23.520 1.00 95.25 363 ARG A CA 1
ATOM 2598 C C . ARG A 1 363 ? -28.254 5.382 22.185 1.00 95.25 363 ARG A C 1
ATOM 2600 O O . ARG A 1 363 ? -28.769 4.686 21.313 1.00 95.25 363 ARG A O 1
ATOM 2607 N N . ASP A 1 364 ? -27.092 6.003 22.021 1.00 96.25 364 ASP A N 1
ATOM 2608 C CA . ASP A 1 364 ? -26.322 5.957 20.778 1.00 96.25 364 ASP A CA 1
ATOM 2609 C C . ASP A 1 364 ? -24.822 6.144 21.043 1.00 96.25 364 ASP A C 1
ATOM 2611 O O . ASP A 1 364 ? -24.432 6.707 22.066 1.00 96.25 364 ASP A O 1
ATOM 2615 N N . PHE A 1 365 ? -23.984 5.687 20.115 1.00 96.50 365 PHE A N 1
ATOM 2616 C CA . PHE A 1 365 ? -22.530 5.787 20.215 1.00 96.50 365 PHE A CA 1
ATOM 2617 C C . PHE A 1 365 ? -21.900 6.022 18.844 1.00 96.50 365 PHE A C 1
ATOM 2619 O O . PHE A 1 365 ? -22.261 5.373 17.859 1.00 96.50 365 PHE A O 1
ATOM 2626 N N . VAL A 1 366 ? -20.936 6.937 18.784 1.00 95.88 366 VAL A N 1
ATOM 2627 C CA . VAL A 1 366 ? -20.149 7.198 17.579 1.00 95.88 366 VAL A CA 1
ATOM 2628 C C . VAL A 1 366 ? -18.688 7.446 17.893 1.00 95.88 366 VAL A C 1
ATOM 2630 O O . VAL A 1 366 ? -18.322 7.923 18.966 1.00 95.88 366 VAL A O 1
ATOM 2633 N N . GLU A 1 367 ? -17.866 7.208 16.882 1.00 96.50 367 GLU A N 1
ATOM 2634 C CA . GLU A 1 367 ? -16.481 7.640 16.868 1.00 96.50 367 GLU A CA 1
ATOM 2635 C C . GLU A 1 367 ? -16.304 8.841 15.944 1.00 96.50 367 GLU A C 1
ATOM 2637 O O . GLU A 1 367 ? -16.940 8.945 14.889 1.00 96.50 367 GLU A O 1
ATOM 2642 N N . VAL A 1 368 ? -15.399 9.735 16.326 1.00 95.50 368 VAL A N 1
ATOM 2643 C CA . VAL A 1 368 ? -14.966 10.853 15.494 1.00 95.50 368 VAL A CA 1
ATOM 2644 C C . VAL A 1 368 ? -13.460 10.815 15.355 1.00 95.50 368 VAL A C 1
ATOM 2646 O O . VAL A 1 368 ? -12.735 10.966 16.333 1.00 95.50 368 VAL A O 1
ATOM 2649 N N . ALA A 1 369 ? -12.987 10.654 14.124 1.00 95.62 369 ALA A N 1
ATOM 2650 C CA . ALA A 1 369 ? -11.573 10.770 13.831 1.00 95.62 369 ALA A CA 1
ATOM 2651 C C . ALA A 1 369 ? -11.177 12.243 13.726 1.00 95.62 369 ALA A C 1
ATOM 2653 O O . ALA A 1 369 ? -11.810 12.989 12.980 1.00 95.62 369 ALA A O 1
ATOM 2654 N N . ALA A 1 370 ? -10.107 12.642 14.405 1.00 94.94 370 ALA A N 1
ATOM 2655 C CA . ALA A 1 370 ? -9.447 13.932 14.256 1.00 94.94 370 ALA A CA 1
ATOM 2656 C C . ALA A 1 370 ? -8.010 13.730 13.757 1.00 94.94 370 ALA A C 1
ATOM 2658 O O . ALA A 1 370 ? -7.346 12.763 14.129 1.00 94.94 370 ALA A O 1
ATOM 2659 N N . VAL A 1 371 ? -7.520 14.638 12.914 1.00 95.00 371 VAL A N 1
ATOM 2660 C CA . VAL A 1 371 ? -6.188 14.537 12.306 1.00 95.00 371 VAL A CA 1
ATOM 2661 C C . VAL A 1 371 ? -5.613 15.913 11.993 1.00 95.00 371 VAL A C 1
ATOM 2663 O O . VAL A 1 371 ? -6.349 16.794 11.556 1.00 95.00 371 VAL A O 1
ATOM 2666 N N . ASP A 1 372 ? -4.305 16.082 12.169 1.00 95.19 372 ASP A N 1
ATOM 2667 C CA . ASP A 1 372 ? -3.537 17.085 11.431 1.00 95.19 372 ASP A CA 1
ATOM 2668 C C . ASP A 1 372 ? -2.948 16.430 10.188 1.00 95.19 372 ASP A C 1
ATOM 2670 O O . ASP A 1 372 ? -2.134 15.516 10.295 1.00 95.19 372 ASP A O 1
ATOM 2674 N N . ILE A 1 373 ? -3.384 16.860 9.009 1.00 95.31 373 ILE A N 1
ATOM 2675 C CA . ILE A 1 373 ? -3.018 16.170 7.771 1.00 95.31 373 ILE A CA 1
ATOM 2676 C C . ILE A 1 373 ? -1.517 16.249 7.488 1.00 95.31 373 ILE A C 1
ATOM 2678 O O . ILE A 1 373 ? -0.952 15.293 6.963 1.00 95.31 373 ILE A O 1
ATOM 2682 N N . GLU A 1 374 ? -0.871 17.363 7.832 1.00 95.25 374 GLU A N 1
ATOM 2683 C CA . GLU A 1 374 ? 0.545 17.566 7.536 1.00 95.25 374 GLU A CA 1
ATOM 2684 C C . GLU A 1 374 ? 1.413 16.546 8.276 1.00 95.25 374 GLU A C 1
ATOM 2686 O O . GLU A 1 374 ? 2.021 15.685 7.637 1.00 95.25 374 GLU A O 1
ATOM 2691 N N . SER A 1 375 ? 1.373 16.553 9.610 1.00 94.50 375 SER A N 1
ATOM 2692 C CA . SER A 1 375 ? 2.131 15.602 10.433 1.00 94.50 375 SER A CA 1
ATOM 2693 C C . SER A 1 375 ? 1.672 14.150 10.256 1.00 94.50 375 SER A C 1
ATOM 2695 O O . SER A 1 375 ? 2.468 13.218 10.410 1.00 94.50 375 SER A O 1
ATOM 2697 N N . PHE A 1 376 ? 0.406 13.920 9.894 1.00 96.25 376 PHE A N 1
ATOM 2698 C CA . PHE A 1 376 ? -0.090 12.577 9.611 1.00 96.25 376 PHE A CA 1
ATOM 2699 C C . PHE A 1 376 ? 0.532 11.983 8.342 1.00 96.25 376 PHE A C 1
ATOM 2701 O O . PHE A 1 376 ? 0.898 10.808 8.344 1.00 96.25 376 PHE A O 1
ATOM 2708 N N . VAL A 1 377 ? 0.677 12.779 7.277 1.00 96.44 377 VAL A N 1
ATOM 2709 C CA . VAL A 1 377 ? 1.207 12.309 5.989 1.00 96.44 377 VAL A CA 1
ATOM 2710 C C . VAL A 1 377 ? 2.737 12.283 5.979 1.00 96.44 377 VAL A C 1
ATOM 2712 O O . VAL A 1 377 ? 3.294 11.275 5.548 1.00 96.44 377 VAL A O 1
ATOM 2715 N N . CYS A 1 378 ? 3.415 13.338 6.455 1.00 94.88 378 CYS A N 1
ATOM 2716 C CA . CYS A 1 378 ? 4.883 13.434 6.393 1.00 94.88 378 CYS A CA 1
ATOM 2717 C C . CYS A 1 378 ? 5.609 12.966 7.665 1.00 94.88 378 CYS A C 1
ATOM 2719 O O . CYS A 1 378 ? 6.817 12.759 7.631 1.00 94.88 378 CYS A O 1
ATOM 2721 N N . GLY A 1 379 ? 4.902 12.789 8.785 1.00 93.31 379 GLY A N 1
ATOM 2722 C CA . GLY A 1 379 ? 5.500 12.352 10.051 1.00 93.31 379 GLY A CA 1
ATOM 2723 C C . GLY A 1 379 ? 6.277 13.427 10.818 1.00 93.31 379 GLY A C 1
ATOM 2724 O O . GLY A 1 379 ? 6.833 13.111 11.865 1.00 93.31 379 GLY A O 1
ATOM 2725 N N . ILE A 1 380 ? 6.303 14.674 10.336 1.00 91.69 380 ILE A N 1
ATOM 2726 C CA . ILE A 1 380 ? 7.074 15.781 10.921 1.00 91.69 380 ILE A CA 1
ATOM 2727 C C . ILE A 1 380 ? 6.111 16.877 11.396 1.00 91.69 380 ILE A C 1
ATOM 2729 O O . ILE A 1 380 ? 5.211 17.289 10.666 1.00 91.69 380 ILE A O 1
ATOM 2733 N N . VAL A 1 381 ? 6.297 17.350 12.628 1.00 91.62 381 VAL A N 1
ATOM 2734 C CA . VAL A 1 381 ? 5.526 18.459 13.217 1.00 91.62 381 VAL A CA 1
ATOM 2735 C C . VAL A 1 381 ? 6.271 19.772 12.977 1.00 91.62 381 VAL A C 1
ATOM 2737 O O . VAL A 1 381 ? 7.497 19.789 12.943 1.00 91.62 381 VAL A O 1
ATOM 2740 N N . ARG A 1 382 ? 5.561 20.893 12.820 1.00 90.94 382 ARG A N 1
ATOM 2741 C CA . ARG A 1 382 ? 6.211 22.209 12.707 1.00 90.94 382 ARG A CA 1
ATOM 2742 C C . ARG A 1 382 ? 6.762 22.670 14.052 1.00 90.94 382 ARG A C 1
ATOM 2744 O O . ARG A 1 382 ? 6.081 22.582 15.067 1.00 90.94 382 ARG A O 1
ATOM 2751 N N . GLY A 1 383 ? 7.972 23.214 14.045 1.00 86.19 383 GLY A N 1
ATOM 2752 C CA . GLY A 1 383 ? 8.654 23.738 15.225 1.00 86.19 383 GLY A CA 1
ATOM 2753 C C . GLY A 1 383 ? 9.193 25.150 15.006 1.00 86.19 383 GLY A C 1
ATOM 2754 O O . GLY A 1 383 ? 9.103 25.690 13.900 1.00 86.19 383 GLY A O 1
ATOM 2755 N N . PRO A 1 384 ? 9.724 25.786 16.061 1.00 77.06 384 PRO A N 1
ATOM 2756 C CA . PRO A 1 384 ? 10.255 27.137 15.963 1.00 77.06 384 PRO A CA 1
ATOM 2757 C C . PRO A 1 384 ? 11.472 27.191 15.021 1.00 77.06 384 PRO A C 1
ATOM 2759 O O . PRO A 1 384 ? 12.233 26.232 14.874 1.00 77.06 384 PRO A O 1
ATOM 2762 N N . SER A 1 385 ? 11.636 28.319 14.326 1.00 65.44 385 SER A N 1
ATOM 2763 C CA . SER A 1 385 ? 12.622 28.480 13.247 1.00 65.44 385 SER A CA 1
ATOM 2764 C C . SER A 1 385 ? 14.067 28.692 13.732 1.00 65.44 385 SER A C 1
ATOM 2766 O O . SER A 1 385 ? 14.985 28.720 12.916 1.00 65.44 385 SER A O 1
ATOM 2768 N N . ASP A 1 386 ? 14.286 28.846 15.035 1.00 63.06 386 ASP A N 1
ATOM 2769 C CA . ASP A 1 386 ? 15.564 29.205 15.664 1.00 63.06 386 ASP A CA 1
ATOM 2770 C C . ASP A 1 386 ? 16.217 28.059 16.458 1.00 63.06 386 ASP A C 1
ATOM 2772 O O . ASP A 1 386 ? 17.429 28.081 16.676 1.00 63.06 386 ASP A O 1
ATOM 2776 N N . ASN A 1 387 ? 15.455 27.036 16.854 1.00 57.97 387 ASN A N 1
ATOM 2777 C CA . ASN A 1 387 ? 15.956 25.948 17.689 1.00 57.97 387 ASN A CA 1
ATOM 2778 C C . ASN A 1 387 ? 16.561 24.805 16.844 1.00 57.97 387 ASN A C 1
ATOM 2780 O O . ASN A 1 387 ? 15.897 24.254 15.965 1.00 57.97 387 ASN A O 1
ATOM 2784 N N . ARG A 1 388 ? 17.839 24.469 17.080 1.00 64.19 388 ARG A N 1
ATOM 2785 C CA . ARG A 1 388 ? 18.632 23.520 16.260 1.00 64.19 388 ARG A CA 1
ATOM 2786 C C . ARG A 1 388 ? 19.466 22.521 17.079 1.00 64.19 388 ARG A C 1
ATOM 2788 O O . ARG A 1 388 ? 20.340 21.859 16.515 1.00 64.19 388 ARG A O 1
ATOM 2795 N N . GLY A 1 389 ? 19.233 22.433 18.391 1.00 66.56 389 GLY A N 1
ATOM 2796 C CA . GLY A 1 389 ? 20.056 21.637 19.310 1.00 66.56 389 GLY A CA 1
ATOM 2797 C C . GLY A 1 389 ? 20.026 20.134 19.020 1.00 66.56 389 GLY A C 1
ATOM 2798 O O . GLY A 1 389 ? 21.013 19.440 19.253 1.00 66.56 389 GLY A O 1
ATOM 2799 N N . THR A 1 390 ? 18.921 19.644 18.457 1.00 74.12 390 THR A N 1
ATOM 2800 C CA . THR A 1 390 ? 18.700 18.234 18.117 1.00 74.12 390 THR A CA 1
ATOM 2801 C C . THR A 1 390 ? 18.242 18.047 16.661 1.00 74.12 390 THR A C 1
ATOM 2803 O O . THR A 1 390 ? 17.713 18.983 16.052 1.00 74.12 390 THR A O 1
ATOM 2806 N N . PRO A 1 391 ? 18.393 16.837 16.086 1.00 74.19 391 PRO A N 1
ATOM 2807 C CA . PRO A 1 391 ? 17.920 16.532 14.728 1.00 74.19 391 PRO A CA 1
ATOM 2808 C C . PRO A 1 391 ? 16.414 16.779 14.545 1.00 74.19 391 PRO A C 1
ATOM 2810 O O . PRO A 1 391 ? 15.984 17.388 13.568 1.00 74.19 391 PRO A O 1
ATOM 2813 N N . ALA A 1 392 ? 15.608 16.381 15.534 1.00 78.06 392 ALA A N 1
ATOM 2814 C CA . ALA A 1 392 ? 14.158 16.565 15.513 1.00 78.06 392 ALA A CA 1
ATOM 2815 C C . ALA A 1 392 ? 13.753 18.052 15.506 1.00 78.06 392 ALA A C 1
ATOM 2817 O O . ALA A 1 392 ? 12.806 18.436 14.817 1.00 78.06 392 ALA A O 1
ATOM 2818 N N . GLU A 1 393 ? 14.481 18.907 16.232 1.00 80.38 393 GLU A N 1
ATOM 2819 C CA . GLU A 1 393 ? 14.244 20.356 16.225 1.00 80.38 393 GLU A CA 1
ATOM 2820 C C . GLU A 1 393 ? 14.576 20.971 14.864 1.00 80.38 393 GLU A C 1
ATOM 2822 O O . GLU A 1 393 ? 13.765 21.734 14.341 1.00 80.38 393 GLU A O 1
ATOM 2827 N N . ARG A 1 394 ? 15.703 20.586 14.241 1.00 79.19 394 ARG A N 1
ATOM 2828 C CA . ARG A 1 394 ? 16.062 21.043 12.885 1.00 79.19 394 ARG A CA 1
ATOM 2829 C C . ARG A 1 394 ? 14.999 20.666 11.858 1.00 79.19 394 ARG A C 1
ATOM 2831 O O . ARG A 1 394 ? 14.534 21.531 11.124 1.00 79.19 394 ARG A O 1
ATOM 2838 N N . GLN A 1 395 ? 14.549 19.415 11.868 1.00 82.94 395 GLN A N 1
ATOM 2839 C CA . GLN A 1 395 ? 13.499 18.938 10.962 1.00 82.94 395 GLN A CA 1
ATOM 2840 C C . GLN A 1 395 ? 12.178 19.677 11.171 1.00 82.94 395 GLN A C 1
ATOM 2842 O O . GLN A 1 395 ? 11.533 20.088 10.208 1.00 82.94 395 GLN A O 1
ATOM 2847 N N . SER A 1 396 ? 11.792 19.903 12.427 1.00 87.38 396 SER A N 1
ATOM 2848 C CA . SER A 1 396 ? 10.576 20.654 12.751 1.00 87.38 396 SER A CA 1
ATOM 2849 C C . SER A 1 396 ? 10.678 22.114 12.290 1.00 87.38 396 SER A C 1
ATOM 2851 O O . SER A 1 396 ? 9.705 22.695 11.800 1.00 87.38 396 SER A O 1
ATOM 2853 N N . SER A 1 397 ? 11.872 22.699 12.410 1.00 84.88 397 SER A N 1
ATOM 2854 C CA . SER A 1 397 ? 12.225 24.027 11.908 1.00 84.88 397 SER A CA 1
ATOM 2855 C C . SER A 1 397 ? 12.098 24.101 10.381 1.00 84.88 397 SER A C 1
ATOM 2857 O O . SER A 1 397 ? 11.478 25.022 9.850 1.00 84.88 397 SER A O 1
ATOM 2859 N N . ASP A 1 398 ? 12.620 23.101 9.668 1.00 86.31 398 ASP A N 1
ATOM 2860 C CA . ASP A 1 398 ? 12.536 23.011 8.210 1.00 86.31 398 ASP A CA 1
ATOM 2861 C C . ASP A 1 398 ? 11.106 22.801 7.721 1.00 86.31 398 ASP A C 1
ATOM 2863 O O . ASP A 1 398 ? 10.676 23.452 6.771 1.00 86.31 398 ASP A O 1
ATOM 2867 N N . GLN A 1 399 ? 10.321 21.976 8.410 1.00 90.62 399 GLN A N 1
ATOM 2868 C CA . GLN A 1 399 ? 8.913 21.795 8.072 1.00 90.62 399 GLN A CA 1
ATOM 2869 C C . GLN A 1 399 ? 8.085 23.074 8.300 1.00 90.62 399 GLN A C 1
ATOM 2871 O O . GLN A 1 399 ? 7.068 23.286 7.635 1.00 90.62 399 GLN A O 1
ATOM 2876 N N . ASN A 1 400 ? 8.524 23.972 9.188 1.00 89.38 400 ASN A N 1
ATOM 2877 C CA . ASN A 1 400 ? 7.882 25.271 9.389 1.00 89.38 400 ASN A CA 1
ATOM 2878 C C . ASN A 1 400 ? 8.185 26.279 8.257 1.00 89.38 400 ASN A C 1
ATOM 2880 O O . ASN A 1 400 ? 7.342 27.126 7.947 1.00 89.38 400 ASN A O 1
ATOM 2884 N N . ARG A 1 401 ? 9.353 26.191 7.600 1.00 87.00 401 ARG A N 1
ATOM 2885 C CA . ARG A 1 401 ? 9.775 27.128 6.540 1.00 87.00 401 ARG A CA 1
ATOM 2886 C C . ARG A 1 401 ? 9.190 26.751 5.178 1.00 87.00 401 ARG A C 1
ATOM 2888 O O . ARG A 1 401 ? 9.314 25.630 4.700 1.00 87.00 401 ARG A O 1
ATOM 2895 N N . VAL A 1 402 ? 8.616 27.723 4.468 1.00 87.19 402 VAL A N 1
ATOM 2896 C CA . VAL A 1 402 ? 8.024 27.498 3.130 1.00 87.19 402 VAL A CA 1
ATOM 2897 C C . VAL A 1 402 ? 9.066 27.071 2.082 1.00 87.19 402 VAL A C 1
ATOM 2899 O O . VAL A 1 402 ? 8.732 26.332 1.155 1.00 87.19 402 VAL A O 1
ATOM 2902 N N . SER A 1 403 ? 10.318 27.512 2.222 1.00 87.56 403 SER A N 1
ATOM 2903 C CA . SER A 1 403 ? 11.428 27.211 1.308 1.00 87.56 403 SER A CA 1
ATOM 2904 C C . SER A 1 403 ? 11.934 25.768 1.411 1.00 87.56 403 SER A C 1
ATOM 2906 O O . SER A 1 403 ? 12.429 25.234 0.420 1.00 87.56 403 SER A O 1
ATOM 2908 N N . THR A 1 404 ? 11.783 25.116 2.568 1.00 88.38 404 THR A N 1
ATOM 2909 C CA . THR A 1 404 ? 12.323 23.771 2.819 1.00 88.38 404 THR A CA 1
ATOM 2910 C C . THR A 1 404 ? 11.263 22.704 3.070 1.00 88.38 404 THR A C 1
ATOM 2912 O O . THR A 1 404 ? 11.515 21.548 2.721 1.00 88.38 404 THR A O 1
ATOM 2915 N N . ARG A 1 405 ? 10.080 23.065 3.585 1.00 90.69 405 ARG A N 1
ATOM 2916 C CA . ARG A 1 405 ? 9.026 22.108 3.955 1.00 90.69 405 ARG A CA 1
ATOM 2917 C C . ARG A 1 405 ? 8.598 21.181 2.822 1.00 90.69 405 ARG A C 1
ATOM 2919 O O . ARG A 1 405 ? 8.478 21.596 1.658 1.00 90.69 405 ARG A O 1
ATOM 2926 N N . ILE A 1 406 ? 8.242 19.964 3.218 1.00 93.94 406 ILE A N 1
ATOM 2927 C CA . ILE A 1 406 ? 7.511 19.008 2.386 1.00 93.94 406 ILE A CA 1
ATOM 2928 C C . ILE A 1 406 ? 6.119 19.586 2.124 1.00 93.94 406 ILE A C 1
ATOM 2930 O O . ILE A 1 406 ? 5.438 20.028 3.057 1.00 93.94 406 ILE A O 1
ATOM 2934 N N . ASN A 1 407 ? 5.691 19.621 0.862 1.00 91.62 407 ASN A N 1
ATOM 2935 C CA . ASN A 1 407 ? 4.418 20.220 0.501 1.00 91.62 407 ASN A CA 1
ATOM 2936 C C . ASN A 1 407 ? 3.273 19.210 0.660 1.00 91.62 407 ASN A C 1
ATOM 2938 O O . ASN A 1 407 ? 3.020 18.392 -0.221 1.00 91.62 407 ASN A O 1
ATOM 2942 N N . VAL A 1 408 ? 2.531 19.304 1.766 1.00 94.00 408 VAL A N 1
ATOM 2943 C CA . VAL A 1 408 ? 1.331 18.486 1.994 1.00 94.00 408 VAL A CA 1
ATOM 2944 C C . VAL A 1 408 ? 0.098 19.247 1.527 1.00 94.00 408 VAL A C 1
ATOM 2946 O O . VAL A 1 408 ? -0.329 20.222 2.147 1.00 94.00 408 VAL A O 1
ATOM 2949 N N . THR A 1 409 ? -0.489 18.815 0.412 1.00 90.69 409 THR A N 1
ATOM 2950 C CA . THR A 1 409 ? -1.645 19.505 -0.179 1.00 90.69 409 THR A CA 1
ATOM 2951 C C . THR A 1 409 ? -2.694 18.542 -0.695 1.00 90.69 409 THR A C 1
ATOM 2953 O O . THR A 1 409 ? -2.407 17.398 -1.069 1.00 90.69 409 THR A O 1
ATOM 2956 N N . ARG A 1 410 ? -3.935 19.033 -0.735 1.00 92.19 410 ARG A N 1
ATOM 2957 C CA . ARG A 1 410 ? -5.033 18.288 -1.326 1.00 92.19 410 ARG A CA 1
ATOM 2958 C C . ARG A 1 410 ? -4.761 18.075 -2.814 1.00 92.19 410 ARG A C 1
ATOM 2960 O O . ARG A 1 410 ? -4.505 19.033 -3.541 1.00 92.19 410 ARG A O 1
ATOM 2967 N N . SER A 1 411 ? -4.830 16.821 -3.232 1.00 91.69 411 SER A N 1
ATOM 2968 C CA . SER A 1 411 ? -4.475 16.335 -4.559 1.00 91.69 411 SER A CA 1
ATOM 2969 C C . SER A 1 411 ? -5.470 15.257 -5.003 1.00 91.69 411 SER A C 1
ATOM 2971 O O . SER A 1 411 ? -5.983 14.491 -4.190 1.00 91.69 411 SER A O 1
ATOM 2973 N N . THR A 1 412 ? -5.749 15.178 -6.298 1.00 93.56 412 THR A N 1
ATOM 2974 C CA . THR A 1 412 ? -6.387 14.002 -6.888 1.00 93.56 412 THR A CA 1
ATOM 2975 C C . THR A 1 412 ? -5.287 12.982 -7.108 1.00 93.56 412 THR A C 1
ATOM 2977 O O . THR A 1 412 ? -4.338 13.250 -7.846 1.00 93.56 412 THR A O 1
ATOM 2980 N N . VAL A 1 413 ? -5.394 11.843 -6.428 1.00 95.38 413 VAL A N 1
ATOM 2981 C CA . VAL A 1 413 ? -4.361 10.808 -6.438 1.00 95.38 413 VAL A CA 1
ATOM 2982 C C . VAL A 1 413 ? -4.935 9.524 -7.017 1.00 95.38 413 VAL A C 1
ATOM 2984 O O . VAL A 1 413 ? -5.910 8.987 -6.493 1.00 95.38 413 VAL A O 1
ATOM 2987 N N . ALA A 1 414 ? -4.299 9.009 -8.067 1.00 96.94 414 ALA A N 1
ATOM 2988 C CA . ALA A 1 414 ? -4.549 7.668 -8.578 1.00 96.94 414 ALA A CA 1
ATOM 2989 C C . ALA A 1 414 ? -3.359 6.765 -8.227 1.00 96.94 414 ALA A C 1
ATOM 2991 O O . ALA A 1 414 ? -2.248 6.959 -8.725 1.00 96.94 414 ALA A O 1
ATOM 2992 N N . LEU A 1 415 ? -3.593 5.796 -7.338 1.00 97.44 415 LEU A N 1
ATOM 2993 C CA . LEU A 1 415 ? -2.614 4.772 -6.974 1.00 97.44 415 LEU A CA 1
ATOM 2994 C C . LEU A 1 415 ? -2.611 3.683 -8.054 1.00 97.44 415 LEU A C 1
ATOM 2996 O O . LEU A 1 415 ? -3.629 3.032 -8.282 1.00 97.44 415 LEU A O 1
ATOM 3000 N N . GLN A 1 416 ? -1.474 3.511 -8.722 1.00 96.81 416 GLN A N 1
ATOM 3001 C CA . GLN A 1 416 ? -1.301 2.621 -9.866 1.00 96.81 416 GLN A CA 1
ATOM 3002 C C . GLN A 1 416 ? -0.745 1.269 -9.382 1.00 96.81 416 GLN A C 1
ATOM 3004 O O . GLN A 1 416 ? 0.384 1.222 -8.887 1.00 96.81 416 GLN A O 1
ATOM 3009 N N . PRO A 1 417 ? -1.514 0.167 -9.461 1.00 94.56 417 PRO A N 1
ATOM 3010 C CA . PRO A 1 417 ? -1.142 -1.127 -8.874 1.00 94.56 417 PRO A CA 1
ATOM 3011 C C . PRO A 1 417 ? -0.121 -1.920 -9.694 1.00 94.56 417 PRO A C 1
ATOM 3013 O O . PRO A 1 417 ? 0.400 -2.906 -9.188 1.00 94.56 417 PRO A O 1
ATOM 3016 N N . THR A 1 418 ? 0.134 -1.542 -10.948 1.00 94.31 418 THR A N 1
ATOM 3017 C CA . THR A 1 418 ? 0.961 -2.324 -11.880 1.00 94.31 418 THR A CA 1
ATOM 3018 C C . THR A 1 418 ? 1.818 -1.449 -12.786 1.00 94.31 418 THR A C 1
ATOM 3020 O O . THR A 1 418 ? 1.482 -0.280 -13.020 1.00 94.31 418 THR A O 1
ATOM 3023 N N . ILE A 1 419 ? 2.859 -2.045 -13.378 1.00 94.25 419 ILE A N 1
ATOM 3024 C CA . ILE A 1 419 ? 3.723 -1.381 -14.368 1.00 94.25 419 ILE A CA 1
ATOM 3025 C C . ILE A 1 419 ? 2.897 -0.794 -15.518 1.00 94.25 419 ILE A C 1
ATOM 3027 O O . ILE A 1 419 ? 3.101 0.359 -15.888 1.00 94.25 419 ILE A O 1
ATOM 3031 N N . ASP A 1 420 ? 1.928 -1.538 -16.051 1.00 93.81 420 ASP A N 1
ATOM 3032 C CA . ASP A 1 420 ? 1.123 -1.087 -17.191 1.00 93.81 420 ASP A CA 1
ATOM 3033 C C . ASP A 1 420 ? 0.174 0.059 -16.840 1.00 93.81 420 ASP A C 1
ATOM 3035 O O . ASP A 1 420 ? -0.024 0.976 -17.641 1.00 93.81 420 ASP A O 1
ATOM 3039 N N . THR A 1 421 ? -0.372 0.071 -15.621 1.00 94.50 421 THR A N 1
ATOM 3040 C CA . THR A 1 421 ? -1.169 1.210 -15.140 1.00 94.50 421 THR A CA 1
ATOM 3041 C C . THR A 1 421 ? -0.313 2.463 -14.923 1.00 94.50 421 THR A C 1
ATOM 3043 O O . THR A 1 421 ? -0.757 3.569 -15.233 1.00 94.50 421 THR A O 1
ATOM 3046 N N . VAL A 1 422 ? 0.944 2.302 -14.484 1.00 96.19 422 VAL A N 1
ATOM 3047 C CA . VAL A 1 422 ? 1.922 3.400 -14.409 1.00 96.19 422 VAL A CA 1
ATOM 3048 C C . VAL A 1 422 ? 2.259 3.902 -15.809 1.00 96.19 422 VAL A C 1
ATOM 3050 O O . VAL A 1 422 ? 2.144 5.096 -16.069 1.00 96.19 422 VAL A O 1
ATOM 3053 N N . ALA A 1 423 ? 2.618 3.009 -16.729 1.00 95.12 423 ALA A N 1
ATOM 3054 C CA . ALA A 1 423 ? 2.956 3.365 -18.101 1.00 95.12 423 ALA A CA 1
ATOM 3055 C C . ALA A 1 423 ? 1.781 4.069 -18.808 1.00 95.12 423 ALA A C 1
ATOM 3057 O O . ALA A 1 423 ? 1.973 5.100 -19.442 1.00 95.12 423 ALA A O 1
ATOM 3058 N N . THR A 1 424 ? 0.543 3.615 -18.589 1.00 93.88 424 THR A N 1
ATOM 3059 C CA . THR A 1 424 ? -0.670 4.300 -19.074 1.00 93.88 424 THR A CA 1
ATOM 3060 C C . THR A 1 424 ? -0.790 5.729 -18.529 1.00 93.88 424 THR A C 1
ATOM 3062 O O . THR A 1 424 ? -1.157 6.639 -19.272 1.00 93.88 424 THR A O 1
ATOM 3065 N N . ALA A 1 425 ? -0.447 5.960 -17.257 1.00 95.19 425 ALA A N 1
ATOM 3066 C CA . ALA A 1 425 ? -0.429 7.306 -16.685 1.00 95.19 425 ALA A CA 1
ATOM 3067 C C . ALA A 1 425 ? 0.656 8.198 -17.321 1.00 95.19 425 ALA A C 1
ATOM 3069 O O . ALA A 1 425 ? 0.407 9.380 -17.543 1.00 95.19 425 ALA A O 1
ATOM 3070 N N . PHE A 1 426 ? 1.823 7.642 -17.673 1.00 95.12 426 PHE A N 1
ATOM 3071 C CA . PHE A 1 426 ? 2.862 8.353 -18.432 1.00 95.12 426 PHE A CA 1
ATOM 3072 C C . PHE A 1 426 ? 2.411 8.702 -19.852 1.00 95.12 426 PHE A C 1
ATOM 3074 O O . PHE A 1 426 ? 2.590 9.835 -20.289 1.00 95.12 426 PHE A O 1
ATOM 3081 N N . ASN A 1 427 ? 1.779 7.762 -20.555 1.00 91.50 427 ASN A N 1
ATOM 3082 C CA . ASN A 1 427 ? 1.207 7.984 -21.884 1.00 91.50 427 ASN A CA 1
ATOM 3083 C C . ASN A 1 427 ? 0.183 9.125 -21.925 1.00 91.50 427 ASN A C 1
ATOM 3085 O O . ASN A 1 427 ? 0.010 9.745 -22.972 1.00 91.50 427 ASN A O 1
ATOM 3089 N N . ALA A 1 428 ? -0.491 9.390 -20.804 1.00 90.75 428 ALA A N 1
ATOM 3090 C CA . ALA A 1 428 ? -1.473 10.457 -20.667 1.00 90.75 428 ALA A CA 1
ATOM 3091 C C . ALA A 1 428 ? -0.861 11.830 -20.328 1.00 90.75 428 ALA A C 1
ATOM 3093 O O . ALA A 1 428 ? -1.611 12.799 -20.222 1.00 90.75 428 ALA A O 1
ATOM 3094 N N . LEU A 1 429 ? 0.462 11.928 -20.129 1.00 92.06 429 LEU A N 1
ATOM 3095 C CA . LEU A 1 429 ? 1.119 13.208 -19.851 1.00 92.06 429 LEU A CA 1
ATOM 3096 C C . LEU A 1 429 ? 1.111 14.142 -21.070 1.00 92.06 429 LEU A C 1
ATOM 3098 O O . LEU A 1 429 ? 0.681 15.277 -20.898 1.00 92.06 429 LEU A O 1
ATOM 3102 N N . PRO A 1 430 ? 1.558 13.739 -22.277 1.00 88.62 430 PRO A N 1
ATOM 3103 C CA . PRO A 1 430 ? 1.662 14.684 -23.384 1.00 88.62 430 PRO A CA 1
ATOM 3104 C C . PRO A 1 430 ? 0.287 15.102 -23.909 1.00 88.62 430 PRO A C 1
ATOM 3106 O O . PRO A 1 430 ? -0.540 14.262 -24.262 1.00 88.62 430 PRO A O 1
ATOM 3109 N N . ASP A 1 431 ? 0.063 16.412 -24.010 1.00 84.00 431 ASP A N 1
ATOM 3110 C CA . ASP A 1 431 ? -1.162 17.008 -24.563 1.00 84.00 431 ASP A CA 1
ATOM 3111 C C . ASP A 1 431 ? -0.942 17.673 -25.938 1.00 84.00 431 ASP A C 1
ATOM 3113 O O . ASP A 1 431 ? -1.863 18.252 -26.517 1.00 84.00 431 ASP A O 1
ATOM 3117 N N . GLY A 1 432 ? 0.284 17.579 -26.468 1.00 78.50 432 GLY A N 1
ATOM 3118 C CA . GLY A 1 432 ? 0.707 18.159 -27.744 1.00 78.50 432 GLY A CA 1
ATOM 3119 C C . GLY A 1 432 ? 0.985 19.666 -27.712 1.00 78.50 432 GLY A C 1
ATOM 3120 O O . GLY A 1 432 ? 1.326 20.229 -28.753 1.00 78.50 432 GLY A O 1
ATOM 3121 N N . VAL A 1 433 ? 0.845 20.326 -26.557 1.00 82.31 433 VAL A N 1
ATOM 3122 C CA . VAL A 1 433 ? 0.998 21.784 -26.409 1.00 82.31 433 VAL A CA 1
ATOM 3123 C C . VAL A 1 433 ? 2.039 22.135 -25.351 1.00 82.31 433 VAL A C 1
ATOM 3125 O O . VAL A 1 433 ? 2.878 23.009 -25.575 1.00 82.31 433 VAL A O 1
ATOM 3128 N N . ASN A 1 434 ? 1.978 21.474 -24.201 1.00 85.88 434 ASN A N 1
ATOM 3129 C CA . ASN A 1 434 ? 2.771 21.787 -23.026 1.00 85.88 434 ASN A CA 1
ATOM 3130 C C . ASN A 1 434 ? 3.954 20.818 -22.884 1.00 85.88 434 ASN A C 1
ATOM 3132 O O . ASN A 1 434 ? 3.813 19.634 -23.194 1.00 85.88 434 ASN A O 1
ATOM 3136 N N . PRO A 1 435 ? 5.117 21.297 -22.406 1.00 86.31 435 PRO A N 1
ATOM 3137 C CA . PRO A 1 435 ? 6.305 20.466 -22.278 1.00 86.31 435 PRO A CA 1
ATOM 3138 C C . PRO A 1 435 ? 6.116 19.361 -21.234 1.00 86.31 435 PRO A C 1
ATOM 3140 O O . PRO A 1 435 ? 5.627 19.596 -20.120 1.00 86.31 435 PRO A O 1
ATOM 3143 N N . VAL A 1 436 ? 6.580 18.167 -21.594 1.00 91.25 436 VAL A N 1
ATOM 3144 C CA . VAL A 1 436 ? 6.696 17.007 -20.713 1.00 91.25 436 VAL A CA 1
ATOM 3145 C C . VAL A 1 436 ? 8.159 16.737 -20.402 1.00 91.25 436 VAL A C 1
ATOM 3147 O O . VAL A 1 436 ? 9.013 16.678 -21.286 1.00 91.25 436 VAL A O 1
ATOM 3150 N N . THR A 1 437 ? 8.442 16.504 -19.127 1.00 91.69 437 THR A N 1
ATOM 3151 C CA . THR A 1 437 ? 9.749 16.030 -18.677 1.00 91.69 437 THR A CA 1
ATOM 3152 C C . THR A 1 437 ? 9.614 14.612 -18.134 1.00 91.69 437 THR A C 1
ATOM 3154 O O . THR A 1 437 ? 8.675 14.316 -17.396 1.00 91.69 437 THR A O 1
ATOM 3157 N N . LEU A 1 438 ? 10.573 13.749 -18.461 1.00 92.75 438 LEU A N 1
ATOM 3158 C CA . LEU A 1 438 ? 10.697 12.373 -17.992 1.00 92.75 438 LEU A CA 1
ATOM 3159 C C . LEU A 1 438 ? 12.093 12.138 -17.403 1.00 92.75 438 LEU A C 1
ATOM 3161 O O . LEU A 1 438 ? 13.099 12.532 -17.989 1.00 92.75 438 LEU A O 1
ATOM 3165 N N . ILE A 1 439 ? 12.150 11.447 -16.270 1.00 92.19 439 ILE A N 1
ATOM 3166 C CA . ILE A 1 439 ? 13.365 10.897 -15.666 1.00 92.19 439 ILE A CA 1
ATOM 3167 C C . ILE A 1 439 ? 13.169 9.395 -15.532 1.00 92.19 439 ILE A C 1
ATOM 3169 O O . ILE A 1 439 ? 12.143 8.966 -15.004 1.00 92.19 439 ILE A O 1
ATOM 3173 N N . ALA A 1 440 ? 14.126 8.602 -16.008 1.00 91.88 440 ALA A N 1
ATOM 3174 C CA . ALA A 1 440 ? 14.044 7.148 -15.942 1.00 91.88 440 ALA A CA 1
ATOM 3175 C C . ALA A 1 440 ? 15.417 6.488 -15.694 1.00 91.88 440 ALA A C 1
ATOM 3177 O O . ALA A 1 440 ? 16.434 6.974 -16.192 1.00 91.88 440 ALA A O 1
ATOM 3178 N N . PRO A 1 441 ? 15.472 5.332 -15.004 1.00 88.88 441 PRO A N 1
ATOM 3179 C CA . PRO A 1 441 ? 16.694 4.519 -14.896 1.00 88.88 441 PRO A CA 1
ATOM 3180 C C . PRO A 1 441 ? 17.122 3.878 -16.221 1.00 88.88 441 PRO A C 1
ATOM 3182 O O . PRO A 1 441 ? 18.283 3.546 -16.414 1.00 88.88 441 PRO A O 1
ATOM 3185 N N . ALA A 1 442 ? 16.161 3.603 -17.094 1.00 90.00 442 ALA A N 1
ATOM 3186 C CA . ALA A 1 442 ? 16.339 3.009 -18.409 1.00 90.00 442 ALA A CA 1
ATOM 3187 C C . ALA A 1 442 ? 15.084 3.325 -19.219 1.00 90.00 442 ALA A C 1
ATOM 3189 O O . ALA A 1 442 ? 14.002 3.425 -18.633 1.00 90.00 442 ALA A O 1
ATOM 3190 N N . TYR A 1 443 ? 15.224 3.475 -20.534 1.00 91.06 443 TYR A N 1
ATOM 3191 C CA . TYR A 1 443 ? 14.112 3.796 -21.423 1.00 91.06 443 TYR A CA 1
ATOM 3192 C C . TYR A 1 443 ? 14.253 3.074 -22.765 1.00 91.06 443 TYR A C 1
ATOM 3194 O O . TYR A 1 443 ? 15.273 3.207 -23.446 1.00 91.06 443 TYR A O 1
ATOM 3202 N N . ASP A 1 444 ? 13.219 2.331 -23.151 1.00 90.88 444 ASP A N 1
ATOM 3203 C CA . ASP A 1 444 ? 13.049 1.809 -24.505 1.00 90.88 444 ASP A CA 1
ATOM 3204 C C . ASP A 1 444 ? 12.053 2.680 -25.285 1.00 90.88 444 ASP A C 1
ATOM 3206 O O . ASP A 1 444 ? 11.003 3.059 -24.772 1.00 90.88 444 ASP A O 1
ATOM 3210 N N . HIS A 1 445 ? 12.355 2.983 -26.549 1.00 87.69 445 HIS A N 1
ATOM 3211 C CA . HIS A 1 445 ? 11.525 3.840 -27.406 1.00 87.69 445 HIS A CA 1
ATOM 3212 C C . HIS A 1 445 ? 10.105 3.296 -27.618 1.00 87.69 445 HIS A C 1
ATOM 3214 O O . HIS A 1 445 ? 9.176 4.059 -27.867 1.00 87.69 445 HIS A O 1
ATOM 3220 N N . ASP A 1 446 ? 9.925 1.982 -27.515 1.00 90.06 446 ASP A N 1
ATOM 3221 C CA . ASP A 1 446 ? 8.636 1.321 -27.641 1.00 90.06 446 ASP A CA 1
ATOM 3222 C C . ASP A 1 446 ? 8.038 0.903 -26.290 1.00 90.06 446 ASP A C 1
ATOM 3224 O O . ASP A 1 446 ? 7.126 0.075 -26.245 1.00 90.06 446 ASP A O 1
ATOM 3228 N N . TRP A 1 447 ? 8.517 1.486 -25.186 1.00 92.69 447 TRP A N 1
ATOM 3229 C CA . TRP A 1 447 ? 7.896 1.371 -23.869 1.00 92.69 447 TRP A CA 1
ATOM 3230 C C . TRP A 1 447 ? 6.624 2.218 -23.766 1.00 92.69 447 TRP A C 1
ATOM 3232 O O . TRP A 1 447 ? 6.580 3.373 -24.204 1.00 92.69 447 TRP A O 1
ATOM 3242 N N . GLY A 1 448 ? 5.603 1.657 -23.125 1.00 92.25 448 GLY A N 1
ATOM 3243 C CA . GLY A 1 448 ? 4.421 2.374 -22.670 1.00 92.25 448 GLY A CA 1
ATOM 3244 C C . GLY A 1 448 ? 3.287 1.427 -22.272 1.00 92.25 448 GLY A C 1
ATOM 3245 O O . GLY A 1 448 ? 3.487 0.219 -22.143 1.00 92.25 448 GLY A O 1
ATOM 3246 N N . GLY A 1 449 ? 2.108 1.986 -21.999 1.00 89.88 449 GLY A N 1
ATOM 3247 C CA . GLY A 1 449 ? 0.979 1.226 -21.454 1.00 89.88 449 GLY A CA 1
ATOM 3248 C C . GLY A 1 449 ? 0.432 0.169 -22.416 1.00 89.88 449 GLY A C 1
ATOM 3249 O O . GLY A 1 449 ? 0.173 0.461 -23.586 1.00 89.88 449 GLY A O 1
ATOM 3250 N N . ARG A 1 450 ? 0.192 -1.047 -21.909 1.00 87.88 450 ARG A N 1
ATOM 3251 C CA . ARG A 1 450 ? -0.514 -2.113 -22.629 1.00 87.88 450 ARG A CA 1
ATOM 3252 C C . ARG A 1 450 ? -1.880 -2.382 -21.998 1.00 87.88 450 ARG A C 1
ATOM 3254 O O . ARG A 1 450 ? -2.043 -2.362 -20.782 1.00 87.88 450 ARG A O 1
ATOM 3261 N N . VAL A 1 451 ? -2.876 -2.655 -22.837 1.00 73.62 451 VAL A N 1
ATOM 3262 C CA . VAL A 1 451 ? -4.215 -3.072 -22.394 1.00 73.62 451 VAL A CA 1
ATOM 3263 C C . VAL A 1 451 ? -4.315 -4.592 -22.482 1.00 73.62 451 VAL A C 1
ATOM 3265 O O . VAL A 1 451 ? -3.818 -5.189 -23.437 1.00 73.62 451 VAL A O 1
ATOM 3268 N N . VAL A 1 452 ? -4.974 -5.212 -21.499 1.00 74.56 452 VAL A N 1
ATOM 3269 C CA . VAL A 1 452 ? -5.278 -6.649 -21.524 1.00 74.56 452 VAL A CA 1
ATOM 3270 C C . VAL A 1 452 ? -6.145 -6.961 -22.740 1.00 74.56 452 VAL A C 1
ATOM 3272 O O . VAL A 1 452 ? -7.204 -6.363 -22.935 1.00 74.56 452 VAL A O 1
ATOM 3275 N N . GLU A 1 453 ? -5.705 -7.910 -23.558 1.00 74.44 453 GLU A N 1
ATOM 3276 C CA . GLU A 1 453 ? -6.468 -8.326 -24.730 1.00 74.44 453 GLU A CA 1
ATOM 3277 C C . GLU A 1 453 ? -7.540 -9.353 -24.372 1.00 74.44 453 GLU A C 1
ATOM 3279 O O . GLU A 1 453 ? -7.362 -10.190 -23.485 1.00 74.44 453 GLU A O 1
ATOM 3284 N N . ASN A 1 454 ? -8.653 -9.322 -25.110 1.00 75.50 454 ASN A N 1
ATOM 3285 C CA . ASN A 1 454 ? -9.702 -10.322 -24.961 1.00 75.50 454 ASN A CA 1
ATOM 3286 C C . ASN A 1 454 ? -9.145 -11.697 -25.338 1.00 75.50 454 ASN A C 1
ATOM 3288 O O . ASN A 1 454 ? -8.825 -11.962 -26.503 1.00 75.50 454 ASN A O 1
ATOM 3292 N N . LEU A 1 455 ? -9.031 -12.563 -24.336 1.00 77.81 455 LEU A N 1
ATOM 3293 C CA . LEU A 1 455 ? -8.789 -13.984 -24.526 1.00 77.81 455 LEU A CA 1
ATOM 3294 C C . LEU A 1 455 ? -10.115 -14.690 -24.868 1.00 77.81 455 LEU A C 1
ATOM 3296 O O . LEU A 1 455 ? -11.180 -14.170 -24.524 1.00 77.81 455 LEU A O 1
ATOM 3300 N N . PRO A 1 456 ? -10.081 -15.854 -25.539 1.00 72.50 456 PRO A N 1
ATOM 3301 C CA . PRO A 1 456 ? -11.264 -16.460 -26.161 1.00 72.50 456 PRO A CA 1
ATOM 3302 C C . PRO A 1 456 ? -12.419 -16.736 -25.193 1.00 72.50 456 PRO A C 1
ATOM 3304 O O . PRO A 1 456 ? -13.577 -16.662 -25.594 1.00 72.50 456 PRO A O 1
ATOM 3307 N N . ASN A 1 457 ? -12.103 -17.007 -23.922 1.00 69.25 457 ASN A N 1
ATOM 3308 C CA . ASN A 1 457 ? -13.068 -17.300 -22.864 1.00 69.25 457 ASN A CA 1
ATOM 3309 C C . ASN A 1 457 ? -13.009 -16.284 -21.709 1.00 69.25 457 ASN A C 1
ATOM 3311 O O . ASN A 1 457 ? -13.530 -16.566 -20.630 1.00 69.25 457 ASN A O 1
ATOM 3315 N N . ALA A 1 458 ? -12.376 -15.118 -21.896 1.00 62.47 458 ALA A N 1
ATOM 3316 C CA . ALA A 1 458 ? -12.323 -14.095 -20.854 1.00 62.47 458 ALA A CA 1
ATOM 3317 C C . ALA A 1 458 ? -13.752 -13.688 -20.435 1.00 62.47 458 ALA A C 1
ATOM 3319 O O . ALA A 1 458 ? -14.581 -13.404 -21.307 1.00 62.47 458 ALA A O 1
ATOM 3320 N N . PRO A 1 459 ? -14.078 -13.662 -19.129 1.00 57.06 459 PRO A N 1
ATOM 3321 C CA . PRO A 1 459 ? -15.408 -13.279 -18.684 1.00 57.06 459 PRO A CA 1
ATOM 3322 C C . PRO A 1 459 ? -15.713 -11.849 -19.141 1.00 57.06 459 PRO A C 1
ATOM 3324 O O . PRO A 1 459 ? -14.975 -10.913 -18.833 1.00 57.06 459 PRO A O 1
ATOM 3327 N N . ALA A 1 460 ? -16.818 -11.675 -19.870 1.00 47.28 460 ALA A N 1
ATOM 3328 C CA . ALA A 1 460 ? -17.375 -10.351 -20.120 1.00 47.28 460 ALA A CA 1
ATOM 3329 C C . ALA A 1 460 ? -17.695 -9.666 -18.773 1.00 47.28 460 ALA A C 1
ATOM 3331 O O . ALA A 1 460 ? -18.007 -10.368 -17.801 1.00 47.28 460 ALA A O 1
ATOM 3332 N N . PRO A 1 461 ? -17.654 -8.320 -18.683 1.00 42.91 461 PRO A N 1
ATOM 3333 C CA . PRO A 1 461 ? -18.123 -7.620 -17.490 1.00 42.91 461 PRO A CA 1
ATOM 3334 C C . PRO A 1 461 ? -19.525 -8.126 -17.107 1.00 42.91 461 PRO A C 1
ATOM 3336 O O . PRO A 1 461 ? -20.341 -8.379 -18.000 1.00 42.91 461 PRO A O 1
ATOM 3339 N N . PRO A 1 462 ? -19.806 -8.327 -15.805 1.00 33.47 462 PRO A N 1
ATOM 3340 C CA . PRO A 1 462 ? -20.988 -9.060 -15.377 1.00 33.47 462 PRO A CA 1
ATOM 3341 C C . PRO A 1 462 ? -22.258 -8.364 -15.890 1.00 33.47 462 PRO A C 1
ATOM 3343 O O . PRO A 1 462 ? -22.463 -7.183 -15.593 1.00 33.47 462 PRO A O 1
ATOM 3346 N N . PRO A 1 463 ? -23.132 -9.058 -16.640 1.00 29.42 463 PRO A N 1
ATOM 3347 C CA . PRO A 1 463 ? -24.452 -8.532 -16.940 1.00 29.42 463 PRO A CA 1
ATOM 3348 C C . PRO A 1 463 ? -25.290 -8.495 -15.649 1.00 29.42 463 PRO A C 1
ATOM 3350 O O . PRO A 1 463 ? -25.083 -9.317 -14.749 1.00 29.42 463 PRO A O 1
ATOM 3353 N N . PRO A 1 464 ? -26.272 -7.585 -15.531 1.00 30.70 464 PRO A N 1
ATOM 3354 C CA . PRO A 1 464 ? -27.244 -7.662 -14.449 1.00 30.70 464 PRO A CA 1
ATOM 3355 C C . PRO A 1 464 ? -28.060 -8.960 -14.614 1.00 30.70 464 PRO A C 1
ATOM 3357 O O . PRO A 1 464 ? -28.807 -9.070 -15.575 1.00 30.70 464 PRO A O 1
ATOM 3360 N N . LEU A 1 465 ? -27.838 -9.934 -13.714 1.00 32.72 465 LEU A N 1
ATOM 3361 C CA . LEU A 1 465 ? -28.620 -11.152 -13.377 1.00 32.72 465 LEU A CA 1
ATOM 3362 C C . LEU A 1 465 ? -29.688 -11.680 -14.376 1.00 32.72 465 LEU A C 1
ATOM 3364 O O . LEU A 1 465 ? -30.587 -10.940 -14.761 1.00 32.72 465 LEU A O 1
ATOM 3368 N N . PRO A 1 466 ? -29.858 -13.013 -14.505 1.00 47.25 466 PRO A N 1
ATOM 3369 C CA . PRO A 1 466 ? -28.877 -14.070 -14.700 1.00 47.25 466 PRO A CA 1
ATOM 3370 C C . PRO A 1 466 ? -29.080 -14.702 -16.095 1.00 47.25 466 PRO A C 1
ATOM 3372 O O . PRO A 1 466 ? -30.097 -15.342 -16.362 1.00 47.25 466 PRO A O 1
ATOM 3375 N N . ALA A 1 467 ? -28.097 -14.570 -16.984 1.00 31.59 467 ALA A N 1
ATOM 3376 C CA . ALA A 1 467 ? -27.963 -15.474 -18.125 1.00 31.59 467 ALA A CA 1
ATOM 3377 C C . ALA A 1 467 ? -27.027 -16.629 -17.716 1.00 31.59 467 ALA A C 1
ATOM 3379 O O . ALA A 1 467 ? -26.087 -16.383 -16.954 1.00 31.59 467 ALA A O 1
ATOM 3380 N N . PRO A 1 468 ? -27.250 -17.874 -18.178 1.00 34.66 468 PRO A N 1
ATOM 3381 C CA . PRO A 1 468 ? -26.298 -18.951 -17.947 1.00 34.66 468 PRO A CA 1
ATOM 3382 C C . PRO A 1 468 ? -24.943 -18.553 -18.538 1.00 34.66 468 PRO A C 1
ATOM 3384 O O . PRO A 1 468 ? -24.854 -18.231 -19.724 1.00 34.66 468 PRO A O 1
ATOM 3387 N N . LEU A 1 469 ? -23.903 -18.545 -17.701 1.00 39.66 469 LEU A N 1
ATOM 3388 C CA . LEU A 1 469 ? -22.533 -18.336 -18.156 1.00 39.66 469 LEU A CA 1
ATOM 3389 C C . LEU A 1 469 ? -22.191 -19.448 -19.161 1.00 39.66 469 LEU A C 1
ATOM 3391 O O . LEU A 1 469 ? -22.453 -20.618 -18.860 1.00 39.66 469 LEU A O 1
ATOM 3395 N N . PRO A 1 470 ? -21.646 -19.125 -20.347 1.00 44.19 470 PRO A N 1
ATOM 3396 C CA . PRO A 1 470 ? -21.148 -20.151 -21.249 1.00 44.19 470 PRO A CA 1
ATOM 3397 C C . PRO A 1 470 ? -20.099 -20.985 -20.508 1.00 44.19 470 PRO A C 1
ATOM 3399 O O . PRO A 1 470 ? -19.189 -20.441 -19.886 1.00 44.19 470 PRO A O 1
ATOM 3402 N N . ILE A 1 471 ? -20.265 -22.309 -20.534 1.00 47.00 471 ILE A N 1
ATOM 3403 C CA . ILE A 1 471 ? -19.294 -23.242 -19.960 1.00 47.00 471 ILE A CA 1
ATOM 3404 C C . ILE A 1 471 ? -18.009 -23.097 -20.787 1.00 47.00 471 ILE A C 1
ATOM 3406 O O . ILE A 1 471 ? -18.070 -23.322 -22.000 1.00 47.00 471 ILE A O 1
ATOM 3410 N N . PRO A 1 472 ? -16.870 -22.721 -20.180 1.00 57.16 472 PRO A N 1
ATOM 3411 C CA . PRO A 1 472 ? -15.608 -22.640 -20.900 1.00 57.16 472 PRO A CA 1
ATOM 3412 C C . PRO A 1 472 ? -15.270 -23.998 -21.525 1.00 57.16 472 PRO A C 1
ATOM 3414 O O . PRO A 1 472 ? -15.409 -25.039 -20.878 1.00 57.16 472 PRO A O 1
ATOM 3417 N N . LEU A 1 473 ? -14.820 -24.004 -22.781 1.00 57.84 473 LEU A N 1
ATOM 3418 C CA . LEU A 1 473 ? -14.270 -25.218 -23.385 1.00 57.84 473 LEU A CA 1
ATOM 3419 C C . LEU A 1 473 ? -12.994 -25.618 -22.618 1.00 57.84 473 LEU A C 1
ATOM 3421 O O . LEU A 1 473 ? -12.181 -24.743 -22.316 1.00 57.84 473 LEU A O 1
ATOM 3425 N N . PRO A 1 474 ? -12.803 -26.903 -22.273 1.00 65.00 474 PRO A N 1
ATOM 3426 C CA . PRO A 1 474 ? -11.625 -27.331 -21.531 1.00 65.00 474 PRO A CA 1
ATOM 3427 C C . PRO A 1 474 ? -10.360 -27.204 -22.391 1.00 65.00 474 PRO A C 1
ATOM 3429 O O . PRO A 1 474 ? -10.360 -27.560 -23.572 1.00 65.00 474 PRO A O 1
ATOM 3432 N N . LEU A 1 475 ? -9.270 -26.729 -21.780 1.00 73.88 475 LEU A N 1
ATOM 3433 C CA . LEU A 1 475 ? -7.931 -26.783 -22.372 1.00 73.88 475 LEU A CA 1
ATOM 3434 C C . LEU A 1 475 ? -7.513 -28.253 -22.619 1.00 73.88 475 LEU A C 1
ATOM 3436 O O . LEU A 1 475 ? -8.037 -29.152 -21.952 1.00 73.88 475 LEU A O 1
ATOM 3440 N N . PRO A 1 476 ? -6.594 -28.530 -23.570 1.00 74.88 476 PRO A N 1
ATOM 3441 C CA . PRO A 1 476 ? -6.167 -29.895 -23.878 1.00 74.88 476 PRO A CA 1
ATOM 3442 C C . PRO A 1 476 ? -5.662 -30.645 -22.636 1.00 74.88 476 PRO A C 1
ATOM 3444 O O . PRO A 1 476 ? -5.128 -30.059 -21.703 1.00 74.88 476 PRO A O 1
ATOM 3447 N N . THR A 1 477 ? -5.801 -31.969 -22.608 1.00 74.44 477 THR A N 1
ATOM 3448 C CA . THR A 1 477 ? -5.261 -32.787 -21.505 1.00 74.44 477 THR A CA 1
ATOM 3449 C C . THR A 1 477 ? -3.807 -33.203 -21.730 1.00 74.44 477 THR A C 1
ATOM 3451 O O . THR A 1 477 ? -3.141 -33.642 -20.797 1.00 74.44 477 THR A O 1
ATOM 3454 N N . ALA A 1 478 ? -3.309 -33.089 -22.963 1.00 78.88 478 ALA A N 1
ATOM 3455 C CA . ALA A 1 478 ? -1.931 -33.376 -23.344 1.00 78.88 478 ALA A CA 1
ATOM 3456 C C . ALA A 1 478 ? -1.451 -32.350 -24.375 1.00 78.88 478 ALA A C 1
ATOM 3458 O O . ALA A 1 478 ? -2.235 -31.890 -25.209 1.00 78.88 478 ALA A O 1
ATOM 3459 N N . LEU A 1 479 ? -0.164 -32.010 -24.313 1.00 81.94 479 LEU A N 1
ATOM 3460 C CA . LEU A 1 479 ? 0.454 -31.065 -25.232 1.00 81.94 479 LEU A CA 1
ATOM 3461 C C . LEU A 1 479 ? 0.949 -31.795 -26.498 1.00 81.94 479 LEU A C 1
ATOM 3463 O O . LEU A 1 479 ? 1.508 -32.889 -26.377 1.00 81.94 479 LEU A O 1
ATOM 3467 N N . PRO A 1 480 ? 0.770 -31.229 -27.705 1.00 73.94 480 PRO A N 1
ATOM 3468 C CA . PRO A 1 480 ? 1.451 -31.711 -28.908 1.00 73.94 480 PRO A CA 1
ATOM 3469 C C . PRO A 1 480 ? 2.979 -31.559 -28.802 1.00 73.94 480 PRO A C 1
ATOM 3471 O O . PRO A 1 480 ? 3.496 -30.885 -27.908 1.00 73.94 480 PRO A O 1
ATOM 3474 N N . ALA A 1 481 ? 3.708 -32.184 -29.732 1.00 82.06 481 ALA A N 1
ATOM 3475 C CA . ALA A 1 481 ? 5.166 -32.105 -29.779 1.00 82.06 481 ALA A CA 1
ATOM 3476 C C . ALA A 1 481 ? 5.652 -30.655 -29.956 1.00 82.06 481 ALA A C 1
ATOM 3478 O O . ALA A 1 481 ? 5.109 -29.900 -30.761 1.00 82.06 481 ALA A O 1
ATOM 3479 N N . LEU A 1 482 ? 6.693 -30.294 -29.203 1.00 91.69 482 LEU A N 1
ATOM 3480 C CA . LEU A 1 482 ? 7.356 -28.996 -29.283 1.00 91.69 482 LEU A CA 1
ATOM 3481 C C . LEU A 1 482 ? 8.477 -29.047 -30.319 1.00 91.69 482 LEU A C 1
ATOM 3483 O O . LEU A 1 482 ? 9.371 -29.891 -30.231 1.00 91.69 482 LEU A O 1
ATOM 3487 N N . GLU A 1 483 ? 8.472 -28.108 -31.257 1.00 91.88 483 GLU A N 1
ATOM 3488 C CA . GLU A 1 483 ? 9.532 -27.979 -32.256 1.00 91.88 483 GLU A CA 1
ATOM 3489 C C . GLU A 1 483 ? 10.408 -26.773 -31.927 1.00 91.88 483 GLU A C 1
ATOM 3491 O O . GLU A 1 483 ? 9.899 -25.693 -31.639 1.00 91.88 483 GLU A O 1
ATOM 3496 N N . CYS A 1 484 ? 11.728 -26.952 -31.948 1.00 92.56 484 CYS A N 1
ATOM 3497 C CA . CYS A 1 484 ? 12.685 -25.942 -31.506 1.00 92.56 484 CYS A CA 1
ATOM 3498 C C . CYS A 1 484 ? 13.616 -25.541 -32.655 1.00 92.56 484 CYS A C 1
ATOM 3500 O O . CYS A 1 484 ? 14.305 -26.387 -33.226 1.00 92.56 484 CYS A O 1
ATOM 3502 N N . PHE A 1 485 ? 13.656 -24.247 -32.966 1.00 93.50 485 PHE A N 1
ATOM 3503 C CA . PHE A 1 485 ? 14.425 -23.672 -34.067 1.00 93.50 485 PHE A CA 1
ATOM 3504 C C . PHE A 1 485 ? 15.462 -22.685 -33.535 1.00 93.50 485 PHE A C 1
ATOM 3506 O O . PHE A 1 485 ? 15.181 -21.891 -32.635 1.00 93.50 485 PHE A O 1
ATOM 3513 N N . ALA A 1 486 ? 16.668 -22.700 -34.103 1.00 90.81 486 ALA A N 1
ATOM 3514 C CA . ALA A 1 486 ? 17.675 -21.697 -33.781 1.00 90.81 486 ALA A CA 1
ATOM 3515 C C . ALA A 1 486 ? 17.258 -20.320 -34.315 1.00 90.81 486 ALA A C 1
ATOM 3517 O O . ALA A 1 486 ? 16.756 -20.205 -35.435 1.00 90.81 486 ALA A O 1
ATOM 3518 N N . LEU A 1 487 ? 17.500 -19.275 -33.523 1.00 93.38 487 LEU A N 1
ATOM 3519 C CA . LEU A 1 487 ? 17.281 -17.895 -33.937 1.00 93.38 487 LEU A CA 1
ATOM 3520 C C . LEU A 1 487 ? 18.599 -17.299 -34.443 1.00 93.38 487 LEU A C 1
ATOM 3522 O O . LEU A 1 487 ? 19.546 -17.130 -33.673 1.00 93.38 487 LEU A O 1
ATOM 3526 N N . THR A 1 488 ? 18.668 -16.957 -35.730 1.00 91.56 488 THR A N 1
ATOM 3527 C CA . THR A 1 488 ? 19.841 -16.272 -36.298 1.00 91.56 488 THR A CA 1
ATOM 3528 C C . THR A 1 488 ? 19.990 -14.897 -35.647 1.00 91.56 488 THR A C 1
ATOM 3530 O O . THR A 1 488 ? 19.025 -14.132 -35.595 1.00 91.56 488 THR A O 1
ATOM 3533 N N . GLY A 1 489 ? 21.181 -14.588 -35.123 1.00 84.00 489 GLY A N 1
ATOM 3534 C CA . GLY A 1 489 ? 21.409 -13.389 -34.304 1.00 84.00 489 GLY A CA 1
ATOM 3535 C C . GLY A 1 489 ? 21.003 -13.527 -32.833 1.00 84.00 489 GLY A C 1
ATOM 3536 O O . GLY A 1 489 ? 21.137 -12.568 -32.081 1.00 84.00 489 GLY A O 1
ATOM 3537 N N . GLY A 1 490 ? 20.541 -14.709 -32.415 1.00 79.88 490 GLY A N 1
ATOM 3538 C CA . GLY A 1 490 ? 20.111 -15.021 -31.050 1.00 79.88 490 GLY A CA 1
ATOM 3539 C C . GLY A 1 490 ? 21.197 -15.612 -30.143 1.00 79.88 490 GLY A C 1
ATOM 3540 O O . GLY A 1 490 ? 20.876 -16.086 -29.059 1.00 79.88 490 GLY A O 1
ATOM 3541 N N . GLY A 1 491 ? 22.463 -15.647 -30.566 1.00 77.62 491 GLY A N 1
ATOM 3542 C CA . GLY A 1 491 ? 23.588 -16.163 -29.775 1.00 77.62 491 GLY A CA 1
ATOM 3543 C C . GLY A 1 491 ? 24.558 -17.024 -30.588 1.00 77.62 491 GLY A C 1
ATOM 3544 O O . GLY A 1 491 ? 24.244 -17.458 -31.694 1.00 77.62 491 GLY A O 1
ATOM 3545 N N . ALA A 1 492 ? 25.745 -17.275 -30.033 1.00 74.62 492 ALA A N 1
ATOM 3546 C CA . ALA A 1 492 ? 26.803 -18.073 -30.655 1.00 74.62 492 ALA A CA 1
ATOM 3547 C C . ALA A 1 492 ? 27.305 -19.174 -29.706 1.00 74.62 492 ALA A C 1
ATOM 3549 O O . ALA A 1 492 ? 27.109 -19.098 -28.491 1.00 74.62 492 ALA A O 1
ATOM 3550 N N . ALA A 1 493 ? 27.947 -20.199 -30.267 1.00 76.38 493 ALA A N 1
ATOM 3551 C CA . ALA A 1 493 ? 28.690 -21.188 -29.492 1.00 76.38 493 ALA A CA 1
ATOM 3552 C C . ALA A 1 493 ? 30.137 -20.722 -29.277 1.00 76.38 493 ALA A C 1
ATOM 3554 O O . ALA A 1 493 ? 30.743 -20.149 -30.182 1.00 76.38 493 ALA A O 1
ATOM 3555 N N . LEU A 1 494 ? 30.685 -21.020 -28.101 1.00 74.94 494 LEU A N 1
ATOM 3556 C CA . LEU A 1 494 ? 32.115 -20.979 -27.811 1.00 74.94 494 LEU A CA 1
ATOM 3557 C C . LEU A 1 494 ? 32.506 -22.369 -27.297 1.00 74.94 494 LEU A C 1
ATOM 3559 O O . LEU A 1 494 ? 31.904 -22.845 -26.336 1.00 74.94 494 LEU A O 1
ATOM 3563 N N . ASP A 1 495 ? 33.460 -23.027 -27.958 1.00 73.12 495 ASP A N 1
ATOM 3564 C CA . ASP A 1 495 ? 33.978 -24.353 -27.579 1.00 73.12 495 ASP A CA 1
ATOM 3565 C C . ASP A 1 495 ? 32.863 -25.385 -27.276 1.00 73.12 495 ASP A C 1
ATOM 3567 O O . ASP A 1 495 ? 32.742 -25.909 -26.168 1.00 73.12 495 ASP A O 1
ATOM 3571 N N . ASP A 1 496 ? 31.976 -25.612 -28.256 1.00 76.88 496 ASP A N 1
ATOM 3572 C CA . ASP A 1 496 ? 30.808 -26.519 -28.211 1.00 76.88 496 ASP A CA 1
ATOM 3573 C C . ASP A 1 496 ? 29.741 -26.215 -27.141 1.00 76.88 496 ASP A C 1
ATOM 3575 O O . ASP A 1 496 ? 28.727 -26.920 -27.033 1.00 76.88 496 ASP A O 1
ATOM 3579 N N . THR A 1 497 ? 29.901 -25.114 -26.404 1.00 79.12 497 THR A N 1
ATOM 3580 C CA . THR A 1 497 ? 28.963 -24.635 -25.388 1.00 79.12 497 THR A CA 1
ATOM 3581 C C . THR A 1 497 ? 28.267 -23.365 -25.867 1.00 79.12 497 THR A C 1
ATOM 3583 O O . THR A 1 497 ? 28.902 -22.376 -26.228 1.00 79.12 497 THR A O 1
ATOM 3586 N N . ALA A 1 498 ? 26.935 -23.363 -25.853 1.00 81.50 498 ALA A N 1
ATOM 3587 C CA . ALA A 1 498 ? 26.152 -22.169 -26.146 1.00 81.50 498 ALA A CA 1
ATOM 3588 C C . ALA A 1 498 ? 25.750 -21.473 -24.842 1.00 81.50 498 ALA A C 1
ATOM 3590 O O . ALA A 1 498 ? 25.057 -22.057 -24.004 1.00 81.50 498 ALA A O 1
ATOM 3591 N N . GLY A 1 499 ? 26.164 -20.215 -24.685 1.00 80.00 499 GLY A N 1
ATOM 3592 C CA . GLY A 1 499 ? 25.705 -19.322 -23.622 1.00 80.00 499 GLY A CA 1
ATOM 3593 C C . GLY A 1 499 ? 24.579 -18.421 -24.125 1.00 80.00 499 GLY A C 1
ATOM 3594 O O . GLY A 1 499 ? 24.698 -17.835 -25.196 1.00 80.00 499 GLY A O 1
ATOM 3595 N N . SER A 1 500 ? 23.490 -18.306 -23.359 1.00 77.75 500 SER A N 1
ATOM 3596 C CA . SER A 1 500 ? 22.388 -17.363 -23.628 1.00 77.75 500 SER A CA 1
ATOM 3597 C C . SER A 1 500 ? 21.779 -17.455 -25.039 1.00 77.75 500 SER A C 1
ATOM 3599 O O . SER A 1 500 ? 21.344 -16.449 -25.593 1.00 77.75 500 SER A O 1
ATOM 3601 N N . GLN A 1 501 ? 21.729 -18.658 -25.619 1.00 89.12 501 GLN A N 1
ATOM 3602 C CA . GLN A 1 501 ? 21.140 -18.897 -26.939 1.00 89.12 501 GLN A CA 1
ATOM 3603 C C . GLN A 1 501 ? 19.625 -18.671 -26.916 1.00 89.12 501 GLN A C 1
ATOM 3605 O O . GLN A 1 501 ? 18.911 -19.326 -26.156 1.00 89.12 501 GLN A O 1
ATOM 3610 N N . GLN A 1 502 ? 19.131 -17.812 -27.800 1.00 91.94 502 GLN A N 1
ATOM 3611 C CA . GLN A 1 502 ? 17.714 -17.648 -28.090 1.00 91.94 502 GLN A CA 1
ATOM 3612 C C . GLN A 1 502 ? 17.251 -18.633 -29.165 1.00 91.94 502 GLN A C 1
ATOM 3614 O O . GLN A 1 502 ? 17.948 -18.896 -30.150 1.00 91.94 502 GLN A O 1
ATOM 3619 N N . VAL A 1 503 ? 16.054 -19.175 -28.968 1.00 93.19 503 VAL A N 1
ATOM 3620 C CA . VAL A 1 503 ? 15.405 -20.127 -29.874 1.00 93.19 503 VAL A CA 1
ATOM 3621 C C . VAL A 1 503 ? 13.929 -19.784 -30.027 1.00 93.19 503 VAL A C 1
ATOM 3623 O O . VAL A 1 503 ? 13.339 -19.161 -29.144 1.00 93.19 503 VAL A O 1
ATOM 3626 N N . VAL A 1 504 ? 13.334 -20.219 -31.135 1.00 95.38 504 VAL A N 1
ATOM 3627 C CA . VAL A 1 504 ? 11.882 -20.188 -31.343 1.00 95.38 504 VAL A CA 1
ATOM 3628 C C . VAL A 1 504 ? 11.334 -21.578 -31.063 1.00 95.38 504 VAL A C 1
ATOM 3630 O O . VAL A 1 504 ? 11.773 -22.550 -31.677 1.00 95.38 504 VAL A O 1
ATOM 3633 N N . ILE A 1 505 ? 10.371 -21.676 -30.152 1.00 95.19 505 ILE A N 1
ATOM 3634 C CA . ILE A 1 505 ? 9.604 -22.897 -29.912 1.00 95.19 505 ILE A CA 1
ATOM 3635 C C . ILE A 1 505 ? 8.247 -22.746 -30.595 1.00 95.19 505 ILE A C 1
ATOM 3637 O O . ILE A 1 505 ? 7.514 -21.793 -30.323 1.00 95.19 505 ILE A O 1
ATOM 3641 N N . ARG A 1 506 ? 7.924 -23.686 -31.484 1.00 92.62 506 ARG A N 1
ATOM 3642 C CA . ARG A 1 506 ? 6.656 -23.754 -32.210 1.00 92.62 506 ARG A CA 1
ATOM 3643 C C . ARG A 1 506 ? 5.744 -24.804 -31.586 1.00 92.62 506 ARG A C 1
ATOM 3645 O O . ARG A 1 506 ? 6.180 -25.915 -31.280 1.00 92.62 506 ARG A O 1
ATOM 3652 N N . LEU A 1 507 ? 4.476 -24.433 -31.421 1.00 90.00 507 LEU A N 1
ATOM 3653 C CA . LEU A 1 507 ? 3.397 -25.301 -30.963 1.00 90.00 507 LEU A CA 1
ATOM 3654 C C . LEU A 1 507 ? 2.312 -25.329 -32.028 1.00 90.00 507 LEU A C 1
ATOM 3656 O O . LEU A 1 507 ? 1.756 -24.281 -32.357 1.00 90.00 507 LEU A O 1
ATOM 3660 N N . THR A 1 508 ? 1.988 -26.524 -32.515 1.00 83.94 508 THR A N 1
ATOM 3661 C CA . THR A 1 508 ? 0.981 -26.727 -33.561 1.00 83.94 508 THR A CA 1
ATOM 3662 C C . THR A 1 508 ? -0.165 -27.571 -33.024 1.00 83.94 508 THR A C 1
ATOM 3664 O O . THR A 1 508 ? 0.045 -28.683 -32.539 1.00 83.94 508 THR A O 1
ATOM 3667 N N . LEU A 1 509 ? -1.390 -27.054 -33.127 1.00 76.19 509 LEU A N 1
ATOM 3668 C CA . LEU A 1 509 ? -2.607 -27.780 -32.769 1.00 76.19 509 LEU A CA 1
ATOM 3669 C C . LEU A 1 509 ? -3.349 -28.225 -34.037 1.00 76.19 509 LEU A C 1
ATOM 3671 O O . LEU A 1 509 ? -3.643 -27.410 -34.914 1.00 76.19 509 LEU A O 1
ATOM 3675 N N . GLN A 1 510 ? -3.672 -29.521 -34.128 1.00 65.69 510 GLN A N 1
ATOM 3676 C CA . GLN A 1 510 ? -4.472 -30.070 -35.226 1.00 65.69 510 GLN A CA 1
ATOM 3677 C C . GLN A 1 510 ? -5.974 -29.932 -34.919 1.00 65.69 510 GLN A C 1
ATOM 3679 O O . GLN A 1 510 ? -6.503 -30.646 -34.071 1.00 65.69 510 GLN A O 1
ATOM 3684 N N . GLY A 1 511 ? -6.667 -29.053 -35.652 1.00 60.44 511 GLY A N 1
ATOM 3685 C CA . GLY A 1 511 ? -8.132 -28.955 -35.665 1.00 60.44 511 GLY A CA 1
ATOM 3686 C C . GLY A 1 511 ? -8.779 -27.998 -34.642 1.00 60.44 511 GLY A C 1
ATOM 3687 O O . GLY A 1 511 ? -8.440 -27.979 -33.467 1.00 60.44 511 GLY A O 1
ATOM 3688 N N . ALA A 1 512 ? -9.789 -27.275 -35.148 1.00 53.34 512 ALA A N 1
ATOM 3689 C CA . ALA A 1 512 ? -10.794 -26.405 -34.514 1.00 53.34 512 ALA A CA 1
ATOM 3690 C C . ALA A 1 512 ? -10.342 -25.115 -33.787 1.00 53.34 512 ALA A C 1
ATOM 3692 O O . ALA A 1 512 ? -9.728 -25.125 -32.727 1.00 53.34 512 ALA A O 1
ATOM 3693 N N . ASN A 1 513 ? -10.855 -24.001 -34.329 1.00 58.53 513 ASN A N 1
ATOM 3694 C CA . ASN A 1 513 ? -10.887 -22.591 -33.900 1.00 58.53 513 ASN A CA 1
ATOM 3695 C C . ASN A 1 513 ? -11.050 -22.260 -32.395 1.00 58.53 513 ASN A C 1
ATOM 3697 O O . ASN A 1 513 ? -10.996 -21.085 -32.049 1.00 58.53 513 ASN A O 1
ATOM 3701 N N . ALA A 1 514 ? -11.277 -23.228 -31.502 1.00 60.94 514 ALA A N 1
ATOM 3702 C CA . ALA A 1 514 ? -11.625 -22.994 -30.096 1.00 60.94 514 ALA A CA 1
ATOM 3703 C C . ALA A 1 514 ? -10.470 -22.462 -29.225 1.00 60.94 514 ALA A C 1
ATOM 3705 O O . ALA A 1 514 ? -10.726 -21.840 -28.200 1.00 60.94 514 ALA A O 1
ATOM 3706 N N . LEU A 1 515 ? -9.217 -22.701 -29.629 1.00 70.19 515 LEU A N 1
ATOM 3707 C CA . LEU A 1 515 ? -8.010 -22.219 -28.937 1.00 70.19 515 LEU A CA 1
ATOM 3708 C C . LEU A 1 515 ? -7.307 -21.084 -29.698 1.00 70.19 515 LEU A C 1
ATOM 3710 O O . LEU A 1 515 ? -6.233 -20.634 -29.302 1.00 70.19 515 LEU A O 1
ATOM 3714 N N . ASN A 1 516 ? -7.900 -20.616 -30.804 1.00 80.00 516 ASN A N 1
ATOM 3715 C CA . ASN A 1 516 ? -7.404 -19.435 -31.499 1.00 80.00 516 ASN A CA 1
ATOM 3716 C C . ASN A 1 516 ? -7.485 -18.236 -30.552 1.00 80.00 516 ASN A C 1
ATOM 3718 O O . ASN A 1 516 ? -8.543 -17.957 -29.996 1.00 80.00 516 ASN A O 1
ATOM 3722 N N . GLY A 1 517 ? -6.375 -17.537 -30.365 1.00 82.31 517 GLY A N 1
ATOM 3723 C CA . GLY A 1 517 ? -6.259 -16.441 -29.420 1.00 82.31 517 GLY A CA 1
ATOM 3724 C C . GLY A 1 517 ? -5.939 -16.860 -27.982 1.00 82.31 517 GLY A C 1
ATOM 3725 O O . GLY A 1 517 ? -5.795 -15.965 -27.148 1.00 82.31 517 GLY A O 1
ATOM 3726 N N . THR A 1 518 ? -5.800 -18.155 -27.670 1.00 86.81 518 THR A N 1
ATOM 3727 C CA . THR A 1 518 ? -5.285 -18.623 -26.371 1.00 86.81 518 THR A CA 1
ATOM 3728 C C . THR A 1 518 ? -3.823 -18.213 -26.222 1.00 86.81 518 THR A C 1
ATOM 3730 O O . THR A 1 518 ? -3.031 -18.313 -27.163 1.00 86.81 518 THR A O 1
ATOM 3733 N N . TRP A 1 519 ? -3.465 -17.746 -25.031 1.00 90.94 519 TRP A N 1
ATOM 3734 C CA . TRP A 1 519 ? -2.117 -17.293 -24.727 1.00 90.94 519 TRP A CA 1
ATOM 3735 C C . TRP A 1 519 ? -1.258 -18.444 -24.192 1.00 90.94 519 TRP A C 1
ATOM 3737 O O . TRP A 1 519 ? -1.743 -19.321 -23.467 1.00 90.94 519 TRP A O 1
ATOM 3747 N N . VAL A 1 520 ? 0.018 -18.438 -24.575 1.00 91.62 520 VAL A N 1
ATOM 3748 C CA . VAL A 1 520 ? 1.013 -19.471 -24.280 1.00 91.62 520 VAL A CA 1
ATOM 3749 C C . VAL A 1 520 ? 2.216 -18.833 -23.605 1.00 91.62 520 VAL A C 1
ATOM 3751 O O . VAL A 1 520 ? 2.734 -17.822 -24.078 1.00 91.62 520 VAL A O 1
ATOM 3754 N N . ARG A 1 521 ? 2.717 -19.473 -22.549 1.00 92.12 521 ARG A N 1
ATOM 3755 C CA . ARG A 1 521 ? 3.994 -19.126 -21.920 1.00 92.12 521 ARG A CA 1
ATOM 3756 C C . ARG A 1 521 ? 4.865 -20.357 -21.765 1.00 92.12 521 ARG A C 1
ATOM 3758 O O . ARG A 1 521 ? 4.374 -21.416 -21.382 1.00 92.12 521 ARG A O 1
ATOM 3765 N N . ILE A 1 522 ? 6.150 -20.226 -22.080 1.00 93.12 522 ILE A N 1
ATOM 3766 C CA . ILE A 1 522 ? 7.111 -21.333 -22.006 1.00 93.12 522 ILE A CA 1
ATOM 3767 C C . ILE A 1 522 ? 8.286 -20.925 -21.140 1.00 93.12 522 ILE A C 1
ATOM 3769 O O . ILE A 1 522 ? 8.951 -19.932 -21.425 1.00 93.12 522 ILE A O 1
ATOM 3773 N N . TYR A 1 523 ? 8.566 -21.727 -20.119 1.00 92.06 523 TYR A N 1
ATOM 3774 C CA . TYR A 1 523 ? 9.635 -21.516 -19.155 1.00 92.06 523 TYR A CA 1
ATOM 3775 C C . TYR A 1 523 ? 10.739 -22.554 -19.358 1.00 92.06 523 TYR A C 1
ATOM 3777 O O . TYR A 1 523 ? 10.548 -23.723 -19.011 1.00 92.06 523 TYR A O 1
ATOM 3785 N N . PRO A 1 524 ? 11.912 -22.170 -19.889 1.00 92.12 524 PRO A N 1
ATOM 3786 C CA . PRO A 1 524 ? 13.058 -23.064 -19.912 1.00 92.12 524 PRO A CA 1
ATOM 3787 C C . PRO A 1 524 ? 13.503 -23.403 -18.491 1.00 92.12 524 PRO A C 1
ATOM 3789 O O . PRO A 1 524 ? 13.601 -22.523 -17.637 1.00 92.12 524 PRO A O 1
ATOM 3792 N N . GLN A 1 525 ? 13.815 -24.666 -18.228 1.00 90.00 525 GLN A N 1
ATOM 3793 C CA . GLN A 1 525 ? 14.320 -25.082 -16.926 1.00 90.00 525 GLN A CA 1
ATOM 3794 C C . GLN A 1 525 ? 15.847 -25.050 -16.909 1.00 90.00 525 GLN A C 1
ATOM 3796 O O . GLN A 1 525 ? 16.506 -25.514 -17.840 1.00 90.00 525 GLN A O 1
ATOM 3801 N N . LYS A 1 526 ? 16.423 -24.562 -15.812 1.00 86.00 526 LYS A N 1
ATOM 3802 C CA . LYS A 1 526 ? 17.833 -24.774 -15.469 1.00 86.00 526 LYS A CA 1
ATOM 3803 C C . LYS A 1 526 ? 17.952 -25.607 -14.200 1.00 86.00 526 LYS A C 1
ATOM 3805 O O . LYS A 1 526 ? 17.055 -25.605 -13.361 1.00 86.00 526 LYS A O 1
ATOM 3810 N N . ILE A 1 527 ? 19.086 -26.277 -14.039 1.00 82.62 527 ILE A N 1
ATOM 3811 C CA . ILE A 1 527 ? 19.471 -26.883 -12.765 1.00 82.62 527 ILE A CA 1
ATOM 3812 C C . ILE A 1 527 ? 20.370 -25.885 -12.046 1.00 82.62 527 ILE A C 1
ATOM 3814 O O . ILE A 1 527 ? 21.387 -25.450 -12.585 1.00 82.62 527 ILE A O 1
ATOM 3818 N N . ASN A 1 528 ? 19.978 -25.498 -10.839 1.00 75.31 528 ASN A N 1
ATOM 3819 C CA . ASN A 1 528 ? 20.848 -24.772 -9.933 1.00 75.31 528 ASN A CA 1
ATOM 3820 C C . ASN A 1 528 ? 21.869 -25.770 -9.370 1.00 75.31 528 ASN A C 1
ATOM 3822 O O . ASN A 1 528 ? 21.491 -26.697 -8.655 1.00 75.31 528 ASN A O 1
ATOM 3826 N N . LEU A 1 529 ? 23.141 -25.603 -9.735 1.00 77.12 529 LEU A N 1
ATOM 3827 C CA . LEU A 1 529 ? 24.202 -26.555 -9.398 1.00 77.12 529 LEU A CA 1
ATOM 3828 C C . LEU A 1 529 ? 24.521 -26.583 -7.896 1.00 77.12 529 LEU A C 1
ATOM 3830 O O . LEU A 1 529 ? 24.920 -27.628 -7.393 1.00 77.12 529 LEU A O 1
ATOM 3834 N N . ASP A 1 530 ? 24.261 -25.493 -7.173 1.00 66.31 530 ASP A N 1
ATOM 3835 C CA . ASP A 1 530 ? 24.528 -25.398 -5.734 1.00 66.31 530 ASP A CA 1
ATOM 3836 C C . ASP A 1 530 ? 23.450 -26.106 -4.907 1.00 66.31 530 ASP A C 1
ATOM 3838 O O . ASP A 1 530 ? 23.727 -26.747 -3.895 1.00 66.31 530 ASP A O 1
ATOM 3842 N N . THR A 1 531 ? 22.189 -25.991 -5.333 1.00 70.06 531 THR A N 1
ATOM 3843 C CA . THR A 1 531 ? 21.037 -26.556 -4.605 1.00 70.06 531 THR A CA 1
ATOM 3844 C C . THR A 1 531 ? 20.543 -27.884 -5.176 1.00 70.06 531 THR A C 1
ATOM 3846 O O . THR A 1 531 ? 19.709 -28.542 -4.552 1.00 70.06 531 THR A O 1
ATOM 3849 N N . GLY A 1 532 ? 20.987 -28.254 -6.380 1.00 77.19 532 GLY A N 1
ATOM 3850 C CA . GLY A 1 532 ? 20.487 -29.398 -7.145 1.00 77.19 532 GLY A CA 1
ATOM 3851 C C . GLY A 1 532 ? 19.027 -29.267 -7.599 1.00 77.19 532 GLY A C 1
ATOM 3852 O O . GLY A 1 532 ? 18.441 -30.242 -8.070 1.00 77.19 532 GLY A O 1
ATOM 3853 N N . ARG A 1 533 ? 18.397 -28.094 -7.437 1.00 78.12 533 ARG A N 1
ATOM 3854 C CA . ARG A 1 533 ? 16.977 -27.878 -7.753 1.00 78.12 533 ARG A CA 1
ATOM 3855 C C . ARG A 1 533 ? 16.783 -27.373 -9.177 1.00 78.12 533 ARG A C 1
ATOM 3857 O O . ARG A 1 533 ? 17.608 -26.632 -9.707 1.00 78.12 533 ARG A O 1
ATOM 3864 N N . ARG A 1 534 ? 15.648 -27.740 -9.776 1.00 80.12 534 ARG A N 1
ATOM 3865 C CA . ARG A 1 534 ? 15.177 -27.133 -11.025 1.00 80.12 534 ARG A CA 1
ATOM 3866 C C . ARG A 1 534 ? 14.629 -25.735 -10.744 1.00 80.12 534 ARG A C 1
ATOM 3868 O O . ARG A 1 534 ? 13.905 -25.537 -9.771 1.00 80.12 534 ARG A O 1
ATOM 3875 N N . GLU A 1 535 ? 14.968 -24.787 -11.604 1.00 80.31 535 GLU A N 1
ATOM 3876 C CA . GLU A 1 535 ? 14.477 -23.410 -11.572 1.00 80.31 535 GLU A CA 1
ATOM 3877 C C . GLU A 1 535 ? 13.993 -23.003 -12.965 1.00 80.31 535 GLU A C 1
ATOM 3879 O O . GLU A 1 535 ? 14.627 -23.346 -13.966 1.00 80.31 535 GLU A O 1
ATOM 3884 N N . ALA A 1 536 ? 12.912 -22.225 -13.029 1.00 82.88 536 ALA A N 1
ATOM 3885 C CA . ALA A 1 536 ? 12.480 -21.592 -14.268 1.00 82.88 536 ALA A CA 1
ATOM 3886 C C . ALA A 1 536 ? 13.406 -20.415 -14.636 1.00 82.88 536 ALA A C 1
ATOM 3888 O O . ALA A 1 536 ? 13.753 -19.566 -13.806 1.00 82.88 536 ALA A O 1
ATOM 3889 N N . GLN A 1 537 ? 13.816 -20.361 -15.899 1.00 84.31 537 GLN A N 1
ATOM 3890 C CA . GLN A 1 537 ? 14.406 -19.186 -16.538 1.00 84.31 537 GLN A CA 1
ATOM 3891 C C . GLN A 1 537 ? 13.306 -18.188 -16.934 1.00 84.31 537 GLN A C 1
ATOM 3893 O O . GLN A 1 537 ? 12.126 -18.541 -16.902 1.00 84.31 537 GLN A O 1
ATOM 3898 N N . PRO A 1 538 ? 13.664 -16.940 -17.308 1.00 81.38 538 PRO A N 1
ATOM 3899 C CA . PRO A 1 538 ? 12.718 -16.030 -17.947 1.00 81.38 538 PRO A CA 1
ATOM 3900 C C . PRO A 1 538 ? 12.007 -16.742 -19.094 1.00 81.38 538 PRO A C 1
ATOM 3902 O O . PRO A 1 538 ? 12.663 -17.289 -19.984 1.00 81.38 538 PRO A O 1
ATOM 3905 N N . GLY A 1 539 ? 10.680 -16.775 -19.024 1.00 84.94 539 GLY A N 1
ATOM 3906 C CA . GLY A 1 539 ? 9.867 -17.426 -20.034 1.00 84.94 539 GLY A CA 1
ATOM 3907 C C . GLY A 1 539 ? 9.667 -16.550 -21.266 1.00 84.94 539 GLY A C 1
ATOM 3908 O O . GLY A 1 539 ? 9.799 -15.327 -21.210 1.00 84.94 539 GLY A O 1
ATOM 3909 N N . GLY A 1 540 ? 9.319 -17.195 -22.371 1.00 91.50 540 GLY A N 1
ATOM 3910 C CA . GLY A 1 540 ? 8.801 -16.542 -23.568 1.00 91.50 540 GLY A CA 1
ATOM 3911 C C . GLY A 1 540 ? 7.280 -16.556 -23.567 1.00 91.50 540 GLY A C 1
ATOM 3912 O O . GLY A 1 540 ? 6.679 -17.466 -22.990 1.00 91.50 540 GLY A O 1
ATOM 3913 N N . ALA A 1 541 ? 6.670 -15.591 -24.247 1.00 92.44 541 ALA A N 1
ATOM 3914 C CA . ALA A 1 541 ? 5.231 -15.547 -24.469 1.00 92.44 541 ALA A CA 1
ATOM 3915 C C . ALA A 1 541 ? 4.899 -15.681 -25.961 1.00 92.44 541 ALA A C 1
ATOM 3917 O O . ALA A 1 541 ? 5.732 -15.408 -26.829 1.00 92.44 541 ALA A O 1
ATOM 3918 N N . GLY A 1 542 ? 3.682 -16.135 -26.238 1.00 92.69 542 GLY A N 1
ATOM 3919 C CA . GLY A 1 542 ? 3.106 -16.115 -27.570 1.00 92.69 542 GLY A CA 1
ATOM 3920 C C . GLY A 1 542 ? 1.604 -16.363 -27.553 1.00 92.69 542 GLY A C 1
ATOM 3921 O O . GLY A 1 542 ? 1.006 -16.634 -26.509 1.00 92.69 542 GLY A O 1
ATOM 3922 N N . ARG A 1 543 ? 0.976 -16.278 -28.723 1.00 90.88 543 ARG A N 1
ATOM 3923 C CA . ARG A 1 543 ? -0.464 -16.484 -28.888 1.00 90.88 543 ARG A CA 1
ATOM 3924 C C . ARG A 1 543 ? -0.740 -17.418 -30.055 1.00 90.88 543 ARG A C 1
ATOM 3926 O O . ARG A 1 543 ? -0.079 -17.351 -31.087 1.00 90.88 543 ARG A O 1
ATOM 3933 N N . PHE A 1 544 ? -1.716 -18.300 -29.878 1.00 88.19 544 PHE A N 1
ATOM 3934 C CA . PHE A 1 544 ? -2.198 -19.149 -30.960 1.00 88.19 544 PHE A CA 1
ATOM 3935 C C . PHE A 1 544 ? -2.924 -18.299 -32.005 1.00 88.19 544 PHE A C 1
ATOM 3937 O O . PHE A 1 544 ? -3.892 -17.620 -31.667 1.00 88.19 544 PHE A O 1
ATOM 3944 N N . GLY A 1 545 ? -2.472 -18.357 -33.257 1.00 82.75 545 GLY A N 1
ATOM 3945 C CA . GLY A 1 545 ? -3.062 -17.637 -34.384 1.00 82.75 545 GLY A CA 1
ATOM 3946 C C . GLY A 1 545 ? -3.025 -18.445 -35.683 1.00 82.75 545 GLY A C 1
ATOM 3947 O O . GLY A 1 545 ? -2.409 -19.512 -35.759 1.00 82.75 545 GLY A O 1
ATOM 3948 N N . SER A 1 546 ? -3.716 -17.956 -36.715 1.00 66.00 546 SER A N 1
ATOM 3949 C CA . SER A 1 546 ? -3.664 -18.537 -38.061 1.00 66.00 546 SER A CA 1
ATOM 3950 C C . SER A 1 546 ? -2.422 -18.029 -38.797 1.00 66.00 546 SER A C 1
ATOM 3952 O O . SER A 1 546 ? -2.343 -16.840 -39.112 1.00 66.00 546 SER A O 1
ATOM 3954 N N . ALA A 1 547 ? -1.470 -18.909 -39.104 1.00 58.25 547 ALA A N 1
ATOM 3955 C CA . ALA A 1 547 ? -0.328 -18.549 -39.942 1.00 58.25 547 ALA A CA 1
ATOM 3956 C C . ALA A 1 547 ? -0.796 -18.230 -41.374 1.00 58.25 547 ALA A C 1
ATOM 3958 O O . ALA A 1 547 ? -1.626 -18.944 -41.937 1.00 58.25 547 ALA A O 1
ATOM 3959 N N . ALA A 1 548 ? -0.251 -17.176 -41.990 1.00 50.22 548 ALA A N 1
ATOM 3960 C CA . ALA A 1 548 ? -0.785 -16.606 -43.235 1.00 50.22 548 ALA A CA 1
ATOM 3961 C C . ALA A 1 548 ? -0.691 -17.539 -44.465 1.00 50.22 548 ALA A C 1
ATOM 3963 O O . ALA A 1 548 ? -1.254 -17.237 -45.516 1.00 50.22 548 ALA A O 1
ATOM 3964 N N . THR A 1 549 ? 0.046 -18.651 -44.368 1.00 49.94 549 THR A N 1
ATOM 3965 C CA . THR A 1 549 ? 0.468 -19.464 -45.524 1.00 49.94 549 THR A CA 1
ATOM 3966 C C . THR A 1 549 ? 0.353 -20.985 -45.343 1.00 49.94 549 THR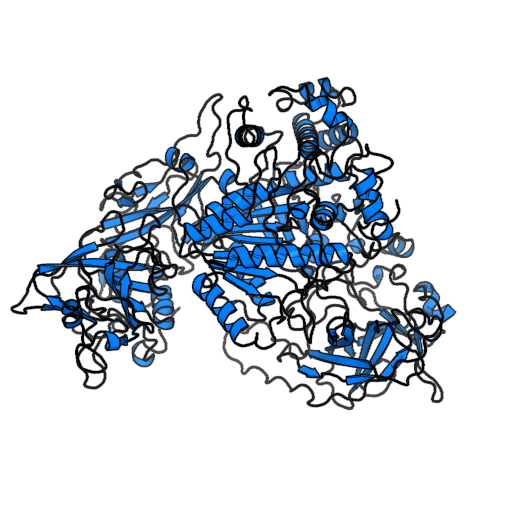 A C 1
ATOM 3968 O O . THR A 1 549 ? 0.612 -21.716 -46.296 1.00 49.94 549 THR A O 1
ATOM 3971 N N . THR A 1 550 ? -0.065 -21.494 -44.178 1.00 47.72 550 THR A N 1
ATOM 3972 C CA . THR A 1 550 ? -0.000 -22.935 -43.851 1.00 47.72 550 THR A CA 1
ATOM 3973 C C . THR A 1 550 ? -1.337 -23.490 -43.345 1.00 47.72 550 THR A C 1
ATOM 3975 O O . THR A 1 550 ? -1.540 -23.632 -42.147 1.00 47.72 550 THR A O 1
ATOM 3978 N N . GLY A 1 551 ? -2.239 -23.852 -44.265 1.00 54.94 551 GLY A N 1
ATOM 3979 C CA . GLY A 1 551 ? -3.377 -24.748 -43.987 1.00 54.94 551 GLY A CA 1
ATOM 3980 C C . GLY A 1 551 ? -4.354 -24.315 -42.867 1.00 54.94 551 GLY A C 1
ATOM 3981 O O . GLY A 1 551 ? -4.401 -23.146 -42.501 1.00 54.94 551 GLY A O 1
ATOM 3982 N N . PRO A 1 552 ? -5.186 -25.240 -42.343 1.00 58.25 552 PRO A N 1
ATOM 3983 C CA . PRO A 1 552 ? -6.135 -24.987 -41.247 1.00 58.25 552 PRO A CA 1
ATOM 3984 C C . PRO A 1 552 ? -5.505 -25.080 -39.838 1.00 58.25 552 PRO A C 1
ATOM 3986 O O . PRO A 1 552 ? -6.231 -25.237 -38.855 1.00 58.25 552 PRO A O 1
ATOM 3989 N N . GLU A 1 553 ? -4.175 -25.064 -39.725 1.00 68.88 553 GLU A N 1
ATOM 3990 C CA . GLU A 1 553 ? -3.462 -25.237 -38.455 1.00 68.88 553 GLU A CA 1
ATOM 3991 C C . GLU A 1 553 ? -3.395 -23.926 -37.661 1.00 68.88 553 GLU A C 1
ATOM 3993 O O . GLU A 1 553 ? -3.220 -22.844 -38.223 1.00 68.88 553 GLU A O 1
ATOM 3998 N N . ILE A 1 554 ? -3.515 -24.032 -36.335 1.00 79.06 554 ILE A N 1
ATOM 3999 C CA . ILE A 1 554 ? -3.361 -22.903 -35.414 1.00 79.06 554 ILE A CA 1
ATOM 4000 C C . ILE A 1 554 ? -2.020 -23.073 -34.708 1.00 79.06 554 ILE A C 1
ATOM 4002 O O . ILE A 1 554 ? -1.764 -24.110 -34.086 1.00 79.06 554 ILE A O 1
ATOM 4006 N N . ILE A 1 555 ? -1.165 -22.060 -34.827 1.00 86.12 555 ILE A N 1
ATOM 4007 C CA . ILE A 1 555 ? 0.239 -22.132 -34.428 1.00 86.12 555 ILE A CA 1
ATOM 4008 C C . ILE A 1 555 ? 0.541 -21.012 -33.434 1.00 86.12 555 ILE A C 1
ATOM 4010 O O . ILE A 1 555 ? 0.096 -19.878 -33.612 1.00 86.12 555 ILE A O 1
ATOM 4014 N N . ALA A 1 556 ? 1.310 -21.331 -32.396 1.00 90.56 556 ALA A N 1
ATOM 4015 C CA . ALA A 1 556 ? 1.957 -20.347 -31.537 1.00 90.56 556 ALA A CA 1
ATOM 4016 C C . ALA A 1 556 ? 3.476 -20.454 -31.694 1.00 90.56 556 ALA A C 1
ATOM 4018 O O . ALA A 1 556 ? 4.032 -21.554 -31.753 1.00 90.56 556 ALA A O 1
ATOM 4019 N N . HIS A 1 557 ? 4.141 -19.304 -31.727 1.00 93.50 557 HIS A N 1
ATOM 4020 C CA . HIS A 1 557 ? 5.594 -19.202 -31.711 1.00 93.50 557 HIS A CA 1
ATOM 4021 C C . HIS A 1 557 ? 6.009 -18.465 -30.447 1.00 93.50 557 HIS A C 1
ATOM 4023 O O . HIS A 1 557 ? 5.426 -17.437 -30.112 1.00 93.50 557 HIS A O 1
ATOM 4029 N N . VAL A 1 558 ? 7.003 -18.999 -29.747 1.00 95.12 558 VAL A N 1
ATOM 4030 C CA . VAL A 1 558 ? 7.471 -18.448 -28.478 1.00 95.12 558 VAL A CA 1
ATOM 4031 C C . VAL A 1 558 ? 8.988 -18.351 -28.510 1.00 95.12 558 VAL A C 1
ATOM 4033 O O . VAL A 1 558 ? 9.672 -19.358 -28.695 1.00 95.12 558 VAL A O 1
ATOM 4036 N N . VAL A 1 559 ? 9.526 -17.146 -28.321 1.00 94.56 559 VAL A N 1
ATOM 4037 C CA . VAL A 1 559 ? 10.977 -16.931 -28.235 1.00 94.56 559 VAL A CA 1
ATOM 4038 C C . VAL A 1 559 ? 11.427 -17.102 -26.793 1.00 94.56 559 VAL A C 1
ATOM 4040 O O . VAL A 1 559 ? 10.919 -16.428 -25.901 1.00 94.56 559 VAL A O 1
ATOM 4043 N N . VAL A 1 560 ? 12.403 -17.976 -26.559 1.00 93.44 560 VAL A N 1
ATOM 4044 C CA . VAL A 1 560 ? 12.974 -18.205 -25.224 1.00 93.44 560 VAL A CA 1
ATOM 4045 C C . VAL A 1 560 ? 14.494 -18.170 -25.257 1.00 93.44 560 VAL A C 1
ATOM 4047 O O . VAL A 1 560 ? 15.109 -18.537 -26.258 1.00 93.44 560 VAL A O 1
ATOM 4050 N N . THR A 1 561 ? 15.106 -17.793 -24.135 1.00 91.12 561 THR A N 1
ATOM 4051 C CA . THR A 1 561 ? 16.553 -17.933 -23.926 1.00 91.12 561 THR A CA 1
ATOM 4052 C C . THR A 1 561 ? 16.839 -19.228 -23.174 1.00 91.12 561 THR A C 1
ATOM 4054 O O . THR A 1 561 ? 16.380 -19.424 -22.048 1.00 91.12 561 THR A O 1
ATOM 4057 N N . LEU A 1 562 ? 17.620 -20.116 -23.782 1.00 90.12 562 LEU A N 1
ATOM 4058 C CA . LEU A 1 562 ? 18.024 -21.380 -23.177 1.00 90.12 562 LEU A CA 1
ATOM 4059 C C . LEU A 1 562 ? 19.137 -21.168 -22.138 1.00 90.12 562 LEU A C 1
ATOM 4061 O O . LEU A 1 562 ? 19.992 -20.292 -22.312 1.00 90.12 562 LEU A O 1
ATOM 4065 N N . PRO A 1 563 ? 19.185 -21.990 -21.072 1.00 88.19 563 PRO A N 1
ATOM 4066 C CA . PRO A 1 563 ? 20.313 -21.974 -20.147 1.00 88.19 563 PRO A CA 1
ATOM 4067 C C . PRO A 1 563 ? 21.624 -22.354 -20.859 1.00 88.19 563 PRO A C 1
ATOM 4069 O O . PRO A 1 563 ? 21.577 -23.014 -21.904 1.00 88.19 563 PRO A O 1
ATOM 4072 N N . PRO A 1 564 ? 22.792 -21.993 -20.298 1.00 85.25 564 PRO A N 1
ATOM 4073 C CA . PRO A 1 564 ? 24.078 -22.459 -20.809 1.00 85.25 564 PRO A CA 1
ATOM 4074 C C . PRO A 1 564 ? 24.139 -23.989 -20.902 1.00 85.25 564 PRO A C 1
ATOM 4076 O O . PRO A 1 564 ? 23.640 -24.683 -20.014 1.00 85.25 564 PRO A O 1
ATOM 4079 N N . GLY A 1 565 ? 24.735 -24.523 -21.968 1.00 83.81 565 GLY A N 1
ATOM 4080 C CA . GLY A 1 565 ? 24.931 -25.966 -22.120 1.00 83.81 565 GLY A CA 1
ATOM 4081 C C . GLY A 1 565 ? 25.501 -26.379 -23.476 1.00 83.81 565 GLY A C 1
ATOM 4082 O O . GLY A 1 565 ? 25.669 -25.545 -24.367 1.00 83.81 565 GLY A O 1
ATOM 4083 N N . GLN A 1 566 ? 25.783 -27.675 -23.619 1.00 82.12 566 GLN A N 1
ATOM 4084 C CA . GLN A 1 566 ? 26.363 -28.254 -24.834 1.00 82.12 566 GLN A CA 1
ATOM 4085 C C . GLN A 1 566 ? 25.402 -28.199 -26.028 1.00 82.12 566 GLN A C 1
ATOM 4087 O O . GLN A 1 566 ? 24.177 -28.215 -25.866 1.00 82.12 566 GLN A O 1
ATOM 4092 N N . THR A 1 567 ? 25.983 -28.113 -27.225 1.00 78.00 567 THR A N 1
ATOM 4093 C CA . THR A 1 567 ? 25.281 -27.943 -28.512 1.00 78.00 567 THR A CA 1
ATOM 4094 C C . THR A 1 567 ? 25.100 -29.230 -29.318 1.00 78.00 567 THR A C 1
ATOM 4096 O O . THR A 1 567 ? 24.446 -29.206 -30.356 1.00 78.00 567 THR A O 1
ATOM 4099 N N . ASP A 1 568 ? 25.605 -30.360 -28.821 1.00 76.31 568 ASP A N 1
ATOM 4100 C CA . ASP A 1 568 ? 25.634 -31.655 -29.517 1.00 76.31 568 ASP A CA 1
ATOM 4101 C C . ASP A 1 568 ? 24.291 -32.418 -29.530 1.00 76.31 568 ASP A C 1
ATOM 4103 O O . ASP A 1 568 ? 24.184 -33.490 -30.125 1.00 76.31 568 ASP A O 1
ATOM 4107 N N . GLY A 1 569 ? 23.257 -31.879 -28.874 1.00 70.06 569 GLY A N 1
ATOM 4108 C CA . GLY A 1 569 ? 21.916 -32.466 -28.826 1.00 70.06 569 GLY A CA 1
ATOM 4109 C C . GLY A 1 569 ? 21.812 -33.767 -28.020 1.00 70.06 569 GLY A C 1
ATOM 4110 O O . GLY A 1 569 ? 20.748 -34.387 -28.026 1.00 70.06 569 GLY A O 1
ATOM 4111 N N . SER A 1 570 ? 22.870 -34.174 -27.309 1.00 72.12 570 SER A N 1
ATOM 4112 C CA . SER A 1 570 ? 22.915 -35.423 -26.534 1.00 72.12 570 SER A CA 1
ATOM 4113 C C . SER A 1 570 ? 22.006 -35.407 -25.295 1.00 72.12 570 SER A C 1
ATOM 4115 O O . SER A 1 570 ? 21.597 -36.462 -24.805 1.00 72.12 570 SER A O 1
ATOM 4117 N N . VAL A 1 571 ? 21.644 -34.213 -24.808 1.00 76.44 571 VAL A N 1
ATOM 4118 C CA . VAL A 1 571 ? 20.803 -34.002 -23.623 1.00 76.44 571 VAL A CA 1
ATOM 4119 C C . VAL A 1 571 ? 19.581 -33.154 -23.975 1.00 76.44 571 VAL A C 1
ATOM 4121 O O . VAL A 1 571 ? 19.699 -32.040 -24.486 1.00 76.44 571 VAL A O 1
ATOM 4124 N N . GLN A 1 572 ? 18.391 -33.664 -23.650 1.00 86.38 572 GLN A N 1
ATOM 4125 C CA . GLN A 1 572 ? 17.145 -32.910 -23.784 1.00 86.38 572 GLN A CA 1
ATOM 4126 C C . GLN A 1 572 ? 16.986 -31.891 -22.651 1.00 86.38 572 GLN A C 1
ATOM 4128 O O . GLN A 1 572 ? 17.140 -32.212 -21.469 1.00 86.38 572 GLN A O 1
ATOM 4133 N N . LEU A 1 573 ? 16.598 -30.671 -23.012 1.00 88.50 573 LEU A N 1
ATOM 4134 C CA . LEU A 1 573 ? 16.271 -29.610 -22.065 1.00 88.50 573 LEU A CA 1
ATOM 4135 C C . LEU A 1 573 ? 14.805 -29.732 -21.642 1.00 88.50 573 LEU A C 1
ATOM 4137 O O . LEU A 1 573 ? 13.938 -30.035 -22.461 1.00 88.50 573 LEU A O 1
ATOM 4141 N N . GLY A 1 574 ? 14.541 -29.516 -20.354 1.00 90.88 574 GLY A N 1
ATOM 4142 C CA . GLY A 1 574 ? 13.181 -29.421 -19.828 1.00 90.88 574 GLY A CA 1
ATOM 4143 C C . GLY A 1 574 ? 12.618 -28.015 -20.026 1.00 90.88 574 GLY A C 1
ATOM 4144 O O . GLY A 1 574 ? 13.327 -27.029 -19.813 1.00 90.88 574 GLY A O 1
ATOM 4145 N N . VAL A 1 575 ? 11.348 -27.921 -20.403 1.00 93.00 575 VAL A N 1
ATOM 4146 C CA . VAL A 1 575 ? 10.568 -26.682 -20.428 1.00 93.00 575 VAL A CA 1
ATOM 4147 C C . VAL A 1 575 ? 9.198 -26.923 -19.805 1.00 93.00 575 VAL A C 1
ATOM 4149 O O . VAL A 1 575 ? 8.612 -27.989 -19.980 1.00 93.00 575 VAL A O 1
ATOM 4152 N N . ASP A 1 576 ? 8.670 -25.933 -19.098 1.00 92.12 576 ASP A N 1
ATOM 4153 C CA . ASP A 1 576 ? 7.279 -25.945 -18.646 1.00 92.12 576 ASP A CA 1
ATOM 4154 C C . ASP A 1 576 ? 6.445 -25.081 -19.585 1.00 92.12 576 ASP A C 1
ATOM 4156 O O . ASP A 1 576 ? 6.823 -23.949 -19.892 1.00 92.12 576 ASP A O 1
ATOM 4160 N N . VAL A 1 577 ? 5.314 -25.607 -20.046 1.00 91.81 577 VAL A N 1
ATOM 4161 C CA . VAL A 1 577 ? 4.390 -24.887 -20.926 1.00 91.81 577 VAL A CA 1
ATOM 4162 C C . VAL A 1 577 ? 3.124 -24.569 -20.159 1.00 91.81 577 VAL A C 1
ATOM 4164 O O . VAL A 1 577 ? 2.555 -25.424 -19.487 1.00 91.81 577 VAL A O 1
ATOM 4167 N N . MET A 1 578 ? 2.667 -23.336 -20.274 1.00 90.31 578 MET A N 1
ATOM 4168 C CA . MET A 1 578 ? 1.467 -22.853 -19.628 1.00 90.31 578 MET A CA 1
ATOM 4169 C C . MET A 1 578 ? 0.512 -22.284 -20.675 1.00 90.31 578 MET A C 1
ATOM 4171 O O . MET A 1 578 ? 0.916 -21.481 -21.514 1.00 90.31 578 MET A O 1
ATOM 4175 N N . LEU A 1 579 ? -0.756 -22.694 -20.602 1.00 89.69 579 LEU A N 1
ATOM 4176 C CA . LEU A 1 579 ? -1.836 -22.199 -21.453 1.00 89.69 579 LEU A CA 1
ATOM 4177 C C . LEU A 1 579 ? -2.875 -21.452 -20.617 1.00 89.69 579 LEU A C 1
ATOM 4179 O O . LEU A 1 579 ? -3.279 -21.929 -19.551 1.00 89.69 579 LEU A O 1
ATOM 4183 N N . TYR A 1 580 ? -3.332 -20.308 -21.125 1.00 87.44 580 TYR A N 1
ATOM 4184 C CA . TYR A 1 580 ? -4.375 -19.506 -20.491 1.00 87.44 580 TYR A CA 1
ATOM 4185 C C . TYR A 1 580 ? -5.335 -18.908 -21.526 1.00 87.44 580 TYR A C 1
ATOM 4187 O O . TYR A 1 580 ? -4.925 -18.234 -22.473 1.00 87.44 580 TYR A O 1
ATOM 4195 N N . ASP A 1 581 ? -6.629 -19.166 -21.342 1.00 84.25 581 ASP A N 1
ATOM 4196 C CA . ASP A 1 581 ? -7.712 -18.759 -22.246 1.00 84.25 581 ASP A CA 1
ATOM 4197 C C . ASP A 1 581 ? -8.599 -17.635 -21.677 1.00 84.25 581 ASP A C 1
ATOM 4199 O O . ASP A 1 581 ? -9.557 -17.216 -22.330 1.00 84.25 581 ASP A O 1
ATOM 4203 N N . GLY A 1 582 ? -8.288 -17.152 -20.470 1.00 79.12 582 GLY A N 1
ATOM 4204 C CA . GLY A 1 582 ? -9.015 -16.092 -19.770 1.00 79.12 582 GLY A CA 1
ATOM 4205 C C . GLY A 1 582 ? -10.227 -16.548 -18.957 1.00 79.12 582 GLY A C 1
ATOM 4206 O O . GLY A 1 582 ? -10.653 -15.799 -18.082 1.00 79.12 582 GLY A O 1
ATOM 4207 N N . GLY A 1 583 ? -10.777 -17.736 -19.223 1.00 71.56 583 GLY A N 1
ATOM 4208 C CA . GLY A 1 583 ? -11.999 -18.236 -18.577 1.00 71.56 583 GLY A CA 1
ATOM 4209 C C . GLY A 1 583 ? -11.751 -19.335 -17.549 1.00 71.56 583 GLY A C 1
ATOM 4210 O O . GLY A 1 583 ? -12.507 -19.465 -16.586 1.00 71.56 583 GLY A O 1
ATOM 4211 N N . ASN A 1 584 ? -10.680 -20.109 -17.734 1.00 73.06 584 ASN A N 1
ATOM 4212 C CA . ASN A 1 584 ? -10.286 -21.207 -16.859 1.00 73.06 584 ASN A CA 1
ATOM 4213 C C . ASN A 1 584 ? -9.020 -20.866 -16.055 1.00 73.06 584 ASN A C 1
ATOM 4215 O O . ASN A 1 584 ? -8.192 -20.074 -16.514 1.00 73.06 584 ASN A O 1
ATOM 4219 N N . PRO A 1 585 ? -8.797 -21.503 -14.886 1.00 76.25 585 PRO A N 1
ATOM 4220 C CA . PRO A 1 585 ? -7.479 -21.517 -14.266 1.00 76.25 585 PRO A CA 1
ATOM 4221 C C . PRO A 1 585 ? -6.415 -21.987 -15.272 1.00 76.25 585 PRO A C 1
ATOM 4223 O O . PRO A 1 585 ? -6.691 -22.871 -16.090 1.00 76.25 585 PRO A O 1
ATOM 4226 N N . PRO A 1 586 ? -5.200 -21.424 -15.224 1.00 83.06 586 PRO A N 1
ATOM 4227 C CA . PRO A 1 586 ? -4.168 -21.774 -16.185 1.00 83.06 586 PRO A CA 1
ATOM 4228 C C . PRO A 1 586 ? -3.799 -23.256 -16.118 1.00 83.06 586 PRO A C 1
ATOM 4230 O O . PRO A 1 586 ? -3.641 -23.822 -15.036 1.00 83.06 586 PRO A O 1
ATOM 4233 N N . THR A 1 587 ? -3.629 -23.877 -17.286 1.00 86.44 587 THR A N 1
ATOM 4234 C CA . THR A 1 587 ? -3.203 -25.280 -17.391 1.00 86.44 587 THR A CA 1
ATOM 4235 C C . THR A 1 587 ? -1.700 -25.348 -17.613 1.00 86.44 587 THR A C 1
ATOM 4237 O O . THR A 1 587 ? -1.169 -24.676 -18.497 1.00 86.44 587 THR A O 1
ATOM 4240 N N . ILE A 1 588 ? -1.022 -26.165 -16.807 1.00 88.25 588 ILE A N 1
ATOM 4241 C CA . ILE A 1 588 ? 0.436 -26.298 -16.789 1.00 88.25 588 ILE A CA 1
ATOM 4242 C C . ILE A 1 588 ? 0.824 -27.700 -17.264 1.00 88.25 588 ILE A C 1
ATOM 4244 O O . ILE A 1 588 ? 0.392 -28.699 -16.692 1.00 88.25 588 ILE A O 1
ATOM 4248 N N . TYR A 1 589 ? 1.698 -27.758 -18.263 1.00 90.38 589 TYR A N 1
ATOM 4249 C CA . TYR A 1 589 ? 2.338 -28.964 -18.775 1.00 90.38 589 TYR A CA 1
ATOM 4250 C C . TYR A 1 589 ? 3.804 -28.925 -18.370 1.00 90.38 589 TYR A C 1
ATOM 4252 O O . TYR A 1 589 ? 4.620 -28.236 -18.986 1.00 90.38 589 TYR A O 1
ATOM 4260 N N . ALA A 1 590 ? 4.123 -29.630 -17.290 1.00 88.81 590 ALA A N 1
ATOM 4261 C CA . ALA A 1 590 ? 5.463 -29.615 -16.731 1.00 88.81 590 ALA A CA 1
ATOM 4262 C C . ALA A 1 590 ? 6.428 -30.537 -17.498 1.00 88.81 590 ALA A C 1
ATOM 4264 O O . ALA A 1 590 ? 6.004 -31.532 -18.090 1.00 88.81 590 ALA A O 1
ATOM 4265 N N . ASP A 1 591 ? 7.722 -30.221 -17.440 1.00 88.75 591 ASP A N 1
ATOM 4266 C CA . ASP A 1 591 ? 8.846 -31.057 -17.896 1.00 88.75 591 ASP A CA 1
ATOM 4267 C C . ASP A 1 591 ? 8.733 -31.579 -19.342 1.00 88.75 591 ASP A C 1
ATOM 4269 O O . ASP A 1 591 ? 9.117 -32.709 -19.659 1.00 88.75 591 ASP A O 1
ATOM 4273 N N . GLN A 1 592 ? 8.219 -30.742 -20.241 1.00 92.25 592 GLN A N 1
ATOM 4274 C CA . GLN A 1 592 ? 8.231 -31.025 -21.670 1.00 92.25 592 GLN A CA 1
ATOM 4275 C C . GLN A 1 592 ? 9.671 -31.005 -22.181 1.00 92.25 592 GLN A C 1
ATOM 4277 O O . GLN A 1 592 ? 10.488 -30.190 -21.756 1.00 92.25 592 GLN A O 1
ATOM 4282 N N . ARG A 1 593 ? 10.011 -31.930 -23.078 1.00 90.62 593 ARG A N 1
ATOM 4283 C CA . ARG A 1 593 ? 11.391 -32.111 -23.535 1.00 90.62 593 ARG A CA 1
ATOM 4284 C C . ARG A 1 593 ? 11.591 -31.521 -24.916 1.00 90.62 593 ARG A C 1
ATOM 4286 O O . ARG A 1 593 ? 10.846 -31.835 -25.838 1.00 90.62 593 ARG A O 1
ATOM 4293 N N . ILE A 1 594 ? 12.636 -30.710 -25.047 1.00 91.75 594 ILE A N 1
ATOM 4294 C CA . ILE A 1 594 ? 13.098 -30.168 -26.324 1.00 91.75 594 ILE A CA 1
ATOM 4295 C C . ILE A 1 594 ? 14.560 -30.541 -26.561 1.00 91.75 594 ILE A C 1
ATOM 4297 O O . ILE A 1 594 ? 15.357 -30.650 -25.625 1.00 91.75 594 ILE A O 1
ATOM 4301 N N . THR A 1 595 ? 14.924 -30.693 -27.829 1.00 90.19 595 THR A N 1
ATOM 4302 C CA . THR A 1 595 ? 16.323 -30.818 -28.248 1.00 90.19 595 THR A CA 1
ATOM 4303 C C . THR A 1 595 ? 16.872 -29.427 -28.547 1.00 90.19 595 THR A C 1
ATOM 4305 O O . THR A 1 595 ? 16.217 -28.637 -29.229 1.00 90.19 595 THR A O 1
ATOM 4308 N N . ARG A 1 596 ? 18.068 -29.106 -28.036 1.00 89.62 596 ARG A N 1
ATOM 4309 C CA . ARG A 1 596 ? 18.742 -27.843 -28.363 1.00 89.62 596 ARG A CA 1
ATOM 4310 C C . ARG A 1 596 ? 19.131 -27.840 -29.853 1.00 89.62 596 ARG A C 1
ATOM 4312 O O . ARG A 1 596 ? 19.851 -28.745 -30.267 1.00 89.62 596 ARG A O 1
ATOM 4319 N N . PRO A 1 597 ? 18.721 -26.836 -30.647 1.00 89.00 597 PRO A N 1
ATOM 4320 C CA . PRO A 1 597 ? 19.184 -26.693 -32.020 1.00 89.00 597 PRO A CA 1
ATOM 4321 C C . PRO A 1 597 ? 20.602 -26.104 -32.053 1.00 89.00 597 PRO A C 1
ATOM 4323 O O . PRO A 1 597 ? 20.972 -25.304 -31.187 1.00 89.00 597 PRO A O 1
ATOM 4326 N N . ALA A 1 598 ? 21.388 -26.451 -33.073 1.00 86.38 598 ALA A N 1
ATOM 4327 C CA . ALA A 1 598 ? 22.712 -25.862 -33.278 1.00 86.38 598 ALA A CA 1
ATOM 4328 C C . ALA A 1 598 ? 22.603 -24.327 -33.445 1.00 86.38 598 ALA A C 1
ATOM 4330 O O . ALA A 1 598 ? 21.761 -23.873 -34.226 1.00 86.38 598 ALA A O 1
ATOM 4331 N N . PRO A 1 599 ? 23.404 -23.510 -32.729 1.00 87.38 599 PRO A N 1
ATOM 4332 C CA . PRO A 1 599 ? 23.393 -22.058 -32.899 1.00 87.38 599 PRO A CA 1
ATOM 4333 C C . PRO A 1 599 ? 23.738 -21.648 -34.336 1.00 87.38 599 PRO A C 1
ATOM 4335 O O . PRO A 1 599 ? 24.655 -22.199 -34.942 1.00 87.38 599 PRO A O 1
ATOM 4338 N N . VAL A 1 600 ? 23.031 -20.647 -34.864 1.00 86.81 600 VAL A N 1
ATOM 4339 C CA . VAL A 1 600 ? 23.283 -20.084 -36.198 1.00 86.81 600 VAL A CA 1
ATOM 4340 C C . VAL A 1 600 ? 23.913 -18.704 -36.032 1.00 86.81 600 VAL A C 1
ATOM 4342 O O . VAL A 1 600 ? 23.299 -17.796 -35.468 1.00 86.81 600 VAL A O 1
ATOM 4345 N N . ALA A 1 601 ? 25.147 -18.548 -36.515 1.00 81.38 601 ALA A N 1
ATOM 4346 C CA . ALA A 1 601 ? 25.867 -17.280 -36.459 1.00 81.38 601 ALA A CA 1
ATOM 4347 C C . ALA A 1 601 ? 25.173 -16.198 -37.306 1.00 81.38 601 ALA A C 1
ATOM 4349 O O . ALA A 1 601 ? 24.620 -16.479 -38.368 1.00 81.38 601 ALA A O 1
ATOM 4350 N N . GLY A 1 602 ? 25.230 -14.948 -36.852 1.00 83.75 602 GLY A N 1
ATOM 4351 C CA . GLY A 1 602 ? 24.642 -13.801 -37.541 1.00 83.75 602 GLY A CA 1
ATOM 4352 C C . GLY A 1 602 ? 24.350 -12.657 -36.577 1.00 83.75 602 GLY A C 1
ATOM 4353 O O . GLY A 1 602 ? 24.534 -12.799 -35.371 1.00 83.75 602 GLY A O 1
ATOM 4354 N N . ASN A 1 603 ? 23.877 -11.534 -37.114 1.00 87.25 603 ASN A N 1
ATOM 4355 C CA . ASN A 1 603 ? 23.396 -10.391 -36.337 1.00 87.25 603 ASN A CA 1
ATOM 4356 C C . ASN A 1 603 ? 21.877 -10.267 -36.485 1.00 87.25 603 ASN A C 1
ATOM 4358 O O . ASN A 1 603 ? 21.312 -10.722 -37.480 1.00 87.25 603 ASN A O 1
ATOM 4362 N N . ALA A 1 604 ? 21.227 -9.606 -35.526 1.00 89.56 604 ALA A N 1
ATOM 4363 C CA . ALA A 1 604 ? 19.830 -9.218 -35.679 1.00 89.56 604 ALA A CA 1
ATOM 4364 C C . ALA A 1 604 ? 19.655 -8.300 -36.906 1.00 89.56 604 ALA A C 1
ATOM 4366 O O . ALA A 1 604 ? 20.445 -7.374 -37.119 1.00 89.56 604 ALA A O 1
ATOM 4367 N N . VAL A 1 605 ? 18.620 -8.548 -37.709 1.00 92.06 605 VAL A N 1
ATOM 4368 C CA . VAL A 1 605 ? 18.349 -7.793 -38.938 1.00 92.06 605 VAL A CA 1
ATOM 4369 C C . VAL A 1 605 ? 17.730 -6.433 -38.612 1.00 92.06 605 VAL A C 1
ATOM 4371 O O . VAL A 1 605 ? 16.824 -6.319 -37.787 1.00 92.06 605 VAL A O 1
ATOM 4374 N N . THR A 1 606 ? 18.211 -5.373 -39.262 1.00 90.00 606 THR A N 1
ATOM 4375 C CA . THR A 1 606 ? 17.565 -4.052 -39.220 1.00 90.00 606 THR A CA 1
ATOM 4376 C C . THR A 1 606 ? 16.228 -4.113 -39.945 1.00 90.00 606 THR A C 1
ATOM 4378 O O . THR A 1 606 ? 16.168 -4.657 -41.047 1.00 90.00 606 THR A O 1
ATOM 4381 N N . PHE A 1 607 ? 15.177 -3.497 -39.397 1.00 88.31 607 PHE A N 1
ATOM 4382 C CA . PHE A 1 607 ? 13.833 -3.629 -39.961 1.00 88.31 607 PHE A CA 1
ATOM 4383 C C . PHE A 1 607 ? 13.761 -3.251 -41.450 1.00 88.31 607 PHE A C 1
ATOM 4385 O O . PHE A 1 607 ? 13.245 -4.008 -42.270 1.00 88.31 607 PHE A O 1
ATOM 4392 N N . ALA A 1 608 ? 14.346 -2.110 -41.827 1.00 86.06 608 ALA A N 1
ATOM 4393 C CA . ALA A 1 608 ? 14.355 -1.629 -43.212 1.00 86.06 608 ALA A CA 1
ATOM 4394 C C . ALA A 1 608 ? 15.034 -2.595 -44.207 1.00 86.06 608 ALA A C 1
ATOM 4396 O O . ALA A 1 608 ? 14.786 -2.519 -45.408 1.00 86.06 608 ALA A O 1
ATOM 4397 N N . ASN A 1 609 ? 15.868 -3.515 -43.714 1.00 90.38 609 ASN A N 1
ATOM 4398 C CA . ASN A 1 609 ? 16.664 -4.430 -44.524 1.00 90.38 609 ASN A CA 1
ATOM 4399 C C . ASN A 1 609 ? 16.094 -5.854 -44.581 1.00 90.38 609 ASN A C 1
ATOM 4401 O O . ASN A 1 609 ? 16.705 -6.718 -45.204 1.00 90.38 609 ASN A O 1
ATOM 4405 N N . ILE A 1 610 ? 14.935 -6.123 -43.968 1.00 91.06 610 ILE A N 1
ATOM 4406 C CA . ILE A 1 610 ? 14.355 -7.476 -43.930 1.00 91.06 610 ILE A CA 1
ATOM 4407 C C . ILE A 1 610 ? 14.164 -8.030 -45.348 1.00 91.06 610 ILE A C 1
ATOM 4409 O O . ILE A 1 610 ? 14.686 -9.094 -45.672 1.00 91.06 610 ILE A O 1
ATOM 4413 N N . ALA A 1 611 ? 13.483 -7.285 -46.223 1.00 87.25 611 ALA A N 1
ATOM 4414 C CA . ALA A 1 611 ? 13.198 -7.744 -47.584 1.00 87.25 611 ALA A CA 1
ATOM 4415 C C . ALA A 1 611 ? 14.465 -7.899 -48.447 1.00 87.25 611 ALA A C 1
ATOM 4417 O O . ALA A 1 611 ? 14.533 -8.788 -49.294 1.00 87.25 611 ALA A O 1
ATOM 4418 N N . THR A 1 612 ? 15.472 -7.043 -48.241 1.00 88.94 612 THR A N 1
ATOM 4419 C CA . THR A 1 612 ? 16.706 -7.040 -49.041 1.00 88.94 612 THR A CA 1
ATOM 4420 C C . THR A 1 612 ? 17.716 -8.088 -48.579 1.00 88.94 612 THR A C 1
ATOM 4422 O O . THR A 1 612 ? 18.448 -8.612 -49.414 1.00 88.94 612 THR A O 1
ATOM 4425 N N . GLN A 1 613 ? 17.754 -8.416 -47.283 1.00 87.88 613 GLN A N 1
ATOM 4426 C CA . GLN A 1 613 ? 18.710 -9.371 -46.709 1.00 87.88 613 GLN A CA 1
ATOM 4427 C C . GLN A 1 613 ? 18.158 -10.794 -46.586 1.00 87.88 613 GLN A C 1
ATOM 4429 O O . GLN A 1 613 ? 18.930 -11.742 -46.690 1.00 87.88 613 GLN A O 1
ATOM 4434 N N . LEU A 1 614 ? 16.847 -10.956 -46.376 1.00 88.31 614 LEU A N 1
ATOM 4435 C CA . LEU A 1 614 ? 16.213 -12.261 -46.128 1.00 88.31 614 LEU A CA 1
ATOM 4436 C C . LEU A 1 614 ? 15.274 -12.709 -47.263 1.00 88.31 614 LEU A C 1
ATOM 4438 O O . LEU A 1 614 ? 14.770 -13.829 -47.243 1.00 88.31 614 LEU A O 1
ATOM 4442 N N . GLY A 1 615 ? 15.077 -11.862 -48.278 1.00 86.56 615 GLY A N 1
ATOM 4443 C CA . GLY A 1 615 ? 14.281 -12.160 -49.468 1.00 86.56 615 GLY A CA 1
ATOM 4444 C C . GLY A 1 615 ? 12.805 -11.767 -49.358 1.00 86.56 615 GLY A C 1
ATOM 4445 O O . GLY A 1 615 ? 12.281 -11.447 -48.293 1.00 86.56 615 GLY A O 1
ATOM 4446 N N . ALA A 1 616 ? 12.111 -11.793 -50.499 1.00 82.50 616 ALA A N 1
ATOM 4447 C CA . ALA A 1 616 ? 10.729 -11.316 -50.618 1.00 82.50 616 ALA A CA 1
ATOM 4448 C C . ALA A 1 616 ? 9.683 -12.204 -49.913 1.00 82.50 616 ALA A C 1
ATOM 4450 O O . ALA A 1 616 ? 8.568 -11.748 -49.675 1.00 82.50 616 ALA A O 1
ATOM 4451 N N . SER A 1 617 ? 10.023 -13.456 -49.590 1.00 85.69 617 SER A N 1
ATOM 4452 C CA . SER A 1 617 ? 9.158 -14.392 -48.857 1.00 85.69 617 SER A CA 1
ATOM 4453 C C . SER A 1 617 ? 9.264 -14.267 -47.334 1.00 85.69 617 SER A C 1
ATOM 4455 O O . SER A 1 617 ? 8.568 -14.991 -46.625 1.00 85.69 617 SER A O 1
ATOM 4457 N N . ALA A 1 618 ? 10.132 -13.389 -46.822 1.00 90.81 618 ALA A N 1
ATOM 4458 C CA . ALA A 1 618 ? 10.265 -13.139 -45.393 1.00 90.81 618 ALA A CA 1
ATOM 4459 C C . ALA A 1 618 ? 8.975 -12.537 -44.812 1.00 90.81 618 ALA A C 1
ATOM 4461 O O . ALA A 1 618 ? 8.365 -11.658 -45.420 1.00 90.81 618 ALA A O 1
ATOM 4462 N N . LEU A 1 619 ? 8.589 -12.987 -43.619 1.00 91.62 619 LEU A N 1
ATOM 4463 C CA . LEU A 1 619 ? 7.415 -12.525 -42.881 1.00 91.62 619 LEU A CA 1
ATOM 4464 C C . LEU A 1 619 ? 7.840 -12.018 -41.502 1.00 91.62 619 LEU A C 1
ATOM 4466 O O . LEU A 1 619 ? 8.598 -12.682 -40.798 1.00 91.62 619 LEU A O 1
ATOM 4470 N N . VAL A 1 620 ? 7.344 -10.849 -41.109 1.00 93.06 620 VAL A N 1
ATOM 4471 C CA . VAL A 1 620 ? 7.489 -10.311 -39.753 1.00 93.06 620 VAL A CA 1
ATOM 4472 C C . VAL A 1 620 ? 6.413 -10.939 -38.881 1.00 93.06 620 VAL A C 1
ATOM 4474 O O . VAL A 1 620 ? 5.228 -10.736 -39.127 1.00 93.06 620 VAL A O 1
ATOM 4477 N N . LEU A 1 621 ? 6.831 -11.705 -37.883 1.00 91.75 621 LEU A N 1
ATOM 4478 C CA . LEU A 1 621 ? 5.968 -12.404 -36.943 1.00 91.75 621 LEU A CA 1
ATOM 4479 C C . LEU A 1 621 ? 5.943 -11.655 -35.609 1.00 91.75 621 LEU A C 1
ATOM 4481 O O . LEU A 1 621 ? 6.987 -11.480 -34.977 1.00 91.75 621 LEU A O 1
ATOM 4485 N N . ASP A 1 622 ? 4.746 -11.268 -35.176 1.00 91.62 622 ASP A N 1
ATOM 4486 C CA . ASP A 1 622 ? 4.477 -10.849 -33.802 1.00 91.62 622 ASP A CA 1
ATOM 4487 C C . ASP A 1 622 ? 4.055 -12.079 -32.992 1.00 91.62 622 ASP A C 1
ATOM 4489 O O . ASP A 1 622 ? 2.952 -12.611 -33.162 1.00 91.62 622 ASP A O 1
ATOM 4493 N N . CYS A 1 623 ? 4.956 -12.553 -32.128 1.00 91.69 623 CYS A N 1
ATOM 4494 C CA . CYS A 1 623 ? 4.723 -13.759 -31.338 1.00 91.69 623 CYS A CA 1
ATOM 4495 C C . CYS A 1 623 ? 3.559 -13.575 -30.357 1.00 91.69 623 CYS A C 1
ATOM 4497 O O . CYS A 1 623 ? 2.761 -14.495 -30.176 1.00 91.69 623 CYS A O 1
ATOM 4499 N N . ASP A 1 624 ? 3.430 -12.386 -29.761 1.00 88.88 624 ASP A N 1
ATOM 4500 C CA . ASP A 1 624 ? 2.454 -12.089 -28.709 1.00 88.88 624 ASP A CA 1
ATOM 4501 C C . ASP A 1 624 ? 1.030 -11.936 -29.259 1.00 88.88 624 ASP A C 1
ATOM 4503 O O . ASP A 1 624 ? 0.058 -12.095 -28.520 1.00 88.88 624 ASP A O 1
ATOM 4507 N N . GLN A 1 625 ? 0.899 -11.627 -30.552 1.00 86.19 625 GLN A N 1
ATOM 4508 C CA . GLN A 1 625 ? -0.380 -11.578 -31.270 1.00 86.19 625 GLN A CA 1
ATOM 4509 C C . GLN A 1 625 ? -0.676 -12.855 -32.066 1.00 86.19 625 GLN A C 1
ATOM 4511 O O . GLN A 1 625 ? -1.841 -13.146 -32.337 1.00 86.19 625 GLN A O 1
ATOM 4516 N N . GLY A 1 626 ? 0.353 -13.623 -32.436 1.00 87.31 626 GLY A N 1
ATOM 4517 C CA . GLY A 1 626 ? 0.222 -14.788 -33.315 1.00 87.31 626 GLY A CA 1
ATOM 4518 C C . GLY A 1 626 ? -0.088 -14.409 -34.769 1.00 87.31 626 GLY A C 1
ATOM 4519 O O . GLY A 1 626 ? -0.776 -15.158 -35.462 1.00 87.31 626 GLY A O 1
ATOM 4520 N N . VAL A 1 627 ? 0.374 -13.236 -35.221 1.00 87.12 627 VAL A N 1
ATOM 4521 C CA . VAL A 1 627 ? 0.067 -12.669 -36.548 1.00 87.12 627 VAL A CA 1
ATOM 4522 C C . VAL A 1 627 ? 1.349 -12.413 -37.340 1.00 87.12 627 VAL A C 1
ATOM 4524 O O . VAL A 1 627 ? 2.381 -12.036 -36.785 1.00 87.12 627 VAL A O 1
ATOM 4527 N N . GLU A 1 628 ? 1.271 -12.606 -38.657 1.00 89.69 628 GLU A N 1
ATOM 4528 C CA . GLU A 1 628 ? 2.377 -12.433 -39.599 1.00 89.69 628 GLU A CA 1
ATOM 4529 C C . GLU A 1 628 ? 2.072 -11.337 -40.625 1.00 89.69 628 GLU A C 1
ATOM 4531 O O . GLU A 1 628 ? 0.955 -11.232 -41.136 1.00 89.69 628 GLU A O 1
ATOM 4536 N N . PHE A 1 629 ? 3.092 -10.558 -40.979 1.00 90.06 629 PHE A N 1
ATOM 4537 C CA . PHE A 1 629 ? 2.999 -9.464 -41.942 1.00 90.06 629 PHE A CA 1
ATOM 4538 C C . PHE A 1 629 ? 4.110 -9.556 -42.986 1.00 90.06 629 PHE A C 1
ATOM 4540 O O . PHE A 1 629 ? 5.257 -9.873 -42.673 1.00 90.06 629 PHE A O 1
ATOM 4547 N N . GLY A 1 630 ? 3.807 -9.205 -44.236 1.00 88.56 630 GLY A N 1
ATOM 4548 C CA . GLY A 1 630 ? 4.862 -8.948 -45.216 1.00 88.56 630 GLY A CA 1
ATOM 4549 C C . GLY A 1 630 ? 5.642 -7.678 -44.832 1.00 88.56 630 GLY A C 1
ATOM 4550 O O . GLY A 1 630 ? 5.014 -6.688 -44.449 1.00 88.56 630 GLY A O 1
ATOM 4551 N N . PRO A 1 631 ? 6.980 -7.637 -44.971 1.00 78.50 631 PRO A N 1
ATOM 4552 C CA . PRO A 1 631 ? 7.810 -6.518 -44.506 1.00 78.50 631 PRO A CA 1
ATOM 4553 C C . PRO A 1 631 ? 7.487 -5.175 -45.183 1.00 78.50 631 PRO A C 1
ATOM 4555 O O . PRO A 1 631 ? 7.810 -4.126 -44.638 1.00 78.50 631 PRO A O 1
ATOM 4558 N N . ALA A 1 632 ? 6.834 -5.192 -46.351 1.00 79.00 632 ALA A N 1
ATOM 4559 C CA . ALA A 1 632 ? 6.402 -3.996 -47.083 1.00 79.00 632 ALA A CA 1
ATOM 4560 C C . ALA A 1 632 ? 4.944 -3.566 -46.804 1.00 79.00 632 ALA A C 1
ATOM 4562 O O . ALA A 1 632 ? 4.511 -2.533 -47.306 1.00 79.00 632 ALA A O 1
ATOM 4563 N N . VAL A 1 633 ? 4.171 -4.352 -46.047 1.00 83.50 633 VAL A N 1
ATOM 4564 C CA . VAL A 1 633 ? 2.713 -4.183 -45.855 1.00 83.50 633 VAL A CA 1
ATOM 4565 C C . VAL A 1 633 ? 2.307 -4.306 -44.382 1.00 83.50 633 VAL A C 1
ATOM 4567 O O . VAL A 1 633 ? 1.217 -4.773 -44.066 1.00 83.50 633 VAL A O 1
ATOM 4570 N N . VAL A 1 634 ? 3.174 -3.870 -43.464 1.00 87.62 634 VAL A N 1
ATOM 4571 C CA . VAL A 1 634 ? 2.852 -3.813 -42.030 1.00 87.62 634 VAL A CA 1
ATOM 4572 C C . VAL A 1 634 ? 1.816 -2.708 -41.777 1.00 87.62 634 VAL A C 1
ATOM 4574 O O . VAL A 1 634 ? 2.104 -1.539 -42.065 1.00 87.62 634 VAL A O 1
ATOM 4577 N N . PRO A 1 635 ? 0.618 -3.036 -41.255 1.00 89.75 635 PRO A N 1
ATOM 4578 C CA . PRO A 1 635 ? -0.396 -2.038 -40.938 1.00 89.75 635 PRO A CA 1
ATOM 4579 C C . PRO A 1 635 ? 0.070 -1.053 -39.860 1.00 89.75 635 PRO A C 1
ATOM 4581 O O . PRO A 1 635 ? 0.863 -1.384 -38.978 1.00 89.75 635 PRO A O 1
ATOM 4584 N N . GLN A 1 636 ? -0.464 0.168 -39.894 1.00 87.88 636 GLN A N 1
ATOM 4585 C CA . GLN A 1 636 ? -0.285 1.114 -38.795 1.00 87.88 636 GLN A CA 1
ATOM 4586 C C . GLN A 1 636 ? -0.919 0.539 -37.519 1.00 87.88 636 GLN A C 1
ATOM 4588 O O . GLN A 1 636 ? -2.056 0.070 -37.557 1.00 87.88 636 GLN A O 1
ATOM 4593 N N . GLY A 1 637 ? -0.202 0.581 -36.395 1.00 86.69 637 GLY A N 1
ATOM 4594 C CA . GLY A 1 637 ? -0.702 0.026 -35.134 1.00 86.69 637 GLY A CA 1
ATOM 4595 C C . GLY A 1 637 ? -0.720 -1.503 -35.034 1.00 86.69 637 GLY A C 1
ATOM 4596 O O . GLY A 1 637 ? -1.429 -2.029 -34.180 1.00 86.69 637 GLY A O 1
ATOM 4597 N N . ALA A 1 638 ? 0.013 -2.209 -35.899 1.00 88.75 638 ALA A N 1
ATOM 4598 C CA . ALA A 1 638 ? 0.120 -3.666 -35.889 1.00 88.75 638 ALA A CA 1
ATOM 4599 C C . ALA A 1 638 ? 0.790 -4.241 -34.628 1.00 88.75 638 ALA A C 1
ATOM 4601 O O . ALA A 1 638 ? 0.420 -5.332 -34.206 1.00 88.75 638 ALA A O 1
ATOM 4602 N N . PHE A 1 639 ? 1.753 -3.530 -34.038 1.00 89.94 639 PHE A N 1
ATOM 4603 C CA . PHE A 1 639 ? 2.538 -4.000 -32.894 1.00 89.94 639 PHE A CA 1
ATOM 4604 C C . PHE A 1 639 ? 2.111 -3.319 -31.592 1.00 89.94 639 PHE A C 1
ATOM 4606 O O . PHE A 1 639 ? 1.745 -2.142 -31.571 1.00 89.94 639 PHE A O 1
ATOM 4613 N N . ARG A 1 640 ? 2.208 -4.042 -30.476 1.00 89.31 640 ARG A N 1
ATOM 4614 C CA . ARG A 1 640 ? 2.042 -3.481 -29.125 1.00 89.31 640 ARG A CA 1
ATOM 4615 C C . ARG A 1 640 ? 3.385 -3.071 -28.540 1.00 89.31 640 ARG A C 1
ATOM 4617 O O . ARG A 1 640 ? 4.424 -3.614 -28.932 1.00 89.31 640 ARG A O 1
ATOM 4624 N N . SER A 1 641 ? 3.352 -2.202 -27.530 1.00 90.12 641 SER A N 1
ATOM 4625 C CA . SER A 1 641 ? 4.500 -2.025 -26.638 1.00 90.12 641 SER A CA 1
ATOM 4626 C C . SER A 1 641 ? 4.979 -3.388 -26.131 1.00 90.12 641 SER A C 1
ATOM 4628 O O . SER A 1 641 ? 4.178 -4.260 -25.770 1.00 90.12 641 SER A O 1
ATOM 4630 N N . GLY A 1 642 ? 6.288 -3.604 -26.191 1.00 89.88 642 GLY A N 1
ATOM 4631 C CA . GLY A 1 642 ? 6.874 -4.829 -25.665 1.00 89.88 642 GLY A CA 1
ATOM 4632 C C . GLY A 1 642 ? 7.002 -6.003 -26.621 1.00 89.88 642 GLY A C 1
ATOM 4633 O O . GLY A 1 642 ? 7.780 -6.905 -26.311 1.00 89.88 642 GLY A O 1
ATOM 4634 N N . SER A 1 643 ? 6.295 -5.984 -27.753 1.00 89.75 643 SER A N 1
ATOM 4635 C CA . SER A 1 643 ? 6.055 -7.186 -28.560 1.00 89.75 643 SER A CA 1
ATOM 4636 C C . SER A 1 643 ? 7.334 -7.900 -29.002 1.00 89.75 643 SER A C 1
ATOM 4638 O O . SER A 1 643 ? 8.319 -7.285 -29.423 1.00 89.75 643 SER A O 1
ATOM 4640 N N . THR A 1 644 ? 7.305 -9.226 -28.926 1.00 92.00 644 THR A N 1
ATOM 4641 C CA . THR A 1 644 ? 8.398 -10.101 -29.340 1.00 92.00 644 THR A CA 1
ATOM 4642 C C . THR A 1 644 ? 8.311 -10.346 -30.842 1.00 92.00 644 THR A C 1
ATOM 4644 O O . THR A 1 644 ? 7.487 -11.133 -31.313 1.00 92.00 644 THR A O 1
ATOM 4647 N N . LEU A 1 645 ? 9.178 -9.668 -31.598 1.00 92.88 645 LEU A N 1
ATOM 4648 C CA . LEU A 1 645 ? 9.181 -9.701 -33.061 1.00 92.88 645 LEU A CA 1
ATOM 4649 C C . LEU A 1 645 ? 10.344 -10.538 -33.606 1.00 92.88 645 LEU A C 1
ATOM 4651 O O . LEU A 1 645 ? 11.504 -10.329 -33.240 1.00 92.88 645 LEU A O 1
ATOM 4655 N N . VAL A 1 646 ? 10.048 -11.438 -34.543 1.00 94.69 646 VAL A N 1
ATOM 4656 C CA . VAL A 1 646 ? 11.053 -12.209 -35.297 1.00 94.69 646 VAL A CA 1
ATOM 4657 C C . VAL A 1 646 ? 10.702 -12.239 -36.780 1.00 94.69 646 VAL A C 1
ATOM 4659 O O . VAL A 1 646 ? 9.550 -12.047 -37.160 1.00 94.69 646 VAL A O 1
ATOM 4662 N N . VAL A 1 647 ? 11.688 -12.491 -37.640 1.00 94.88 647 VAL A N 1
ATOM 4663 C CA . VAL A 1 647 ? 11.433 -12.776 -39.056 1.00 94.88 647 VAL A CA 1
ATOM 4664 C C . VAL A 1 647 ? 11.364 -14.280 -39.258 1.00 94.88 647 VAL A C 1
ATOM 4666 O O . VAL A 1 647 ? 12.312 -14.981 -38.909 1.00 94.88 647 VAL A O 1
ATOM 4669 N N . ARG A 1 648 ? 10.275 -14.760 -39.861 1.00 93.19 648 ARG A N 1
ATOM 4670 C CA . ARG A 1 648 ? 10.136 -16.127 -40.368 1.00 93.19 648 ARG A CA 1
ATOM 4671 C C . ARG A 1 648 ? 10.368 -16.125 -41.873 1.00 93.19 648 ARG A C 1
ATOM 4673 O O . ARG A 1 648 ? 9.704 -15.392 -42.603 1.00 93.19 648 ARG A O 1
ATOM 4680 N N . VAL A 1 649 ? 11.267 -16.974 -42.353 1.00 91.62 649 VAL A N 1
ATOM 4681 C CA . VAL A 1 649 ? 11.375 -17.301 -43.780 1.00 91.62 649 VAL A CA 1
ATOM 4682 C C . VAL A 1 649 ? 10.824 -18.715 -43.958 1.00 91.62 649 VAL A C 1
ATOM 4684 O O . VAL A 1 649 ? 11.445 -19.655 -43.451 1.00 91.62 649 VAL A O 1
ATOM 4687 N N . PRO A 1 650 ? 9.662 -18.876 -44.621 1.00 87.50 650 PRO A N 1
ATOM 4688 C CA . PRO A 1 650 ? 9.063 -20.186 -44.836 1.00 87.50 650 PRO A CA 1
ATOM 4689 C C . PRO A 1 650 ? 9.996 -21.112 -45.620 1.00 87.50 650 PRO A C 1
ATOM 4691 O O . PRO A 1 650 ? 10.585 -20.704 -46.628 1.00 87.50 650 PRO A O 1
ATOM 4694 N N . GLY A 1 651 ? 10.105 -22.362 -45.179 1.00 83.06 651 GLY A N 1
ATOM 4695 C CA . GLY A 1 651 ? 10.834 -23.395 -45.904 1.00 83.06 651 GLY A CA 1
ATOM 4696 C C . GLY A 1 651 ? 10.197 -23.705 -47.266 1.00 83.06 651 GLY A C 1
ATOM 4697 O O . GLY A 1 651 ? 8.982 -23.629 -47.446 1.00 83.06 651 GLY A O 1
ATOM 4698 N N . THR A 1 652 ? 11.015 -24.086 -48.252 1.00 79.38 652 THR A N 1
ATOM 4699 C CA . THR A 1 652 ? 10.546 -24.611 -49.549 1.00 79.38 652 THR A CA 1
ATOM 4700 C C . THR A 1 652 ? 11.116 -26.011 -49.780 1.00 79.38 652 THR A C 1
ATOM 4702 O O . THR A 1 652 ? 12.194 -26.327 -49.285 1.00 79.38 652 THR A O 1
ATOM 4705 N N . ASN A 1 653 ? 10.410 -26.869 -50.527 1.00 66.06 653 ASN A N 1
ATOM 4706 C CA . ASN A 1 653 ? 10.899 -28.193 -50.953 1.00 66.06 653 ASN A CA 1
ATOM 4707 C C . ASN A 1 653 ? 11.456 -29.076 -49.811 1.00 66.06 653 ASN A C 1
ATOM 4709 O O . ASN A 1 653 ? 12.578 -29.570 -49.899 1.00 66.06 653 ASN A O 1
ATOM 4713 N N . ASN A 1 654 ? 10.667 -29.290 -48.751 1.00 67.81 654 ASN A N 1
ATOM 4714 C CA . ASN A 1 654 ? 11.029 -30.056 -47.543 1.00 67.81 654 ASN A CA 1
ATOM 4715 C C . ASN A 1 654 ? 12.108 -29.420 -46.642 1.00 67.81 654 ASN A C 1
ATOM 4717 O O . ASN A 1 654 ? 12.535 -30.058 -45.680 1.00 67.81 654 ASN A O 1
ATOM 4721 N N . ALA A 1 655 ? 12.546 -28.185 -46.910 1.00 78.50 655 ALA A N 1
ATOM 4722 C CA . ALA A 1 655 ? 13.353 -27.426 -45.958 1.00 78.50 655 ALA A CA 1
ATOM 4723 C C . ALA A 1 655 ? 12.502 -26.966 -44.761 1.00 78.50 655 ALA A C 1
ATOM 4725 O O . ALA A 1 655 ? 11.313 -26.685 -44.908 1.00 78.50 655 ALA A O 1
ATOM 4726 N N . LEU A 1 656 ? 13.128 -26.876 -43.586 1.00 83.75 656 LEU A N 1
ATOM 4727 C CA . LEU A 1 656 ? 12.517 -26.302 -42.387 1.00 83.75 656 LEU A CA 1
ATOM 4728 C C . LEU A 1 656 ? 12.433 -24.774 -42.495 1.00 83.75 656 LEU A C 1
ATOM 4730 O O . LEU A 1 656 ? 13.227 -24.152 -43.205 1.00 83.75 656 LEU A O 1
ATOM 4734 N N . ASP A 1 657 ? 11.501 -24.176 -41.754 1.00 89.06 657 ASP A N 1
ATOM 4735 C CA . ASP A 1 657 ? 11.452 -22.725 -41.574 1.00 89.06 657 ASP A CA 1
ATOM 4736 C C . ASP A 1 657 ? 12.738 -22.225 -40.906 1.00 89.06 657 ASP A C 1
ATOM 4738 O O . ASP A 1 657 ? 13.313 -22.889 -40.037 1.00 89.06 657 ASP A O 1
ATOM 4742 N N . SER A 1 658 ? 13.167 -21.021 -41.283 1.00 90.94 658 SER A N 1
ATOM 4743 C CA . SER A 1 658 ? 14.277 -20.334 -40.617 1.00 90.94 658 SER A CA 1
ATOM 4744 C C . SER A 1 658 ? 13.800 -19.059 -39.935 1.00 90.94 658 SER A C 1
ATOM 4746 O O . SER A 1 658 ? 12.938 -18.352 -40.464 1.00 90.94 658 SER A O 1
ATOM 4748 N N . PHE A 1 659 ? 14.387 -18.759 -38.775 1.00 94.88 659 PHE A N 1
ATOM 4749 C CA . PHE A 1 659 ? 14.038 -17.597 -37.966 1.00 94.88 659 PHE A CA 1
ATOM 4750 C C . PHE A 1 659 ? 15.242 -16.668 -37.778 1.00 94.88 659 PHE A C 1
ATOM 4752 O O . PHE A 1 659 ? 16.377 -17.112 -37.581 1.00 94.88 659 PHE A O 1
ATOM 4759 N N . THR A 1 660 ? 15.005 -15.357 -37.828 1.00 94.88 660 THR A N 1
ATOM 4760 C CA . THR A 1 660 ? 16.026 -14.317 -37.611 1.00 94.88 660 THR A CA 1
ATOM 4761 C C . THR A 1 660 ? 15.525 -13.269 -36.621 1.00 94.88 660 THR A C 1
ATOM 4763 O O . THR A 1 660 ? 14.382 -12.820 -36.712 1.00 94.88 660 THR A O 1
ATOM 4766 N N . ALA A 1 661 ? 16.373 -12.877 -35.666 1.00 92.75 661 ALA A N 1
ATOM 4767 C CA . ALA A 1 661 ? 16.060 -11.831 -34.696 1.00 92.75 661 ALA A CA 1
ATOM 4768 C C . ALA A 1 661 ? 15.961 -10.460 -35.379 1.00 92.75 661 ALA A C 1
ATOM 4770 O O . ALA A 1 661 ? 16.772 -10.142 -36.249 1.00 92.75 661 ALA A O 1
ATOM 4771 N N . ILE A 1 662 ? 15.012 -9.623 -34.958 1.00 91.25 662 ILE A N 1
ATOM 4772 C CA . ILE A 1 662 ? 14.894 -8.235 -35.425 1.00 91.25 662 ILE A CA 1
ATOM 4773 C C . ILE A 1 662 ? 15.632 -7.319 -34.450 1.00 91.25 662 ILE A C 1
ATOM 4775 O O . ILE A 1 662 ? 15.462 -7.424 -33.235 1.00 91.25 662 ILE A O 1
ATOM 4779 N N . ASN A 1 663 ? 16.428 -6.379 -34.968 1.00 87.38 663 ASN A N 1
ATOM 4780 C CA . ASN A 1 663 ? 16.942 -5.291 -34.147 1.00 87.38 663 ASN A CA 1
ATOM 4781 C C . ASN A 1 663 ? 15.784 -4.351 -33.793 1.00 87.38 663 ASN A C 1
ATOM 4783 O O . ASN A 1 663 ? 15.411 -3.466 -34.570 1.00 87.38 663 ASN A O 1
ATOM 4787 N N . ARG A 1 664 ? 15.231 -4.559 -32.602 1.00 84.88 664 ARG A N 1
ATOM 4788 C CA . ARG A 1 664 ? 14.043 -3.877 -32.094 1.00 84.88 664 ARG A CA 1
ATOM 4789 C C . ARG A 1 664 ? 14.163 -2.355 -32.082 1.00 84.88 664 ARG A C 1
ATOM 4791 O O . ARG A 1 664 ? 13.204 -1.683 -32.431 1.00 84.88 664 ARG A O 1
ATOM 4798 N N . ALA A 1 665 ? 15.346 -1.808 -31.795 1.00 80.94 665 ALA A N 1
ATOM 4799 C CA . ALA A 1 665 ? 15.572 -0.362 -31.817 1.00 80.94 665 ALA A CA 1
ATOM 4800 C C . ALA A 1 665 ? 15.324 0.260 -33.204 1.00 80.94 665 ALA A C 1
ATOM 4802 O O . ALA A 1 665 ? 15.160 1.466 -33.318 1.00 80.94 665 ALA A O 1
ATOM 4803 N N . THR A 1 666 ? 15.319 -0.540 -34.273 1.00 84.88 666 THR A N 1
ATOM 4804 C CA . THR A 1 666 ? 15.146 -0.065 -35.653 1.00 84.88 666 THR A CA 1
ATOM 4805 C C . THR A 1 666 ? 13.714 -0.174 -36.173 1.00 84.88 666 THR A C 1
ATOM 4807 O O . THR A 1 666 ? 13.488 0.133 -37.343 1.00 84.88 666 THR A O 1
ATOM 4810 N N . VAL A 1 667 ? 12.760 -0.613 -35.343 1.00 86.94 667 VAL A N 1
ATOM 4811 C CA . VAL A 1 667 ? 11.341 -0.711 -35.707 1.00 86.94 667 VAL A CA 1
ATOM 4812 C C . VAL A 1 667 ? 10.719 0.702 -35.673 1.00 86.94 667 VAL A C 1
ATOM 4814 O O . VAL A 1 667 ? 10.680 1.331 -34.622 1.00 86.94 667 VAL A O 1
ATOM 4817 N N . PRO A 1 668 ? 10.218 1.238 -36.796 1.00 85.75 668 PRO A N 1
ATOM 4818 C CA . PRO A 1 668 ? 9.461 2.486 -36.853 1.00 85.75 668 PRO A CA 1
ATOM 4819 C C . PRO A 1 668 ? 8.238 2.509 -35.922 1.00 85.75 668 PRO A C 1
ATOM 4821 O O . PRO A 1 668 ? 7.374 1.631 -35.986 1.00 85.75 668 PRO A O 1
ATOM 4824 N N . LEU A 1 669 ? 8.096 3.592 -35.148 1.00 84.69 669 LEU A N 1
ATOM 4825 C CA . LEU A 1 669 ? 6.985 3.788 -34.203 1.00 84.69 669 LEU A CA 1
ATOM 4826 C C . LEU A 1 669 ? 5.593 3.802 -34.847 1.00 84.69 669 LEU A C 1
ATOM 4828 O O . LEU A 1 669 ? 4.608 3.500 -34.181 1.00 84.69 669 LEU A O 1
ATOM 4832 N N . GLN A 1 670 ? 5.486 4.130 -36.137 1.00 85.12 670 GLN A N 1
ATOM 4833 C CA . GLN A 1 670 ? 4.199 4.154 -36.843 1.00 85.12 670 GLN A CA 1
ATOM 4834 C C . GLN A 1 670 ? 3.491 2.788 -36.849 1.00 85.12 670 GLN A C 1
ATOM 4836 O O . GLN A 1 670 ? 2.265 2.728 -36.928 1.00 85.12 670 GLN A O 1
ATOM 4841 N N . TRP A 1 671 ? 4.246 1.689 -36.775 1.00 90.12 671 TRP A N 1
ATOM 4842 C CA . TRP A 1 671 ? 3.667 0.347 -36.745 1.00 90.12 671 TRP A CA 1
ATOM 4843 C C . TRP A 1 671 ? 3.261 -0.089 -35.351 1.00 90.12 671 TRP A C 1
ATOM 4845 O O . TRP A 1 671 ? 2.498 -1.039 -35.235 1.00 90.12 671 TRP A O 1
ATOM 4855 N N . PHE A 1 672 ? 3.697 0.615 -34.312 1.00 89.19 672 PHE A N 1
ATOM 4856 C CA . PHE A 1 672 ? 3.148 0.413 -32.987 1.00 89.19 672 PHE A CA 1
ATOM 4857 C C . PHE A 1 672 ? 1.805 1.128 -32.843 1.00 89.19 672 PHE A C 1
ATOM 4859 O O . PHE A 1 672 ? 1.508 2.130 -33.514 1.00 89.19 672 PHE A O 1
ATOM 4866 N N . ASP A 1 673 ? 0.963 0.594 -31.967 1.00 89.19 673 ASP A N 1
ATOM 4867 C CA . ASP A 1 673 ? -0.285 1.224 -31.559 1.00 89.19 673 ASP A CA 1
ATOM 4868 C C . ASP A 1 673 ? -0.034 2.553 -30.815 1.00 89.19 673 ASP A C 1
ATOM 4870 O O . ASP A 1 673 ? 1.015 3.183 -30.946 1.00 89.19 673 ASP A O 1
ATOM 4874 N N . ASN A 1 674 ? -1.031 3.075 -30.105 1.00 85.75 674 ASN A N 1
ATOM 4875 C CA . ASN A 1 674 ? -0.856 4.306 -29.322 1.00 85.75 674 ASN A CA 1
ATOM 4876 C C . ASN A 1 674 ? -0.274 4.036 -27.920 1.00 85.75 674 ASN A C 1
ATOM 4878 O O . ASN A 1 674 ? -0.255 4.937 -27.085 1.00 85.75 674 ASN A O 1
ATOM 4882 N N . GLY A 1 675 ? 0.170 2.801 -27.668 1.00 83.81 675 GLY A N 1
ATOM 4883 C CA . GLY A 1 675 ? 0.722 2.339 -26.404 1.00 83.81 675 GLY A CA 1
ATOM 4884 C C . GLY A 1 675 ? 2.133 2.846 -26.103 1.00 83.81 675 GLY A C 1
ATOM 4885 O O . GLY A 1 675 ? 2.390 3.109 -24.939 1.00 83.81 675 GLY A O 1
ATOM 4886 N N . PRO A 1 676 ? 3.058 3.047 -27.061 1.00 89.81 676 PRO A N 1
ATOM 4887 C CA . PRO A 1 676 ? 4.365 3.630 -26.743 1.00 89.81 676 PRO A CA 1
ATOM 4888 C C . PRO A 1 676 ? 4.333 5.128 -26.421 1.00 89.81 676 PRO A C 1
ATOM 4890 O O . PRO A 1 676 ? 3.801 5.919 -27.203 1.00 89.81 676 PRO A O 1
ATOM 4893 N N . LEU A 1 677 ? 4.997 5.536 -25.331 1.00 89.38 677 LEU A N 1
ATOM 4894 C CA . LEU A 1 677 ? 5.113 6.946 -24.928 1.00 89.38 677 LEU A CA 1
ATOM 4895 C C . LEU A 1 677 ? 5.811 7.793 -26.001 1.00 89.38 677 LEU A C 1
ATOM 4897 O O . LEU A 1 677 ? 5.411 8.923 -26.252 1.00 89.38 677 LEU A O 1
ATOM 4901 N N . ALA A 1 678 ? 6.830 7.255 -26.678 1.00 86.75 678 ALA A N 1
ATOM 4902 C CA . ALA A 1 678 ? 7.600 8.013 -27.666 1.00 86.75 678 ALA A CA 1
ATOM 4903 C C . ALA A 1 678 ? 6.745 8.589 -28.809 1.00 86.75 678 ALA A C 1
ATOM 4905 O O . ALA A 1 678 ? 7.138 9.570 -29.436 1.00 86.75 678 ALA A O 1
ATOM 4906 N N . LYS A 1 679 ? 5.575 7.995 -29.081 1.00 83.75 679 LYS A N 1
ATOM 4907 C CA . LYS A 1 679 ? 4.654 8.427 -30.139 1.00 83.75 679 LYS A CA 1
ATOM 4908 C C . LYS A 1 679 ? 3.911 9.721 -29.800 1.00 83.75 679 LYS A C 1
ATOM 4910 O O . LYS A 1 679 ? 3.424 10.385 -30.711 1.00 83.75 679 LYS A O 1
ATOM 4915 N N . THR A 1 680 ? 3.791 10.056 -28.517 1.00 84.06 680 THR A N 1
ATOM 4916 C CA . THR A 1 680 ? 3.038 11.226 -28.045 1.00 84.06 680 THR A CA 1
ATOM 4917 C C . THR A 1 680 ? 3.934 12.408 -27.681 1.00 84.06 680 THR A C 1
ATOM 4919 O O . THR A 1 680 ? 3.417 13.490 -27.414 1.00 84.06 680 THR A O 1
ATOM 4922 N N . LEU A 1 681 ? 5.258 12.232 -27.711 1.00 85.88 681 LEU A N 1
ATOM 4923 C CA . LEU A 1 681 ? 6.216 13.283 -27.378 1.00 85.88 681 LEU A CA 1
ATOM 4924 C C . LEU A 1 681 ? 6.405 14.305 -28.509 1.00 85.88 681 LEU A C 1
ATOM 4926 O O . LEU A 1 681 ? 6.237 14.018 -29.695 1.00 85.88 681 LEU A O 1
ATOM 4930 N N . SER A 1 682 ? 6.806 15.509 -28.114 1.00 85.00 682 SER A N 1
ATOM 4931 C CA . SER A 1 682 ? 7.045 16.686 -28.943 1.00 85.00 682 SER A CA 1
ATOM 4932 C C . SER A 1 682 ? 8.515 17.138 -28.899 1.00 85.00 682 SER A C 1
ATOM 4934 O O . SER A 1 682 ? 9.313 16.662 -28.094 1.00 85.00 682 SER A O 1
ATOM 4936 N N . ALA A 1 683 ? 8.897 18.093 -29.756 1.00 83.25 683 ALA A N 1
ATOM 4937 C CA . ALA A 1 683 ? 10.271 18.616 -29.808 1.00 83.25 683 ALA A CA 1
ATOM 4938 C C . ALA A 1 683 ? 10.741 19.298 -28.506 1.00 83.25 683 ALA A C 1
ATOM 4940 O O . ALA A 1 683 ? 11.945 19.393 -28.269 1.00 83.25 683 ALA A O 1
ATOM 4941 N N . ASN A 1 684 ? 9.803 19.794 -27.692 1.00 84.38 684 ASN A N 1
ATOM 4942 C CA . ASN A 1 684 ? 10.095 20.523 -26.455 1.00 84.38 684 ASN A CA 1
ATOM 4943 C C . ASN A 1 684 ? 10.172 19.609 -25.225 1.00 84.38 684 ASN A C 1
ATOM 4945 O O . ASN A 1 684 ? 10.487 20.090 -24.137 1.00 84.38 684 ASN A O 1
ATOM 4949 N N . ASP A 1 685 ? 9.885 18.318 -25.388 1.00 89.44 685 ASP A N 1
ATOM 4950 C CA . ASP A 1 685 ? 9.910 17.366 -24.287 1.00 89.44 685 ASP A CA 1
ATOM 4951 C C . ASP A 1 685 ? 11.343 16.930 -23.974 1.00 89.44 685 ASP A C 1
ATOM 4953 O O . ASP A 1 685 ? 12.220 16.901 -24.845 1.00 89.44 685 ASP A O 1
ATOM 4957 N N . VAL A 1 686 ? 11.580 16.577 -22.711 1.00 89.00 686 VAL A N 1
ATOM 4958 C CA . VAL A 1 686 ? 12.898 16.183 -22.206 1.00 89.00 686 VAL A CA 1
ATOM 4959 C C . VAL A 1 686 ? 12.825 14.787 -21.607 1.00 89.00 686 VAL A C 1
ATOM 4961 O O . VAL A 1 686 ? 11.996 14.520 -20.742 1.00 89.00 686 VAL A O 1
ATOM 4964 N N . ILE A 1 687 ? 13.741 13.912 -22.013 1.00 89.12 687 ILE A N 1
ATOM 4965 C CA . ILE A 1 687 ? 13.946 12.596 -21.408 1.00 89.12 687 ILE A CA 1
ATOM 4966 C C . ILE A 1 687 ? 15.358 12.548 -20.838 1.00 89.12 687 ILE A C 1
ATOM 4968 O O . ILE A 1 687 ? 16.333 12.615 -21.585 1.00 89.12 687 ILE A O 1
ATOM 4972 N N . SER A 1 688 ? 15.470 12.398 -19.522 1.00 88.69 688 SER A N 1
ATOM 4973 C CA . SER A 1 688 ? 16.737 12.174 -18.834 1.00 88.69 688 SER A CA 1
ATOM 4974 C C . SER A 1 688 ? 16.835 10.721 -18.380 1.00 88.69 688 SER A C 1
ATOM 4976 O O . SER A 1 688 ? 15.995 10.243 -17.615 1.00 88.69 688 SER A O 1
ATOM 4978 N N . VAL A 1 689 ? 17.846 10.005 -18.872 1.00 88.31 689 VAL A N 1
ATOM 4979 C CA . VAL A 1 689 ? 18.105 8.606 -18.520 1.00 88.31 689 VAL A CA 1
ATOM 4980 C C . VAL A 1 689 ? 19.411 8.508 -17.751 1.00 88.31 689 VAL A C 1
ATOM 4982 O O . VAL A 1 689 ? 20.445 9.005 -18.198 1.00 88.31 689 VAL A O 1
ATOM 4985 N N . THR A 1 690 ? 19.392 7.843 -16.603 1.00 84.81 690 THR A N 1
ATOM 4986 C CA . THR A 1 690 ? 20.611 7.557 -15.842 1.00 84.81 690 THR A CA 1
ATOM 4987 C C . THR A 1 690 ? 21.231 6.249 -16.328 1.00 84.81 690 THR A C 1
ATOM 4989 O O . THR A 1 690 ? 20.537 5.252 -16.459 1.00 84.81 690 THR A O 1
ATOM 4992 N N . SER A 1 691 ? 22.545 6.210 -16.568 1.00 81.38 691 SER A N 1
ATOM 4993 C CA . SER A 1 691 ? 23.234 4.934 -16.858 1.00 81.38 691 SER A CA 1
ATOM 4994 C C . SER A 1 691 ? 22.967 3.877 -15.760 1.00 81.38 691 SER A C 1
ATOM 4996 O O . SER A 1 691 ? 22.771 4.259 -14.607 1.00 81.38 691 SER A O 1
ATOM 4998 N N . PRO A 1 692 ? 22.949 2.556 -16.030 1.00 86.50 692 PRO A N 1
ATOM 4999 C CA . PRO A 1 692 ? 22.702 1.545 -14.989 1.00 86.50 692 PRO A CA 1
ATOM 5000 C C . PRO A 1 692 ? 23.822 1.450 -13.951 1.00 86.50 692 PRO A C 1
ATOM 5002 O O . PRO A 1 692 ? 24.981 1.697 -14.282 1.00 86.50 692 PRO A O 1
ATOM 5005 N N . ALA A 1 693 ? 23.500 1.084 -12.705 1.00 86.62 693 ALA A N 1
ATOM 5006 C CA . ALA A 1 693 ? 24.489 0.977 -11.621 1.00 86.62 693 ALA A CA 1
ATOM 5007 C C . ALA A 1 693 ? 25.404 -0.238 -11.803 1.00 86.62 693 ALA A C 1
ATOM 5009 O O . ALA A 1 693 ? 26.600 -0.178 -11.519 1.00 86.62 693 ALA A O 1
ATOM 5010 N N . PHE A 1 694 ? 24.846 -1.334 -12.319 1.00 90.06 694 PHE A N 1
ATOM 5011 C CA . PHE A 1 694 ? 25.555 -2.598 -12.472 1.00 90.06 694 PHE A CA 1
ATOM 5012 C C . PHE A 1 694 ? 25.655 -3.027 -13.934 1.00 90.06 694 PHE A C 1
ATOM 5014 O O . PHE A 1 694 ? 24.709 -2.859 -14.702 1.00 90.06 694 PHE A O 1
ATOM 5021 N N . VAL A 1 695 ? 26.763 -3.689 -14.284 1.00 86.00 695 VAL A N 1
ATOM 5022 C CA . VAL A 1 695 ? 27.088 -4.113 -15.664 1.00 86.00 695 VAL A CA 1
ATOM 5023 C C . VAL A 1 695 ? 26.021 -4.988 -16.331 1.00 86.00 695 VAL A C 1
ATOM 5025 O O . VAL A 1 695 ? 25.902 -4.996 -17.551 1.00 86.00 695 VAL A O 1
ATOM 5028 N N . ASN A 1 696 ? 25.249 -5.733 -15.536 1.00 86.44 696 ASN A N 1
ATOM 5029 C CA . ASN A 1 696 ? 24.246 -6.681 -16.023 1.00 86.44 696 ASN A CA 1
ATOM 5030 C C . ASN A 1 696 ? 22.814 -6.121 -15.996 1.00 86.44 696 ASN A C 1
ATOM 5032 O O . ASN A 1 696 ? 21.873 -6.846 -16.328 1.00 86.44 696 ASN A O 1
ATOM 5036 N N . GLN A 1 697 ? 22.617 -4.872 -15.564 1.00 89.00 697 GLN A N 1
ATOM 5037 C CA . GLN A 1 697 ? 21.323 -4.199 -15.663 1.00 89.00 697 GLN A CA 1
ATOM 5038 C C . GLN A 1 697 ? 21.086 -3.741 -17.107 1.00 89.00 697 GLN A C 1
ATOM 5040 O O . GLN A 1 697 ? 21.999 -3.274 -17.783 1.00 89.00 697 GLN A O 1
ATOM 5045 N N . ALA A 1 698 ? 19.849 -3.872 -17.588 1.00 87.00 698 ALA A N 1
ATOM 5046 C CA . ALA A 1 698 ? 19.503 -3.452 -18.940 1.00 87.00 698 ALA A CA 1
ATOM 5047 C C . ALA A 1 698 ? 19.507 -1.909 -19.041 1.00 87.00 698 ALA A C 1
ATOM 5049 O O . ALA A 1 698 ? 18.763 -1.270 -18.297 1.00 87.00 698 ALA A O 1
ATOM 5050 N N . PRO A 1 699 ? 20.289 -1.301 -19.956 1.00 84.12 699 PRO A N 1
ATOM 5051 C CA . PRO A 1 699 ? 20.379 0.158 -20.093 1.00 84.12 699 PRO A CA 1
ATOM 5052 C C . PRO A 1 699 ? 19.212 0.805 -20.855 1.00 84.12 699 PRO A C 1
ATOM 5054 O O . PRO A 1 699 ? 19.156 2.027 -20.953 1.00 84.12 699 PRO A O 1
ATOM 5057 N N . GLY A 1 700 ? 18.294 0.013 -21.416 1.00 87.00 700 GLY A N 1
ATOM 5058 C CA . GLY A 1 700 ? 17.338 0.491 -22.417 1.00 87.00 700 GLY A CA 1
ATOM 5059 C C . GLY A 1 700 ? 18.018 0.767 -23.765 1.00 87.00 700 GLY A C 1
ATOM 5060 O O . GLY A 1 700 ? 19.081 0.213 -24.068 1.00 87.00 700 GLY A O 1
ATOM 5061 N N . ASN A 1 701 ? 17.427 1.620 -24.602 1.00 84.00 701 ASN A N 1
ATOM 5062 C CA . ASN A 1 701 ? 17.994 1.961 -25.907 1.00 84.00 701 ASN A CA 1
ATOM 5063 C C . ASN A 1 701 ? 19.092 3.028 -25.800 1.00 84.00 701 ASN A C 1
ATOM 5065 O O . ASN A 1 701 ? 18.887 4.095 -25.235 1.00 84.00 701 ASN A O 1
ATOM 5069 N N . THR A 1 702 ? 20.241 2.786 -26.442 1.00 69.88 702 THR A N 1
ATOM 5070 C CA . THR A 1 702 ? 21.380 3.727 -26.467 1.00 69.88 702 THR A CA 1
ATOM 5071 C C . THR A 1 702 ? 21.059 5.044 -27.186 1.00 69.88 702 THR A C 1
ATOM 5073 O O . THR A 1 702 ? 21.595 6.089 -26.835 1.00 69.88 702 THR A O 1
ATOM 5076 N N . ASN A 1 703 ? 20.179 5.000 -28.194 1.00 70.81 703 ASN A N 1
ATOM 5077 C CA . ASN A 1 703 ? 19.560 6.174 -28.806 1.00 70.81 703 ASN A CA 1
ATOM 5078 C C . ASN A 1 703 ? 18.054 5.899 -28.972 1.00 70.81 703 ASN A C 1
ATOM 5080 O O . ASN A 1 703 ? 17.661 5.306 -29.982 1.00 70.81 703 ASN A O 1
ATOM 5084 N N . PRO A 1 704 ? 17.218 6.291 -27.997 1.00 70.38 704 PRO A N 1
ATOM 5085 C CA . PRO A 1 704 ? 15.784 6.028 -28.048 1.00 70.38 704 PRO A CA 1
ATOM 5086 C C . PRO A 1 704 ? 15.059 6.823 -29.149 1.00 70.38 704 PRO A C 1
ATOM 5088 O O . PRO A 1 704 ? 13.939 6.480 -29.500 1.00 70.38 704 PRO A O 1
ATOM 5091 N N . PHE A 1 705 ? 15.693 7.842 -29.743 1.00 72.88 705 PHE A N 1
ATOM 5092 C CA . PHE A 1 705 ? 15.132 8.655 -30.829 1.00 72.88 705 PHE A CA 1
ATOM 5093 C C . PHE A 1 705 ? 16.047 8.648 -32.058 1.00 72.88 705 PHE A C 1
ATOM 5095 O O . PHE A 1 705 ? 16.586 9.667 -32.490 1.00 72.88 705 PHE A O 1
ATOM 5102 N N . ASN A 1 706 ? 16.250 7.461 -32.633 1.00 68.50 706 ASN A N 1
ATOM 5103 C CA . ASN A 1 706 ? 17.008 7.311 -33.875 1.00 68.50 706 ASN A CA 1
ATOM 5104 C C . ASN A 1 706 ? 16.242 7.851 -35.107 1.00 68.50 706 ASN A C 1
ATOM 5106 O O . ASN A 1 706 ? 15.097 8.292 -35.020 1.00 68.50 706 ASN A O 1
ATOM 5110 N N . ALA A 1 707 ? 16.864 7.789 -36.290 1.00 66.31 707 ALA A N 1
ATOM 5111 C CA . ALA A 1 707 ? 16.271 8.301 -37.530 1.00 66.31 707 ALA A CA 1
ATOM 5112 C C . ALA A 1 707 ? 14.908 7.667 -37.890 1.00 66.31 707 ALA A C 1
ATOM 5114 O O . ALA A 1 707 ? 14.056 8.341 -38.472 1.00 66.31 707 ALA A O 1
ATOM 5115 N N . ALA A 1 708 ? 14.679 6.396 -37.534 1.00 63.38 708 ALA A N 1
ATOM 5116 C CA . ALA A 1 708 ? 13.403 5.721 -37.775 1.00 63.38 708 ALA A CA 1
ATOM 5117 C C . ALA A 1 708 ? 12.291 6.272 -36.867 1.00 63.38 708 ALA A C 1
ATOM 5119 O O . ALA A 1 708 ? 11.157 6.436 -37.314 1.00 63.38 708 ALA A O 1
ATOM 5120 N N . VAL A 1 709 ? 12.633 6.617 -35.623 1.00 65.38 709 VAL A N 1
ATOM 5121 C CA . VAL A 1 709 ? 11.729 7.270 -34.671 1.00 65.38 709 VAL A CA 1
ATOM 5122 C C . VAL A 1 709 ? 11.402 8.697 -35.121 1.00 65.38 709 VAL A C 1
ATOM 5124 O O . VAL A 1 709 ? 10.229 9.026 -35.275 1.00 65.38 709 VAL A O 1
ATOM 5127 N N . ALA A 1 710 ? 12.420 9.505 -35.439 1.00 67.94 710 ALA A N 1
ATOM 5128 C CA . ALA A 1 710 ? 12.252 10.905 -35.850 1.00 67.94 710 ALA A CA 1
ATOM 5129 C C . ALA A 1 710 ? 11.383 11.072 -37.113 1.00 67.94 710 ALA A C 1
ATOM 5131 O O . ALA A 1 710 ? 10.617 12.027 -37.231 1.00 67.94 710 ALA A O 1
ATOM 5132 N N . THR A 1 711 ? 11.466 10.123 -38.051 1.00 67.81 711 THR A N 1
ATOM 5133 C CA . THR A 1 711 ? 10.642 10.129 -39.273 1.00 67.81 711 THR A CA 1
ATOM 5134 C C . THR A 1 711 ? 9.158 9.885 -38.972 1.00 67.81 711 THR A C 1
ATOM 5136 O O . THR A 1 711 ? 8.300 10.427 -39.663 1.00 67.81 711 THR A O 1
ATOM 5139 N N . ALA A 1 712 ? 8.843 9.084 -37.949 1.00 63.66 712 ALA A N 1
ATOM 5140 C CA . ALA A 1 712 ? 7.470 8.732 -37.589 1.00 63.66 712 ALA A CA 1
ATOM 5141 C C . ALA A 1 712 ? 6.782 9.798 -36.719 1.00 63.66 712 ALA A C 1
ATOM 5143 O O . ALA A 1 712 ? 5.577 10.003 -36.852 1.00 63.66 712 ALA A O 1
ATOM 5144 N N . THR A 1 713 ? 7.527 10.466 -35.834 1.00 65.75 713 THR A N 1
ATOM 5145 C CA . THR A 1 713 ? 7.004 11.501 -34.921 1.00 65.75 713 THR A CA 1
ATOM 5146 C C . THR A 1 713 ? 7.051 12.907 -35.521 1.00 65.75 713 THR A C 1
ATOM 5148 O O . THR A 1 713 ? 6.328 13.790 -35.070 1.00 65.75 713 THR A O 1
ATOM 5151 N N . GLY A 1 714 ? 7.905 13.141 -36.525 1.00 67.56 714 GLY A N 1
ATOM 5152 C CA . GLY A 1 714 ? 8.126 14.462 -37.124 1.00 67.56 714 GLY A CA 1
ATOM 5153 C C . GLY A 1 714 ? 8.968 15.415 -36.265 1.00 67.56 714 GLY A C 1
ATOM 5154 O O . GLY A 1 714 ? 9.223 16.540 -36.690 1.00 67.56 714 GLY A O 1
ATOM 5155 N N . PHE A 1 715 ? 9.419 14.972 -35.086 1.00 68.75 715 PHE A N 1
ATOM 5156 C CA . PHE A 1 715 ? 10.178 15.758 -34.111 1.00 68.75 715 PHE A CA 1
ATOM 5157 C C . PHE A 1 715 ? 11.118 14.867 -33.285 1.00 68.75 715 PHE A C 1
ATOM 5159 O O . PHE A 1 715 ? 10.890 13.662 -33.157 1.00 68.75 715 PHE A O 1
ATOM 5166 N N . THR A 1 716 ? 12.136 15.472 -32.669 1.00 75.00 716 THR A N 1
ATOM 5167 C CA . THR A 1 716 ? 13.086 14.785 -31.780 1.00 75.00 716 THR A CA 1
ATOM 5168 C C . THR A 1 716 ? 13.081 15.471 -30.408 1.00 75.00 716 THR A C 1
ATOM 5170 O O . THR A 1 716 ? 13.469 16.641 -30.350 1.00 75.00 716 THR A O 1
ATOM 5173 N N . PRO A 1 717 ? 12.655 14.798 -29.321 1.00 79.56 717 PRO A N 1
ATOM 5174 C CA . PRO A 1 717 ? 12.750 15.342 -27.971 1.00 79.56 717 PRO A CA 1
ATOM 5175 C C . PRO A 1 717 ? 14.215 15.452 -27.535 1.00 79.56 717 PRO A C 1
ATOM 5177 O O . PRO A 1 717 ? 15.110 14.812 -28.099 1.00 79.56 717 PRO A O 1
ATOM 5180 N N . GLN A 1 718 ? 14.473 16.247 -26.502 1.00 85.88 718 GLN A N 1
ATOM 5181 C CA . GLN A 1 718 ? 15.806 16.367 -25.919 1.00 85.88 718 GLN A CA 1
ATOM 5182 C C . GLN A 1 718 ? 16.111 15.125 -25.073 1.00 85.88 718 GLN A C 1
ATOM 5184 O O . GLN A 1 718 ? 15.468 14.895 -24.051 1.00 85.88 718 GLN A O 1
ATOM 5189 N N . VAL A 1 719 ? 17.108 14.332 -25.473 1.00 84.00 719 VAL A N 1
ATOM 5190 C CA . VAL A 1 719 ? 17.568 13.165 -24.704 1.00 84.00 719 VAL A CA 1
ATOM 5191 C C . VAL A 1 719 ? 18.854 13.520 -23.964 1.00 84.00 719 VAL A C 1
ATOM 5193 O O . VAL A 1 719 ? 19.860 13.869 -24.581 1.00 84.00 719 VAL A O 1
ATOM 5196 N N . GLN A 1 720 ? 18.827 13.406 -22.640 1.00 85.06 720 GLN A N 1
ATOM 5197 C CA . GLN A 1 720 ? 19.977 13.591 -21.763 1.00 85.06 720 GLN A CA 1
ATOM 5198 C C . GLN A 1 720 ? 20.365 12.241 -21.163 1.00 85.06 720 GLN A C 1
ATOM 5200 O O . GLN A 1 720 ? 19.541 11.563 -20.556 1.00 85.06 720 GLN A O 1
ATOM 5205 N N . ILE A 1 721 ? 21.624 11.841 -21.328 1.00 80.50 721 ILE A N 1
ATOM 5206 C CA . ILE A 1 721 ? 22.160 10.642 -20.680 1.00 80.50 721 ILE A CA 1
ATOM 5207 C C . ILE A 1 721 ? 23.036 11.107 -19.529 1.00 80.50 721 ILE A C 1
ATOM 5209 O O . ILE A 1 721 ? 24.048 11.772 -19.748 1.00 80.50 721 ILE A O 1
ATOM 5213 N N . GLN A 1 722 ? 22.640 10.763 -18.309 1.00 79.00 722 GLN A N 1
ATOM 5214 C CA . GLN A 1 722 ? 23.381 11.112 -17.111 1.00 79.00 722 GLN A CA 1
ATOM 5215 C C . GLN A 1 722 ? 24.432 10.024 -16.823 1.00 79.00 722 GLN A C 1
ATOM 5217 O O . GLN A 1 722 ? 24.073 8.876 -16.506 1.00 79.00 722 GLN A O 1
ATOM 5222 N N . PRO A 1 723 ? 25.734 10.339 -16.961 1.00 73.56 723 PRO A N 1
ATOM 5223 C CA . PRO A 1 723 ? 26.794 9.373 -16.721 1.00 73.56 723 PRO A CA 1
ATOM 5224 C C . PRO A 1 723 ? 26.998 9.144 -15.219 1.00 73.56 723 PRO A C 1
ATOM 5226 O O . PRO A 1 723 ? 26.686 10.000 -14.386 1.00 73.56 723 PRO A O 1
ATOM 5229 N N . ARG A 1 724 ? 27.582 7.997 -14.869 1.00 74.75 724 ARG A N 1
ATOM 5230 C CA . ARG A 1 724 ? 28.031 7.668 -13.508 1.00 74.75 724 ARG A CA 1
ATOM 5231 C C . ARG A 1 724 ? 29.463 8.144 -13.289 1.00 74.75 724 ARG A C 1
ATOM 5233 O O . ARG A 1 724 ? 30.369 7.346 -13.117 1.00 74.75 724 ARG A O 1
ATOM 5240 N N . ASN A 1 725 ? 29.677 9.458 -13.274 1.00 57.59 725 ASN A N 1
ATOM 5241 C CA . ASN A 1 725 ? 31.033 10.025 -13.181 1.00 57.59 725 ASN A CA 1
ATOM 5242 C C . ASN A 1 725 ? 31.458 10.448 -11.764 1.00 57.59 725 ASN A C 1
ATOM 5244 O O . ASN A 1 725 ? 32.459 11.144 -11.600 1.00 57.59 725 ASN A O 1
ATOM 5248 N N . GLY A 1 726 ? 30.769 9.969 -10.722 1.00 53.31 726 GLY A N 1
ATOM 5249 C CA . GLY A 1 726 ? 31.021 10.336 -9.320 1.00 53.31 726 GLY A CA 1
ATOM 5250 C C . GLY A 1 726 ? 32.408 9.994 -8.744 1.00 53.31 726 GLY A C 1
ATOM 5251 O O . GLY A 1 726 ? 32.639 10.274 -7.574 1.00 53.31 726 GLY A O 1
ATOM 5252 N N . ILE A 1 727 ? 33.330 9.409 -9.524 1.00 48.06 727 ILE A N 1
ATOM 5253 C CA . ILE A 1 727 ? 34.722 9.134 -9.111 1.00 48.06 727 ILE A CA 1
ATOM 5254 C C . ILE A 1 727 ? 35.693 10.214 -9.619 1.00 48.06 727 ILE A C 1
ATOM 5256 O O . ILE A 1 727 ? 36.557 10.659 -8.870 1.00 48.06 727 ILE A O 1
ATOM 5260 N N . LEU A 1 728 ? 35.565 10.646 -10.881 1.00 40.50 728 LEU A N 1
ATOM 5261 C CA . LEU A 1 728 ? 36.486 11.608 -11.516 1.00 40.50 728 LEU A CA 1
ATOM 5262 C C . LEU A 1 728 ? 35.968 13.053 -11.469 1.00 40.50 728 LEU A C 1
ATOM 5264 O O . LEU A 1 728 ? 36.731 13.992 -11.687 1.00 40.50 728 LEU A O 1
ATOM 5268 N N . SER A 1 729 ? 34.680 13.232 -11.171 1.00 44.88 729 SER A N 1
ATOM 5269 C CA . SER A 1 729 ? 34.024 14.529 -11.011 1.00 44.88 729 SER A CA 1
ATOM 5270 C C . SER A 1 729 ? 33.151 14.545 -9.754 1.00 44.88 729 SER A C 1
ATOM 5272 O O . SER A 1 729 ? 31.943 14.791 -9.830 1.00 44.88 729 SER A O 1
ATOM 5274 N N . VAL A 1 730 ? 33.761 14.280 -8.591 1.00 47.25 730 VAL A N 1
ATOM 5275 C CA . VAL A 1 730 ? 33.190 14.637 -7.278 1.00 47.25 730 VAL A CA 1
ATOM 5276 C C . VAL A 1 730 ? 32.879 16.135 -7.343 1.00 47.25 730 VAL A C 1
ATOM 5278 O O . VAL A 1 730 ? 33.790 16.958 -7.306 1.00 47.25 730 VAL A O 1
ATOM 5281 N N . GLY A 1 731 ? 31.630 16.501 -7.639 1.00 48.22 731 GLY A N 1
ATOM 5282 C CA . GLY A 1 731 ? 31.403 17.813 -8.246 1.00 48.22 731 GLY A CA 1
ATOM 5283 C C . GLY A 1 731 ? 30.146 17.961 -9.077 1.00 48.22 731 GLY A C 1
ATOM 5284 O O . GLY A 1 731 ? 29.498 18.995 -8.962 1.00 48.22 731 GLY A O 1
ATOM 5285 N N . THR A 1 732 ? 29.819 16.976 -9.926 1.00 57.69 732 THR A N 1
ATOM 5286 C CA . THR A 1 732 ? 28.731 17.124 -10.906 1.00 57.69 732 THR A CA 1
ATOM 5287 C C . THR A 1 732 ? 27.364 17.016 -10.226 1.00 57.69 732 THR A C 1
ATOM 5289 O O . THR A 1 732 ? 26.963 15.925 -9.816 1.00 57.69 732 THR A O 1
ATOM 5292 N N . PRO A 1 733 ? 26.619 18.121 -10.127 1.00 59.03 733 PRO A N 1
ATOM 5293 C CA . PRO A 1 733 ? 25.338 18.170 -9.437 1.00 59.03 733 PRO A CA 1
ATOM 5294 C C . PRO A 1 733 ? 24.323 17.214 -10.066 1.00 59.03 733 PRO A C 1
ATOM 5296 O O . PRO A 1 733 ? 24.147 17.196 -11.285 1.00 59.03 733 PRO A O 1
ATOM 5299 N N . GLY A 1 734 ? 23.666 16.408 -9.232 1.00 62.31 734 GLY A N 1
ATOM 5300 C CA . GLY A 1 734 ? 22.649 15.441 -9.654 1.00 62.31 734 GLY A CA 1
ATOM 5301 C C . GLY A 1 734 ? 23.184 14.101 -10.184 1.00 62.31 734 GLY A C 1
ATOM 5302 O O . GLY A 1 734 ? 22.383 13.180 -10.344 1.00 62.31 734 GLY A O 1
ATOM 5303 N N . ALA A 1 735 ? 24.496 13.944 -10.418 1.00 72.88 735 ALA A N 1
ATOM 5304 C CA . ALA A 1 735 ? 25.073 12.675 -10.876 1.00 72.88 735 ALA A CA 1
ATOM 5305 C C . ALA A 1 735 ? 25.151 11.638 -9.732 1.00 72.88 735 ALA A C 1
ATOM 5307 O O . ALA A 1 735 ? 25.533 11.994 -8.617 1.00 72.88 735 ALA A O 1
ATOM 5308 N N . PRO A 1 736 ? 24.797 10.360 -9.967 1.00 79.75 736 PRO A N 1
ATOM 5309 C CA . PRO A 1 736 ? 24.873 9.320 -8.941 1.00 79.75 736 PRO A CA 1
ATOM 5310 C C . PRO A 1 736 ? 26.296 8.788 -8.720 1.00 79.75 736 PRO A C 1
ATOM 5312 O O . PRO A 1 736 ? 27.128 8.775 -9.633 1.00 79.75 736 PRO A O 1
ATOM 5315 N N . LEU A 1 737 ? 26.542 8.260 -7.518 1.00 80.06 737 LEU A N 1
ATOM 5316 C CA . LEU A 1 737 ? 27.740 7.465 -7.220 1.00 80.06 737 LEU A CA 1
ATOM 5317 C C . LEU A 1 737 ? 27.702 6.092 -7.943 1.00 80.06 737 LEU A C 1
ATOM 5319 O O . LEU A 1 737 ? 26.627 5.647 -8.361 1.00 80.06 737 LEU A O 1
ATOM 5323 N N . PRO A 1 738 ? 28.843 5.383 -8.092 1.00 78.31 738 PRO A N 1
ATOM 5324 C CA . PRO A 1 738 ? 28.949 4.183 -8.935 1.00 78.31 738 PRO A CA 1
ATOM 5325 C C . PRO A 1 738 ? 27.905 3.086 -8.671 1.00 78.31 738 PRO A C 1
ATOM 5327 O O . PRO A 1 738 ? 27.222 2.669 -9.602 1.00 78.31 738 PRO A O 1
ATOM 5330 N N . THR A 1 739 ? 27.718 2.658 -7.417 1.00 83.06 739 THR A N 1
ATOM 5331 C CA . THR A 1 739 ? 26.720 1.631 -7.038 1.00 83.06 739 THR A CA 1
ATOM 5332 C C . THR A 1 739 ? 25.385 2.208 -6.583 1.00 83.06 739 THR A C 1
ATOM 5334 O O . THR A 1 739 ? 24.501 1.453 -6.187 1.00 83.06 739 THR A O 1
ATOM 5337 N N . GLN A 1 740 ? 25.227 3.533 -6.609 1.00 85.44 740 GLN A N 1
ATOM 5338 C CA . GLN A 1 740 ? 24.010 4.177 -6.138 1.00 85.44 740 GLN A CA 1
ATOM 5339 C C . GLN A 1 740 ? 22.874 3.902 -7.116 1.00 85.44 740 GLN A C 1
ATOM 5341 O O . GLN A 1 740 ? 22.875 4.394 -8.250 1.00 85.44 740 GLN A O 1
ATOM 5346 N N . GLU A 1 741 ? 21.890 3.118 -6.694 1.00 87.38 741 GLU A N 1
ATOM 5347 C CA . GLU A 1 741 ? 20.734 2.858 -7.535 1.00 87.38 741 GLU A CA 1
ATOM 5348 C C . GLU A 1 741 ? 19.847 4.111 -7.609 1.00 87.38 741 GLU A C 1
ATOM 5350 O O . GLU A 1 741 ? 19.711 4.894 -6.665 1.00 87.38 741 GLU A O 1
ATOM 5355 N N . ARG A 1 742 ? 19.312 4.334 -8.809 1.00 86.00 742 ARG A N 1
ATOM 5356 C CA . ARG A 1 742 ? 18.448 5.456 -9.188 1.00 86.00 742 ARG A CA 1
ATOM 5357 C C . ARG A 1 742 ? 17.259 4.861 -9.908 1.00 86.00 742 ARG A C 1
ATOM 5359 O O . ARG A 1 742 ? 17.210 4.900 -11.126 1.00 86.00 742 ARG A O 1
ATOM 5366 N N . LEU A 1 743 ? 16.389 4.171 -9.178 1.00 87.38 743 LEU A N 1
ATOM 5367 C CA . LEU A 1 743 ? 15.258 3.459 -9.783 1.00 87.38 743 LEU A CA 1
ATOM 5368 C C . LEU A 1 743 ? 14.043 4.374 -9.999 1.00 87.38 743 LEU A C 1
ATOM 5370 O O . LEU A 1 743 ? 12.973 3.884 -10.347 1.00 87.38 743 LEU A O 1
ATOM 5374 N N . GLU A 1 744 ? 14.173 5.680 -9.742 1.00 87.44 744 GLU A N 1
ATOM 5375 C CA . GLU A 1 744 ? 13.056 6.610 -9.853 1.00 87.44 744 GLU A CA 1
ATOM 5376 C C . GLU A 1 744 ? 12.610 6.771 -11.316 1.00 87.44 744 GLU A C 1
ATOM 5378 O O . GLU A 1 744 ? 13.384 7.182 -12.179 1.00 87.44 744 GLU A O 1
ATOM 5383 N N . LEU A 1 745 ? 11.343 6.458 -11.599 1.00 94.06 745 LEU A N 1
ATOM 5384 C CA . LEU A 1 745 ? 10.686 6.771 -12.866 1.00 94.06 745 LEU A CA 1
ATOM 5385 C C . LEU A 1 745 ? 9.720 7.929 -12.605 1.00 94.06 745 LEU A C 1
ATOM 5387 O O . LEU A 1 745 ? 8.742 7.761 -11.884 1.00 94.06 745 LEU A O 1
ATOM 5391 N N . VAL A 1 746 ? 9.985 9.115 -13.146 1.00 95.56 746 VAL A N 1
ATOM 5392 C CA . VAL A 1 746 ? 9.231 10.331 -12.805 1.00 95.56 746 VAL A CA 1
ATOM 5393 C C . VAL A 1 746 ? 8.871 11.112 -14.056 1.00 95.56 746 VAL A C 1
ATOM 5395 O O . VAL A 1 746 ? 9.734 11.385 -14.882 1.00 95.56 746 VAL A O 1
ATOM 5398 N N . GLY A 1 747 ? 7.605 11.498 -14.188 1.00 94.94 747 GLY A N 1
ATOM 5399 C CA . GLY A 1 747 ? 7.097 12.297 -15.299 1.00 94.94 747 GLY A CA 1
ATOM 5400 C C . GLY A 1 747 ? 6.337 13.518 -14.809 1.00 94.94 747 GLY A C 1
ATOM 5401 O O . GLY A 1 747 ? 5.646 13.450 -13.793 1.00 94.94 747 GLY A O 1
ATOM 5402 N N . LEU A 1 748 ? 6.445 14.624 -15.539 1.00 93.81 748 LEU A N 1
ATOM 5403 C CA . LEU A 1 748 ? 5.720 15.856 -15.249 1.00 93.81 748 LEU A CA 1
ATOM 5404 C C . LEU A 1 748 ? 5.246 16.513 -16.542 1.00 93.81 748 LEU A C 1
ATOM 5406 O O . LEU A 1 748 ? 6.061 16.843 -17.400 1.00 93.81 748 LEU A O 1
ATOM 5410 N N . LEU A 1 749 ? 3.941 16.755 -16.628 1.00 91.94 749 LEU A N 1
ATOM 5411 C CA . LEU A 1 749 ? 3.340 17.698 -17.566 1.00 91.94 749 LEU A CA 1
ATOM 5412 C C . LEU A 1 749 ? 3.309 19.082 -16.913 1.00 91.94 749 LEU A C 1
ATOM 5414 O O . LEU A 1 749 ? 2.671 19.252 -15.867 1.00 91.94 749 LEU A O 1
ATOM 5418 N N . ASN A 1 750 ? 3.965 20.061 -17.538 1.00 86.94 750 ASN A N 1
ATOM 5419 C CA . ASN A 1 750 ? 3.982 21.445 -17.075 1.00 86.94 750 ASN A CA 1
ATOM 5420 C C . ASN A 1 750 ? 3.187 22.360 -18.021 1.00 86.94 750 ASN A C 1
ATOM 5422 O O . ASN A 1 750 ? 3.731 22.915 -18.970 1.00 86.94 750 ASN A O 1
ATOM 5426 N N . ALA A 1 751 ? 1.910 22.571 -17.711 1.00 83.75 751 ALA A N 1
ATOM 5427 C CA . ALA A 1 751 ? 1.019 23.530 -18.364 1.00 83.75 751 ALA A CA 1
ATOM 5428 C C . ALA A 1 751 ? 1.195 24.987 -17.874 1.00 83.75 751 ALA A C 1
ATOM 5430 O O . ALA A 1 751 ? 0.409 25.873 -18.220 1.00 83.75 751 ALA A O 1
ATOM 5431 N N . GLY A 1 752 ? 2.214 25.259 -17.052 1.00 76.88 752 GLY A N 1
ATOM 5432 C CA . GLY A 1 752 ? 2.561 26.593 -16.570 1.00 76.88 752 GLY A CA 1
ATOM 5433 C C . GLY A 1 752 ? 1.676 27.109 -15.432 1.00 76.88 752 GLY A C 1
ATOM 5434 O O . GLY A 1 752 ? 0.942 26.358 -14.790 1.00 76.88 752 GLY A O 1
ATOM 5435 N N . ALA A 1 753 ? 1.786 28.420 -15.167 1.00 71.44 753 ALA A N 1
ATOM 5436 C CA . ALA A 1 753 ? 1.189 29.117 -14.018 1.00 71.44 753 ALA A CA 1
ATOM 5437 C C . ALA A 1 753 ? -0.186 29.771 -14.253 1.00 71.44 753 ALA A C 1
ATOM 5439 O O . ALA A 1 753 ? -0.709 30.444 -13.363 1.00 71.44 753 ALA A O 1
ATOM 5440 N N . GLY A 1 754 ? -0.771 29.599 -15.441 1.00 66.94 754 GLY A N 1
ATOM 5441 C CA . GLY A 1 754 ? -2.035 30.237 -15.817 1.00 66.94 754 GLY A CA 1
ATOM 5442 C C . GLY A 1 754 ? -3.250 29.705 -15.048 1.00 66.94 754 GLY A C 1
ATOM 5443 O O . GLY A 1 754 ? -3.303 28.541 -14.649 1.00 66.94 754 GLY A O 1
ATOM 5444 N N . ALA A 1 755 ? -4.273 30.547 -14.871 1.00 65.19 755 ALA A N 1
ATOM 5445 C CA . ALA A 1 755 ? -5.557 30.111 -14.327 1.00 65.19 755 ALA A CA 1
ATOM 5446 C C . ALA A 1 755 ? -6.179 29.035 -15.239 1.00 65.19 755 ALA A C 1
ATOM 5448 O O . ALA A 1 755 ? -6.411 29.285 -16.419 1.00 65.19 755 ALA A O 1
ATOM 5449 N N . GLY A 1 756 ? -6.438 27.844 -14.691 1.00 68.75 756 GLY A N 1
ATOM 5450 C CA . GLY A 1 756 ? -6.948 26.691 -15.445 1.00 68.75 756 GLY A CA 1
ATOM 5451 C C . GLY A 1 756 ? -5.874 25.746 -16.000 1.00 68.75 756 GLY A C 1
ATOM 5452 O O . GLY A 1 756 ? -6.240 24.722 -16.571 1.00 68.75 756 GLY A O 1
ATOM 5453 N N . ALA A 1 757 ? -4.580 26.035 -15.806 1.00 74.56 757 ALA A N 1
ATOM 5454 C CA . ALA A 1 757 ? -3.510 25.091 -16.121 1.00 74.56 757 ALA A CA 1
ATOM 5455 C C . ALA A 1 757 ? -3.651 23.823 -15.266 1.00 74.56 757 ALA A C 1
ATOM 5457 O O . ALA A 1 757 ? -3.809 23.915 -14.045 1.00 74.56 757 ALA A O 1
ATOM 5458 N N . VAL A 1 758 ? -3.573 22.652 -15.903 1.00 83.38 758 VAL A N 1
ATOM 5459 C CA . VAL A 1 758 ? -3.603 21.336 -15.251 1.00 83.38 758 VAL A CA 1
ATOM 5460 C C . VAL A 1 758 ? -2.224 20.715 -15.400 1.00 83.38 758 VAL A C 1
ATOM 5462 O O . VAL A 1 758 ? -1.737 20.520 -16.503 1.00 83.38 758 VAL A O 1
ATOM 5465 N N . ASN A 1 759 ? -1.586 20.434 -14.272 1.00 88.12 759 ASN A N 1
ATOM 5466 C CA . ASN A 1 759 ? -0.230 19.923 -14.196 1.00 88.12 759 ASN A CA 1
ATOM 5467 C C . ASN A 1 759 ? -0.356 18.542 -13.566 1.00 88.12 759 ASN A C 1
ATOM 5469 O O . ASN A 1 759 ? -1.093 18.355 -12.591 1.00 88.12 759 ASN A O 1
ATOM 5473 N N . ILE A 1 760 ? 0.324 17.571 -14.151 1.00 92.50 760 ILE A N 1
ATOM 5474 C CA . ILE A 1 760 ? 0.173 16.167 -13.786 1.00 92.50 760 ILE A CA 1
ATOM 5475 C C . ILE A 1 760 ? 1.563 15.626 -13.514 1.00 92.50 760 ILE A C 1
ATOM 5477 O O . ILE A 1 760 ? 2.445 15.744 -14.359 1.00 92.50 760 ILE A O 1
ATOM 5481 N N . GLY A 1 761 ? 1.752 15.047 -12.333 1.00 94.44 761 GLY A N 1
ATOM 5482 C CA . GLY A 1 761 ? 2.962 14.322 -11.973 1.00 94.44 761 GLY A CA 1
ATOM 5483 C C . GLY A 1 761 ? 2.692 12.825 -11.911 1.00 94.44 761 GLY A C 1
ATOM 5484 O O . GLY A 1 761 ? 1.640 12.409 -11.424 1.00 94.44 761 GLY A O 1
ATOM 5485 N N . VAL A 1 762 ? 3.635 12.013 -12.375 1.00 96.69 762 VAL A N 1
ATOM 5486 C CA . VAL A 1 762 ? 3.591 10.552 -12.247 1.00 96.69 762 VAL A CA 1
ATOM 5487 C C . VAL A 1 762 ? 4.900 10.076 -11.633 1.00 96.69 762 VAL A C 1
ATOM 5489 O O . VAL A 1 762 ? 5.973 10.461 -12.087 1.00 96.69 762 VAL A O 1
ATOM 5492 N N . VAL A 1 763 ? 4.811 9.240 -10.602 1.00 96.94 763 VAL A N 1
ATOM 5493 C CA . VAL A 1 763 ? 5.945 8.575 -9.952 1.00 96.94 763 VAL A CA 1
ATOM 5494 C C . VAL A 1 763 ? 5.745 7.068 -10.079 1.00 96.94 763 VAL A C 1
ATOM 5496 O O . VAL A 1 763 ? 4.791 6.518 -9.539 1.00 96.94 763 VAL A O 1
ATOM 5499 N N . GLY A 1 764 ? 6.630 6.399 -10.803 1.00 95.31 764 GLY A N 1
ATOM 5500 C CA . GLY A 1 764 ? 6.727 4.950 -10.925 1.00 95.31 764 GLY A CA 1
ATOM 5501 C C . GLY A 1 764 ? 7.993 4.413 -10.261 1.00 95.31 764 GLY A C 1
ATOM 5502 O O . GLY A 1 764 ? 8.913 5.162 -9.934 1.00 95.31 764 GLY A O 1
ATOM 5503 N N . SER A 1 765 ? 8.043 3.098 -10.056 1.00 90.81 765 SER A N 1
ATOM 5504 C CA . SER A 1 765 ? 9.197 2.436 -9.420 1.00 90.81 765 SER A CA 1
ATOM 5505 C C . SER A 1 765 ? 9.887 1.391 -10.297 1.00 90.81 765 SER A C 1
ATOM 5507 O O . SER A 1 765 ? 10.958 0.911 -9.943 1.00 90.81 765 SER A O 1
ATOM 5509 N N . ALA A 1 766 ? 9.290 1.022 -11.434 1.00 92.19 766 ALA A N 1
ATOM 5510 C CA . ALA A 1 766 ? 9.912 0.122 -12.397 1.00 92.19 766 ALA A CA 1
ATOM 5511 C C . ALA A 1 766 ? 10.627 0.916 -13.508 1.00 92.19 766 ALA A C 1
ATOM 5513 O O . ALA A 1 766 ? 10.080 1.907 -13.990 1.00 92.19 766 ALA A O 1
ATOM 5514 N N . PRO A 1 767 ? 11.812 0.470 -13.958 1.00 92.12 767 PRO A N 1
ATOM 5515 C CA . PRO A 1 767 ? 12.432 0.930 -15.192 1.00 92.12 767 PRO A CA 1
ATOM 5516 C C . PRO A 1 767 ? 11.498 0.893 -16.402 1.00 92.12 767 PRO A C 1
ATOM 5518 O O . PRO A 1 767 ? 10.730 -0.056 -16.565 1.00 92.12 767 PRO A O 1
ATOM 5521 N N . ALA A 1 768 ? 11.617 1.892 -17.283 1.00 93.38 768 ALA A N 1
ATOM 5522 C CA . ALA A 1 768 ? 10.827 2.017 -18.507 1.00 93.38 768 ALA A CA 1
ATOM 5523 C C . ALA A 1 768 ? 11.372 1.109 -19.628 1.00 93.38 768 ALA A C 1
ATOM 5525 O O . ALA A 1 768 ? 11.749 1.555 -20.711 1.00 93.38 768 ALA A O 1
ATOM 5526 N N . LEU A 1 769 ? 11.456 -0.188 -19.327 1.00 91.88 769 LEU A N 1
ATOM 5527 C CA . LEU A 1 769 ? 11.901 -1.235 -20.239 1.00 91.88 769 LEU A CA 1
ATOM 5528 C C . LEU A 1 769 ? 10.691 -1.877 -20.892 1.00 91.88 769 LEU A C 1
ATOM 5530 O O . LEU A 1 769 ? 9.790 -2.362 -20.212 1.00 91.88 769 LEU A O 1
ATOM 5534 N N . ALA A 1 770 ? 10.691 -1.968 -22.212 1.00 89.94 770 ALA A N 1
ATOM 5535 C CA . ALA A 1 770 ? 9.537 -2.481 -22.932 1.00 89.94 770 ALA A CA 1
ATOM 5536 C C . ALA A 1 770 ? 9.390 -4.010 -22.797 1.00 89.94 770 ALA A C 1
ATOM 5538 O O . ALA A 1 770 ? 8.361 -4.577 -23.125 1.00 89.94 770 ALA A O 1
ATOM 5539 N N . SER A 1 771 ? 10.394 -4.719 -22.280 1.00 86.12 771 SER A N 1
ATOM 5540 C CA . SER A 1 771 ? 10.236 -6.138 -21.917 1.00 86.12 771 SER A CA 1
ATOM 5541 C C . SER A 1 771 ? 9.508 -6.354 -20.583 1.00 86.12 771 SER A C 1
ATOM 5543 O O . SER A 1 771 ? 9.199 -7.496 -20.241 1.00 86.12 771 SER A O 1
ATOM 5545 N N . TRP A 1 772 ? 9.280 -5.298 -19.793 1.00 90.94 772 TRP A N 1
ATOM 5546 C CA . TRP A 1 772 ? 8.706 -5.396 -18.452 1.00 90.94 772 TRP A CA 1
ATOM 5547 C C . TRP A 1 772 ? 7.272 -4.886 -18.470 1.00 90.94 772 TRP A C 1
ATOM 5549 O O . TRP A 1 772 ? 7.022 -3.689 -18.555 1.00 90.94 772 TRP A O 1
ATOM 5559 N N . HIS A 1 773 ? 6.344 -5.827 -18.359 1.00 91.75 773 HIS A N 1
ATOM 5560 C CA . HIS A 1 773 ? 4.914 -5.573 -18.277 1.00 91.75 773 HIS A CA 1
ATOM 5561 C C . HIS A 1 773 ? 4.312 -6.425 -17.158 1.00 91.75 773 HIS A C 1
ATOM 5563 O O . HIS A 1 773 ? 4.753 -7.548 -16.881 1.00 91.75 773 HIS A O 1
ATOM 5569 N N . GLU A 1 774 ? 3.279 -5.882 -16.534 1.00 91.69 774 GLU A N 1
ATOM 5570 C CA . GLU A 1 774 ? 2.536 -6.467 -15.433 1.00 91.69 774 GLU A CA 1
ATOM 5571 C C . GLU A 1 774 ? 1.037 -6.357 -15.726 1.00 91.69 774 GLU A C 1
ATOM 5573 O O . GLU A 1 774 ? 0.364 -5.400 -15.345 1.00 91.69 774 GLU A O 1
ATOM 5578 N N . LEU A 1 775 ? 0.517 -7.379 -16.403 1.00 88.19 775 LEU A N 1
ATOM 5579 C CA . LEU A 1 775 ? -0.901 -7.525 -16.710 1.00 88.19 775 LEU A CA 1
ATOM 5580 C C . LEU A 1 775 ? -1.510 -8.600 -15.812 1.00 88.19 775 LEU A C 1
ATOM 5582 O O . LEU A 1 775 ? -0.982 -9.699 -15.699 1.00 88.19 775 LEU A O 1
ATOM 5586 N N . LEU A 1 776 ? -2.625 -8.292 -15.159 1.00 84.69 776 LEU A N 1
ATOM 5587 C CA . LEU A 1 776 ? -3.233 -9.194 -14.182 1.00 84.69 776 LEU A CA 1
ATOM 5588 C C . LEU A 1 776 ? -3.923 -10.399 -14.861 1.00 84.69 776 LEU A C 1
ATOM 5590 O O . LEU A 1 776 ? -4.496 -10.243 -15.942 1.00 84.69 776 LEU A O 1
ATOM 5594 N N . PRO A 1 777 ? -3.969 -11.580 -14.210 1.00 82.56 777 PRO A N 1
ATOM 5595 C CA . PRO A 1 777 ? -3.369 -11.897 -12.909 1.00 82.56 777 PRO A CA 1
ATOM 5596 C C . PRO A 1 777 ? -1.906 -12.366 -13.016 1.00 82.56 777 PRO A C 1
ATOM 5598 O O . PRO A 1 777 ? -1.573 -13.185 -13.878 1.00 82.56 777 PRO A O 1
ATOM 5601 N N . ALA A 1 778 ? -1.052 -11.955 -12.070 1.00 84.44 778 ALA A N 1
ATOM 5602 C CA . ALA A 1 778 ? 0.369 -12.325 -12.048 1.00 84.44 778 ALA A CA 1
ATOM 5603 C C . ALA A 1 778 ? 0.603 -13.839 -11.926 1.00 84.44 778 ALA A C 1
ATOM 5605 O O . ALA A 1 778 ? 1.524 -14.385 -12.537 1.00 84.44 778 ALA A O 1
ATOM 5606 N N . LEU A 1 779 ? -0.285 -14.545 -11.215 1.00 84.94 779 LEU A N 1
ATOM 5607 C CA . LEU A 1 779 ? -0.267 -16.007 -11.103 1.00 84.94 779 LEU A CA 1
ATOM 5608 C C . LEU A 1 779 ? -0.286 -16.702 -12.472 1.00 84.94 779 LEU A C 1
ATOM 5610 O O . LEU A 1 779 ? 0.281 -17.785 -12.619 1.00 84.94 779 LEU A O 1
ATOM 5614 N N . ALA A 1 780 ? -0.913 -16.074 -13.470 1.00 82.12 780 ALA A N 1
ATOM 5615 C CA . ALA A 1 780 ? -0.946 -16.571 -14.834 1.00 82.12 780 ALA A CA 1
ATOM 5616 C C . ALA A 1 780 ? 0.244 -16.089 -15.689 1.00 82.12 780 ALA A C 1
ATOM 5618 O O . ALA A 1 780 ? 0.154 -16.050 -16.912 1.00 82.12 780 ALA A O 1
ATOM 5619 N N . GLY A 1 781 ? 1.359 -15.708 -15.060 1.00 83.88 781 GLY A N 1
ATOM 5620 C CA . GLY A 1 781 ? 2.560 -15.256 -15.754 1.00 83.88 781 GLY A CA 1
ATOM 5621 C C . GLY A 1 781 ? 2.321 -13.996 -16.584 1.00 83.88 781 GLY A C 1
ATOM 5622 O O . GLY A 1 781 ? 2.882 -13.879 -17.663 1.00 83.88 781 GLY A O 1
ATOM 5623 N N . ASN A 1 782 ? 1.471 -13.079 -16.123 1.00 87.56 782 ASN A N 1
ATOM 5624 C CA . ASN A 1 782 ? 1.078 -11.870 -16.848 1.00 87.56 782 ASN A CA 1
ATOM 5625 C C . ASN A 1 782 ? 0.539 -12.164 -18.263 1.00 87.56 782 ASN A C 1
ATOM 5627 O O . ASN A 1 782 ? 1.220 -11.901 -19.258 1.00 87.56 782 ASN A O 1
ATOM 5631 N N . PRO A 1 783 ? -0.664 -12.747 -18.392 1.00 86.88 783 PRO A N 1
ATOM 5632 C CA . PRO A 1 783 ? -1.192 -13.130 -19.691 1.00 86.88 783 PRO A CA 1
ATOM 5633 C C . PRO A 1 783 ? -1.332 -11.913 -20.603 1.00 86.88 783 PRO A C 1
ATOM 5635 O O . PRO A 1 783 ? -1.652 -10.816 -20.151 1.00 86.88 783 PRO A O 1
ATOM 5638 N N . THR A 1 784 ? -1.109 -12.114 -21.901 1.00 86.56 784 THR A N 1
ATOM 5639 C CA . THR A 1 784 ? -1.051 -11.054 -22.927 1.00 86.56 784 THR A CA 1
ATOM 5640 C C . THR A 1 784 ? 0.119 -10.076 -22.789 1.00 86.56 784 THR A C 1
ATOM 5642 O O . THR A 1 784 ? 0.253 -9.209 -23.641 1.00 86.56 784 THR A O 1
ATOM 5645 N N . ALA A 1 785 ? 0.995 -10.219 -21.789 1.00 89.19 785 ALA A N 1
ATOM 5646 C CA . ALA A 1 785 ? 2.260 -9.489 -21.712 1.00 89.19 785 ALA A CA 1
ATOM 5647 C C . ALA A 1 785 ? 3.348 -10.207 -22.538 1.00 89.19 785 ALA A C 1
ATOM 5649 O O . ALA A 1 785 ? 3.255 -11.427 -22.724 1.00 89.19 785 ALA A O 1
ATOM 5650 N N . PRO A 1 786 ? 4.382 -9.489 -23.019 1.00 87.94 786 PRO A N 1
ATOM 5651 C CA . PRO A 1 786 ? 5.500 -10.112 -23.713 1.00 87.94 786 PRO A CA 1
ATOM 5652 C C . PRO A 1 786 ? 6.303 -11.042 -22.794 1.00 87.94 786 PRO A C 1
ATOM 5654 O O . PRO A 1 786 ? 6.242 -10.971 -21.561 1.00 87.94 786 PRO A O 1
ATOM 5657 N N . GLY A 1 787 ? 7.095 -11.915 -23.418 1.00 79.00 787 GLY A N 1
ATOM 5658 C CA . GLY A 1 787 ? 8.026 -12.794 -22.717 1.00 79.00 787 GLY A CA 1
ATOM 5659 C C . GLY A 1 787 ? 9.086 -11.994 -21.955 1.00 79.00 787 GLY A C 1
ATOM 5660 O O . GLY A 1 787 ? 9.803 -11.181 -22.534 1.00 79.00 787 GLY A O 1
ATOM 5661 N N . GLY A 1 788 ? 9.201 -12.227 -20.650 1.00 82.69 788 GLY A N 1
ATOM 5662 C CA . GLY A 1 788 ? 10.100 -11.488 -19.767 1.00 82.69 788 GLY A CA 1
ATOM 5663 C C . GLY A 1 788 ? 10.035 -12.007 -18.336 1.00 82.69 788 GLY A C 1
ATOM 5664 O O . GLY A 1 788 ? 9.197 -12.843 -18.010 1.00 82.69 788 GLY A O 1
ATOM 5665 N N . ARG A 1 789 ? 10.920 -11.535 -17.452 1.00 86.06 789 ARG A N 1
ATOM 5666 C CA . ARG A 1 789 ? 10.777 -11.836 -16.016 1.00 86.06 789 ARG A CA 1
ATOM 5667 C C . ARG A 1 789 ? 9.568 -11.091 -15.464 1.00 86.06 789 ARG A C 1
ATOM 5669 O O . ARG A 1 789 ? 9.354 -9.934 -15.803 1.00 86.06 789 ARG A O 1
ATOM 5676 N N . GLU A 1 790 ? 8.822 -11.745 -14.589 1.00 89.69 790 GLU A N 1
ATOM 5677 C CA . GLU A 1 790 ? 7.652 -11.164 -13.946 1.00 89.69 790 GLU A CA 1
ATOM 5678 C C . GLU A 1 790 ? 8.116 -10.155 -12.894 1.00 89.69 790 GLU A C 1
ATOM 5680 O O . GLU A 1 790 ? 8.645 -10.515 -11.838 1.00 89.69 790 GLU A O 1
ATOM 5685 N N . VAL A 1 791 ? 7.984 -8.874 -13.233 1.00 92.44 791 VAL A N 1
ATOM 5686 C CA . VAL A 1 791 ? 8.352 -7.744 -12.382 1.00 92.44 791 VAL A CA 1
ATOM 5687 C C . VAL A 1 791 ? 7.082 -7.003 -11.998 1.00 92.44 791 VAL A C 1
ATOM 5689 O O . VAL A 1 791 ? 6.234 -6.735 -12.841 1.00 92.44 791 VAL A O 1
ATOM 5692 N N . HIS A 1 792 ? 6.978 -6.670 -10.720 1.00 94.69 792 HIS A N 1
ATOM 5693 C CA . HIS A 1 792 ? 5.981 -5.777 -10.173 1.00 94.69 792 HIS A CA 1
ATOM 5694 C C . HIS A 1 792 ? 6.558 -4.372 -10.006 1.00 94.69 792 HIS A C 1
ATOM 5696 O O . HIS A 1 792 ? 7.653 -4.216 -9.458 1.00 94.69 792 HIS A O 1
ATOM 5702 N N . GLY A 1 793 ? 5.802 -3.357 -10.417 1.00 94.56 793 GLY A N 1
ATOM 5703 C CA . GLY A 1 793 ? 6.096 -1.960 -10.121 1.00 94.56 793 GLY A CA 1
ATOM 5704 C C . GLY A 1 793 ? 4.827 -1.137 -9.953 1.00 94.56 793 GLY A C 1
ATOM 5705 O O . GLY A 1 793 ? 4.177 -0.796 -10.935 1.00 94.56 793 GLY A O 1
ATOM 5706 N N . ALA A 1 794 ? 4.501 -0.783 -8.714 1.00 96.44 794 ALA A N 1
ATOM 5707 C CA . ALA A 1 794 ? 3.457 0.187 -8.409 1.00 96.44 794 ALA A CA 1
ATOM 5708 C C . ALA A 1 794 ? 3.923 1.634 -8.668 1.00 96.44 794 ALA A C 1
ATOM 5710 O O . ALA A 1 794 ? 5.112 1.917 -8.842 1.00 96.44 794 ALA A O 1
ATOM 5711 N N . GLY A 1 795 ? 2.973 2.567 -8.660 1.00 96.94 795 GLY A N 1
ATOM 5712 C CA . GLY A 1 795 ? 3.251 3.994 -8.770 1.00 96.94 795 GLY A CA 1
ATOM 5713 C C . GLY A 1 795 ? 2.064 4.869 -8.392 1.00 96.94 795 GLY A C 1
ATOM 5714 O O . GLY A 1 795 ? 1.046 4.392 -7.891 1.00 96.94 795 GLY A O 1
ATOM 5715 N N . VAL A 1 796 ? 2.198 6.171 -8.622 1.00 97.88 796 VAL A N 1
ATOM 5716 C CA . VAL A 1 796 ? 1.213 7.187 -8.252 1.00 97.88 796 VAL A CA 1
ATOM 5717 C C . VAL A 1 796 ? 1.127 8.253 -9.335 1.00 97.88 796 VAL A C 1
ATOM 5719 O O . VAL A 1 796 ? 2.145 8.784 -9.768 1.00 97.88 796 VAL A O 1
ATOM 5722 N N . GLN A 1 797 ? -0.092 8.606 -9.735 1.00 96.94 797 GLN A N 1
ATOM 5723 C CA . GLN A 1 797 ? -0.378 9.807 -10.517 1.00 96.94 797 GLN A CA 1
ATOM 5724 C C . GLN A 1 797 ? -1.021 10.860 -9.610 1.00 96.94 797 GLN A C 1
ATOM 5726 O O . GLN A 1 797 ? -1.928 10.552 -8.834 1.00 96.94 797 GLN A O 1
ATOM 5731 N N . ILE A 1 798 ? -0.551 12.100 -9.718 1.00 94.25 798 ILE A N 1
ATOM 5732 C CA . ILE A 1 798 ? -0.946 13.227 -8.877 1.00 94.25 798 ILE A CA 1
ATOM 5733 C C . ILE A 1 798 ? -1.356 14.404 -9.759 1.00 94.25 798 ILE A C 1
ATOM 5735 O O . ILE A 1 798 ? -0.623 14.820 -10.656 1.00 94.25 798 ILE A O 1
ATOM 5739 N N . THR A 1 799 ? -2.500 14.996 -9.436 1.00 91.19 799 THR A N 1
ATOM 5740 C CA . THR A 1 799 ? -2.911 16.323 -9.907 1.00 91.19 799 THR A CA 1
ATOM 5741 C C . THR A 1 799 ? -3.228 17.179 -8.686 1.00 91.19 799 THR A C 1
ATOM 5743 O O . THR A 1 799 ? -3.952 16.728 -7.800 1.00 91.19 799 THR A O 1
ATOM 5746 N N . GLY A 1 800 ? -2.688 18.397 -8.600 1.00 86.81 800 GLY A N 1
ATOM 5747 C CA . GLY A 1 800 ? -2.832 19.265 -7.423 1.00 86.81 800 GLY A CA 1
ATOM 5748 C C . GLY A 1 800 ? -1.499 19.812 -6.917 1.00 86.81 800 GLY A C 1
ATOM 5749 O O . GLY A 1 800 ? -0.469 19.662 -7.561 1.00 86.81 800 GLY A O 1
ATOM 5750 N N . GLY A 1 801 ? -1.504 20.465 -5.754 1.00 84.88 801 GLY A N 1
ATOM 5751 C CA . GLY A 1 801 ? -0.332 21.190 -5.247 1.00 84.88 801 GLY A CA 1
ATOM 5752 C C . GLY A 1 801 ? 0.900 20.327 -4.940 1.00 84.88 801 GLY A C 1
ATOM 5753 O O . GLY A 1 801 ? 2.014 20.848 -4.952 1.00 84.88 801 GLY A O 1
ATOM 5754 N N . ALA A 1 802 ? 0.745 19.022 -4.694 1.00 89.12 802 ALA A N 1
ATOM 5755 C CA . ALA A 1 802 ? 1.850 18.150 -4.285 1.00 89.12 802 ALA A CA 1
ATOM 5756 C C . ALA A 1 802 ? 2.879 17.926 -5.411 1.00 89.12 802 ALA A C 1
ATOM 5758 O O . ALA A 1 802 ? 4.020 17.560 -5.146 1.00 89.12 802 ALA A O 1
ATOM 5759 N N . ILE A 1 803 ? 2.518 18.226 -6.663 1.00 89.69 803 ILE A N 1
ATOM 5760 C CA . ILE A 1 803 ? 3.421 18.141 -7.820 1.00 89.69 803 ILE A CA 1
ATOM 5761 C C . ILE A 1 803 ? 4.621 19.097 -7.736 1.00 89.69 803 ILE A C 1
ATOM 5763 O O . ILE A 1 803 ? 5.611 18.884 -8.430 1.00 89.69 803 ILE A O 1
ATOM 5767 N N . THR A 1 804 ? 4.554 20.150 -6.913 1.00 87.69 804 THR A N 1
ATOM 5768 C CA . THR A 1 804 ? 5.679 21.078 -6.725 1.00 87.69 804 THR A CA 1
ATOM 5769 C C . THR A 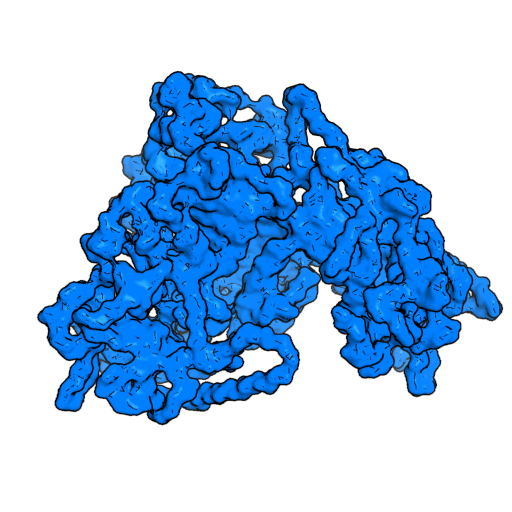1 804 ? 6.928 20.332 -6.261 1.00 87.69 804 THR A C 1
ATOM 5771 O O . THR A 1 804 ? 8.017 20.595 -6.759 1.00 87.69 804 THR A O 1
ATOM 5774 N N . ASP A 1 805 ? 6.762 19.340 -5.384 1.00 90.75 805 ASP A N 1
ATOM 5775 C CA . ASP A 1 805 ? 7.870 18.527 -4.883 1.00 90.75 805 ASP A CA 1
ATOM 5776 C C . ASP A 1 805 ? 8.416 17.570 -5.954 1.00 90.75 805 ASP A C 1
ATOM 5778 O O . ASP A 1 805 ? 9.623 17.337 -6.004 1.00 90.75 805 ASP A O 1
ATOM 5782 N N . ILE A 1 806 ? 7.565 17.075 -6.865 1.00 92.00 806 ILE A N 1
ATOM 5783 C CA . ILE A 1 806 ? 8.012 16.323 -8.053 1.00 92.00 806 ILE A CA 1
ATOM 5784 C C . ILE A 1 806 ? 8.918 17.213 -8.906 1.00 92.00 806 ILE A C 1
ATOM 5786 O O . ILE A 1 806 ? 10.017 16.807 -9.278 1.00 92.00 806 ILE A O 1
ATOM 5790 N N . ALA A 1 807 ? 8.493 18.447 -9.174 1.00 89.00 807 ALA A N 1
ATOM 5791 C CA . ALA A 1 807 ? 9.273 19.381 -9.974 1.00 89.00 807 ALA A CA 1
ATOM 5792 C C . ALA A 1 807 ? 10.601 19.767 -9.311 1.00 89.00 807 ALA A C 1
ATOM 5794 O O . ALA A 1 807 ? 11.603 19.895 -10.011 1.00 89.00 807 ALA A O 1
ATOM 5795 N N . ASP A 1 808 ? 10.634 19.914 -7.983 1.00 88.06 808 ASP A N 1
ATOM 5796 C CA . ASP A 1 808 ? 11.870 20.178 -7.237 1.00 88.06 808 ASP A CA 1
ATOM 5797 C C . ASP A 1 808 ? 12.883 19.035 -7.421 1.00 88.06 808 ASP A C 1
ATOM 5799 O O . ASP A 1 808 ? 14.059 19.282 -7.694 1.00 88.06 808 ASP A O 1
ATOM 5803 N N . VAL A 1 809 ? 12.423 17.780 -7.343 1.00 87.75 809 VAL A N 1
ATOM 5804 C CA . VAL A 1 809 ? 13.264 16.601 -7.604 1.00 87.75 809 VAL A CA 1
ATOM 5805 C C . VAL A 1 809 ? 13.725 16.570 -9.058 1.00 87.75 809 VAL A C 1
ATOM 5807 O O . VAL A 1 809 ? 14.900 16.327 -9.318 1.00 87.75 809 VAL A O 1
ATOM 5810 N N . MET A 1 810 ? 12.839 16.853 -10.012 1.00 88.88 810 MET A N 1
ATOM 5811 C CA . MET A 1 810 ? 13.192 16.807 -11.429 1.00 88.88 810 MET A CA 1
ATOM 5812 C C . MET A 1 810 ? 14.190 17.897 -11.824 1.00 88.88 810 MET A C 1
ATOM 5814 O O . MET A 1 810 ? 15.156 17.610 -12.528 1.00 88.88 810 MET A O 1
ATOM 5818 N N . ARG A 1 811 ? 14.016 19.131 -11.338 1.00 87.31 811 ARG A N 1
ATOM 5819 C CA . ARG A 1 811 ? 14.963 20.229 -11.593 1.00 87.31 811 ARG A CA 1
ATOM 5820 C C . ARG A 1 811 ? 16.360 19.911 -11.077 1.00 87.31 811 ARG A C 1
ATOM 5822 O O . ARG A 1 811 ? 17.332 20.193 -11.772 1.00 87.31 811 ARG A O 1
ATOM 5829 N N . ASP A 1 812 ? 16.466 19.288 -9.903 1.00 83.25 812 ASP A N 1
ATOM 5830 C CA . ASP A 1 812 ? 17.759 18.865 -9.357 1.00 83.25 812 ASP A CA 1
ATOM 5831 C C . ASP A 1 812 ? 18.506 17.891 -10.287 1.00 83.25 812 ASP A C 1
ATOM 5833 O O . ASP A 1 812 ? 19.735 17.932 -10.354 1.00 83.25 812 ASP A O 1
ATOM 5837 N N . ARG A 1 813 ? 17.775 17.061 -11.041 1.00 82.94 813 ARG A N 1
ATOM 5838 C CA . ARG A 1 813 ? 18.340 16.100 -12.002 1.00 82.94 813 ARG A CA 1
ATOM 5839 C C . ARG A 1 813 ? 18.667 16.708 -13.359 1.00 82.94 813 ARG A C 1
ATOM 5841 O O . ARG A 1 813 ? 19.665 16.327 -13.961 1.00 82.94 813 ARG A O 1
ATOM 5848 N N . LEU A 1 814 ? 17.831 17.624 -13.841 1.00 84.38 814 LEU A N 1
ATOM 5849 C CA . LEU A 1 814 ? 17.985 18.230 -15.166 1.00 84.38 814 LEU A CA 1
ATOM 5850 C C . LEU A 1 814 ? 19.082 19.298 -15.212 1.00 84.38 814 LEU A C 1
ATOM 5852 O O . LEU A 1 814 ? 19.736 19.470 -16.240 1.00 84.38 814 LEU A O 1
ATOM 5856 N N . PHE A 1 815 ? 19.281 20.039 -14.119 1.00 84.81 815 PHE A N 1
ATOM 5857 C CA . PHE A 1 815 ? 20.185 21.185 -14.102 1.00 84.81 815 PHE A CA 1
ATOM 5858 C C . PHE A 1 815 ? 21.468 20.880 -13.328 1.00 84.81 815 PHE A C 1
ATOM 5860 O O . PHE A 1 815 ? 21.524 20.914 -12.095 1.00 84.81 815 PHE A O 1
ATOM 5867 N N . ALA A 1 816 ? 22.546 20.671 -14.081 1.00 70.44 816 ALA A N 1
ATOM 5868 C CA . ALA A 1 816 ? 23.880 20.371 -13.567 1.00 70.44 816 ALA A CA 1
ATOM 5869 C C . ALA A 1 816 ? 24.571 21.543 -12.835 1.00 70.44 816 ALA A C 1
ATOM 5871 O O . ALA A 1 816 ? 25.750 21.449 -12.541 1.00 70.44 816 ALA A O 1
ATOM 5872 N N . GLY A 1 817 ? 23.906 22.665 -12.552 1.00 79.75 817 GLY A N 1
ATOM 5873 C CA . GLY A 1 817 ? 24.499 23.756 -11.774 1.00 79.75 817 GLY A CA 1
ATOM 5874 C C . GLY A 1 817 ? 23.442 24.556 -11.029 1.00 79.75 817 GLY A C 1
ATOM 5875 O O . GLY A 1 817 ? 22.426 24.930 -11.620 1.00 79.75 817 GLY A O 1
ATOM 5876 N N . THR A 1 818 ? 23.683 24.837 -9.746 1.00 85.06 818 THR A N 1
ATOM 5877 C CA . THR A 1 818 ? 22.749 25.590 -8.891 1.00 85.06 818 THR A CA 1
ATOM 5878 C C . THR A 1 818 ? 22.325 26.940 -9.502 1.00 85.06 818 THR A C 1
ATOM 5880 O O . THR A 1 818 ? 21.137 27.257 -9.430 1.00 85.06 818 THR A O 1
ATOM 5883 N N . PRO A 1 819 ? 23.198 27.716 -10.188 1.00 87.69 819 PRO A N 1
ATOM 5884 C CA . PRO A 1 819 ? 22.788 28.966 -10.844 1.00 87.69 819 PRO A CA 1
ATOM 5885 C C . PRO A 1 819 ? 21.755 28.787 -11.970 1.00 87.69 819 PRO A C 1
ATOM 5887 O O . PRO A 1 819 ? 20.826 29.589 -12.100 1.00 87.69 819 PRO A O 1
ATOM 5890 N N . ALA A 1 820 ? 21.893 27.728 -12.776 1.00 87.88 820 ALA A N 1
ATOM 5891 C CA . ALA A 1 820 ? 20.956 27.419 -13.857 1.00 87.88 820 ALA A CA 1
ATOM 5892 C C . ALA A 1 820 ? 19.608 26.946 -13.296 1.00 87.88 820 ALA A C 1
ATOM 5894 O O . ALA A 1 820 ? 18.561 27.389 -13.761 1.00 87.88 820 ALA A O 1
ATOM 5895 N N . LEU A 1 821 ? 19.643 26.128 -12.239 1.00 89.69 821 LEU A N 1
ATOM 5896 C CA . LEU A 1 821 ? 18.456 25.696 -11.502 1.00 89.69 821 LEU A CA 1
ATOM 5897 C C . LEU A 1 821 ? 17.694 26.887 -10.898 1.00 89.69 821 LEU A C 1
ATOM 5899 O O . LEU A 1 821 ? 16.475 26.961 -11.032 1.00 89.69 821 LEU A O 1
ATOM 5903 N N . ALA A 1 822 ? 18.399 27.837 -10.274 1.00 90.62 822 ALA A N 1
ATOM 5904 C CA . ALA A 1 822 ? 17.791 29.045 -9.713 1.00 90.62 822 ALA A CA 1
ATOM 5905 C C . ALA A 1 822 ? 17.128 29.912 -10.799 1.00 90.62 822 ALA A C 1
ATOM 5907 O O . ALA A 1 822 ? 16.010 30.399 -10.615 1.00 90.62 822 ALA A O 1
ATOM 5908 N N . SER A 1 823 ? 17.796 30.059 -11.947 1.00 91.06 823 SER A N 1
ATOM 5909 C CA . SER A 1 823 ? 17.285 30.819 -13.095 1.00 91.06 823 SER A CA 1
ATOM 5910 C C . SER A 1 823 ? 16.040 30.170 -13.711 1.00 91.06 823 SER A C 1
ATOM 5912 O O . SER A 1 823 ? 15.064 30.871 -13.990 1.00 91.06 823 SER A O 1
ATOM 5914 N N . ASP A 1 824 ? 16.044 28.840 -13.881 1.00 89.69 824 ASP A N 1
ATOM 5915 C CA . ASP A 1 824 ? 14.885 28.083 -14.370 1.00 89.69 824 ASP A CA 1
ATOM 5916 C C . ASP A 1 824 ? 13.704 28.192 -13.405 1.00 89.69 824 ASP A C 1
ATOM 5918 O O . ASP A 1 824 ? 12.621 28.613 -13.803 1.00 89.69 824 ASP A O 1
ATOM 5922 N N . ALA A 1 825 ? 13.913 27.889 -12.122 1.00 90.00 825 ALA A N 1
ATOM 5923 C CA . ALA A 1 825 ? 12.848 27.928 -11.124 1.00 90.00 825 ALA A CA 1
ATOM 5924 C C . ALA A 1 825 ? 12.227 29.329 -10.990 1.00 90.00 825 ALA A C 1
ATOM 5926 O O . ALA A 1 825 ? 11.014 29.456 -10.816 1.00 90.00 825 ALA A O 1
ATOM 5927 N N . GLY A 1 826 ? 13.044 30.382 -11.112 1.00 88.62 826 GLY A N 1
ATOM 5928 C CA . GLY A 1 826 ? 12.579 31.765 -11.115 1.00 88.62 826 GLY A CA 1
ATOM 5929 C C . GLY A 1 826 ? 11.783 32.155 -12.366 1.00 88.62 826 GLY A C 1
ATOM 5930 O O . GLY A 1 826 ? 10.912 33.018 -12.270 1.00 88.62 826 GLY A O 1
ATOM 5931 N N . SER A 1 827 ? 12.057 31.539 -13.518 1.00 87.50 827 SER A N 1
ATOM 5932 C CA . SER A 1 827 ? 11.430 31.884 -14.807 1.00 87.50 827 SER A CA 1
ATOM 5933 C C . SER A 1 827 ? 10.225 31.004 -15.146 1.00 87.50 827 SER A C 1
ATOM 5935 O O . SER A 1 827 ? 9.277 31.474 -15.768 1.00 87.50 827 SER A O 1
ATOM 5937 N N . ASN A 1 828 ? 10.235 29.751 -14.687 1.00 83.44 828 ASN A N 1
ATOM 5938 C CA . ASN A 1 828 ? 9.233 28.726 -14.972 1.00 83.44 828 ASN A CA 1
ATOM 5939 C C . ASN A 1 828 ? 8.547 28.221 -13.685 1.00 83.44 828 ASN A C 1
ATOM 5941 O O . ASN A 1 828 ? 8.576 27.017 -13.408 1.00 83.44 828 ASN A O 1
ATOM 5945 N N . PRO A 1 829 ? 7.946 29.092 -12.849 1.00 79.12 829 PRO A N 1
ATOM 5946 C CA . PRO A 1 829 ? 7.311 28.655 -11.611 1.00 79.12 829 PRO A CA 1
ATOM 5947 C C . PRO A 1 829 ? 6.065 27.803 -11.891 1.00 79.12 829 PRO A C 1
ATOM 5949 O O . PRO A 1 829 ? 5.280 28.102 -12.791 1.00 79.12 829 PRO A O 1
ATOM 5952 N N . LEU A 1 830 ? 5.843 26.771 -11.072 1.00 76.81 830 LEU A N 1
ATOM 5953 C CA . LEU A 1 830 ? 4.574 26.043 -11.071 1.00 76.81 830 LEU A CA 1
ATOM 5954 C C . LEU A 1 830 ? 3.555 26.782 -10.192 1.00 76.81 830 LEU A C 1
ATOM 5956 O O . LEU A 1 830 ? 3.904 27.214 -9.089 1.00 76.81 830 LEU A O 1
ATOM 5960 N N . PRO A 1 831 ? 2.295 26.928 -10.631 1.00 64.88 831 PRO A N 1
ATOM 5961 C CA . PRO A 1 831 ? 1.248 27.487 -9.797 1.00 64.88 831 PRO A CA 1
ATOM 5962 C C . PRO A 1 831 ? 0.854 26.466 -8.730 1.00 64.88 831 PRO A C 1
ATOM 5964 O O . PRO A 1 831 ? 0.811 25.258 -8.977 1.00 64.88 831 PRO A O 1
ATOM 5967 N N . ALA A 1 832 ? 0.464 26.951 -7.555 1.00 64.06 832 ALA A N 1
ATOM 5968 C CA . ALA A 1 832 ? -0.247 26.113 -6.604 1.00 64.06 832 ALA A CA 1
ATOM 5969 C C . ALA A 1 832 ? -1.618 25.741 -7.196 1.00 64.06 832 ALA A C 1
ATOM 5971 O O . ALA A 1 832 ? -2.498 26.592 -7.333 1.00 64.06 832 ALA A O 1
ATOM 5972 N N . GLN A 1 833 ? -1.807 24.472 -7.554 1.00 73.69 833 GLN A N 1
ATOM 5973 C CA . GLN A 1 833 ? -3.104 23.961 -7.991 1.00 73.69 833 GLN A CA 1
ATOM 5974 C C . GLN A 1 833 ? -3.965 23.621 -6.783 1.00 73.69 833 GLN A C 1
ATOM 5976 O O . GLN A 1 833 ? -3.663 22.700 -6.023 1.00 73.69 833 GLN A O 1
ATOM 5981 N N . ALA A 1 834 ? -5.039 24.386 -6.597 1.00 74.62 834 ALA A N 1
ATOM 5982 C CA . ALA A 1 834 ? -5.960 24.197 -5.490 1.00 74.62 834 ALA A CA 1
ATOM 5983 C C . ALA A 1 834 ? -7.066 23.201 -5.855 1.00 74.62 834 ALA A C 1
ATOM 5985 O O . ALA A 1 834 ? -7.783 23.379 -6.840 1.00 74.62 834 ALA A O 1
ATOM 5986 N N . ILE A 1 835 ? -7.254 22.192 -5.004 1.00 82.00 835 ILE A N 1
ATOM 5987 C CA . ILE A 1 835 ? -8.405 21.289 -5.060 1.00 82.00 835 ILE A CA 1
ATOM 5988 C C . ILE A 1 835 ? -9.349 21.624 -3.911 1.00 82.00 835 ILE A C 1
ATOM 5990 O O . ILE A 1 835 ? -9.017 21.488 -2.731 1.00 82.00 835 ILE A O 1
ATOM 5994 N N . ASN A 1 836 ? -10.553 22.073 -4.263 1.00 81.56 836 ASN A N 1
ATOM 5995 C CA . ASN A 1 836 ? -11.533 22.555 -3.288 1.00 81.56 836 ASN A CA 1
ATOM 5996 C C . ASN A 1 836 ? -12.463 21.445 -2.775 1.00 81.56 836 ASN A C 1
ATOM 5998 O O . ASN A 1 836 ? -12.858 21.477 -1.608 1.00 81.56 836 ASN A O 1
ATOM 6002 N N . ALA A 1 837 ? -12.792 20.464 -3.621 1.00 86.25 837 ALA A N 1
ATOM 6003 C CA . ALA A 1 837 ? -13.628 19.323 -3.251 1.00 86.25 837 ALA A CA 1
ATOM 6004 C C . ALA A 1 837 ? -12.872 18.341 -2.336 1.00 86.25 837 ALA A C 1
ATOM 6006 O O . ALA A 1 837 ? -11.643 18.299 -2.406 1.00 86.25 837 ALA A O 1
ATOM 6007 N N . PRO A 1 838 ? -13.570 17.546 -1.499 1.00 88.06 838 PRO A N 1
ATOM 6008 C CA . PRO A 1 838 ? -12.929 16.480 -0.739 1.00 88.06 838 PRO A CA 1
ATOM 6009 C C . PRO A 1 838 ? -12.173 15.515 -1.655 1.00 88.06 838 PRO A C 1
ATOM 6011 O O . PRO A 1 838 ? -12.746 15.024 -2.627 1.00 88.06 838 PRO A O 1
ATOM 6014 N N . ALA A 1 839 ? -10.900 15.274 -1.355 1.00 92.19 839 ALA A N 1
ATOM 6015 C CA . ALA A 1 839 ? -10.007 14.437 -2.158 1.00 92.19 839 ALA A CA 1
ATOM 6016 C C . ALA A 1 839 ? -8.869 13.878 -1.289 1.00 92.19 839 ALA A C 1
ATOM 6018 O O . ALA A 1 839 ? -8.901 13.981 -0.061 1.00 92.19 839 ALA A O 1
ATOM 6019 N N . GLN A 1 840 ? -7.860 13.286 -1.919 1.00 95.12 840 GLN A N 1
ATOM 6020 C CA . GLN A 1 840 ? -6.687 12.779 -1.223 1.00 95.12 840 GLN A CA 1
ATOM 6021 C C . GLN A 1 840 ? -5.745 13.929 -0.845 1.00 95.12 840 GLN A C 1
ATOM 6023 O O . GLN A 1 840 ? -5.831 15.044 -1.355 1.00 95.12 840 GLN A O 1
ATOM 6028 N N . TRP A 1 841 ? -4.826 13.654 0.064 1.00 95.50 841 TRP A N 1
ATOM 6029 C CA . TRP A 1 841 ? -3.674 14.484 0.377 1.00 95.50 841 TRP A CA 1
ATOM 6030 C C . TRP A 1 841 ? -2.433 13.692 0.051 1.00 95.50 841 TRP A C 1
ATOM 6032 O O . TRP A 1 841 ? -2.369 12.506 0.369 1.00 95.50 841 TRP A O 1
ATOM 6042 N N . ALA A 1 842 ? -1.470 14.352 -0.575 1.00 96.06 842 ALA A N 1
ATOM 6043 C CA . ALA A 1 842 ? -0.217 13.733 -0.957 1.00 96.06 842 ALA A CA 1
ATOM 6044 C C . ALA A 1 842 ? 0.968 14.547 -0.443 1.00 96.06 842 ALA A C 1
ATOM 6046 O O . ALA A 1 842 ? 0.896 15.777 -0.364 1.00 96.06 842 ALA A O 1
ATOM 6047 N N . ALA A 1 843 ? 2.047 13.836 -0.137 1.00 96.44 843 ALA A N 1
ATOM 6048 C CA . ALA A 1 843 ? 3.375 14.378 0.087 1.00 96.44 843 ALA A CA 1
ATOM 6049 C C . ALA A 1 843 ? 4.370 13.554 -0.728 1.00 96.44 843 ALA A C 1
ATOM 6051 O O . ALA A 1 843 ? 4.322 12.324 -0.693 1.00 96.44 843 ALA A O 1
ATOM 6052 N N . VAL A 1 844 ? 5.257 14.219 -1.457 1.00 96.12 844 VAL A N 1
ATOM 6053 C CA . VAL A 1 844 ? 6.306 13.556 -2.233 1.00 96.12 844 VAL A CA 1
ATOM 6054 C C . VAL A 1 844 ? 7.577 13.624 -1.399 1.00 96.12 844 VAL A C 1
ATOM 6056 O O . VAL A 1 844 ? 8.030 14.703 -1.027 1.00 96.12 844 VAL A O 1
ATOM 6059 N N . LEU A 1 845 ? 8.102 12.458 -1.058 1.00 95.81 845 LEU A N 1
ATOM 6060 C CA . LEU A 1 845 ? 9.133 12.260 -0.055 1.00 95.81 845 LEU A CA 1
ATOM 6061 C C . LEU A 1 845 ? 10.392 11.753 -0.744 1.00 95.81 845 LEU A C 1
ATOM 6063 O O . LEU A 1 845 ? 10.363 10.705 -1.395 1.00 95.81 845 LEU A O 1
ATOM 6067 N N . LYS A 1 846 ? 11.491 12.490 -0.600 1.00 92.69 846 LYS A N 1
ATOM 6068 C CA . LYS A 1 846 ? 12.799 12.086 -1.113 1.00 92.69 846 LYS A CA 1
ATOM 6069 C C . LYS A 1 846 ? 13.648 11.499 0.006 1.00 92.69 846 LYS A C 1
ATOM 6071 O O . LYS A 1 846 ? 13.695 12.032 1.117 1.00 92.69 846 LYS A O 1
ATOM 6076 N N . THR A 1 847 ? 14.369 10.443 -0.340 1.00 90.69 847 THR A N 1
ATOM 6077 C CA . THR A 1 847 ? 15.338 9.802 0.534 1.00 90.69 847 THR A CA 1
ATOM 6078 C C . THR A 1 847 ? 16.721 9.805 -0.108 1.00 90.69 847 THR A C 1
ATOM 6080 O O . THR A 1 847 ? 16.883 9.335 -1.233 1.00 90.69 847 THR A O 1
ATOM 6083 N N . VAL A 1 848 ? 17.695 10.380 0.595 1.00 87.00 848 VAL A N 1
ATOM 6084 C CA . VAL A 1 848 ? 19.123 10.392 0.273 1.00 87.00 848 VAL A CA 1
ATOM 6085 C C . VAL A 1 848 ? 19.933 10.740 1.529 1.00 87.00 848 VAL A C 1
ATOM 6087 O O . VAL A 1 848 ? 19.526 11.596 2.309 1.00 87.00 848 VAL A O 1
ATOM 6090 N N . ALA A 1 849 ? 21.085 10.114 1.744 1.00 83.38 849 ALA A N 1
ATOM 6091 C CA . ALA A 1 849 ? 21.963 10.427 2.864 1.00 83.38 849 ALA A CA 1
ATOM 6092 C C . ALA A 1 849 ? 22.838 11.657 2.590 1.00 83.38 849 ALA A C 1
ATOM 6094 O O . ALA A 1 849 ? 23.091 12.043 1.444 1.00 83.38 849 ALA A O 1
ATOM 6095 N N . ARG A 1 850 ? 23.342 12.255 3.671 1.00 79.06 850 ARG A N 1
ATOM 6096 C CA . ARG A 1 850 ? 24.283 13.375 3.611 1.00 79.06 850 ARG A CA 1
ATOM 6097 C C . ARG A 1 850 ? 25.517 12.999 2.796 1.00 79.06 850 ARG A C 1
ATOM 6099 O O . ARG A 1 850 ? 26.128 11.971 3.061 1.00 79.06 850 ARG A O 1
ATOM 6106 N N . GLY A 1 851 ? 25.940 13.857 1.870 1.00 73.06 851 GLY A N 1
ATOM 6107 C CA . GLY A 1 851 ? 27.186 13.634 1.120 1.00 73.06 851 GLY A CA 1
ATOM 6108 C C . GLY A 1 851 ? 27.049 12.734 -0.106 1.00 73.06 851 GLY A C 1
ATOM 6109 O O . GLY A 1 851 ? 28.015 12.584 -0.849 1.00 73.06 851 GLY A O 1
ATOM 6110 N N . VAL A 1 852 ? 25.875 12.141 -0.337 1.00 78.62 852 VAL A N 1
ATOM 6111 C CA . VAL A 1 852 ? 25.668 11.211 -1.454 1.00 78.62 852 VAL A CA 1
ATOM 6112 C C . VAL A 1 852 ? 25.214 11.933 -2.727 1.00 78.62 852 VAL A C 1
ATOM 6114 O O . VAL A 1 852 ? 25.602 11.560 -3.831 1.00 78.62 852 VAL A O 1
ATOM 6117 N N . GLU A 1 853 ? 24.399 12.977 -2.582 1.00 78.88 853 GLU A N 1
ATOM 6118 C CA . GLU A 1 853 ? 23.978 13.871 -3.665 1.00 78.88 853 GLU A CA 1
ATOM 6119 C C . GLU A 1 853 ? 24.347 15.322 -3.339 1.00 78.88 853 GLU A C 1
ATOM 6121 O O . GLU A 1 853 ? 24.627 15.649 -2.192 1.00 78.88 853 GLU A O 1
ATOM 6126 N N . GLY A 1 854 ? 24.311 16.207 -4.339 1.00 67.88 854 GLY A N 1
ATOM 6127 C CA . GLY A 1 854 ? 24.585 17.640 -4.175 1.00 67.88 854 GLY A CA 1
ATOM 6128 C C . GLY A 1 854 ? 25.969 18.074 -4.668 1.00 67.88 854 GLY A C 1
ATOM 6129 O O . GLY A 1 854 ? 26.825 17.252 -4.983 1.00 67.88 854 GLY A O 1
ATOM 6130 N N . GLU A 1 855 ? 26.175 19.388 -4.794 1.00 70.75 855 GLU A N 1
ATOM 6131 C CA . GLU A 1 855 ? 27.452 19.959 -5.254 1.00 70.75 855 GLU A CA 1
ATOM 6132 C C . GLU A 1 855 ? 28.411 20.118 -4.061 1.00 70.75 855 GLU A C 1
ATOM 6134 O O . GLU A 1 855 ? 27.985 20.667 -3.046 1.00 70.75 855 GLU A O 1
ATOM 6139 N N . PRO A 1 856 ? 29.703 19.747 -4.162 1.00 58.78 856 PRO A N 1
ATOM 6140 C CA . PRO A 1 856 ? 30.690 19.912 -3.088 1.00 58.78 856 PRO A CA 1
ATOM 6141 C C . PRO A 1 856 ? 30.739 21.326 -2.491 1.00 58.78 856 PRO A C 1
ATOM 6143 O O . PRO A 1 856 ? 30.741 21.481 -1.279 1.00 58.78 856 PRO A O 1
ATOM 6146 N N . LEU A 1 857 ? 30.668 22.371 -3.324 1.00 58.78 857 LEU A N 1
ATOM 6147 C CA . LEU A 1 857 ? 30.688 23.771 -2.868 1.00 58.78 857 LEU A CA 1
ATOM 6148 C C . LEU A 1 857 ? 29.446 24.172 -2.051 1.00 58.78 857 LEU A C 1
ATOM 6150 O O . LEU A 1 857 ? 29.497 25.130 -1.283 1.00 58.78 857 LEU A O 1
ATOM 6154 N N . VAL A 1 858 ? 28.331 23.448 -2.203 1.00 65.25 858 VAL A N 1
ATOM 6155 C CA . VAL A 1 858 ? 27.130 23.640 -1.380 1.00 65.25 858 VAL A CA 1
ATOM 6156 C C . VAL A 1 858 ? 27.350 23.079 0.029 1.00 65.25 858 VAL A C 1
ATOM 6158 O O . VAL A 1 858 ? 26.820 23.647 0.980 1.00 65.25 858 VAL A O 1
ATOM 6161 N N . PHE A 1 859 ? 28.174 22.035 0.190 1.00 60.19 859 PHE A N 1
ATOM 6162 C CA . PHE A 1 859 ? 28.549 21.504 1.507 1.00 60.19 859 PHE A CA 1
ATOM 6163 C C . PHE A 1 859 ? 29.390 22.495 2.318 1.00 60.19 859 PHE A C 1
ATOM 6165 O O . PHE A 1 859 ? 29.138 22.665 3.508 1.00 60.19 859 PHE A O 1
ATOM 6172 N N . ASP A 1 860 ? 30.340 23.180 1.679 1.00 54.56 860 ASP A N 1
ATOM 6173 C CA . ASP A 1 860 ? 31.257 24.104 2.362 1.00 54.56 860 ASP A CA 1
ATOM 6174 C C . ASP A 1 860 ? 30.563 25.398 2.830 1.00 54.56 860 ASP A C 1
ATOM 6176 O O . ASP A 1 860 ? 30.905 25.952 3.873 1.00 54.56 860 ASP A O 1
ATOM 6180 N N . ALA A 1 861 ? 29.539 25.867 2.104 1.00 54.09 861 ALA A N 1
ATOM 6181 C CA . ALA A 1 861 ? 28.739 27.033 2.496 1.00 54.09 861 ALA A CA 1
ATOM 6182 C C . ALA A 1 861 ? 27.848 26.780 3.734 1.00 54.09 861 ALA A C 1
ATOM 6184 O O . ALA A 1 861 ? 27.362 27.727 4.354 1.00 54.09 861 ALA A O 1
ATOM 6185 N N . LEU A 1 862 ? 27.627 25.512 4.099 1.00 57.91 862 LEU A N 1
ATOM 6186 C CA . LEU A 1 862 ? 26.732 25.090 5.181 1.00 57.91 862 LEU A CA 1
ATOM 6187 C C . LEU A 1 862 ? 27.406 24.990 6.548 1.00 57.91 862 LEU A C 1
ATOM 6189 O O . LEU A 1 862 ? 26.730 25.203 7.552 1.00 57.91 862 LEU A O 1
ATOM 6193 N N . ASP A 1 863 ? 28.716 24.740 6.605 1.00 49.88 863 ASP A N 1
ATOM 6194 C CA . ASP A 1 863 ? 29.458 24.623 7.875 1.00 49.88 863 ASP A CA 1
ATOM 6195 C C . ASP A 1 863 ? 29.557 25.970 8.632 1.00 49.88 863 ASP A C 1
ATOM 6197 O O . ASP A 1 863 ? 30.011 26.035 9.773 1.00 49.88 863 ASP A O 1
ATOM 6201 N N . LEU A 1 864 ? 29.084 27.058 8.006 1.00 43.22 864 LEU A N 1
ATOM 6202 C CA . LEU A 1 864 ? 29.099 28.433 8.514 1.00 43.22 864 LEU A CA 1
ATOM 6203 C C . LEU A 1 864 ? 27.703 29.095 8.597 1.00 43.22 864 LEU A C 1
ATOM 6205 O O . LEU A 1 864 ? 27.619 30.262 8.983 1.00 43.22 864 LEU A O 1
ATOM 6209 N N . ALA A 1 865 ? 26.610 28.408 8.239 1.00 52.12 865 ALA A N 1
ATOM 6210 C CA . ALA A 1 865 ? 25.306 29.049 8.020 1.00 52.12 865 ALA A CA 1
ATOM 6211 C C . ALA A 1 865 ? 24.337 28.992 9.220 1.00 52.12 865 ALA A C 1
ATOM 6213 O O . ALA A 1 865 ? 24.030 27.936 9.781 1.00 52.12 865 ALA A O 1
ATOM 6214 N N . ASP A 1 866 ? 23.773 30.149 9.570 1.00 55.69 866 ASP A N 1
ATOM 6215 C CA . ASP A 1 866 ? 22.785 30.316 10.635 1.00 55.69 866 ASP A CA 1
ATOM 6216 C C . ASP A 1 866 ? 21.344 29.910 10.228 1.00 55.69 866 ASP A C 1
ATOM 6218 O O . ASP A 1 866 ? 21.069 29.392 9.140 1.00 55.69 866 ASP A O 1
ATOM 6222 N N . GLY A 1 867 ? 20.404 30.109 11.162 1.00 60.56 867 GLY A N 1
ATOM 6223 C CA . GLY A 1 867 ? 18.941 30.027 11.008 1.00 60.56 867 GLY A CA 1
ATOM 6224 C C . GLY A 1 867 ? 18.386 30.552 9.687 1.00 60.56 867 GLY A C 1
ATOM 6225 O O . GLY A 1 867 ? 17.492 29.952 9.085 1.00 60.56 867 GLY A O 1
ATOM 6226 N N . THR A 1 868 ? 18.941 31.691 9.288 1.00 70.44 868 THR A N 1
ATOM 6227 C CA . THR A 1 868 ? 18.312 32.710 8.452 1.00 70.44 868 THR A CA 1
ATOM 6228 C C . THR A 1 868 ? 18.650 32.555 6.977 1.00 70.44 868 THR A C 1
ATOM 6230 O O . THR A 1 868 ? 17.982 33.149 6.125 1.00 70.44 868 THR A O 1
ATOM 6233 N N . LEU A 1 869 ? 19.635 31.703 6.655 1.00 77.81 869 LEU A N 1
ATOM 6234 C CA . LEU A 1 869 ? 20.006 31.363 5.281 1.00 77.81 869 LEU A CA 1
ATOM 6235 C C . LEU A 1 869 ? 18.777 30.972 4.445 1.00 77.81 869 LEU A C 1
ATOM 6237 O O . LEU A 1 869 ? 18.643 31.396 3.305 1.00 77.81 869 LEU A O 1
ATOM 6241 N N . PHE A 1 870 ? 17.855 30.201 5.024 1.00 82.75 870 PHE A N 1
ATOM 6242 C CA . PHE A 1 870 ? 16.697 29.642 4.323 1.00 82.75 870 PHE A CA 1
ATOM 6243 C C . PHE A 1 870 ? 15.493 30.593 4.210 1.00 82.75 870 PHE A C 1
ATOM 6245 O O . PHE A 1 870 ? 14.498 30.224 3.579 1.00 82.75 870 PHE A O 1
ATOM 6252 N N . ASP A 1 871 ? 15.553 31.791 4.799 1.00 83.25 871 ASP A N 1
ATOM 6253 C CA . ASP A 1 871 ? 14.395 32.691 4.908 1.00 83.25 871 ASP A CA 1
ATOM 6254 C C . ASP A 1 871 ? 14.225 33.612 3.686 1.00 83.25 871 ASP A C 1
ATOM 6256 O O . ASP A 1 871 ? 13.111 34.052 3.398 1.00 83.25 871 ASP A O 1
ATOM 6260 N N . ALA A 1 872 ? 15.304 33.892 2.943 1.00 88.69 872 ALA A N 1
ATOM 6261 C CA . ALA A 1 872 ? 15.281 34.782 1.780 1.00 88.69 872 ALA A CA 1
ATOM 6262 C C . ALA A 1 872 ? 16.326 34.402 0.721 1.00 88.69 872 ALA A C 1
ATOM 6264 O O . ALA A 1 872 ? 17.431 33.971 1.045 1.00 88.69 872 ALA A O 1
ATOM 6265 N N . TYR A 1 873 ? 16.000 34.621 -0.559 1.00 89.50 873 TYR A N 1
ATOM 6266 C CA . TYR A 1 873 ? 16.901 34.310 -1.678 1.00 89.50 873 TYR A CA 1
ATOM 6267 C C . TYR A 1 873 ? 18.221 35.090 -1.608 1.00 89.50 873 TYR A C 1
ATOM 6269 O O . TYR A 1 873 ? 19.276 34.518 -1.866 1.00 89.50 873 TYR A O 1
ATOM 6277 N N . ASP A 1 874 ? 18.178 36.360 -1.196 1.00 88.75 874 ASP A N 1
ATOM 6278 C CA . ASP A 1 874 ? 19.378 37.193 -1.051 1.00 88.75 874 ASP A CA 1
ATOM 6279 C C . ASP A 1 874 ? 20.368 36.634 -0.021 1.00 88.75 874 ASP A C 1
ATOM 6281 O O . ASP A 1 874 ? 21.577 36.711 -0.235 1.00 88.75 874 ASP A O 1
ATOM 6285 N N . ASN A 1 875 ? 19.875 36.007 1.054 1.00 86.31 875 ASN A N 1
ATOM 6286 C CA . ASN A 1 875 ? 20.731 35.377 2.062 1.00 86.31 875 ASN A CA 1
ATOM 6287 C C . ASN A 1 875 ? 21.497 34.195 1.451 1.00 86.31 875 ASN A C 1
ATOM 6289 O O . ASN A 1 875 ? 22.702 34.056 1.656 1.00 86.31 875 ASN A O 1
ATOM 6293 N N . VAL A 1 876 ? 20.812 33.374 0.646 1.00 84.62 876 VAL A N 1
ATOM 6294 C CA . VAL A 1 876 ? 21.430 32.239 -0.056 1.00 84.62 876 VAL A CA 1
ATOM 6295 C C . VAL A 1 876 ? 22.397 32.707 -1.140 1.00 84.62 876 VAL A C 1
ATOM 6297 O O . VAL A 1 876 ? 23.498 32.172 -1.246 1.00 84.62 876 VAL A O 1
ATOM 6300 N N . ALA A 1 877 ? 22.028 33.724 -1.921 1.00 85.25 877 ALA A N 1
ATOM 6301 C CA . ALA A 1 877 ? 22.889 34.296 -2.954 1.00 85.25 877 ALA A CA 1
ATOM 6302 C C . ALA A 1 877 ? 24.162 34.934 -2.372 1.00 85.25 877 ALA A C 1
ATOM 6304 O O . ALA A 1 877 ? 25.224 34.843 -2.982 1.00 85.25 877 ALA A O 1
ATOM 6305 N N . ALA A 1 878 ? 24.085 35.518 -1.172 1.00 83.25 878 ALA A N 1
ATOM 6306 C CA . ALA A 1 878 ? 25.255 36.024 -0.458 1.00 83.25 878 ALA A CA 1
ATOM 6307 C C . ALA A 1 878 ? 26.191 34.899 0.021 1.00 83.25 878 ALA A C 1
ATOM 6309 O O . ALA A 1 878 ? 27.409 35.071 -0.001 1.00 83.25 878 ALA A O 1
ATOM 6310 N N . ALA A 1 879 ? 25.641 33.749 0.426 1.00 78.81 879 ALA A N 1
ATOM 6311 C CA . ALA A 1 879 ? 26.421 32.581 0.844 1.00 78.81 879 ALA A CA 1
ATOM 6312 C C . ALA A 1 879 ? 27.014 31.789 -0.340 1.00 78.81 879 ALA A C 1
ATOM 6314 O O . ALA A 1 879 ? 28.048 31.141 -0.194 1.00 78.81 879 ALA A O 1
ATOM 6315 N N . LEU A 1 880 ? 26.378 31.849 -1.516 1.00 80.69 880 LEU A N 1
ATOM 6316 C CA . LEU A 1 880 ? 26.771 31.131 -2.731 1.00 80.69 880 LEU A CA 1
ATOM 6317 C C . LEU A 1 880 ? 27.076 32.129 -3.871 1.00 80.69 880 LEU A C 1
ATOM 6319 O O . LEU A 1 880 ? 26.196 32.419 -4.685 1.00 80.69 880 LEU A O 1
ATOM 6323 N N . PRO A 1 881 ? 28.327 32.622 -3.994 1.00 69.88 881 PRO A N 1
ATOM 6324 C CA . PRO A 1 881 ? 28.677 33.799 -4.805 1.00 69.88 881 PRO A CA 1
ATOM 6325 C C . PRO A 1 881 ? 28.461 33.666 -6.324 1.00 69.88 881 PRO A C 1
ATOM 6327 O O . PRO A 1 881 ? 28.563 34.658 -7.041 1.00 69.88 881 PRO A O 1
ATOM 6330 N N . ASN A 1 882 ? 28.155 32.466 -6.828 1.00 82.44 882 ASN A N 1
ATOM 6331 C CA . ASN A 1 882 ? 27.868 32.217 -8.246 1.00 82.44 882 ASN A CA 1
ATOM 6332 C C . ASN A 1 882 ? 26.365 32.235 -8.582 1.00 82.44 882 ASN A C 1
ATOM 6334 O O . ASN A 1 882 ? 26.002 32.016 -9.740 1.00 82.44 882 ASN A O 1
ATOM 6338 N N . LEU A 1 883 ? 25.480 32.443 -7.602 1.00 87.06 883 LEU A N 1
ATOM 6339 C CA . LEU A 1 883 ? 24.045 32.527 -7.863 1.00 87.06 883 LEU A CA 1
ATOM 6340 C C . LEU A 1 883 ? 23.671 33.843 -8.564 1.00 87.06 883 LEU A C 1
ATOM 6342 O O . LEU A 1 883 ? 24.267 34.886 -8.287 1.00 87.06 883 LEU A O 1
ATOM 6346 N N . PRO A 1 884 ? 22.655 33.829 -9.449 1.00 88.06 884 PRO A N 1
ATOM 6347 C CA . PRO A 1 884 ? 22.105 35.059 -10.003 1.00 88.06 884 PRO A CA 1
ATOM 6348 C C . PRO A 1 884 ? 21.607 35.971 -8.872 1.00 88.06 884 PRO A C 1
ATOM 6350 O O . PRO A 1 884 ? 20.982 35.459 -7.938 1.00 88.06 884 PRO A O 1
ATOM 6353 N N . PRO A 1 885 ? 21.815 37.299 -8.945 1.00 87.19 885 PRO A N 1
ATOM 6354 C CA . PRO A 1 885 ? 21.249 38.229 -7.968 1.00 87.19 885 PRO A CA 1
ATOM 6355 C C . PRO A 1 885 ? 19.714 38.213 -8.023 1.00 87.19 885 PRO A C 1
ATOM 6357 O O . PRO A 1 885 ? 19.137 37.917 -9.071 1.00 87.19 885 PRO A O 1
ATOM 6360 N N . VAL A 1 886 ? 19.031 38.591 -6.934 1.00 86.19 886 VAL A N 1
ATOM 6361 C CA . VAL A 1 886 ? 17.554 38.536 -6.845 1.00 86.19 886 VAL A CA 1
ATOM 6362 C C . VAL A 1 886 ? 16.835 39.268 -7.982 1.00 86.19 886 VAL A C 1
ATOM 6364 O O . VAL A 1 886 ? 15.822 38.790 -8.477 1.00 86.19 886 VAL A O 1
ATOM 6367 N N . GLY A 1 887 ? 17.385 40.389 -8.460 1.00 83.69 887 GLY A N 1
ATOM 6368 C CA . GLY A 1 887 ? 16.810 41.153 -9.573 1.00 83.69 887 GLY A CA 1
ATOM 6369 C C . GLY A 1 887 ? 16.919 40.473 -10.945 1.00 83.69 887 GLY A C 1
ATOM 6370 O O . GLY A 1 887 ? 16.288 40.932 -11.892 1.00 83.69 887 GLY A O 1
ATOM 6371 N N . ALA A 1 888 ? 17.715 39.405 -11.064 1.00 86.06 888 ALA A N 1
ATOM 6372 C CA . ALA A 1 888 ? 17.877 38.622 -12.289 1.00 86.06 888 ALA A CA 1
ATOM 6373 C C . ALA A 1 888 ? 16.982 37.369 -12.330 1.00 86.06 888 ALA A C 1
ATOM 6375 O O . ALA A 1 888 ? 16.865 36.751 -13.386 1.00 86.06 888 ALA A O 1
ATOM 6376 N N . VAL A 1 889 ? 16.341 36.993 -11.216 1.00 88.25 889 VAL A N 1
ATOM 6377 C CA . VAL A 1 889 ? 15.370 35.889 -11.170 1.00 88.25 889 VAL A CA 1
ATOM 6378 C C . VAL A 1 889 ? 13.945 36.439 -11.183 1.00 88.25 889 VAL A C 1
ATOM 6380 O O . VAL A 1 889 ? 13.615 37.356 -10.437 1.00 88.25 889 VAL A O 1
ATOM 6383 N N . GLY A 1 890 ? 13.072 35.874 -12.023 1.00 84.44 890 GLY A N 1
ATOM 6384 C CA . GLY A 1 890 ? 11.686 36.347 -12.142 1.00 84.44 890 GLY A CA 1
ATOM 6385 C C . GLY A 1 890 ? 10.868 36.164 -10.856 1.00 84.44 890 GLY A C 1
ATOM 6386 O O . GLY A 1 890 ? 10.114 37.050 -10.459 1.00 84.44 890 GLY A O 1
ATOM 6387 N N . ASN A 1 891 ? 11.039 35.025 -10.179 1.00 89.62 891 ASN A N 1
ATOM 6388 C CA . ASN A 1 891 ? 10.356 34.681 -8.935 1.00 89.62 891 ASN A CA 1
ATOM 6389 C C . ASN A 1 891 ? 11.358 34.203 -7.873 1.00 89.62 891 ASN A C 1
ATOM 6391 O O . ASN A 1 891 ? 11.742 33.032 -7.836 1.00 89.62 891 ASN A O 1
ATOM 6395 N N . ALA A 1 892 ? 11.740 35.113 -6.977 1.00 90.94 892 ALA A N 1
ATOM 6396 C CA . ALA A 1 892 ? 12.708 34.849 -5.914 1.00 90.94 892 ALA A CA 1
ATOM 6397 C C . ALA A 1 892 ? 12.268 33.743 -4.938 1.00 90.94 892 ALA A C 1
ATOM 6399 O O . ALA A 1 892 ? 13.113 33.004 -4.447 1.00 90.94 892 ALA A O 1
ATOM 6400 N N . ASN A 1 893 ? 10.965 33.573 -4.682 1.00 90.50 893 ASN A N 1
ATOM 6401 C CA . ASN A 1 893 ? 10.467 32.529 -3.777 1.00 90.50 893 ASN A CA 1
ATOM 6402 C C . ASN A 1 893 ? 10.573 31.132 -4.401 1.00 90.50 893 ASN A C 1
ATOM 6404 O O . ASN A 1 893 ? 10.936 30.174 -3.719 1.00 90.50 893 ASN A O 1
ATOM 6408 N N . ALA A 1 894 ? 10.270 31.015 -5.697 1.00 89.94 894 ALA A N 1
ATOM 6409 C CA . ALA A 1 894 ? 10.430 29.763 -6.432 1.00 89.94 894 ALA A CA 1
ATOM 6410 C C . ALA A 1 894 ? 11.914 29.387 -6.563 1.00 89.94 894 ALA A C 1
ATOM 6412 O O . ALA A 1 894 ? 12.280 28.239 -6.308 1.00 89.94 894 ALA A O 1
ATOM 6413 N N . ALA A 1 895 ? 12.771 30.368 -6.873 1.00 91.62 895 ALA A N 1
ATOM 6414 C CA . ALA A 1 895 ? 14.219 30.184 -6.903 1.00 91.62 895 ALA A CA 1
ATOM 6415 C C . ALA A 1 895 ? 14.775 29.789 -5.523 1.00 91.62 895 ALA A C 1
ATOM 6417 O O . ALA A 1 895 ? 15.528 28.822 -5.426 1.00 91.62 895 ALA A O 1
ATOM 6418 N N . LEU A 1 896 ? 14.348 30.470 -4.449 1.00 91.56 896 LEU A N 1
ATOM 6419 C CA . LEU A 1 896 ? 14.720 30.139 -3.071 1.00 91.56 896 LEU A CA 1
ATOM 6420 C C . LEU A 1 896 ? 14.351 28.697 -2.735 1.00 91.56 896 LEU A C 1
ATOM 6422 O O . LEU A 1 896 ? 15.218 27.944 -2.310 1.00 91.56 896 LEU A O 1
ATOM 6426 N N . ARG A 1 897 ? 13.096 28.287 -2.969 1.00 91.19 897 ARG A N 1
ATOM 6427 C CA . ARG A 1 897 ? 12.662 26.909 -2.702 1.00 91.19 897 ARG A CA 1
ATOM 6428 C C . ARG A 1 897 ? 13.534 25.902 -3.446 1.00 91.19 897 ARG A C 1
ATOM 6430 O O . ARG A 1 897 ? 14.051 24.985 -2.819 1.00 91.19 897 ARG A O 1
ATOM 6437 N N . ALA A 1 898 ? 13.741 26.079 -4.747 1.00 90.44 898 ALA A N 1
ATOM 6438 C CA . ALA A 1 898 ? 14.509 25.127 -5.542 1.00 90.44 898 ALA A CA 1
ATOM 6439 C C . ALA A 1 898 ? 15.963 24.994 -5.039 1.00 90.44 898 ALA A C 1
ATOM 6441 O O . ALA A 1 898 ? 16.460 23.879 -4.864 1.00 90.44 898 ALA A O 1
ATOM 6442 N N . VAL A 1 899 ? 16.625 26.115 -4.718 1.00 89.12 899 VAL A N 1
ATOM 6443 C CA . VAL A 1 899 ? 17.997 26.113 -4.181 1.00 89.12 899 VAL A CA 1
ATOM 6444 C C . VAL A 1 899 ? 18.048 25.524 -2.770 1.00 89.12 899 VAL A C 1
ATOM 6446 O O . VAL A 1 899 ? 18.870 24.648 -2.508 1.00 89.12 899 VAL A O 1
ATOM 6449 N N . CYS A 1 900 ? 17.146 25.922 -1.869 1.00 88.31 900 CYS A N 1
ATOM 6450 C CA . CYS A 1 900 ? 17.050 25.349 -0.525 1.00 88.31 900 CYS A CA 1
ATOM 6451 C C . CYS A 1 900 ? 16.784 23.844 -0.573 1.00 88.31 900 CYS A C 1
ATOM 6453 O O . CYS A 1 900 ? 17.347 23.090 0.223 1.00 88.31 900 CYS A O 1
ATOM 6455 N N . ARG A 1 901 ? 15.963 23.377 -1.525 1.00 88.06 901 ARG A N 1
ATOM 6456 C CA . ARG A 1 901 ? 15.708 21.949 -1.666 1.00 88.06 901 ARG A CA 1
ATOM 6457 C C . ARG A 1 901 ? 16.949 21.196 -2.181 1.00 88.06 901 ARG A C 1
ATOM 6459 O O . ARG A 1 901 ? 17.216 20.100 -1.694 1.00 88.06 901 ARG A O 1
ATOM 6466 N N . ARG A 1 902 ? 17.761 21.786 -3.067 1.00 86.19 902 ARG A N 1
ATOM 6467 C CA . ARG A 1 902 ? 19.077 21.227 -3.445 1.00 86.19 902 ARG A CA 1
ATOM 6468 C C . ARG A 1 902 ? 20.063 21.207 -2.269 1.00 86.19 902 ARG A C 1
ATOM 6470 O O . ARG A 1 902 ? 20.746 20.206 -2.081 1.00 86.19 902 ARG A O 1
ATOM 6477 N N . ILE A 1 903 ? 20.102 22.260 -1.452 1.00 82.94 903 ILE A N 1
ATOM 6478 C CA . ILE A 1 903 ? 20.928 22.322 -0.233 1.00 82.94 903 ILE A CA 1
ATOM 6479 C C . ILE A 1 903 ? 20.584 21.169 0.717 1.00 82.94 903 ILE A C 1
ATOM 6481 O O . ILE A 1 903 ? 21.465 20.444 1.167 1.00 82.94 903 ILE A O 1
ATOM 6485 N N . LEU A 1 904 ? 19.298 20.944 0.980 1.00 83.25 904 LEU A N 1
ATOM 6486 C CA . LEU A 1 904 ? 18.874 19.837 1.833 1.00 83.25 904 LEU A CA 1
ATOM 6487 C C . LEU A 1 904 ? 19.173 18.458 1.218 1.00 83.25 904 LEU A C 1
ATOM 6489 O O . LEU A 1 904 ? 19.474 17.539 1.966 1.00 83.25 904 LEU A O 1
ATOM 6493 N N . ASN A 1 905 ? 19.131 18.284 -0.113 1.00 82.81 905 ASN A N 1
ATOM 6494 C CA . ASN A 1 905 ? 19.585 17.026 -0.735 1.00 82.81 905 ASN A CA 1
ATOM 6495 C C . ASN A 1 905 ? 21.050 16.731 -0.369 1.00 82.81 905 ASN A C 1
ATOM 6497 O O . ASN A 1 905 ? 21.383 15.581 -0.100 1.00 82.81 905 ASN A O 1
ATOM 6501 N N . ALA A 1 906 ? 21.896 17.767 -0.323 1.00 78.81 906 ALA A N 1
ATOM 6502 C CA . ALA A 1 906 ? 23.291 17.647 0.091 1.00 78.81 906 ALA A CA 1
ATOM 6503 C C . ALA A 1 906 ? 23.428 17.285 1.578 1.00 78.81 906 ALA A C 1
ATOM 6505 O O . ALA A 1 906 ? 24.199 16.395 1.940 1.00 78.81 906 ALA A O 1
ATOM 6506 N N . LEU A 1 907 ? 22.628 17.913 2.444 1.00 77.50 907 LEU A N 1
ATOM 6507 C CA . LEU A 1 907 ? 22.592 17.605 3.880 1.00 77.50 907 LEU A CA 1
ATOM 6508 C C . LEU A 1 907 ? 21.986 16.237 4.210 1.00 77.50 907 LEU A C 1
ATOM 6510 O O . LEU A 1 907 ? 22.172 15.749 5.321 1.00 77.50 907 LEU A O 1
ATOM 6514 N N . GLY A 1 908 ? 21.314 15.614 3.247 1.00 80.56 908 GLY A N 1
ATOM 6515 C CA . GLY A 1 908 ? 20.542 14.403 3.443 1.00 80.56 908 GLY A CA 1
ATOM 6516 C C . GLY A 1 908 ? 19.073 14.709 3.727 1.00 80.56 908 GLY A C 1
ATOM 6517 O O . GLY A 1 908 ? 18.708 15.664 4.411 1.00 80.56 908 GLY A O 1
ATOM 6518 N N . ARG A 1 909 ? 18.214 13.867 3.168 1.00 83.12 909 ARG A N 1
ATOM 6519 C CA . ARG A 1 909 ? 16.767 13.871 3.344 1.00 83.12 909 ARG A CA 1
ATOM 6520 C C . ARG A 1 909 ? 16.361 12.452 3.631 1.00 83.12 909 ARG A C 1
ATOM 6522 O O . ARG A 1 909 ? 16.554 11.603 2.782 1.00 83.12 909 ARG A O 1
ATOM 6529 N N . GLN A 1 910 ? 15.803 12.168 4.793 1.00 88.25 910 GLN A N 1
ATOM 6530 C CA . GLN A 1 910 ? 15.228 10.855 5.089 1.00 88.25 910 GLN A CA 1
ATOM 6531 C C . GLN A 1 910 ? 13.707 10.978 5.241 1.00 88.25 910 GLN A C 1
ATOM 6533 O O . GLN A 1 910 ? 13.100 10.377 6.123 1.00 88.25 910 GLN A O 1
ATOM 6538 N N . GLU A 1 911 ? 13.077 11.788 4.381 1.00 92.75 911 GLU A N 1
ATOM 6539 C CA . GLU A 1 911 ? 11.670 12.201 4.503 1.00 92.75 911 GLU A CA 1
ATOM 6540 C C . GLU A 1 911 ? 10.721 10.993 4.534 1.00 92.75 911 GLU A C 1
ATOM 6542 O O . GLU A 1 911 ? 9.812 10.936 5.363 1.00 92.75 911 GLU A O 1
ATOM 6547 N N . ALA A 1 912 ? 10.964 9.985 3.687 1.00 94.31 912 ALA A N 1
ATOM 6548 C CA . ALA A 1 912 ? 10.152 8.770 3.673 1.00 94.31 912 ALA A CA 1
ATOM 6549 C C . ALA A 1 912 ? 10.352 7.911 4.930 1.00 94.31 912 ALA A C 1
ATOM 6551 O O . ALA A 1 912 ? 9.393 7.306 5.406 1.00 94.31 912 ALA A O 1
ATOM 6552 N N . LEU A 1 913 ? 11.561 7.884 5.504 1.00 92.75 913 LEU A N 1
ATOM 6553 C CA . LEU A 1 913 ? 11.847 7.148 6.738 1.00 92.75 913 LEU A CA 1
ATOM 6554 C C . LEU A 1 913 ? 11.138 7.780 7.944 1.00 92.75 913 LEU A C 1
ATOM 6556 O O . LEU A 1 913 ? 10.594 7.049 8.773 1.00 92.75 913 LEU A O 1
ATOM 6560 N N . PHE A 1 914 ? 11.091 9.113 8.037 1.00 92.62 914 PHE A N 1
ATOM 6561 C CA . PHE A 1 914 ? 10.328 9.806 9.084 1.00 92.62 914 PHE A CA 1
ATOM 6562 C C . PHE A 1 914 ? 8.828 9.544 8.952 1.00 92.62 914 PHE A C 1
ATOM 6564 O O . PHE A 1 914 ? 8.188 9.129 9.921 1.00 92.62 914 PHE A O 1
ATOM 6571 N N . ALA A 1 915 ? 8.280 9.702 7.743 1.00 95.94 915 ALA A N 1
ATOM 6572 C CA . ALA A 1 915 ? 6.871 9.435 7.476 1.00 95.94 915 ALA A CA 1
ATOM 6573 C C . ALA A 1 915 ? 6.493 7.980 7.806 1.00 95.94 915 ALA A C 1
ATOM 6575 O O . ALA A 1 915 ? 5.491 7.736 8.481 1.00 95.94 915 ALA A O 1
ATOM 6576 N N . LEU A 1 916 ? 7.333 7.021 7.399 1.00 96.75 916 LEU A N 1
ATOM 6577 C CA . LEU A 1 916 ? 7.153 5.597 7.671 1.00 96.75 916 LEU A CA 1
ATOM 6578 C C . LEU A 1 916 ? 7.171 5.290 9.173 1.00 96.75 916 LEU A C 1
ATOM 6580 O O . LEU A 1 916 ? 6.250 4.642 9.667 1.00 96.75 916 LEU A O 1
ATOM 6584 N N . ASN A 1 917 ? 8.183 5.757 9.912 1.00 95.25 917 ASN A N 1
ATOM 6585 C CA . ASN A 1 917 ? 8.276 5.511 11.355 1.00 95.25 917 ASN A CA 1
ATOM 6586 C C . ASN A 1 917 ? 7.094 6.118 12.112 1.00 95.25 917 ASN A C 1
ATOM 6588 O O . ASN A 1 917 ? 6.526 5.469 12.989 1.00 95.25 917 ASN A O 1
ATOM 6592 N N . ALA A 1 918 ? 6.678 7.332 11.746 1.00 94.81 918 ALA A N 1
ATOM 6593 C CA . ALA A 1 918 ? 5.524 7.979 12.354 1.00 94.81 918 ALA A CA 1
ATOM 6594 C C . ALA A 1 918 ? 4.219 7.211 12.070 1.00 94.81 918 ALA A C 1
ATOM 6596 O O . ALA A 1 918 ? 3.399 7.036 12.972 1.00 94.81 918 ALA A O 1
ATOM 6597 N N . ALA A 1 919 ? 4.031 6.712 10.843 1.00 97.56 919 ALA A N 1
ATOM 6598 C CA . ALA A 1 919 ? 2.874 5.893 10.484 1.00 97.56 919 ALA A CA 1
ATOM 6599 C C . ALA A 1 919 ? 2.868 4.548 11.233 1.00 97.56 919 ALA A C 1
ATOM 6601 O O . ALA A 1 919 ? 1.853 4.191 11.833 1.00 97.56 919 ALA A O 1
ATOM 6602 N N . ILE A 1 920 ? 4.004 3.838 11.284 1.00 97.75 920 ILE A N 1
ATOM 6603 C CA . ILE A 1 920 ? 4.148 2.590 12.053 1.00 97.75 920 ILE A CA 1
ATOM 6604 C C . ILE A 1 920 ? 3.882 2.847 13.539 1.00 97.75 920 ILE A C 1
ATOM 6606 O O . ILE A 1 920 ? 3.117 2.113 14.158 1.00 97.75 920 ILE A O 1
ATOM 6610 N N . GLY A 1 921 ? 4.437 3.919 14.111 1.00 95.94 921 GLY A N 1
ATOM 6611 C CA . GLY A 1 921 ? 4.248 4.284 15.517 1.00 95.94 921 GLY A CA 1
ATOM 6612 C C . GLY A 1 921 ? 2.784 4.521 15.913 1.00 95.94 921 GLY A C 1
ATOM 6613 O O . GLY A 1 921 ? 2.437 4.372 17.086 1.00 95.94 921 GLY A O 1
ATOM 6614 N N . ARG A 1 922 ? 1.911 4.828 14.943 1.00 95.06 922 ARG A N 1
ATOM 6615 C CA . ARG A 1 922 ? 0.468 5.042 15.138 1.00 95.06 922 ARG A CA 1
ATOM 6616 C C . ARG A 1 922 ? -0.412 3.860 14.717 1.00 95.06 922 ARG A C 1
ATOM 6618 O O . ARG A 1 922 ? -1.603 3.897 15.006 1.00 95.06 922 ARG A O 1
ATOM 6625 N N . ALA A 1 923 ? 0.143 2.823 14.089 1.00 96.44 923 ALA A N 1
ATOM 6626 C CA . ALA A 1 923 ? -0.616 1.712 13.509 1.00 96.44 923 ALA A CA 1
ATOM 6627 C C . ALA A 1 923 ? -1.392 0.903 14.561 1.00 96.44 923 ALA A C 1
ATOM 6629 O O . ALA A 1 923 ? -0.809 0.483 15.558 1.00 96.44 923 ALA A O 1
ATOM 6630 N N . GLU A 1 924 ? -2.680 0.644 14.375 1.00 93.62 924 GLU A N 1
ATOM 6631 C CA . GLU A 1 924 ? -3.511 -0.045 15.381 1.00 93.62 924 GLU A CA 1
ATOM 6632 C C . GLU A 1 924 ? -3.927 -1.469 14.967 1.00 93.62 924 GLU A C 1
ATOM 6634 O O . GLU A 1 924 ? -4.101 -2.323 15.835 1.00 93.62 924 GLU A O 1
ATOM 6639 N N . ARG A 1 925 ? -4.078 -1.764 13.666 1.00 92.50 925 ARG A N 1
ATOM 6640 C CA . ARG A 1 925 ? -4.752 -2.988 13.187 1.00 92.50 925 ARG A CA 1
ATOM 6641 C C . ARG A 1 925 ? -3.980 -3.780 12.147 1.00 92.50 925 ARG A C 1
ATOM 6643 O O . ARG A 1 925 ? -3.860 -4.995 12.284 1.00 92.50 925 ARG A O 1
ATOM 6650 N N . LEU A 1 926 ? -3.511 -3.135 11.084 1.00 96.81 926 LEU A N 1
ATOM 6651 C CA . LEU A 1 926 ? -2.903 -3.800 9.937 1.00 96.81 926 LEU A CA 1
ATOM 6652 C C . LEU A 1 926 ? -1.798 -2.945 9.324 1.00 96.81 926 LEU A C 1
ATOM 6654 O O . LEU A 1 926 ? -2.018 -1.790 8.969 1.00 96.81 926 LEU A O 1
ATOM 6658 N N . ILE A 1 927 ? -0.646 -3.564 9.093 1.00 98.62 927 ILE A N 1
ATOM 6659 C CA . ILE A 1 927 ? 0.394 -3.046 8.207 1.00 98.62 927 ILE A CA 1
ATOM 6660 C C . ILE A 1 927 ? 0.569 -4.043 7.057 1.00 98.62 927 ILE A C 1
ATOM 6662 O O . ILE A 1 927 ? 0.882 -5.214 7.278 1.00 98.62 927 ILE A O 1
ATOM 6666 N N . TYR A 1 928 ? 0.352 -3.585 5.827 1.00 98.75 928 TYR A N 1
ATOM 6667 C CA . TYR A 1 928 ? 0.622 -4.334 4.601 1.00 98.75 928 TYR A CA 1
ATOM 6668 C C . TYR A 1 928 ? 1.874 -3.775 3.931 1.00 98.75 928 TYR A C 1
ATOM 6670 O O . TYR A 1 928 ? 1.957 -2.569 3.713 1.00 98.75 928 TYR A O 1
ATOM 6678 N N . ILE A 1 929 ? 2.839 -4.637 3.615 1.00 98.69 929 ILE A N 1
ATOM 6679 C CA . ILE A 1 929 ? 4.126 -4.248 3.034 1.00 98.69 929 ILE A CA 1
ATOM 6680 C C . ILE A 1 929 ? 4.392 -5.091 1.787 1.00 98.69 929 ILE A C 1
ATOM 6682 O O . ILE A 1 929 ? 4.417 -6.316 1.873 1.00 98.69 929 ILE A O 1
ATOM 6686 N N . GLU A 1 930 ? 4.675 -4.437 0.663 1.00 98.12 930 GLU A N 1
ATOM 6687 C CA . GLU A 1 930 ? 5.386 -5.016 -0.481 1.00 98.12 930 GLU A CA 1
ATOM 6688 C C . GLU A 1 930 ? 6.744 -4.323 -0.595 1.00 98.12 930 GLU A C 1
ATOM 6690 O O . GLU A 1 930 ? 6.803 -3.098 -0.637 1.00 98.12 930 GLU A O 1
ATOM 6695 N N . THR A 1 931 ? 7.850 -5.064 -0.595 1.00 97.00 931 THR A N 1
ATOM 6696 C CA . THR A 1 931 ? 9.194 -4.472 -0.728 1.00 97.00 931 THR A CA 1
ATOM 6697 C C . THR A 1 931 ? 10.192 -5.504 -1.257 1.00 97.00 931 THR A C 1
ATOM 6699 O O . THR A 1 931 ? 10.113 -6.680 -0.887 1.00 97.00 931 THR A O 1
ATOM 6702 N N . PRO A 1 932 ? 11.176 -5.118 -2.092 1.00 95.25 932 PRO A N 1
ATOM 6703 C CA . PRO A 1 932 ? 12.185 -6.057 -2.570 1.00 95.25 932 PRO A CA 1
ATOM 6704 C C . PRO A 1 932 ? 13.173 -6.498 -1.493 1.00 95.25 932 PRO A C 1
ATOM 6706 O O . PRO A 1 932 ? 13.753 -7.579 -1.612 1.00 95.25 932 PRO A O 1
ATOM 6709 N N . ALA A 1 933 ? 13.380 -5.701 -0.448 1.00 93.56 933 ALA A N 1
ATOM 6710 C CA . ALA A 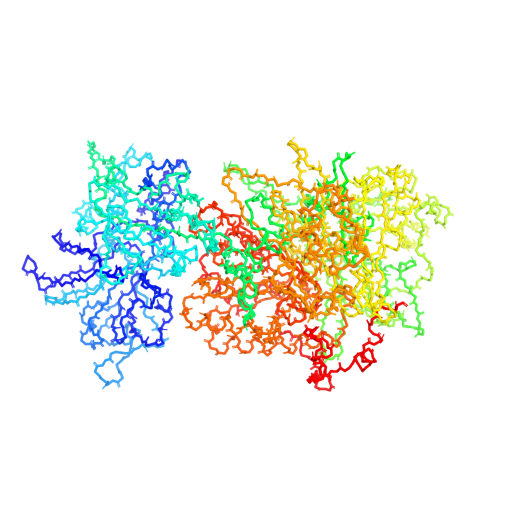1 933 ? 14.316 -6.000 0.629 1.00 93.56 933 ALA A CA 1
ATOM 6711 C C . ALA A 1 933 ? 13.806 -5.465 1.973 1.00 93.56 933 ALA A C 1
ATOM 6713 O O . ALA A 1 933 ? 13.072 -4.473 2.008 1.00 93.56 933 ALA A O 1
ATOM 6714 N N . ILE A 1 934 ? 14.213 -6.144 3.050 1.00 94.81 934 ILE A N 1
ATOM 6715 C CA . ILE A 1 934 ? 14.157 -5.633 4.420 1.00 94.81 934 ILE A CA 1
ATOM 6716 C C . ILE A 1 934 ? 15.501 -5.866 5.100 1.00 94.81 934 ILE A C 1
ATOM 6718 O O . ILE A 1 934 ? 16.152 -6.881 4.838 1.00 94.81 934 ILE A O 1
ATOM 6722 N N . ASP A 1 935 ? 15.850 -4.992 6.030 1.00 94.12 935 ASP A N 1
ATOM 6723 C CA . ASP A 1 935 ? 16.820 -5.273 7.081 1.00 94.12 935 ASP A CA 1
ATOM 6724 C C . ASP A 1 935 ? 16.371 -4.637 8.407 1.00 94.12 935 ASP A C 1
ATOM 6726 O O . ASP A 1 935 ? 15.273 -4.083 8.509 1.00 94.12 935 ASP A O 1
ATOM 6730 N N . GLY A 1 936 ? 17.185 -4.802 9.448 1.00 90.19 936 GLY A N 1
ATOM 6731 C CA . GLY A 1 936 ? 16.965 -4.186 10.753 1.00 90.19 936 GLY A CA 1
ATOM 6732 C C . GLY A 1 936 ? 18.082 -3.230 11.147 1.00 90.19 936 GLY A C 1
ATOM 6733 O O . GLY A 1 936 ? 18.314 -3.065 12.343 1.00 90.19 936 GLY A O 1
ATOM 6734 N N . GLU A 1 937 ? 18.795 -2.691 10.158 1.00 91.38 937 GLU A N 1
ATOM 6735 C CA . GLU A 1 937 ? 19.910 -1.776 10.365 1.00 91.38 937 GLU A CA 1
ATOM 6736 C C . GLU A 1 937 ? 19.390 -0.361 10.649 1.00 91.38 937 GLU A C 1
ATOM 6738 O O . GLU A 1 937 ? 18.338 0.051 10.150 1.00 91.38 937 GLU A O 1
ATOM 6743 N N . SER A 1 938 ? 20.136 0.402 11.444 1.00 88.50 938 SER A N 1
ATOM 6744 C CA . SER A 1 938 ? 19.853 1.822 11.642 1.00 88.50 938 SER A CA 1
ATOM 6745 C C . SER A 1 938 ? 20.375 2.654 10.473 1.00 88.50 938 SER A C 1
ATOM 6747 O O . SER A 1 938 ? 21.447 2.376 9.933 1.00 88.50 938 SER A O 1
ATOM 6749 N N . VAL A 1 939 ? 19.640 3.711 10.146 1.00 86.69 939 VAL A N 1
ATOM 6750 C CA . VAL A 1 939 ? 20.049 4.782 9.233 1.00 86.69 939 VAL A CA 1
ATOM 6751 C C . VAL A 1 939 ? 20.372 6.026 10.049 1.00 86.69 939 VAL A C 1
ATOM 6753 O O . VAL A 1 939 ? 19.541 6.473 10.852 1.00 86.69 939 VAL A O 1
ATOM 6756 N N . ASP A 1 940 ? 21.540 6.623 9.822 1.00 81.06 940 ASP A N 1
ATOM 6757 C CA . ASP A 1 940 ? 21.872 7.925 10.394 1.00 81.06 940 ASP A CA 1
ATOM 6758 C C . ASP A 1 940 ? 21.106 9.051 9.672 1.00 81.06 940 ASP A C 1
ATOM 6760 O O . ASP A 1 940 ? 21.558 9.658 8.697 1.00 81.06 940 ASP A O 1
ATOM 6764 N N . ALA A 1 941 ? 19.891 9.316 10.154 1.00 73.56 941 ALA A N 1
ATOM 6765 C CA . ALA A 1 941 ? 19.030 10.381 9.661 1.00 73.56 941 ALA A CA 1
ATOM 6766 C C . ALA A 1 941 ? 19.292 11.691 10.417 1.00 73.56 941 ALA A C 1
ATOM 6768 O O . ALA A 1 941 ? 18.578 12.025 11.366 1.00 73.56 941 ALA A O 1
ATOM 6769 N N . ASP A 1 942 ? 20.341 12.411 10.009 1.00 68.12 942 ASP A N 1
ATOM 6770 C CA . ASP A 1 942 ? 20.758 13.689 10.610 1.00 68.12 942 ASP A CA 1
ATOM 6771 C C . ASP A 1 942 ? 21.128 13.562 12.107 1.00 68.12 942 ASP A C 1
ATOM 6773 O O . ASP A 1 942 ? 20.910 14.476 12.893 1.00 68.12 942 ASP A O 1
ATOM 6777 N N . GLY A 1 943 ? 21.674 12.420 12.541 1.00 68.00 943 GLY A N 1
ATOM 6778 C CA . GLY A 1 943 ? 22.027 12.126 13.934 1.00 68.00 943 GLY A CA 1
ATOM 6779 C C . GLY A 1 943 ? 20.930 11.420 14.740 1.00 68.00 943 GLY A C 1
ATOM 6780 O O . GLY A 1 943 ? 21.135 11.136 15.920 1.00 68.00 943 GLY A O 1
ATOM 6781 N N . ALA A 1 944 ? 19.762 11.144 14.145 1.00 71.94 944 ALA A N 1
ATOM 6782 C CA . ALA A 1 944 ? 18.636 10.513 14.840 1.00 71.94 944 ALA A CA 1
ATOM 6783 C C . ALA A 1 944 ? 18.748 8.980 14.976 1.00 71.94 944 ALA A C 1
ATOM 6785 O O . ALA A 1 944 ? 18.034 8.418 15.802 1.00 71.94 944 ALA A O 1
ATOM 6786 N N . ASN A 1 945 ? 19.616 8.316 14.196 1.00 83.12 945 ASN A N 1
ATOM 6787 C CA . ASN A 1 945 ? 19.810 6.854 14.182 1.00 83.12 945 ASN A CA 1
ATOM 6788 C C . ASN A 1 945 ? 18.491 6.058 14.213 1.00 83.12 945 ASN A C 1
ATOM 6790 O O . ASN A 1 945 ? 18.123 5.451 15.219 1.00 83.12 945 ASN A O 1
ATOM 6794 N N . LEU A 1 946 ? 17.760 6.065 13.098 1.00 85.38 946 LEU A N 1
ATOM 6795 C CA . LEU A 1 946 ? 16.436 5.452 13.008 1.00 85.38 946 LEU A CA 1
ATOM 6796 C C . LEU A 1 946 ? 16.498 4.022 12.465 1.00 85.38 946 LEU A C 1
ATOM 6798 O O . LEU A 1 946 ? 17.047 3.786 11.392 1.00 85.38 946 LEU A O 1
ATOM 6802 N N . ALA A 1 947 ? 15.847 3.088 13.160 1.00 90.25 947 ALA A N 1
ATOM 6803 C CA . ALA A 1 947 ? 15.644 1.709 12.717 1.00 90.25 947 ALA A CA 1
ATOM 6804 C C . ALA A 1 947 ? 14.139 1.407 12.612 1.00 90.25 947 ALA A C 1
ATOM 6806 O O . ALA A 1 947 ? 13.431 1.259 13.613 1.00 90.25 947 ALA A O 1
ATOM 6807 N N . TRP A 1 948 ? 13.626 1.316 11.382 1.00 93.88 948 TRP A N 1
ATOM 6808 C CA . TRP A 1 948 ? 12.186 1.142 11.145 1.00 93.88 948 TRP A CA 1
ATOM 6809 C C . TRP A 1 948 ? 11.653 -0.197 11.679 1.00 93.88 948 TRP A C 1
ATOM 6811 O O . TRP A 1 948 ? 10.531 -0.263 12.187 1.00 93.88 948 TRP A O 1
ATOM 6821 N N . LEU A 1 949 ? 12.466 -1.260 11.612 1.00 96.00 949 LEU A N 1
ATOM 6822 C CA . LEU A 1 949 ? 12.094 -2.581 12.116 1.00 96.00 949 LEU A CA 1
ATOM 6823 C C . LEU A 1 949 ? 11.920 -2.571 13.640 1.00 96.00 949 LEU A C 1
ATOM 6825 O O . LEU A 1 949 ? 11.011 -3.223 14.153 1.00 96.00 949 LEU A O 1
ATOM 6829 N N . ASP A 1 950 ? 12.735 -1.796 14.357 1.00 95.88 950 ASP A N 1
ATOM 6830 C CA . ASP A 1 950 ? 12.614 -1.643 15.811 1.00 95.88 950 ASP A CA 1
ATOM 6831 C C . ASP A 1 950 ? 11.322 -0.923 16.173 1.00 95.88 950 ASP A C 1
ATOM 6833 O O . ASP A 1 950 ? 10.623 -1.331 17.099 1.00 95.88 950 ASP A O 1
ATOM 6837 N N . THR A 1 951 ? 10.951 0.087 15.386 1.00 96.19 951 THR A N 1
ATOM 6838 C CA . THR A 1 951 ? 9.679 0.797 15.551 1.00 96.19 951 THR A CA 1
ATOM 6839 C C . THR A 1 951 ? 8.493 -0.134 15.285 1.00 96.19 951 THR A C 1
ATOM 6841 O O . THR A 1 951 ? 7.521 -0.123 16.043 1.00 96.19 951 THR A O 1
ATOM 6844 N N . LEU A 1 952 ? 8.586 -1.014 14.282 1.00 97.44 952 LEU A N 1
ATOM 6845 C CA . LEU A 1 952 ? 7.570 -2.038 14.026 1.00 97.44 952 LEU A CA 1
ATOM 6846 C C . LEU A 1 952 ? 7.451 -3.043 15.180 1.00 97.44 952 LEU A C 1
ATOM 6848 O O . LEU A 1 952 ? 6.342 -3.317 15.638 1.00 97.44 952 LEU A O 1
ATOM 6852 N N . ILE A 1 953 ? 8.570 -3.587 15.665 1.00 96.69 953 ILE A N 1
ATOM 6853 C CA . ILE A 1 953 ? 8.578 -4.562 16.766 1.00 96.69 953 ILE A CA 1
ATOM 6854 C C . ILE A 1 953 ? 8.045 -3.920 18.052 1.00 96.69 953 ILE A C 1
ATOM 6856 O O . ILE A 1 953 ? 7.191 -4.506 18.719 1.00 96.69 953 ILE A O 1
ATOM 6860 N N . ALA A 1 954 ? 8.483 -2.700 18.372 1.00 96.00 954 ALA A N 1
ATOM 6861 C CA . ALA A 1 954 ? 7.986 -1.950 19.520 1.00 96.00 954 ALA A CA 1
ATOM 6862 C C . ALA A 1 954 ? 6.475 -1.720 19.415 1.00 96.00 954 ALA A C 1
ATOM 6864 O O . ALA A 1 954 ? 5.744 -1.918 20.389 1.00 96.00 954 ALA A O 1
ATOM 6865 N N . ARG A 1 955 ? 5.977 -1.378 18.218 1.00 95.50 955 ARG A N 1
ATOM 6866 C CA . ARG A 1 955 ? 4.545 -1.192 18.001 1.00 95.50 955 ARG A CA 1
ATOM 6867 C C . ARG A 1 955 ? 3.756 -2.491 18.136 1.00 95.50 955 ARG A C 1
ATOM 6869 O O . ARG A 1 955 ? 2.710 -2.485 18.778 1.00 95.50 955 ARG A O 1
ATOM 6876 N N . LEU A 1 956 ? 4.252 -3.599 17.589 1.00 94.06 956 LEU A N 1
ATOM 6877 C CA . LEU A 1 956 ? 3.650 -4.922 17.771 1.00 94.06 956 LEU A CA 1
ATOM 6878 C C . LEU A 1 956 ? 3.587 -5.322 19.249 1.00 94.06 956 LEU A C 1
ATOM 6880 O O . LEU A 1 956 ? 2.604 -5.938 19.661 1.00 94.06 956 LEU A O 1
ATOM 6884 N N . GLY A 1 957 ? 4.596 -4.962 20.046 1.00 90.44 957 GLY A N 1
ATOM 6885 C CA . GLY A 1 957 ? 4.583 -5.146 21.498 1.00 90.44 957 GLY A CA 1
ATOM 6886 C C . GLY A 1 957 ? 3.533 -4.275 22.194 1.00 90.44 957 GLY A C 1
ATOM 6887 O O . GLY A 1 957 ? 2.787 -4.764 23.038 1.00 90.44 957 GLY A O 1
ATOM 6888 N N . ALA A 1 958 ? 3.425 -3.003 21.801 1.00 89.69 958 ALA A N 1
ATOM 6889 C CA . ALA A 1 958 ? 2.462 -2.060 22.370 1.00 89.69 958 ALA A CA 1
ATOM 6890 C C . ALA A 1 958 ? 1.004 -2.342 21.961 1.00 89.69 958 ALA A C 1
ATOM 6892 O O . ALA A 1 958 ? 0.083 -2.002 22.702 1.00 89.69 958 ALA A O 1
ATOM 6893 N N . ARG A 1 959 ? 0.782 -2.949 20.787 1.00 90.44 959 ARG A N 1
ATOM 6894 C CA . ARG A 1 959 ? -0.545 -3.227 20.218 1.00 90.44 959 ARG A CA 1
ATOM 6895 C C . ARG A 1 959 ? -0.717 -4.712 19.898 1.00 90.44 959 ARG A C 1
ATOM 6897 O O . ARG A 1 959 ? -0.452 -5.132 18.772 1.00 90.44 959 ARG A O 1
ATOM 6904 N N . PRO A 1 960 ? -1.220 -5.519 20.848 1.00 84.25 960 PRO A N 1
ATOM 6905 C CA . PRO A 1 960 ? -1.475 -6.948 20.647 1.00 84.25 960 PRO A CA 1
ATOM 6906 C C . PRO A 1 960 ? -2.423 -7.280 19.479 1.00 84.25 960 PRO A C 1
ATOM 6908 O O . PRO A 1 960 ? -2.275 -8.329 18.855 1.00 84.25 960 PRO A O 1
ATOM 6911 N N . GLY A 1 961 ? -3.347 -6.376 19.131 1.00 85.12 961 GLY A N 1
ATOM 6912 C CA . GLY A 1 961 ? -4.261 -6.533 17.993 1.00 85.12 961 GLY A CA 1
ATOM 6913 C C . GLY A 1 961 ? -3.634 -6.289 16.613 1.00 85.12 961 GLY A C 1
ATOM 6914 O O . GLY A 1 961 ? -4.173 -6.782 15.621 1.00 85.12 961 GLY A O 1
ATOM 6915 N N . LEU A 1 962 ? -2.492 -5.592 16.541 1.00 93.50 962 LEU A N 1
ATOM 6916 C CA . LEU A 1 962 ? -1.833 -5.220 15.287 1.00 93.50 962 LEU A CA 1
ATOM 6917 C C . LEU A 1 962 ? -1.333 -6.454 14.524 1.00 93.50 962 LEU A C 1
ATOM 6919 O O . LEU A 1 962 ? -0.681 -7.331 15.093 1.00 93.50 962 LEU A O 1
ATOM 6923 N N . GLN A 1 963 ? -1.616 -6.479 13.225 1.00 96.06 963 GLN A N 1
ATOM 6924 C CA . GLN A 1 963 ? -1.257 -7.536 12.286 1.00 96.06 963 GLN A CA 1
ATOM 6925 C C . GLN A 1 963 ? -0.310 -7.006 11.209 1.00 96.06 963 GLN A C 1
ATOM 6927 O O . GLN A 1 963 ? -0.398 -5.844 10.812 1.00 96.06 963 GLN A O 1
ATOM 6932 N N . VAL A 1 964 ? 0.563 -7.867 10.689 1.00 98.12 964 VAL A N 1
ATOM 6933 C CA . VAL A 1 964 ? 1.499 -7.525 9.611 1.00 98.12 964 VAL A CA 1
ATOM 6934 C C . VAL A 1 964 ? 1.411 -8.560 8.500 1.00 98.12 964 VAL A C 1
ATOM 6936 O O . VAL A 1 964 ? 1.562 -9.757 8.736 1.00 98.12 964 VAL A O 1
ATOM 6939 N N . ALA A 1 965 ? 1.206 -8.093 7.274 1.00 98.19 965 ALA A N 1
ATOM 6940 C CA . ALA A 1 965 ? 1.323 -8.894 6.064 1.00 98.19 965 ALA A CA 1
ATOM 6941 C C . ALA A 1 965 ? 2.501 -8.369 5.242 1.00 98.19 965 ALA A C 1
ATOM 6943 O O . ALA A 1 965 ? 2.497 -7.221 4.803 1.00 98.19 965 ALA A O 1
ATOM 6944 N N . LEU A 1 966 ? 3.505 -9.216 5.044 1.00 97.12 966 LEU A N 1
ATOM 6945 C CA . LEU A 1 966 ? 4.759 -8.877 4.388 1.00 97.12 966 LEU A CA 1
ATOM 6946 C C . LEU A 1 966 ? 4.931 -9.727 3.125 1.00 97.12 966 LEU A C 1
ATOM 6948 O O . LEU A 1 966 ? 5.203 -10.927 3.184 1.00 97.12 966 LEU A O 1
ATOM 6952 N N . CYS A 1 967 ? 4.751 -9.081 1.981 1.00 96.06 967 CYS A N 1
ATOM 6953 C CA . CYS A 1 967 ? 4.901 -9.655 0.657 1.00 96.06 967 CYS A CA 1
ATOM 6954 C C . CYS A 1 967 ? 6.294 -9.330 0.118 1.00 96.06 967 CYS A C 1
ATOM 6956 O O . CYS A 1 967 ? 6.637 -8.158 -0.043 1.00 96.06 967 CYS A O 1
ATOM 6958 N N . VAL A 1 968 ? 7.099 -10.351 -0.171 1.00 93.56 968 VAL A N 1
ATOM 6959 C CA . VAL A 1 968 ? 8.473 -10.154 -0.651 1.00 93.56 968 VAL A CA 1
ATOM 6960 C C . VAL A 1 968 ? 8.865 -11.088 -1.776 1.00 93.56 968 VAL A C 1
ATOM 6962 O O . VAL A 1 968 ? 8.414 -12.235 -1.816 1.00 93.56 968 VAL A O 1
ATOM 6965 N N . PRO A 1 969 ? 9.756 -10.655 -2.682 1.00 93.00 969 PRO A N 1
ATOM 6966 C CA . PRO A 1 969 ? 10.183 -11.497 -3.777 1.00 93.00 969 PRO A CA 1
ATOM 6967 C C . PRO A 1 969 ? 11.271 -12.476 -3.321 1.00 93.00 969 PRO A C 1
ATOM 6969 O O . PRO A 1 969 ? 12.069 -12.202 -2.415 1.00 93.00 969 PRO A O 1
ATOM 6972 N N . ARG A 1 970 ? 11.358 -13.623 -4.004 1.00 88.69 970 ARG A N 1
ATOM 6973 C CA . ARG A 1 970 ? 12.433 -14.606 -3.771 1.00 88.69 970 ARG A CA 1
ATOM 6974 C C . ARG A 1 970 ? 13.783 -14.171 -4.349 1.00 88.69 970 ARG A C 1
ATOM 6976 O O . ARG A 1 970 ? 14.811 -14.681 -3.911 1.00 88.69 970 ARG A O 1
ATOM 6983 N N . ALA A 1 971 ? 13.780 -13.236 -5.297 1.00 88.56 971 ALA A N 1
ATOM 6984 C CA . ALA A 1 971 ? 14.968 -12.666 -5.920 1.00 88.56 971 ALA A CA 1
ATOM 6985 C C . ALA A 1 971 ? 14.796 -11.157 -6.150 1.00 88.56 971 ALA A C 1
ATOM 6987 O O . ALA A 1 971 ? 13.679 -10.679 -6.345 1.00 88.56 971 ALA A O 1
ATOM 6988 N N . LEU A 1 972 ? 15.914 -10.426 -6.164 1.00 92.31 972 LEU A N 1
ATOM 6989 C CA . LEU A 1 972 ? 15.960 -9.011 -6.547 1.00 92.31 972 LEU A CA 1
ATOM 6990 C C . LEU A 1 972 ? 15.703 -8.827 -8.049 1.00 92.31 972 LEU A C 1
ATOM 6992 O O . LEU A 1 972 ? 15.466 -9.798 -8.773 1.00 92.31 972 LEU A O 1
ATOM 6996 N N . LEU A 1 973 ? 15.726 -7.587 -8.533 1.00 91.94 973 LEU A N 1
ATOM 6997 C CA . LEU A 1 973 ? 15.542 -7.298 -9.952 1.00 91.94 973 LEU A CA 1
ATOM 6998 C C . LEU A 1 973 ? 16.595 -7.996 -10.840 1.00 91.94 973 LEU A C 1
ATOM 7000 O O . LEU A 1 973 ? 17.654 -8.427 -10.379 1.00 91.94 973 LEU A O 1
ATOM 7004 N N . PRO A 1 974 ? 16.291 -8.207 -12.130 1.00 88.56 974 PRO A N 1
ATOM 7005 C CA . PRO A 1 974 ? 17.255 -8.773 -13.067 1.00 88.56 974 PRO A CA 1
ATOM 7006 C C . PRO A 1 974 ? 18.481 -7.856 -13.204 1.00 88.56 974 PRO A C 1
ATOM 7008 O O . PRO A 1 974 ? 18.341 -6.639 -13.246 1.00 88.56 974 PRO A O 1
ATOM 7011 N N . GLY A 1 975 ? 19.679 -8.441 -13.281 1.00 87.69 975 GLY A N 1
ATOM 7012 C CA . GLY A 1 975 ? 20.933 -7.686 -13.408 1.00 87.69 975 GLY A CA 1
ATOM 7013 C C . GLY A 1 975 ? 21.597 -7.291 -12.086 1.00 87.69 975 GLY A C 1
ATOM 7014 O O . GLY A 1 975 ? 22.739 -6.837 -12.108 1.00 87.69 975 GLY A O 1
ATOM 7015 N N . THR A 1 976 ? 20.944 -7.510 -10.938 1.00 91.50 976 THR A N 1
ATOM 7016 C CA . THR A 1 976 ? 21.564 -7.299 -9.622 1.00 91.50 976 THR A CA 1
ATOM 7017 C C . THR A 1 976 ? 22.748 -8.259 -9.399 1.00 91.50 976 THR A C 1
ATOM 7019 O O . THR A 1 976 ? 22.593 -9.465 -9.621 1.00 91.50 976 THR A O 1
ATOM 7022 N N . PRO A 1 977 ? 23.917 -7.772 -8.932 1.00 92.00 977 PRO A N 1
ATOM 7023 C CA . PRO A 1 977 ? 25.068 -8.613 -8.619 1.00 92.00 977 PRO A CA 1
ATOM 7024 C C . PRO A 1 977 ? 24.770 -9.684 -7.566 1.00 92.00 977 PRO A C 1
ATOM 7026 O O . PRO A 1 977 ? 23.976 -9.497 -6.637 1.00 92.00 977 PRO A O 1
ATOM 7029 N N . GLN A 1 978 ? 25.456 -10.818 -7.691 1.00 89.75 978 GLN A N 1
ATOM 7030 C CA . GLN A 1 978 ? 25.311 -11.938 -6.766 1.00 89.75 978 GLN A CA 1
ATOM 7031 C C . GLN A 1 978 ? 25.731 -11.593 -5.322 1.00 89.75 978 GLN A C 1
ATOM 7033 O O . GLN A 1 978 ? 24.942 -11.899 -4.426 1.00 89.75 978 GLN A O 1
ATOM 7038 N N . PRO A 1 979 ? 26.853 -10.885 -5.059 1.00 90.69 979 PRO A N 1
ATOM 7039 C CA . PRO A 1 979 ? 27.218 -10.498 -3.692 1.00 90.69 979 PRO A CA 1
ATOM 7040 C C . PRO A 1 979 ? 26.144 -9.651 -2.994 1.00 90.69 979 PRO A C 1
ATOM 7042 O O . PRO A 1 979 ? 25.751 -9.942 -1.865 1.00 90.69 979 PRO A O 1
ATOM 7045 N N . LEU A 1 980 ? 25.574 -8.671 -3.703 1.00 92.25 980 LEU A N 1
ATOM 7046 C CA . LEU A 1 980 ? 24.465 -7.857 -3.199 1.00 92.25 980 LEU A CA 1
ATOM 7047 C C . LEU A 1 980 ? 23.214 -8.701 -2.906 1.00 92.25 980 LEU A C 1
ATOM 7049 O O . LEU A 1 980 ? 22.531 -8.487 -1.905 1.00 92.25 980 LEU A O 1
ATOM 7053 N N . THR A 1 981 ? 22.928 -9.693 -3.754 1.00 92.38 981 THR A N 1
ATOM 7054 C CA . THR A 1 981 ? 21.825 -10.640 -3.532 1.00 92.38 981 THR A CA 1
ATOM 7055 C C . THR A 1 981 ? 22.037 -11.457 -2.256 1.00 92.38 981 THR A C 1
ATOM 7057 O O . THR A 1 981 ? 21.090 -11.653 -1.493 1.00 92.38 981 THR A O 1
ATOM 7060 N N . TRP A 1 982 ? 23.264 -11.909 -1.983 1.00 93.06 982 TRP A N 1
ATOM 7061 C CA . TRP A 1 982 ? 23.580 -12.631 -0.751 1.00 93.06 982 TRP A CA 1
ATOM 7062 C C . TRP A 1 982 ? 23.480 -11.752 0.490 1.00 93.06 982 TRP A C 1
ATOM 7064 O O . TRP A 1 982 ? 22.865 -12.181 1.465 1.00 93.06 982 TRP A O 1
ATOM 7074 N N . VAL A 1 983 ? 24.003 -10.523 0.440 1.00 93.94 983 VAL A N 1
ATOM 7075 C CA . VAL A 1 983 ? 23.876 -9.544 1.534 1.00 93.94 983 VAL A CA 1
ATOM 7076 C C . VAL A 1 983 ? 22.405 -9.283 1.848 1.00 93.94 983 VAL A C 1
ATOM 7078 O O . VAL A 1 983 ? 21.989 -9.426 2.997 1.00 93.94 983 VAL A O 1
ATOM 7081 N N . ARG A 1 984 ? 21.583 -9.017 0.824 1.00 94.12 984 ARG A N 1
ATOM 7082 C CA . ARG A 1 984 ? 20.131 -8.862 0.988 1.00 94.12 984 ARG A CA 1
ATOM 7083 C C . ARG A 1 984 ? 19.499 -10.088 1.637 1.00 94.12 984 ARG A C 1
ATOM 7085 O O . ARG A 1 984 ? 18.656 -9.943 2.514 1.00 94.12 984 ARG A O 1
ATOM 7092 N N . ASN A 1 985 ? 19.854 -11.294 1.198 1.00 93.12 985 ASN A N 1
ATOM 7093 C CA . ASN A 1 985 ? 19.242 -12.519 1.713 1.00 93.12 985 ASN A CA 1
ATOM 7094 C C . ASN A 1 985 ? 19.635 -12.814 3.167 1.00 93.12 985 ASN A C 1
ATOM 7096 O O . ASN A 1 985 ? 18.795 -13.306 3.919 1.00 93.12 985 ASN A O 1
ATOM 7100 N N . GLU A 1 986 ? 20.871 -12.518 3.568 1.00 92.25 986 GLU A N 1
ATOM 7101 C CA . GLU A 1 986 ? 21.327 -12.697 4.949 1.00 92.25 986 GLU A CA 1
ATOM 7102 C C . GLU A 1 986 ? 20.644 -11.688 5.886 1.00 92.25 986 GLU A C 1
ATOM 7104 O O . GLU A 1 986 ? 20.020 -12.092 6.869 1.00 92.25 986 GLU A O 1
ATOM 7109 N N . LEU A 1 987 ? 20.641 -10.398 5.528 1.00 93.38 987 LEU A N 1
ATOM 7110 C CA . LEU A 1 987 ? 19.980 -9.345 6.310 1.00 93.38 987 LEU A CA 1
ATOM 7111 C C . LEU A 1 987 ? 18.464 -9.549 6.408 1.00 93.38 987 LEU A C 1
ATOM 7113 O O . LEU A 1 987 ? 17.884 -9.407 7.486 1.00 93.38 987 LEU A O 1
ATOM 7117 N N . TRP A 1 988 ? 17.832 -9.979 5.314 1.00 92.81 988 TRP A N 1
ATOM 7118 C CA . TRP A 1 988 ? 16.424 -10.369 5.300 1.00 92.81 988 TRP A CA 1
ATOM 7119 C C . TRP A 1 988 ? 16.121 -11.419 6.374 1.00 92.81 988 TRP A C 1
ATOM 7121 O O . TRP A 1 988 ? 15.144 -11.315 7.114 1.00 92.81 988 TRP A O 1
ATOM 7131 N N . GLN A 1 989 ? 16.943 -12.467 6.456 1.00 91.06 989 GLN A N 1
ATOM 7132 C CA . GLN A 1 989 ? 16.705 -13.569 7.384 1.00 91.06 989 GLN A CA 1
ATOM 7133 C C . GLN A 1 989 ? 16.930 -13.154 8.833 1.00 91.06 989 GLN A C 1
ATOM 7135 O O . GLN A 1 989 ? 16.183 -13.601 9.704 1.00 91.06 989 GLN A O 1
ATOM 7140 N N . GLN A 1 990 ? 17.912 -12.289 9.089 1.00 92.69 990 GLN A N 1
ATOM 7141 C CA . GLN A 1 990 ? 18.135 -11.705 10.410 1.00 92.69 990 GLN A CA 1
ATOM 7142 C C . GLN A 1 990 ? 16.938 -10.847 10.839 1.00 92.69 990 GLN A C 1
ATOM 7144 O O . GLN A 1 990 ? 16.401 -11.037 11.932 1.00 92.69 990 GLN A O 1
ATOM 7149 N N . ALA A 1 991 ? 16.460 -9.967 9.958 1.00 94.25 991 ALA A N 1
ATOM 7150 C CA . ALA A 1 991 ? 15.289 -9.133 10.204 1.00 94.25 991 ALA A CA 1
ATOM 7151 C C . ALA A 1 991 ? 14.021 -9.967 10.433 1.00 94.25 991 ALA A C 1
ATOM 7153 O O . ALA A 1 991 ? 13.296 -9.745 11.403 1.00 94.25 991 ALA A O 1
ATOM 7154 N N . LEU A 1 992 ? 13.784 -10.980 9.595 1.00 93.00 992 LEU A N 1
ATOM 7155 C CA . LEU A 1 992 ? 12.630 -11.860 9.736 1.00 93.00 992 LEU A CA 1
ATOM 7156 C C . LEU A 1 992 ? 12.672 -12.640 11.052 1.00 93.00 992 LEU A C 1
ATOM 7158 O O . LEU A 1 992 ? 11.660 -12.703 11.745 1.00 93.00 992 LEU A O 1
ATOM 7162 N N . ALA A 1 993 ? 13.831 -13.196 11.419 1.00 93.75 993 ALA A N 1
ATOM 7163 C CA . ALA A 1 993 ? 14.000 -13.914 12.679 1.00 93.75 993 ALA A CA 1
ATOM 7164 C C . ALA A 1 993 ? 13.676 -13.021 13.886 1.00 93.75 993 ALA A C 1
ATOM 7166 O O . ALA A 1 993 ? 13.000 -13.472 14.809 1.00 93.75 993 ALA A O 1
ATOM 7167 N N . ARG A 1 994 ? 14.096 -11.749 13.857 1.00 95.25 994 ARG A N 1
ATOM 7168 C CA . ARG A 1 994 ? 13.761 -10.759 14.892 1.00 95.25 994 ARG A CA 1
ATOM 7169 C C . ARG A 1 994 ? 12.266 -10.445 14.922 1.00 95.25 994 ARG A C 1
ATOM 7171 O O . ARG A 1 994 ? 11.677 -10.435 15.997 1.00 95.25 994 ARG A O 1
ATOM 7178 N N . LEU A 1 9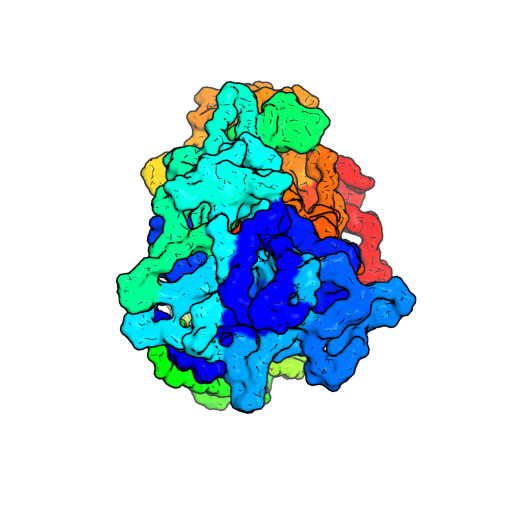95 ? 11.653 -10.233 13.757 1.00 94.00 995 LEU A N 1
ATOM 7179 C CA . LEU A 1 995 ? 10.240 -9.876 13.651 1.00 94.00 995 LEU A CA 1
ATOM 7180 C C . LEU A 1 995 ? 9.321 -10.986 14.180 1.00 94.00 995 LEU A C 1
ATOM 7182 O O . LEU A 1 995 ? 8.391 -10.697 14.931 1.00 94.00 995 LEU A O 1
ATOM 7186 N N . VAL A 1 996 ? 9.574 -12.248 13.814 1.00 92.62 996 VAL A N 1
ATOM 7187 C CA . VAL A 1 996 ? 8.665 -13.365 14.139 1.00 92.62 996 VAL A CA 1
ATOM 7188 C C . VAL A 1 996 ? 8.878 -13.963 15.524 1.00 92.62 996 VAL A C 1
ATOM 7190 O O . VAL A 1 996 ? 7.951 -14.603 16.016 1.00 92.62 996 VAL A O 1
ATOM 7193 N N . LYS A 1 997 ? 10.046 -13.750 16.155 1.00 91.12 997 LYS A N 1
ATOM 7194 C CA . LYS A 1 997 ? 10.433 -14.370 17.437 1.00 91.12 997 LYS A CA 1
ATOM 7195 C C . LYS A 1 997 ? 9.313 -14.335 18.482 1.00 91.12 997 LYS A C 1
ATOM 7197 O O . LYS A 1 997 ? 8.996 -15.374 19.047 1.00 91.12 997 LYS A O 1
ATOM 7202 N N . ASP A 1 998 ? 8.688 -13.169 18.655 1.00 85.00 998 ASP A N 1
ATOM 7203 C CA . ASP A 1 998 ? 7.624 -12.941 19.644 1.00 85.00 998 ASP A CA 1
ATOM 7204 C C . ASP A 1 998 ? 6.273 -12.569 18.993 1.00 85.00 998 ASP A C 1
ATOM 7206 O O . ASP A 1 998 ? 5.297 -12.272 19.679 1.00 85.00 998 ASP A O 1
ATOM 7210 N N . ASN A 1 999 ? 6.191 -12.575 17.653 1.00 88.88 999 ASN A N 1
ATOM 7211 C CA . ASN A 1 999 ? 5.028 -12.070 16.905 1.00 88.88 999 ASN A CA 1
ATOM 7212 C C . ASN A 1 999 ? 4.523 -13.014 15.804 1.00 88.88 999 ASN A C 1
ATOM 7214 O O . ASN A 1 999 ? 3.679 -12.609 15.005 1.00 88.88 999 ASN A O 1
ATOM 7218 N N . GLY A 1 1000 ? 5.006 -14.260 15.736 1.00 87.00 1000 GLY A N 1
ATOM 7219 C CA . GLY A 1 1000 ? 4.685 -15.202 14.653 1.00 87.00 1000 GLY A CA 1
ATOM 7220 C C . GLY A 1 1000 ? 3.186 -15.449 14.429 1.00 87.00 1000 GLY A C 1
ATOM 7221 O O . GLY A 1 1000 ? 2.760 -15.743 13.310 1.00 87.00 1000 GLY A O 1
ATOM 7222 N N . ASP A 1 1001 ? 2.349 -15.260 15.451 1.00 87.25 1001 ASP A N 1
ATOM 7223 C CA . ASP A 1 1001 ? 0.896 -15.379 15.309 1.00 87.25 1001 ASP A CA 1
ATOM 7224 C C . ASP A 1 1001 ? 0.248 -14.257 14.495 1.00 87.25 1001 ASP A C 1
ATOM 7226 O O . ASP A 1 1001 ? -0.777 -14.488 13.855 1.00 87.25 1001 ASP A O 1
ATOM 7230 N N . ARG A 1 1002 ? 0.892 -13.089 14.450 1.00 92.00 1002 ARG A N 1
ATOM 7231 C CA . ARG A 1 1002 ? 0.358 -11.835 13.902 1.00 92.00 1002 ARG A CA 1
ATOM 7232 C C . ARG A 1 1002 ? 1.087 -11.352 12.652 1.00 92.00 1002 ARG A C 1
ATOM 7234 O O . ARG A 1 1002 ? 0.728 -10.326 12.081 1.00 92.00 1002 ARG A O 1
ATOM 7241 N N . VAL A 1 1003 ? 2.124 -12.075 12.235 1.00 95.50 1003 VAL A N 1
ATOM 7242 C CA . VAL A 1 1003 ? 2.948 -11.755 11.070 1.00 95.50 1003 VAL A CA 1
ATOM 7243 C C . VAL A 1 1003 ? 2.779 -12.860 10.030 1.00 95.50 1003 VAL A C 1
ATOM 7245 O O . VAL A 1 1003 ? 3.117 -14.016 10.280 1.00 95.50 1003 VAL A O 1
ATOM 7248 N N . ALA A 1 1004 ? 2.279 -12.505 8.848 1.00 95.56 1004 ALA A N 1
ATOM 7249 C CA . ALA A 1 1004 ? 2.269 -13.371 7.676 1.00 95.56 1004 ALA A CA 1
ATOM 7250 C C . ALA A 1 1004 ? 3.331 -12.906 6.681 1.00 95.56 1004 ALA A C 1
ATOM 7252 O O . ALA A 1 1004 ? 3.344 -11.742 6.285 1.00 95.56 1004 ALA A O 1
ATOM 7253 N N . VAL A 1 1005 ? 4.185 -13.827 6.241 1.00 94.00 1005 VAL A N 1
ATOM 7254 C CA . VAL A 1 1005 ? 5.182 -13.576 5.195 1.00 94.00 1005 VAL A CA 1
ATOM 7255 C C . VAL A 1 1005 ? 4.899 -14.481 4.015 1.00 94.00 1005 VAL A C 1
ATOM 7257 O O . VAL A 1 1005 ? 4.695 -15.684 4.191 1.00 94.00 1005 VAL A O 1
ATOM 7260 N N . PHE A 1 1006 ? 4.876 -13.913 2.815 1.00 93.81 1006 PHE A N 1
ATOM 7261 C CA . PHE A 1 1006 ? 4.597 -14.664 1.599 1.00 93.81 1006 PHE A CA 1
ATOM 7262 C C . PHE A 1 1006 ? 5.333 -14.080 0.392 1.00 93.81 1006 PHE A C 1
ATOM 7264 O O . PHE A 1 1006 ? 5.756 -12.924 0.391 1.00 93.81 1006 PHE A O 1
ATOM 7271 N N . SER A 1 1007 ? 5.491 -14.906 -0.640 1.00 92.75 1007 SER A N 1
ATOM 7272 C CA . SER A 1 1007 ? 6.073 -14.515 -1.922 1.00 92.75 1007 SER A CA 1
ATOM 7273 C C . SER A 1 1007 ? 5.084 -14.834 -3.044 1.00 92.75 1007 SER A C 1
ATOM 7275 O O . SER A 1 1007 ? 4.583 -15.963 -3.073 1.00 92.75 1007 SER A O 1
ATOM 7277 N N . PRO A 1 1008 ? 4.804 -13.907 -3.976 1.00 91.75 1008 PRO A N 1
ATOM 7278 C CA . PRO A 1 1008 ? 3.853 -14.167 -5.053 1.00 91.75 1008 PRO A CA 1
ATOM 7279 C C . PRO A 1 1008 ? 4.434 -15.154 -6.070 1.00 91.75 1008 PRO A C 1
ATOM 7281 O O . PRO A 1 1008 ? 5.589 -15.017 -6.492 1.00 91.75 1008 PRO A O 1
ATOM 7284 N N . GLY A 1 1009 ? 3.635 -16.142 -6.474 1.00 87.94 1009 GLY A N 1
ATOM 7285 C CA . GLY A 1 1009 ? 3.939 -16.999 -7.620 1.00 87.94 1009 GLY A CA 1
ATOM 7286 C C . GLY A 1 1009 ? 3.691 -16.273 -8.943 1.00 87.94 1009 GLY A C 1
ATOM 7287 O O . GLY A 1 1009 ? 2.882 -15.351 -9.004 1.00 87.94 1009 GLY A O 1
ATOM 7288 N N . ALA A 1 1010 ? 4.385 -16.692 -10.002 1.00 85.31 1010 ALA A N 1
ATOM 7289 C CA . ALA A 1 1010 ? 4.243 -16.099 -11.332 1.00 85.31 1010 ALA A CA 1
ATOM 7290 C C . ALA A 1 1010 ? 4.273 -17.165 -12.440 1.00 85.31 1010 ALA A C 1
ATOM 7292 O O . ALA A 1 1010 ? 5.116 -17.134 -13.330 1.00 85.31 1010 ALA A O 1
ATOM 7293 N N . GLY A 1 1011 ? 3.396 -18.165 -12.336 1.00 78.06 1011 GLY A N 1
ATOM 7294 C CA . GLY A 1 1011 ? 3.443 -19.376 -13.158 1.00 78.06 1011 GLY A CA 1
ATOM 7295 C C . GLY A 1 1011 ? 4.356 -20.479 -12.586 1.00 78.06 1011 GLY A C 1
ATOM 7296 O O . GLY A 1 1011 ? 4.850 -20.369 -11.457 1.00 78.06 1011 GLY A O 1
ATOM 7297 N N . PRO A 1 1012 ? 4.570 -21.579 -13.333 1.00 75.62 1012 PRO A N 1
ATOM 7298 C CA . PRO A 1 1012 ? 5.317 -22.754 -12.875 1.00 75.62 1012 PRO A CA 1
ATOM 7299 C C . PRO A 1 1012 ? 6.751 -22.412 -12.464 1.00 75.62 1012 PRO A C 1
ATOM 7301 O O . PRO A 1 1012 ? 7.535 -21.919 -13.269 1.00 75.62 1012 PRO A O 1
ATOM 7304 N N . TYR A 1 1013 ? 7.106 -22.685 -11.205 1.00 72.75 1013 TYR A N 1
ATOM 7305 C CA . TYR A 1 1013 ? 8.453 -22.475 -10.646 1.00 72.75 1013 TYR A CA 1
ATOM 7306 C C . TYR A 1 1013 ? 9.027 -21.048 -10.802 1.00 72.75 1013 TYR A C 1
ATOM 7308 O O . TYR A 1 1013 ? 10.213 -20.838 -10.529 1.00 72.75 1013 TYR A O 1
ATOM 7316 N N . SER A 1 1014 ? 8.199 -20.065 -11.173 1.00 81.38 1014 SER A N 1
ATOM 7317 C CA . SER A 1 1014 ? 8.557 -18.648 -11.257 1.00 81.38 1014 SER A CA 1
ATOM 7318 C C . SER A 1 1014 ? 7.895 -17.851 -10.130 1.00 81.38 1014 SER A C 1
ATOM 7320 O O . SER A 1 1014 ? 7.024 -18.330 -9.399 1.00 81.38 1014 SER A O 1
ATOM 7322 N N . HIS A 1 1015 ? 8.378 -16.635 -9.928 1.00 88.12 1015 HIS A N 1
ATOM 7323 C CA . HIS A 1 1015 ? 7.969 -15.754 -8.847 1.00 88.12 1015 HIS A CA 1
ATOM 7324 C C . HIS A 1 1015 ? 8.057 -14.305 -9.297 1.00 88.12 1015 HIS A C 1
ATOM 7326 O O . HIS A 1 1015 ? 8.932 -13.941 -10.085 1.00 88.12 1015 HIS A O 1
ATOM 7332 N N . VAL A 1 1016 ? 7.193 -13.477 -8.724 1.00 91.25 1016 VAL A N 1
ATOM 7333 C CA . VAL A 1 1016 ? 7.227 -12.037 -8.960 1.00 91.25 1016 VAL A CA 1
ATOM 7334 C C . VAL A 1 1016 ? 8.474 -11.442 -8.299 1.00 91.25 1016 VAL A C 1
ATOM 7336 O O . VAL A 1 1016 ? 8.803 -11.751 -7.148 1.00 91.25 1016 VAL A O 1
ATOM 7339 N N . ARG A 1 1017 ? 9.177 -10.584 -9.036 1.00 92.69 1017 ARG A N 1
ATOM 7340 C CA . ARG A 1 1017 ? 10.220 -9.677 -8.533 1.00 92.69 1017 ARG A CA 1
ATOM 7341 C C . ARG A 1 1017 ? 9.597 -8.313 -8.283 1.00 92.69 1017 ARG A C 1
ATOM 7343 O O . ARG A 1 1017 ? 8.690 -7.936 -9.005 1.00 92.69 1017 ARG A O 1
ATOM 7350 N N . MET A 1 1018 ? 10.075 -7.560 -7.302 1.00 94.69 1018 MET A N 1
ATOM 7351 C CA . MET A 1 1018 ? 9.492 -6.255 -6.968 1.00 94.69 1018 MET A CA 1
ATOM 7352 C C . MET A 1 1018 ? 10.478 -5.133 -7.280 1.00 94.69 1018 MET A C 1
ATOM 7354 O O . MET A 1 1018 ? 11.641 -5.221 -6.895 1.00 94.69 1018 MET A O 1
ATOM 7358 N N . ALA A 1 1019 ? 10.009 -4.104 -7.979 1.00 94.88 1019 ALA A N 1
ATOM 7359 C CA . ALA A 1 1019 ? 10.712 -2.845 -8.214 1.00 94.88 1019 ALA A CA 1
ATOM 7360 C C . ALA A 1 1019 ? 10.171 -1.709 -7.330 1.00 94.88 1019 ALA A C 1
ATOM 7362 O O . ALA A 1 1019 ? 10.830 -0.691 -7.163 1.00 94.88 1019 ALA A O 1
ATOM 7363 N N . SER A 1 1020 ? 8.975 -1.876 -6.761 1.00 95.25 1020 SER A N 1
ATOM 7364 C CA . SER A 1 1020 ? 8.334 -0.915 -5.862 1.00 95.25 1020 SER A CA 1
ATOM 7365 C C . SER A 1 1020 ? 8.395 -1.346 -4.404 1.00 95.25 1020 SER A C 1
ATOM 7367 O O . SER A 1 1020 ? 8.434 -2.532 -4.071 1.00 95.25 1020 SER A O 1
ATOM 7369 N N . THR A 1 1021 ? 8.309 -0.345 -3.541 1.00 97.81 1021 THR A N 1
ATOM 7370 C CA . THR A 1 1021 ? 7.911 -0.468 -2.151 1.00 97.81 1021 THR A CA 1
ATOM 7371 C C . THR A 1 1021 ? 6.532 0.149 -1.969 1.00 97.81 1021 THR A C 1
ATOM 7373 O O . THR A 1 1021 ? 6.289 1.297 -2.345 1.00 97.81 1021 THR A O 1
ATOM 7376 N N . VAL A 1 1022 ? 5.633 -0.633 -1.380 1.00 98.56 1022 VAL A N 1
ATOM 7377 C CA . VAL A 1 1022 ? 4.302 -0.210 -0.959 1.00 98.56 1022 VAL A CA 1
ATOM 7378 C C . VAL A 1 1022 ? 4.162 -0.507 0.524 1.00 98.56 1022 VAL A C 1
ATOM 7380 O O . VAL A 1 1022 ? 4.357 -1.643 0.947 1.00 98.56 1022 VAL A O 1
ATOM 7383 N N . VAL A 1 1023 ? 3.787 0.494 1.312 1.00 98.75 1023 VAL A N 1
ATOM 7384 C CA . VAL A 1 1023 ? 3.395 0.309 2.712 1.00 98.75 1023 VAL A CA 1
ATOM 7385 C C . VAL A 1 1023 ? 2.008 0.893 2.893 1.00 98.75 1023 VAL A C 1
ATOM 7387 O O . VAL A 1 1023 ? 1.796 2.059 2.588 1.00 98.75 1023 VAL A O 1
ATOM 7390 N N . VAL A 1 1024 ? 1.065 0.103 3.396 1.00 98.75 1024 VAL A N 1
ATOM 7391 C CA . VAL A 1 1024 ? -0.278 0.567 3.758 1.00 98.75 1024 VAL A CA 1
ATOM 7392 C C . VAL A 1 1024 ? -0.500 0.314 5.239 1.00 98.75 1024 VAL A C 1
ATOM 7394 O O . VAL A 1 1024 ? -0.323 -0.808 5.711 1.00 98.75 1024 VAL A O 1
ATOM 7397 N N . VAL A 1 1025 ? -0.902 1.355 5.965 1.00 98.50 1025 VAL A N 1
ATOM 7398 C CA . VAL A 1 1025 ? -1.159 1.306 7.407 1.00 98.50 1025 VAL A CA 1
ATOM 7399 C C . VAL A 1 1025 ? -2.636 1.591 7.666 1.00 98.50 1025 VAL A C 1
ATOM 7401 O O . VAL A 1 1025 ? -3.150 2.651 7.304 1.00 98.50 1025 VAL A O 1
ATOM 7404 N N . ASP A 1 1026 ? -3.311 0.617 8.278 1.00 97.12 1026 ASP A N 1
ATOM 7405 C CA . ASP A 1 1026 ? -4.727 0.618 8.674 1.00 97.12 1026 ASP A CA 1
ATOM 7406 C C . ASP A 1 1026 ? -5.716 1.053 7.581 1.00 97.12 1026 ASP A C 1
ATOM 7408 O O . ASP A 1 1026 ? -6.807 1.532 7.881 1.00 97.12 1026 ASP A O 1
ATOM 7412 N N . ASP A 1 1027 ? -5.342 0.896 6.308 1.00 97.31 1027 ASP A N 1
ATOM 7413 C CA . ASP A 1 1027 ? -6.107 1.362 5.146 1.00 97.31 1027 ASP A CA 1
ATOM 7414 C C . ASP A 1 1027 ? -6.432 2.877 5.147 1.00 97.31 1027 ASP A C 1
ATOM 7416 O O . ASP A 1 1027 ? -7.371 3.321 4.480 1.00 97.31 1027 ASP A O 1
ATOM 7420 N N . VAL A 1 1028 ? -5.666 3.694 5.876 1.00 96.38 1028 VAL A N 1
ATOM 7421 C CA . VAL A 1 1028 ? -5.844 5.162 5.939 1.00 96.38 1028 VAL A CA 1
ATOM 7422 C C . VAL A 1 1028 ? -4.626 5.933 5.446 1.00 96.38 1028 VAL A C 1
ATOM 7424 O O . VAL A 1 1028 ? -4.773 7.062 4.984 1.00 96.38 1028 VAL A O 1
ATOM 7427 N N . TRP A 1 1029 ? -3.443 5.325 5.504 1.00 98.12 1029 TRP A N 1
ATOM 7428 C CA . TRP A 1 1029 ? -2.192 5.906 5.030 1.00 98.12 1029 TRP A CA 1
ATOM 7429 C C . TRP A 1 1029 ? -1.480 4.919 4.107 1.00 98.12 1029 TRP A C 1
ATOM 7431 O O . TRP A 1 1029 ? -1.420 3.725 4.412 1.00 98.12 1029 TRP A O 1
ATOM 7441 N N . ALA A 1 1030 ? -0.938 5.409 2.995 1.00 98.50 1030 ALA A N 1
ATOM 7442 C CA . ALA A 1 1030 ? -0.115 4.617 2.086 1.00 98.50 1030 ALA A CA 1
ATOM 7443 C C . ALA A 1 1030 ? 1.172 5.350 1.714 1.00 98.50 1030 ALA A C 1
ATOM 7445 O O . ALA A 1 1030 ? 1.147 6.561 1.536 1.00 98.50 1030 ALA A O 1
ATOM 7446 N N . LEU A 1 1031 ? 2.256 4.604 1.522 1.00 98.56 1031 LEU A N 1
ATOM 7447 C CA . LEU A 1 1031 ? 3.510 5.039 0.916 1.00 98.56 1031 LEU A CA 1
ATOM 7448 C C . LEU A 1 1031 ? 3.771 4.177 -0.313 1.00 98.56 1031 LEU A C 1
ATOM 7450 O O . LEU A 1 1031 ? 3.782 2.953 -0.198 1.00 98.56 1031 LEU A O 1
ATOM 7454 N N . VAL A 1 1032 ? 3.982 4.799 -1.471 1.00 98.38 1032 VAL A N 1
ATOM 7455 C CA . VAL A 1 1032 ? 4.245 4.096 -2.737 1.00 98.38 1032 VAL A CA 1
ATOM 7456 C C . VAL A 1 1032 ? 5.426 4.747 -3.446 1.00 98.38 1032 VAL A C 1
ATOM 7458 O O . VAL A 1 1032 ? 5.420 5.958 -3.658 1.00 98.38 1032 VAL A O 1
ATOM 7461 N N . GLY A 1 1033 ? 6.438 3.965 -3.813 1.00 95.81 1033 GLY A N 1
ATOM 7462 C CA . GLY A 1 1033 ? 7.635 4.466 -4.492 1.00 95.81 1033 GLY A CA 1
ATOM 7463 C C . GLY A 1 1033 ? 8.762 3.441 -4.544 1.00 95.81 1033 GLY A C 1
ATOM 7464 O O . GLY A 1 1033 ? 8.522 2.249 -4.388 1.00 95.81 1033 GLY A O 1
ATOM 7465 N N . ASN A 1 1034 ? 10.003 3.890 -4.724 1.00 93.19 1034 ASN A N 1
ATOM 7466 C CA . ASN A 1 1034 ? 11.194 3.024 -4.772 1.00 93.19 1034 ASN A CA 1
ATOM 7467 C C . ASN A 1 1034 ? 12.055 3.092 -3.489 1.00 93.19 1034 ASN A C 1
ATOM 7469 O O . ASN A 1 1034 ? 13.211 2.675 -3.491 1.00 93.19 1034 ASN A O 1
ATOM 7473 N N . THR A 1 1035 ? 11.508 3.604 -2.382 1.00 94.56 1035 THR A N 1
ATOM 7474 C CA . THR A 1 1035 ? 12.177 3.616 -1.069 1.00 94.56 1035 THR A CA 1
ATOM 7475 C C . THR A 1 1035 ? 12.139 2.228 -0.433 1.00 94.56 1035 THR A C 1
ATOM 7477 O O . THR A 1 1035 ? 11.234 1.901 0.331 1.00 94.56 1035 THR A O 1
ATOM 7480 N N . HIS A 1 1036 ? 13.112 1.387 -0.775 1.00 95.44 1036 HIS A N 1
ATOM 7481 C CA . HIS A 1 1036 ? 13.209 0.012 -0.277 1.00 95.44 1036 HIS A CA 1
ATOM 7482 C C . HIS A 1 1036 ? 13.553 -0.044 1.212 1.00 95.44 1036 HIS A C 1
ATOM 7484 O O . HIS A 1 1036 ? 14.411 0.701 1.669 1.00 95.44 1036 HIS A O 1
ATOM 7490 N N . LEU A 1 1037 ? 12.918 -0.955 1.962 1.00 95.81 1037 LEU A N 1
ATOM 7491 C CA . LEU A 1 1037 ? 12.963 -1.008 3.437 1.00 95.81 1037 LEU A CA 1
ATOM 7492 C C . LEU A 1 1037 ? 14.231 -1.658 4.024 1.00 95.81 1037 LEU A C 1
ATOM 7494 O O . LEU A 1 1037 ? 14.180 -2.433 4.977 1.00 95.81 1037 LEU A O 1
ATOM 7498 N N . TRP A 1 1038 ? 15.376 -1.332 3.446 1.00 93.44 1038 TRP A N 1
ATOM 7499 C CA . TRP A 1 1038 ? 16.709 -1.728 3.890 1.00 93.44 1038 TRP A CA 1
ATOM 7500 C C . TRP A 1 1038 ? 17.617 -0.501 3.889 1.00 93.44 1038 TRP A C 1
ATOM 7502 O O . TRP A 1 1038 ? 17.315 0.464 3.181 1.00 93.44 1038 TRP A O 1
ATOM 7512 N N . ARG A 1 1039 ? 18.708 -0.522 4.658 1.00 92.06 1039 ARG A N 1
ATOM 7513 C CA . ARG A 1 1039 ? 19.568 0.640 4.921 1.00 92.06 1039 ARG A CA 1
ATOM 7514 C C . ARG A 1 1039 ? 19.856 1.444 3.663 1.00 92.06 1039 ARG A C 1
ATOM 7516 O O . ARG A 1 1039 ? 19.466 2.601 3.600 1.00 92.06 1039 ARG A O 1
ATOM 7523 N N . ARG A 1 1040 ? 20.394 0.821 2.609 1.00 90.25 1040 ARG A N 1
ATOM 7524 C CA . ARG A 1 1040 ? 20.713 1.556 1.377 1.00 90.25 1040 ARG A CA 1
ATOM 7525 C C . ARG A 1 1040 ? 19.505 2.180 0.677 1.00 90.25 1040 ARG A C 1
ATOM 7527 O O . ARG A 1 1040 ? 19.627 3.286 0.178 1.00 90.25 1040 ARG A O 1
ATOM 7534 N N . GLY A 1 1041 ? 18.335 1.541 0.672 1.00 92.06 1041 GLY A N 1
ATOM 7535 C CA . GLY A 1 1041 ? 17.120 2.130 0.086 1.00 92.06 1041 GLY A CA 1
ATOM 7536 C C . GLY A 1 1041 ? 16.530 3.269 0.925 1.00 92.06 1041 GLY A C 1
ATOM 7537 O O . GLY A 1 1041 ? 15.847 4.144 0.391 1.00 92.06 1041 GLY A O 1
ATOM 7538 N N . LEU A 1 1042 ? 16.817 3.260 2.229 1.00 92.44 1042 LEU A N 1
ATOM 7539 C CA . LEU A 1 1042 ? 16.408 4.264 3.208 1.00 92.44 1042 LEU A CA 1
ATOM 7540 C C . LEU A 1 1042 ? 17.431 5.399 3.379 1.00 92.44 1042 LEU A C 1
ATOM 7542 O O . LEU A 1 1042 ? 17.160 6.335 4.135 1.00 92.44 1042 LEU A O 1
ATOM 7546 N N . SER A 1 1043 ? 18.577 5.342 2.693 1.00 88.81 1043 SER A N 1
ATOM 7547 C CA . SER A 1 1043 ? 19.625 6.353 2.825 1.00 88.81 1043 SER A CA 1
ATOM 7548 C C . SER A 1 1043 ? 20.513 6.511 1.586 1.00 88.81 1043 SER A C 1
ATOM 7550 O O . SER A 1 1043 ? 20.503 7.569 0.968 1.00 88.81 1043 SER A O 1
ATOM 7552 N N . PHE A 1 1044 ? 21.289 5.505 1.189 1.00 88.19 1044 PHE A N 1
ATOM 7553 C CA . PHE A 1 1044 ? 22.287 5.643 0.119 1.00 88.19 1044 PHE A CA 1
ATOM 7554 C C . PHE A 1 1044 ? 21.707 5.788 -1.301 1.00 88.19 1044 PHE A C 1
ATOM 7556 O O . PHE A 1 1044 ? 22.072 6.710 -2.032 1.00 88.19 1044 PHE A O 1
ATOM 7563 N N . ASP A 1 1045 ? 20.827 4.891 -1.733 1.00 89.25 1045 ASP A N 1
ATOM 7564 C CA . ASP A 1 1045 ? 20.172 4.979 -3.040 1.00 89.25 1045 ASP A CA 1
ATOM 7565 C C . ASP A 1 1045 ? 19.264 6.220 -3.069 1.00 89.25 1045 ASP A C 1
ATOM 7567 O O . ASP A 1 1045 ? 18.634 6.527 -2.054 1.00 89.25 1045 ASP A O 1
ATOM 7571 N N . SER A 1 1046 ? 19.156 6.935 -4.209 1.00 85.56 1046 SER A N 1
ATOM 7572 C CA . SER A 1 1046 ? 18.043 7.906 -4.247 1.00 85.56 1046 SER A CA 1
ATOM 7573 C C . SER A 1 1046 ? 16.786 7.105 -4.317 1.00 85.56 1046 SER A C 1
ATOM 7575 O O . SER A 1 1046 ? 16.622 6.265 -5.206 1.00 85.56 1046 SER A O 1
ATOM 7577 N N . SER A 1 1047 ? 15.861 7.476 -3.459 1.00 91.31 1047 SER A N 1
ATOM 7578 C CA . SER A 1 1047 ? 14.500 7.056 -3.639 1.00 91.31 1047 SER A CA 1
ATOM 7579 C C . SER A 1 1047 ? 13.528 8.211 -3.499 1.00 91.31 1047 SER A C 1
ATOM 7581 O O . SER A 1 1047 ? 13.794 9.251 -2.890 1.00 91.31 1047 SER A O 1
ATOM 7583 N N . LEU A 1 1048 ? 12.396 8.016 -4.149 1.00 94.50 1048 LEU A N 1
ATOM 7584 C CA . LEU A 1 1048 ? 11.248 8.879 -4.183 1.00 94.50 1048 LEU A CA 1
ATOM 7585 C C . LEU A 1 1048 ? 10.029 8.023 -3.861 1.00 94.50 1048 LEU A C 1
ATOM 7587 O O . LEU A 1 1048 ? 9.808 6.964 -4.457 1.00 94.50 1048 LEU A O 1
ATOM 7591 N N . ALA A 1 1049 ? 9.217 8.502 -2.935 1.00 96.75 1049 ALA A N 1
ATOM 7592 C CA . ALA A 1 1049 ? 7.948 7.890 -2.602 1.00 96.75 1049 ALA A CA 1
ATOM 7593 C C . ALA A 1 1049 ? 6.873 8.952 -2.422 1.00 96.75 1049 ALA A C 1
ATOM 7595 O O . ALA A 1 1049 ? 7.158 10.121 -2.179 1.00 96.75 1049 ALA A O 1
ATOM 7596 N N . VAL A 1 1050 ? 5.619 8.544 -2.546 1.00 98.06 1050 VAL A N 1
ATOM 7597 C CA . VAL A 1 1050 ? 4.469 9.405 -2.301 1.00 98.06 1050 VAL A CA 1
ATOM 7598 C C . VAL A 1 1050 ? 3.702 8.839 -1.121 1.00 98.06 1050 VAL A C 1
ATOM 7600 O O . VAL A 1 1050 ? 3.243 7.697 -1.172 1.00 98.06 1050 VAL A O 1
ATOM 7603 N N . ALA A 1 1051 ? 3.571 9.638 -0.065 1.00 98.31 1051 ALA A N 1
ATOM 7604 C CA . ALA A 1 1051 ? 2.683 9.347 1.048 1.00 98.31 1051 ALA A CA 1
ATOM 7605 C C . ALA A 1 1051 ? 1.292 9.924 0.768 1.00 98.31 1051 ALA A C 1
ATOM 7607 O O . ALA A 1 1051 ? 1.175 11.058 0.300 1.00 98.31 1051 ALA A O 1
ATOM 7608 N N . VAL A 1 1052 ? 0.243 9.150 1.047 1.00 98.06 1052 VAL A N 1
ATOM 7609 C CA . VAL A 1 1052 ? -1.142 9.467 0.684 1.00 98.06 1052 VAL A CA 1
ATOM 7610 C C . VAL A 1 1052 ? -2.085 9.229 1.859 1.00 98.06 1052 VAL A C 1
ATOM 7612 O O . VAL A 1 1052 ? -2.029 8.187 2.511 1.00 98.06 1052 VAL A O 1
ATOM 7615 N N . PHE A 1 1053 ? -2.993 10.178 2.079 1.00 97.44 1053 PHE A N 1
ATOM 7616 C CA . PHE A 1 1053 ? -4.139 10.073 2.985 1.00 97.44 1053 PHE A CA 1
ATOM 7617 C C . PHE A 1 1053 ? -5.427 10.451 2.244 1.00 97.44 1053 PHE A C 1
ATOM 7619 O O . PHE A 1 1053 ? -5.409 11.332 1.390 1.00 97.44 1053 PHE A O 1
ATOM 7626 N N . ASP A 1 1054 ? -6.558 9.825 2.565 1.00 94.31 1054 ASP A N 1
ATOM 7627 C CA . ASP A 1 1054 ? -7.837 10.082 1.890 1.00 94.31 1054 ASP A CA 1
ATOM 7628 C C . ASP A 1 1054 ? -8.825 10.827 2.803 1.00 94.31 1054 ASP A C 1
ATOM 7630 O O . ASP A 1 1054 ? -9.182 10.330 3.871 1.00 94.31 1054 ASP A O 1
ATOM 7634 N N . GLU A 1 1055 ? -9.321 12.003 2.387 1.00 92.56 1055 GLU A N 1
ATOM 7635 C CA . GLU A 1 1055 ? -10.398 12.677 3.132 1.00 92.56 1055 GLU A CA 1
ATOM 7636 C C . GLU A 1 1055 ? -11.731 11.935 3.029 1.00 92.56 1055 GLU A C 1
ATOM 7638 O O . GLU A 1 1055 ? -12.618 12.149 3.862 1.00 92.56 1055 GLU A O 1
ATOM 7643 N N . ILE A 1 1056 ? -11.914 11.116 1.992 1.00 90.69 1056 ILE A N 1
ATOM 7644 C CA . ILE A 1 1056 ? -13.146 10.372 1.778 1.00 90.69 1056 ILE A CA 1
ATOM 7645 C C . ILE A 1 1056 ? -13.064 9.080 2.581 1.00 90.69 1056 ILE A C 1
ATOM 7647 O O . ILE A 1 1056 ? -12.511 8.068 2.149 1.00 90.69 1056 ILE A O 1
ATOM 7651 N N . ASN A 1 1057 ? -13.665 9.119 3.766 1.00 88.62 1057 ASN A N 1
ATOM 7652 C CA . ASN A 1 1057 ? -13.752 7.958 4.627 1.00 88.62 1057 ASN A CA 1
ATOM 7653 C C . ASN A 1 1057 ? -15.010 7.124 4.326 1.00 88.62 1057 ASN A C 1
ATOM 7655 O O . ASN A 1 1057 ? -16.154 7.610 4.247 1.00 88.62 1057 ASN A O 1
ATOM 7659 N N . ARG A 1 1058 ? -14.765 5.828 4.156 1.00 87.06 1058 ARG A N 1
ATOM 7660 C CA . ARG A 1 1058 ? -15.756 4.777 3.969 1.00 87.06 1058 ARG A CA 1
ATOM 7661 C C . ARG A 1 1058 ? -15.382 3.631 4.884 1.00 87.06 1058 ARG A C 1
ATOM 7663 O O . ARG A 1 1058 ? -14.260 3.146 4.850 1.00 87.06 1058 ARG A O 1
ATOM 7670 N N . PHE A 1 1059 ? -16.337 3.179 5.685 1.00 85.44 1059 PHE A N 1
ATOM 7671 C CA . PHE A 1 1059 ? -16.145 2.030 6.562 1.00 85.44 1059 PHE A CA 1
ATOM 7672 C C . PHE A 1 1059 ? -15.017 2.203 7.599 1.00 85.44 1059 PHE A C 1
ATOM 7674 O O . PHE A 1 1059 ? -14.466 1.210 8.066 1.00 85.44 1059 PHE A O 1
ATOM 7681 N N . GLY A 1 1060 ? -14.722 3.448 7.993 1.00 86.44 1060 GLY A N 1
ATOM 7682 C CA . GLY A 1 1060 ? -13.637 3.780 8.922 1.00 86.44 1060 GLY A CA 1
ATOM 7683 C C . GLY A 1 1060 ? -12.244 3.763 8.286 1.00 86.44 1060 GLY A C 1
ATOM 7684 O O . GLY A 1 1060 ? -11.263 3.673 9.013 1.00 86.44 1060 GLY A O 1
ATOM 7685 N N . ARG A 1 1061 ? -12.162 3.776 6.949 1.00 90.81 1061 ARG A N 1
ATOM 7686 C CA . ARG A 1 1061 ? -10.947 3.620 6.142 1.00 90.81 1061 ARG A CA 1
ATOM 7687 C C . ARG A 1 1061 ? -10.933 4.631 4.995 1.00 90.81 1061 ARG A C 1
ATOM 7689 O O . ARG A 1 1061 ? -11.986 5.118 4.575 1.00 90.81 1061 ARG A O 1
ATOM 7696 N N . GLY A 1 1062 ? -9.752 4.922 4.456 1.00 91.50 1062 GLY A N 1
ATOM 7697 C CA . GLY A 1 1062 ? -9.621 5.724 3.241 1.00 91.50 1062 GLY A CA 1
ATOM 7698 C C . GLY A 1 1062 ? -10.123 4.938 2.032 1.00 91.50 1062 GLY A C 1
ATOM 7699 O O . GLY A 1 1062 ? -9.698 3.802 1.815 1.00 91.50 1062 GLY A O 1
ATOM 7700 N N . GLN A 1 1063 ? -11.031 5.506 1.238 1.00 90.19 1063 GLN A N 1
ATOM 7701 C CA . GLN A 1 1063 ? -11.633 4.801 0.104 1.00 90.19 1063 GLN A CA 1
ATOM 7702 C C . GLN A 1 1063 ? -10.582 4.375 -0.935 1.00 90.19 1063 GLN A C 1
ATOM 7704 O O . GLN A 1 1063 ? -10.565 3.218 -1.349 1.00 90.19 1063 GLN A O 1
ATOM 7709 N N . VAL A 1 1064 ? -9.698 5.289 -1.340 1.00 94.62 1064 VAL A N 1
ATOM 7710 C CA . VAL A 1 1064 ? -8.652 5.020 -2.341 1.00 94.62 1064 VAL A CA 1
ATOM 7711 C C . VAL A 1 1064 ? -7.573 4.093 -1.779 1.00 94.62 1064 VAL A C 1
ATOM 7713 O O . VAL A 1 1064 ? -7.167 3.143 -2.447 1.00 94.62 1064 VAL A O 1
ATOM 7716 N N . VAL A 1 1065 ? -7.143 4.327 -0.535 1.00 96.56 1065 VAL A N 1
ATOM 7717 C CA . VAL A 1 1065 ? -6.070 3.554 0.114 1.00 96.56 1065 VAL A CA 1
ATOM 7718 C C . VAL A 1 1065 ? -6.494 2.103 0.367 1.00 96.56 1065 VAL A C 1
ATOM 7720 O O . VAL A 1 1065 ? -5.763 1.181 0.004 1.00 96.56 1065 VAL A O 1
ATOM 7723 N N . SER A 1 1066 ? -7.692 1.887 0.923 1.00 94.62 1066 SER A N 1
ATOM 7724 C CA . SER A 1 1066 ? -8.226 0.537 1.150 1.00 94.62 1066 SER A CA 1
ATOM 7725 C C . SER A 1 1066 ? -8.371 -0.238 -0.158 1.00 94.62 1066 SER A C 1
ATOM 7727 O O . SER A 1 1066 ? -7.870 -1.359 -0.251 1.00 94.62 1066 SER A O 1
ATOM 7729 N N . ALA A 1 1067 ? -8.990 0.364 -1.182 1.00 94.19 1067 ALA A N 1
ATOM 7730 C CA . ALA A 1 1067 ? -9.191 -0.257 -2.491 1.00 94.19 1067 ALA A CA 1
ATOM 7731 C C . ALA A 1 1067 ? -7.862 -0.664 -3.143 1.00 94.19 1067 ALA A C 1
ATOM 7733 O O . ALA A 1 1067 ? -7.744 -1.779 -3.655 1.00 94.19 1067 ALA A O 1
ATOM 7734 N N . PHE A 1 1068 ? -6.849 0.203 -3.064 1.00 96.88 1068 PHE A N 1
ATOM 7735 C CA . PHE A 1 1068 ? -5.509 -0.080 -3.565 1.00 96.88 1068 PHE A CA 1
ATOM 7736 C C . PHE A 1 1068 ? -4.878 -1.293 -2.873 1.00 96.88 1068 PHE A C 1
ATOM 7738 O O . PHE A 1 1068 ? -4.422 -2.218 -3.547 1.00 96.88 1068 PHE A O 1
ATOM 7745 N N . ARG A 1 1069 ? -4.934 -1.358 -1.535 1.00 97.19 1069 ARG A N 1
ATOM 7746 C CA . ARG A 1 1069 ? -4.425 -2.510 -0.779 1.00 97.19 1069 ARG A CA 1
ATOM 7747 C C . ARG A 1 1069 ? -5.177 -3.801 -1.101 1.00 97.19 1069 ARG A C 1
ATOM 7749 O O . ARG A 1 1069 ? -4.542 -4.853 -1.189 1.00 97.19 1069 ARG A O 1
ATOM 7756 N N . GLN A 1 1070 ? -6.505 -3.765 -1.280 1.00 95.38 1070 GLN A N 1
ATOM 7757 C CA . GLN A 1 1070 ? -7.244 -4.981 -1.655 1.00 95.38 1070 GLN A CA 1
ATOM 7758 C C . GLN A 1 1070 ? -6.843 -5.467 -3.044 1.00 95.38 1070 GLN A C 1
ATOM 7760 O O . GLN A 1 1070 ? -6.684 -6.669 -3.222 1.00 95.38 1070 GLN A O 1
ATOM 7765 N N . LEU A 1 1071 ? -6.671 -4.553 -4.002 1.00 93.94 1071 LEU A N 1
ATOM 7766 C CA . LEU A 1 1071 ? -6.296 -4.889 -5.373 1.00 93.94 1071 LEU A CA 1
ATOM 7767 C C . LEU A 1 1071 ? -4.898 -5.512 -5.444 1.00 93.94 1071 LEU A C 1
ATOM 7769 O O . LEU A 1 1071 ? -4.737 -6.571 -6.046 1.00 93.94 1071 LEU A O 1
ATOM 7773 N N . LEU A 1 1072 ? -3.924 -4.898 -4.768 1.00 95.31 1072 LEU A N 1
ATOM 7774 C CA . LEU A 1 1072 ? -2.571 -5.434 -4.638 1.00 95.31 1072 LEU A CA 1
ATOM 7775 C C . LEU A 1 1072 ? -2.579 -6.832 -4.009 1.00 95.31 1072 LEU A C 1
ATOM 7777 O O . LEU A 1 1072 ? -2.119 -7.797 -4.613 1.00 95.31 1072 LEU A O 1
ATOM 7781 N N . ALA A 1 1073 ? -3.187 -6.974 -2.830 1.00 94.69 1073 ALA A N 1
ATOM 7782 C CA . ALA A 1 1073 ? -3.249 -8.262 -2.148 1.00 94.69 1073 ALA A CA 1
ATOM 7783 C C . ALA A 1 1073 ? -4.000 -9.329 -2.964 1.00 94.69 1073 ALA A C 1
ATOM 7785 O O . ALA A 1 1073 ? -3.615 -10.495 -2.935 1.00 94.69 1073 ALA A O 1
ATOM 7786 N N . ALA A 1 1074 ? -5.057 -8.948 -3.688 1.00 90.94 1074 ALA A N 1
ATOM 7787 C CA . ALA A 1 1074 ? -5.813 -9.861 -4.538 1.00 90.94 1074 ALA A CA 1
ATOM 7788 C C . ALA A 1 1074 ? -4.933 -10.462 -5.633 1.00 90.94 1074 ALA A C 1
ATOM 7790 O O . ALA A 1 1074 ? -4.923 -11.682 -5.805 1.00 90.94 1074 ALA A O 1
ATOM 7791 N N . ASP A 1 1075 ? -4.146 -9.625 -6.311 1.00 89.06 1075 ASP A N 1
ATOM 7792 C CA . ASP A 1 1075 ? -3.205 -10.088 -7.324 1.00 89.06 1075 ASP A CA 1
ATOM 7793 C C . ASP A 1 1075 ? -2.114 -10.985 -6.724 1.00 89.06 1075 ASP A C 1
ATOM 7795 O O . ASP A 1 1075 ? -1.942 -12.124 -7.163 1.00 89.06 1075 ASP A O 1
ATOM 7799 N N . ARG A 1 1076 ? -1.434 -10.534 -5.659 1.00 90.69 1076 ARG A N 1
ATOM 7800 C CA . ARG A 1 1076 ? -0.320 -11.289 -5.051 1.00 90.69 1076 ARG A CA 1
ATOM 7801 C C . ARG A 1 1076 ? -0.744 -12.641 -4.479 1.00 90.69 1076 ARG A C 1
ATOM 7803 O O . ARG A 1 1076 ? 0.074 -13.557 -4.406 1.00 90.69 1076 ARG A O 1
ATOM 7810 N N . LEU A 1 1077 ? -2.005 -12.766 -4.066 1.00 89.50 1077 LEU A N 1
ATOM 7811 C CA . LEU A 1 1077 ? -2.589 -14.009 -3.560 1.00 89.50 1077 LEU A CA 1
ATOM 7812 C C . LEU A 1 1077 ? -3.320 -14.817 -4.647 1.00 89.50 1077 LEU A C 1
ATOM 7814 O O . LEU A 1 1077 ? -3.781 -15.924 -4.360 1.00 89.50 1077 LEU A O 1
ATOM 7818 N N . GLY A 1 1078 ? -3.458 -14.296 -5.871 1.00 83.69 1078 GLY A N 1
ATOM 7819 C CA . GLY A 1 1078 ? -4.196 -14.937 -6.962 1.00 83.69 1078 GLY A CA 1
ATOM 7820 C C . GLY A 1 1078 ? -5.672 -15.192 -6.629 1.00 83.69 1078 GLY A C 1
ATOM 7821 O O . GLY A 1 1078 ? -6.185 -16.283 -6.888 1.00 83.69 1078 GLY A O 1
ATOM 7822 N N . VAL A 1 1079 ? -6.342 -14.235 -5.981 1.00 84.69 1079 VAL A N 1
ATOM 7823 C CA . VAL A 1 1079 ? -7.759 -14.295 -5.569 1.00 84.69 1079 VAL A CA 1
ATOM 7824 C C . VAL A 1 1079 ? -8.559 -13.148 -6.188 1.00 84.69 1079 VAL A C 1
ATOM 7826 O O . VAL A 1 1079 ? -7.998 -12.154 -6.639 1.00 84.69 1079 VAL A O 1
ATOM 7829 N N . ALA A 1 1080 ? -9.889 -13.247 -6.174 1.00 84.19 1080 ALA A N 1
ATOM 7830 C CA . ALA A 1 1080 ? -10.728 -12.096 -6.498 1.00 84.19 1080 ALA A CA 1
ATOM 7831 C C . ALA A 1 1080 ? -10.648 -11.039 -5.381 1.00 84.19 1080 ALA A C 1
ATOM 7833 O O . ALA A 1 1080 ? -10.554 -11.384 -4.204 1.00 84.19 1080 ALA A O 1
ATOM 7834 N N . ILE A 1 1081 ? -10.771 -9.752 -5.724 1.00 83.62 1081 ILE A N 1
ATOM 7835 C CA . ILE A 1 1081 ? -10.726 -8.650 -4.743 1.00 83.62 1081 ILE A CA 1
ATOM 7836 C C . ILE A 1 1081 ? -11.767 -8.800 -3.621 1.00 83.62 1081 ILE A C 1
ATOM 7838 O O . ILE A 1 1081 ? -11.490 -8.482 -2.468 1.00 83.62 1081 ILE A O 1
ATOM 7842 N N . THR A 1 1082 ? -12.934 -9.370 -3.935 1.00 83.94 1082 THR A N 1
ATOM 7843 C CA . THR A 1 1082 ? -14.019 -9.653 -2.980 1.00 83.94 1082 THR A CA 1
ATOM 7844 C C . THR A 1 1082 ? -13.670 -10.736 -1.959 1.00 83.94 1082 THR A C 1
ATOM 7846 O O . THR A 1 1082 ? -14.344 -10.850 -0.942 1.00 83.94 1082 THR A O 1
ATOM 7849 N N . GLN A 1 1083 ? -12.623 -11.524 -2.209 1.00 86.31 1083 GLN A N 1
ATOM 7850 C CA . GLN A 1 1083 ? -12.135 -12.566 -1.306 1.00 86.31 1083 GLN A CA 1
ATOM 7851 C C . GLN A 1 1083 ? -11.043 -12.057 -0.359 1.00 86.31 1083 GLN A C 1
ATOM 7853 O O . GLN A 1 1083 ? -10.579 -12.823 0.481 1.00 86.31 1083 GLN A O 1
ATOM 7858 N N . VAL A 1 1084 ? -10.610 -10.798 -0.487 1.00 90.00 1084 VAL A N 1
ATOM 7859 C CA . VAL A 1 1084 ? -9.572 -10.209 0.362 1.00 90.00 1084 VAL A CA 1
ATOM 7860 C C . VAL A 1 1084 ? -10.221 -9.515 1.565 1.00 90.00 1084 VAL A C 1
ATOM 7862 O O . VAL A 1 1084 ? -10.815 -8.446 1.387 1.00 90.00 1084 VAL A O 1
ATOM 7865 N N . PRO A 1 1085 ? -10.077 -10.047 2.796 1.00 91.25 1085 PRO A N 1
ATOM 7866 C CA . PRO A 1 1085 ? -10.681 -9.435 3.974 1.00 91.25 1085 PRO A CA 1
ATOM 7867 C C . PRO A 1 1085 ? -10.181 -8.004 4.209 1.00 91.25 1085 PRO A C 1
ATOM 7869 O O . PRO A 1 1085 ? -9.015 -7.688 3.957 1.00 91.25 1085 PRO A O 1
ATOM 7872 N N . LEU A 1 1086 ? -11.067 -7.139 4.710 1.00 88.25 1086 LEU A N 1
ATOM 7873 C CA . LEU A 1 1086 ? -10.706 -5.803 5.204 1.00 88.25 1086 LEU A CA 1
ATOM 7874 C C . LEU A 1 1086 ? -10.157 -5.867 6.636 1.00 88.25 1086 LEU A C 1
ATOM 7876 O O . LEU A 1 1086 ? -9.269 -5.104 7.009 1.00 88.25 1086 LEU A O 1
ATOM 7880 N N . VAL A 1 1087 ? -10.678 -6.783 7.451 1.00 90.38 1087 VAL A N 1
ATOM 7881 C CA . VAL A 1 1087 ? -10.268 -6.941 8.847 1.00 90.38 1087 VAL A CA 1
ATOM 7882 C C . VAL A 1 1087 ? -8.880 -7.587 8.902 1.00 90.38 1087 VAL A C 1
ATOM 7884 O O . VAL A 1 1087 ? -8.657 -8.663 8.344 1.00 90.38 1087 VAL A O 1
ATOM 7887 N N . GLY A 1 1088 ? -7.937 -6.933 9.588 1.00 91.75 1088 GLY A N 1
ATOM 7888 C CA . GLY A 1 1088 ? -6.514 -7.291 9.541 1.00 91.75 1088 GLY A CA 1
ATOM 7889 C C . GLY A 1 1088 ? -6.213 -8.721 9.993 1.00 91.75 1088 GLY A C 1
ATOM 7890 O O . GLY A 1 1088 ? -5.463 -9.431 9.325 1.00 91.75 1088 GLY A O 1
ATOM 7891 N N . HIS A 1 1089 ? -6.833 -9.178 11.086 1.00 88.88 1089 HIS A N 1
ATOM 7892 C CA . HIS A 1 1089 ? -6.582 -10.520 11.627 1.00 88.88 1089 HIS A CA 1
ATOM 7893 C C . HIS A 1 1089 ? -7.160 -11.628 10.736 1.00 88.88 1089 HIS A C 1
ATOM 7895 O O . HIS A 1 1089 ? -6.576 -12.705 10.624 1.00 88.88 1089 HIS A O 1
ATOM 7901 N N . GLU A 1 1090 ? -8.278 -11.365 10.053 1.00 91.19 1090 GLU A N 1
ATOM 7902 C CA . GLU A 1 1090 ? -8.853 -12.292 9.075 1.00 91.19 1090 GLU A CA 1
ATOM 7903 C C . GLU A 1 1090 ? -7.973 -12.387 7.830 1.00 91.19 1090 GLU A C 1
ATOM 7905 O O . GLU A 1 1090 ? -7.746 -13.484 7.315 1.00 91.19 1090 GLU A O 1
ATOM 7910 N N . PHE A 1 1091 ? -7.445 -11.249 7.372 1.00 95.00 1091 PHE A N 1
ATOM 7911 C CA . PHE A 1 1091 ? -6.535 -11.177 6.236 1.00 95.00 1091 PHE A CA 1
ATOM 7912 C C . PHE A 1 1091 ? -5.230 -11.937 6.511 1.00 95.00 1091 PHE A C 1
ATOM 7914 O O . PHE A 1 1091 ? -4.915 -12.889 5.796 1.00 95.00 1091 PHE A O 1
ATOM 7921 N N . VAL A 1 1092 ? -4.519 -11.598 7.592 1.00 95.69 1092 VAL A N 1
ATOM 7922 C CA . VAL A 1 1092 ? -3.257 -12.256 7.977 1.00 95.69 1092 VAL A CA 1
ATOM 7923 C C . VAL A 1 1092 ? -3.467 -13.736 8.293 1.00 95.69 1092 VAL A C 1
ATOM 7925 O O . VAL A 1 1092 ? -2.729 -14.580 7.785 1.00 95.69 1092 VAL A O 1
ATOM 7928 N N . GLY A 1 1093 ? -4.517 -14.084 9.043 1.00 92.81 1093 GLY A N 1
ATOM 7929 C CA . GLY A 1 1093 ? -4.848 -15.480 9.335 1.00 92.81 1093 GLY A CA 1
ATOM 7930 C C . GLY A 1 1093 ? -5.147 -16.303 8.077 1.00 92.81 1093 GLY A C 1
ATOM 7931 O O . GLY A 1 1093 ? -4.790 -17.478 8.007 1.00 92.81 1093 GLY A O 1
ATOM 7932 N N . SER A 1 1094 ? -5.752 -15.697 7.052 1.00 92.31 1094 SER A N 1
ATOM 7933 C CA . SER A 1 1094 ? -6.014 -16.374 5.776 1.00 92.31 1094 SER A CA 1
ATOM 7934 C C . SER A 1 1094 ? -4.742 -16.606 4.965 1.00 92.31 1094 SER A C 1
ATOM 7936 O O . SER A 1 1094 ? -4.585 -17.690 4.407 1.00 92.31 1094 SER A O 1
ATOM 7938 N N . ILE A 1 1095 ? -3.806 -15.650 4.955 1.00 94.31 1095 ILE A N 1
ATOM 7939 C CA . ILE A 1 1095 ? -2.489 -15.838 4.323 1.00 94.31 1095 ILE A CA 1
ATOM 7940 C C . ILE A 1 1095 ? -1.721 -16.956 5.029 1.00 94.31 1095 ILE A C 1
ATOM 7942 O O . ILE A 1 1095 ? -1.175 -17.828 4.361 1.00 94.31 1095 ILE A O 1
ATOM 7946 N N . LYS A 1 1096 ? -1.716 -16.980 6.367 1.00 92.62 1096 LYS A N 1
ATOM 7947 C CA . LYS A 1 1096 ? -1.052 -18.046 7.131 1.00 92.62 1096 LYS A CA 1
ATOM 7948 C C . LYS A 1 1096 ? -1.611 -19.423 6.791 1.00 92.62 1096 LYS A C 1
ATOM 7950 O O . LYS A 1 1096 ? -0.841 -20.296 6.410 1.00 92.62 1096 LYS A O 1
ATOM 7955 N N . ARG A 1 1097 ? -2.940 -19.584 6.811 1.00 91.12 1097 ARG A N 1
ATOM 7956 C CA . ARG A 1 1097 ? -3.595 -20.839 6.402 1.00 91.12 1097 ARG A CA 1
ATOM 7957 C C . ARG A 1 1097 ? -3.264 -21.228 4.962 1.00 91.12 1097 ARG A C 1
ATOM 7959 O O . ARG A 1 1097 ? -3.059 -22.405 4.684 1.00 91.12 1097 ARG A O 1
ATOM 7966 N N . LEU A 1 1098 ? -3.194 -20.256 4.049 1.00 89.69 1098 LEU A N 1
ATOM 7967 C CA . LEU A 1 1098 ? -2.791 -20.504 2.665 1.00 89.69 1098 LEU A CA 1
ATOM 7968 C C . LEU A 1 1098 ? -1.343 -21.006 2.593 1.00 89.69 1098 LEU A C 1
ATOM 7970 O O . LEU A 1 1098 ? -1.082 -21.997 1.917 1.00 89.69 1098 LEU A O 1
ATOM 7974 N N . THR A 1 1099 ? -0.412 -20.371 3.306 1.00 89.25 1099 THR A N 1
ATOM 7975 C CA . THR A 1 1099 ? 0.999 -20.778 3.365 1.00 89.25 1099 THR A CA 1
ATOM 7976 C C . THR A 1 1099 ? 1.171 -22.158 4.011 1.00 89.25 1099 THR A C 1
ATOM 7978 O O . THR A 1 1099 ? 1.868 -23.004 3.453 1.00 89.25 1099 THR A O 1
ATOM 7981 N N . GLU A 1 1100 ? 0.501 -22.418 5.137 1.00 88.25 1100 GLU A N 1
ATOM 7982 C CA . GLU A 1 1100 ? 0.494 -23.709 5.847 1.00 88.25 1100 GLU A CA 1
ATOM 7983 C C . GLU A 1 1100 ? -0.095 -24.834 4.985 1.00 88.25 1100 GLU A C 1
ATOM 7985 O O . GLU A 1 1100 ? 0.424 -25.948 4.975 1.00 88.25 1100 GLU A O 1
ATOM 7990 N N . GLY A 1 1101 ? -1.126 -24.527 4.192 1.00 87.88 1101 GLY A N 1
ATOM 7991 C CA . GLY A 1 1101 ? -1.721 -25.431 3.205 1.00 87.88 1101 GLY A CA 1
ATOM 7992 C C . GLY A 1 1101 ? -0.883 -25.639 1.937 1.00 87.88 1101 GLY A C 1
ATOM 7993 O O . GLY A 1 1101 ? -1.386 -26.187 0.957 1.00 87.88 1101 GLY A O 1
ATOM 7994 N N . GLY A 1 1102 ? 0.373 -25.181 1.908 1.00 84.00 1102 GLY A N 1
ATOM 7995 C CA . GLY A 1 1102 ? 1.261 -25.333 0.757 1.00 84.00 1102 GLY A CA 1
ATOM 7996 C C . GLY A 1 1102 ? 0.954 -24.370 -0.393 1.00 84.00 1102 GLY A C 1
ATOM 7997 O O . GLY A 1 1102 ? 1.187 -24.693 -1.554 1.00 84.00 1102 GLY A O 1
ATOM 7998 N N . GLY A 1 1103 ? 0.384 -23.198 -0.110 1.00 83.38 1103 GLY A N 1
ATOM 7999 C CA . GLY A 1 1103 ? 0.199 -22.093 -1.057 1.00 83.38 1103 GLY A CA 1
ATOM 8000 C C . GLY A 1 1103 ? -0.800 -22.330 -2.191 1.00 83.38 1103 GLY A C 1
ATOM 8001 O O . GLY A 1 1103 ? -1.031 -21.407 -2.968 1.00 83.38 1103 GLY A O 1
ATOM 8002 N N . ALA A 1 1104 ? -1.370 -23.534 -2.323 1.00 81.81 1104 ALA A N 1
ATOM 8003 C CA . ALA A 1 1104 ? -2.306 -23.938 -3.380 1.00 81.81 1104 ALA A CA 1
ATOM 8004 C C . ALA A 1 1104 ? -1.846 -23.577 -4.814 1.00 81.81 1104 ALA A C 1
ATOM 8006 O O . ALA A 1 1104 ? -2.666 -23.240 -5.666 1.00 81.81 1104 ALA A O 1
ATOM 8007 N N . GLY A 1 1105 ? -0.529 -23.585 -5.064 1.00 77.25 1105 GLY A N 1
ATOM 8008 C CA . GLY A 1 1105 ? 0.076 -23.172 -6.340 1.00 77.25 1105 GLY A CA 1
ATOM 8009 C C . GLY A 1 1105 ? 0.094 -21.659 -6.599 1.00 77.25 1105 GLY A C 1
ATOM 8010 O O . GLY A 1 1105 ? 0.600 -21.238 -7.631 1.00 77.25 1105 GLY A O 1
ATOM 8011 N N . ARG A 1 1106 ? -0.428 -20.843 -5.675 1.00 83.00 1106 ARG A N 1
ATOM 8012 C CA . ARG A 1 1106 ? -0.548 -19.377 -5.790 1.00 83.00 1106 ARG A CA 1
ATOM 8013 C C . ARG A 1 1106 ? 0.677 -18.639 -5.263 1.00 83.00 1106 ARG A C 1
ATOM 8015 O O . ARG A 1 1106 ? 1.029 -17.568 -5.745 1.00 83.00 1106 ARG A O 1
ATOM 8022 N N . LEU A 1 1107 ? 1.318 -19.221 -4.253 1.00 88.75 1107 LEU A N 1
ATOM 8023 C CA . LEU A 1 1107 ? 2.489 -18.656 -3.594 1.00 88.75 1107 LEU A CA 1
ATOM 8024 C C . LEU A 1 1107 ? 3.766 -19.330 -4.091 1.00 88.75 1107 LEU A C 1
ATOM 8026 O O . LEU A 1 1107 ? 3.820 -20.548 -4.269 1.00 88.75 1107 LEU A O 1
ATOM 8030 N N . ALA A 1 1108 ? 4.827 -18.542 -4.237 1.00 85.75 1108 ALA A N 1
ATOM 8031 C CA . ALA A 1 1108 ? 6.164 -19.055 -4.472 1.00 85.75 1108 ALA A CA 1
ATOM 8032 C C . ALA A 1 1108 ? 6.719 -19.637 -3.163 1.00 85.75 1108 ALA A C 1
ATOM 8034 O O . ALA A 1 1108 ? 7.314 -18.934 -2.348 1.00 85.75 1108 ALA A O 1
ATOM 8035 N N . LEU A 1 1109 ? 6.504 -20.936 -2.956 1.00 77.62 1109 LEU A N 1
ATOM 8036 C CA . LEU A 1 1109 ? 6.931 -21.622 -1.739 1.00 77.62 1109 LEU A CA 1
ATOM 8037 C C . LEU A 1 1109 ? 8.451 -21.823 -1.671 1.00 77.62 1109 LEU A C 1
ATOM 8039 O O . LEU A 1 1109 ? 9.141 -22.000 -2.680 1.00 77.62 1109 LEU A O 1
ATOM 8043 N N . GLY A 1 1110 ? 8.952 -21.882 -0.437 1.00 70.75 1110 GLY A N 1
ATOM 8044 C CA . GLY A 1 1110 ? 10.350 -22.146 -0.107 1.00 70.75 1110 GLY A CA 1
ATOM 8045 C C . GLY A 1 1110 ? 11.059 -20.929 0.479 1.00 70.75 1110 GLY A C 1
ATOM 8046 O O . GLY A 1 1110 ? 10.753 -19.787 0.150 1.00 70.75 1110 GLY A O 1
ATOM 8047 N N . ALA A 1 1111 ? 12.036 -21.183 1.351 1.00 72.75 1111 ALA A N 1
ATOM 8048 C CA . ALA A 1 1111 ? 12.833 -20.122 1.952 1.00 72.75 1111 ALA A CA 1
ATOM 8049 C C . ALA A 1 1111 ? 13.588 -19.309 0.883 1.00 72.75 1111 ALA A C 1
ATOM 8051 O O . ALA A 1 1111 ? 13.990 -19.835 -0.165 1.00 72.75 1111 ALA A O 1
ATOM 8052 N N . ILE A 1 1112 ? 13.808 -18.026 1.177 1.00 82.00 1112 ILE A N 1
ATOM 8053 C CA . ILE A 1 1112 ? 14.766 -17.200 0.441 1.00 82.00 1112 ILE A CA 1
ATOM 8054 C C . ILE A 1 1112 ? 16.144 -17.881 0.532 1.00 82.00 1112 ILE A C 1
ATOM 8056 O O . ILE A 1 1112 ? 16.561 -18.221 1.644 1.00 82.00 1112 ILE A O 1
ATOM 8060 N N . PRO A 1 1113 ? 16.840 -18.124 -0.597 1.00 80.56 1113 PRO A N 1
ATOM 8061 C CA . PRO A 1 1113 ? 18.103 -18.858 -0.591 1.00 80.56 1113 PRO A CA 1
ATOM 8062 C C . PRO A 1 1113 ? 19.155 -18.206 0.313 1.00 80.56 1113 PRO A C 1
ATOM 8064 O O . PRO A 1 1113 ? 19.390 -17.001 0.224 1.00 80.56 1113 PRO A O 1
ATOM 8067 N N . ARG A 1 1114 ? 19.820 -19.004 1.157 1.00 79.50 1114 ARG A N 1
ATOM 8068 C CA . ARG A 1 1114 ? 21.063 -18.592 1.829 1.00 79.50 1114 ARG A CA 1
ATOM 8069 C C . ARG A 1 1114 ? 22.239 -18.748 0.872 1.00 79.50 1114 ARG A C 1
ATOM 8071 O O . ARG A 1 1114 ? 22.232 -19.661 0.047 1.00 79.50 1114 ARG A O 1
ATOM 8078 N N . ALA A 1 1115 ? 23.250 -17.901 1.034 1.00 80.75 1115 ALA A N 1
ATOM 8079 C CA . ALA A 1 1115 ? 24.545 -18.138 0.415 1.00 80.75 1115 ALA A CA 1
ATOM 8080 C C . ALA A 1 1115 ? 25.138 -19.478 0.908 1.00 80.75 1115 ALA A C 1
ATOM 8082 O O . ALA A 1 1115 ? 24.942 -19.836 2.085 1.00 80.75 1115 ALA A O 1
ATOM 8083 N N . PRO A 1 1116 ? 25.856 -20.223 0.046 1.00 80.44 1116 PRO A N 1
ATOM 8084 C CA . PRO A 1 1116 ? 26.708 -21.329 0.471 1.00 80.44 1116 PRO A CA 1
ATOM 8085 C C . PRO A 1 1116 ? 27.643 -20.905 1.609 1.00 80.44 1116 PRO A C 1
ATOM 8087 O O . PRO A 1 1116 ? 28.014 -19.742 1.712 1.00 80.44 1116 PRO A O 1
ATOM 8090 N N . VAL A 1 1117 ? 28.043 -21.840 2.479 1.00 82.06 1117 VAL A N 1
ATOM 8091 C CA . VAL A 1 1117 ? 28.836 -21.517 3.687 1.00 82.06 1117 VAL A CA 1
ATOM 8092 C C . VAL A 1 1117 ? 30.118 -20.742 3.357 1.00 82.06 1117 VAL A C 1
ATOM 8094 O O . VAL A 1 1117 ? 30.451 -19.812 4.082 1.00 82.06 1117 VAL A O 1
ATOM 8097 N N . ALA A 1 1118 ? 30.795 -21.092 2.261 1.00 81.56 1118 ALA A N 1
ATOM 8098 C CA . ALA A 1 1118 ? 32.025 -20.435 1.814 1.00 81.56 1118 ALA A CA 1
ATOM 8099 C C . ALA A 1 1118 ? 31.813 -19.018 1.245 1.00 81.56 1118 ALA A C 1
ATOM 8101 O O . ALA A 1 1118 ? 32.769 -18.261 1.140 1.00 81.56 1118 ALA A O 1
ATOM 8102 N N . GLU A 1 1119 ? 30.577 -18.666 0.892 1.00 81.25 1119 GLU A N 1
ATOM 8103 C CA . GLU A 1 1119 ? 30.191 -17.411 0.231 1.00 81.25 1119 GLU A CA 1
ATOM 8104 C C . GLU A 1 1119 ? 29.266 -16.566 1.118 1.00 81.25 1119 GLU A C 1
ATOM 8106 O O . GLU A 1 1119 ? 28.597 -15.639 0.658 1.00 81.25 1119 GLU A O 1
ATOM 8111 N N . ARG A 1 1120 ? 29.168 -16.910 2.409 1.00 87.06 1120 ARG A N 1
ATOM 8112 C CA . ARG A 1 1120 ? 28.350 -16.143 3.345 1.00 87.06 1120 ARG A CA 1
ATOM 8113 C C . ARG A 1 1120 ? 28.912 -14.731 3.498 1.00 87.06 1120 ARG A C 1
ATOM 8115 O O . ARG A 1 1120 ? 30.100 -14.611 3.795 1.00 87.06 1120 ARG A O 1
ATOM 8122 N N . PRO A 1 1121 ? 28.065 -13.691 3.378 1.00 91.38 1121 PRO A N 1
ATOM 8123 C CA . PRO A 1 1121 ? 28.504 -12.322 3.585 1.00 91.38 1121 PRO A CA 1
ATOM 8124 C C . PRO A 1 1121 ? 29.122 -12.129 4.968 1.00 91.38 1121 PRO A C 1
ATOM 8126 O O . PRO A 1 1121 ? 28.530 -12.498 5.986 1.00 91.38 1121 PRO A O 1
ATOM 8129 N N . THR A 1 1122 ? 30.304 -11.529 4.991 1.00 90.00 1122 THR A N 1
ATOM 8130 C CA . THR A 1 1122 ? 30.945 -11.010 6.198 1.00 90.00 1122 THR A CA 1
ATOM 8131 C C . THR A 1 1122 ? 30.342 -9.658 6.588 1.00 90.00 1122 THR A C 1
ATOM 8133 O O . THR A 1 1122 ? 29.619 -9.034 5.812 1.00 90.00 1122 THR A O 1
ATOM 8136 N N . GLU A 1 1123 ? 30.670 -9.157 7.778 1.00 85.19 1123 GLU A N 1
ATOM 8137 C CA . GLU A 1 1123 ? 30.310 -7.790 8.179 1.00 85.19 1123 GLU A CA 1
ATOM 8138 C C . GLU A 1 1123 ? 30.890 -6.746 7.208 1.00 85.19 1123 GLU A C 1
ATOM 8140 O O . GLU A 1 1123 ? 30.208 -5.796 6.827 1.00 85.19 1123 GLU A O 1
ATOM 8145 N N . THR A 1 1124 ? 32.110 -6.974 6.709 1.00 84.12 1124 THR A N 1
ATOM 8146 C CA . THR A 1 1124 ? 32.725 -6.135 5.672 1.00 84.12 1124 THR A CA 1
ATOM 8147 C C . THR A 1 1124 ? 31.915 -6.146 4.375 1.00 84.12 1124 THR A C 1
ATOM 8149 O O . THR A 1 1124 ? 31.707 -5.084 3.793 1.00 84.12 1124 THR A O 1
ATOM 8152 N N . ASP A 1 1125 ? 31.396 -7.301 3.947 1.00 87.94 1125 ASP A N 1
ATOM 8153 C CA . ASP A 1 1125 ? 30.527 -7.381 2.763 1.00 87.94 1125 ASP A CA 1
ATOM 8154 C C . ASP A 1 1125 ? 29.207 -6.629 2.977 1.00 87.94 1125 ASP A C 1
ATOM 8156 O O . ASP A 1 1125 ? 28.718 -5.957 2.068 1.00 87.94 1125 ASP A O 1
ATOM 8160 N N . MET A 1 1126 ? 28.632 -6.700 4.182 1.00 88.56 1126 MET A N 1
ATOM 8161 C CA . MET A 1 1126 ? 27.410 -5.963 4.522 1.00 88.56 1126 MET A CA 1
ATOM 8162 C C . MET A 1 1126 ? 27.631 -4.446 4.480 1.00 88.56 1126 MET A C 1
ATOM 8164 O O . MET A 1 1126 ? 26.785 -3.726 3.952 1.00 88.56 1126 MET A O 1
ATOM 8168 N N . VAL A 1 1127 ? 28.770 -3.955 4.976 1.00 82.19 1127 VAL A N 1
ATOM 8169 C CA . VAL A 1 1127 ? 29.152 -2.535 4.875 1.00 82.19 1127 VAL A CA 1
ATOM 8170 C C . VAL A 1 1127 ? 29.380 -2.127 3.415 1.00 82.19 1127 VAL A C 1
ATOM 8172 O O . VAL A 1 1127 ? 28.875 -1.094 2.979 1.00 82.19 1127 VAL A O 1
ATOM 8175 N N . LEU A 1 1128 ? 30.074 -2.963 2.635 1.00 84.88 1128 LEU A N 1
ATOM 8176 C CA . LEU A 1 1128 ? 30.402 -2.696 1.231 1.00 84.88 1128 LEU A CA 1
ATOM 8177 C C . LEU A 1 1128 ? 29.150 -2.563 0.344 1.00 84.88 1128 LEU A C 1
ATOM 8179 O O . LEU A 1 1128 ? 29.070 -1.656 -0.488 1.00 84.88 1128 LEU A O 1
ATOM 8183 N N . TRP A 1 1129 ? 28.186 -3.474 0.513 1.00 88.62 1129 TRP A N 1
ATOM 8184 C CA . TRP A 1 1129 ? 27.032 -3.622 -0.382 1.00 88.62 1129 TRP A CA 1
ATOM 8185 C C . TRP A 1 1129 ? 25.730 -3.002 0.139 1.00 88.62 1129 TRP A C 1
ATOM 8187 O O . TRP A 1 1129 ? 24.866 -2.673 -0.671 1.00 88.62 1129 TRP A O 1
ATOM 8197 N N . ASN A 1 1130 ? 25.565 -2.828 1.454 1.00 90.00 1130 ASN A N 1
ATOM 8198 C CA . ASN A 1 1130 ? 24.387 -2.202 2.068 1.00 90.00 1130 ASN A CA 1
ATOM 8199 C C . ASN A 1 1130 ? 24.771 -0.900 2.785 1.00 90.00 1130 ASN A C 1
ATOM 8201 O O . ASN A 1 1130 ? 24.582 -0.769 3.990 1.00 90.00 1130 ASN A O 1
ATOM 8205 N N . ARG A 1 1131 ? 25.379 0.047 2.070 1.00 83.31 1131 ARG A N 1
ATOM 8206 C CA . ARG A 1 1131 ? 25.928 1.288 2.644 1.00 83.31 1131 ARG A CA 1
ATOM 8207 C C . ARG A 1 1131 ? 24.830 2.213 3.196 1.00 83.31 1131 ARG A C 1
ATOM 8209 O O . ARG A 1 1131 ? 23.754 2.292 2.614 1.00 83.31 1131 ARG A O 1
ATOM 8216 N N . ASP A 1 1132 ? 25.127 2.954 4.267 1.00 77.75 1132 ASP A N 1
ATOM 8217 C CA . ASP A 1 1132 ? 24.248 4.024 4.786 1.00 77.75 1132 ASP A CA 1
ATOM 8218 C C . ASP A 1 1132 ? 24.446 5.377 4.070 1.00 77.75 1132 ASP A C 1
ATOM 8220 O O . ASP A 1 1132 ? 23.633 6.288 4.127 1.00 77.75 1132 ASP A O 1
ATOM 8224 N N . GLY A 1 1133 ? 25.575 5.538 3.382 1.00 71.19 1133 GLY A N 1
ATOM 8225 C CA . GLY A 1 1133 ? 25.910 6.772 2.675 1.00 71.19 1133 GLY A CA 1
ATOM 8226 C C . GLY A 1 1133 ? 26.438 7.904 3.560 1.00 71.19 1133 GLY A C 1
ATOM 8227 O O . GLY A 1 1133 ? 26.784 8.945 3.016 1.00 71.19 1133 GLY A O 1
ATOM 8228 N N . SER A 1 1134 ? 26.575 7.710 4.876 1.00 64.88 1134 SER A N 1
ATOM 8229 C CA . SER A 1 1134 ? 27.192 8.702 5.763 1.00 64.88 1134 SER A CA 1
ATOM 8230 C C . SER A 1 1134 ? 28.677 8.939 5.426 1.00 64.88 1134 SER A C 1
ATOM 8232 O O . SER A 1 1134 ? 29.392 8.059 4.932 1.00 64.88 1134 SER A O 1
ATOM 8234 N N . VAL A 1 1135 ? 29.154 10.160 5.696 1.00 52.34 1135 VAL A N 1
ATOM 8235 C CA . VAL A 1 1135 ? 30.529 10.620 5.393 1.00 52.34 1135 VAL A CA 1
ATOM 8236 C C . VAL A 1 1135 ? 31.595 9.841 6.190 1.00 52.34 1135 VAL A C 1
ATOM 8238 O O . VAL A 1 1135 ? 32.763 9.828 5.814 1.00 52.34 1135 VAL A O 1
ATOM 8241 N N . PHE A 1 1136 ? 31.189 9.154 7.264 1.00 49.00 1136 PHE A N 1
ATOM 8242 C CA . PHE A 1 1136 ? 32.056 8.447 8.213 1.00 49.00 1136 PHE A CA 1
ATOM 8243 C C . PHE A 1 1136 ? 32.041 6.919 8.059 1.00 49.00 1136 PHE A C 1
ATOM 8245 O O . PHE A 1 1136 ? 32.322 6.208 9.023 1.00 49.00 1136 PHE A O 1
ATOM 8252 N N . ASP A 1 1137 ? 31.695 6.396 6.880 1.00 51.44 1137 ASP A N 1
ATOM 8253 C CA . ASP A 1 1137 ? 31.716 4.948 6.659 1.00 51.44 1137 ASP A CA 1
ATOM 8254 C C . ASP A 1 1137 ? 33.111 4.340 6.937 1.00 51.44 1137 ASP A C 1
ATOM 8256 O O . ASP A 1 1137 ? 34.150 4.945 6.665 1.00 51.44 1137 ASP A O 1
ATOM 8260 N N . VAL A 1 1138 ? 33.118 3.119 7.477 1.00 52.34 1138 VAL A N 1
ATOM 8261 C CA . VAL A 1 1138 ? 34.281 2.377 7.999 1.00 52.34 1138 VAL A CA 1
ATOM 8262 C C . VAL A 1 1138 ? 35.316 2.080 6.901 1.00 52.34 1138 VAL A C 1
ATOM 8264 O O . VAL A 1 1138 ? 36.497 1.873 7.186 1.00 52.34 1138 VAL A O 1
ATOM 8267 N N . LEU A 1 1139 ? 34.889 2.081 5.633 1.00 57.31 1139 LEU A N 1
ATOM 8268 C CA . LEU A 1 1139 ? 35.741 1.903 4.459 1.00 57.31 1139 LEU A CA 1
ATOM 8269 C C . LEU A 1 1139 ? 35.965 3.235 3.731 1.00 57.31 1139 LEU A C 1
ATOM 8271 O O . LEU A 1 1139 ? 35.020 3.880 3.268 1.00 57.31 1139 LEU A O 1
ATOM 8275 N N . GLY A 1 1140 ? 37.238 3.603 3.549 1.00 62.88 1140 GLY A N 1
ATOM 8276 C CA . GLY A 1 1140 ? 37.626 4.709 2.671 1.00 62.88 1140 GLY A CA 1
ATOM 8277 C C . GLY A 1 1140 ? 37.177 4.483 1.218 1.00 62.88 1140 GLY A C 1
ATOM 8278 O O . GLY A 1 1140 ? 37.035 3.342 0.772 1.00 62.88 1140 GLY A O 1
ATOM 8279 N N . LEU A 1 1141 ? 36.976 5.576 0.471 1.00 67.19 1141 LEU A N 1
ATOM 8280 C CA . LEU A 1 1141 ? 36.457 5.574 -0.907 1.00 67.19 1141 LEU A CA 1
ATOM 8281 C C . LEU A 1 1141 ? 37.240 4.634 -1.845 1.00 67.19 1141 LEU A C 1
ATOM 8283 O O . LEU A 1 1141 ? 36.632 3.887 -2.607 1.00 67.19 1141 LEU A O 1
ATOM 8287 N N . GLU A 1 1142 ? 38.573 4.625 -1.763 1.00 68.06 1142 GLU A N 1
ATOM 8288 C CA . GLU A 1 1142 ? 39.437 3.779 -2.603 1.00 68.06 1142 GLU A CA 1
ATOM 8289 C C . GLU A 1 1142 ? 39.231 2.279 -2.338 1.00 68.06 1142 GLU A C 1
ATOM 8291 O O . GLU A 1 1142 ? 39.072 1.497 -3.276 1.00 68.06 1142 GLU A O 1
ATOM 8296 N N . SER A 1 1143 ? 39.168 1.880 -1.064 1.00 71.50 1143 SER A N 1
ATOM 8297 C CA . SER A 1 1143 ? 38.926 0.489 -0.658 1.00 71.50 1143 SER A CA 1
ATOM 8298 C C . SER A 1 1143 ? 37.532 0.012 -1.061 1.00 71.50 1143 SER A C 1
ATOM 8300 O O . SER A 1 1143 ? 37.367 -1.133 -1.479 1.00 71.50 1143 SER A O 1
ATOM 8302 N N . TRP A 1 1144 ? 36.532 0.895 -0.969 1.00 76.44 1144 TRP A N 1
ATOM 8303 C CA . TRP A 1 1144 ? 35.175 0.610 -1.427 1.00 76.44 1144 TRP A CA 1
ATOM 8304 C C . TRP A 1 1144 ? 35.137 0.357 -2.937 1.00 76.44 1144 TRP A C 1
ATOM 8306 O O . TRP A 1 1144 ? 34.647 -0.685 -3.363 1.00 76.44 1144 TRP A O 1
ATOM 8316 N N . LEU A 1 1145 ? 35.724 1.252 -3.741 1.00 73.25 1145 LEU A N 1
ATOM 8317 C CA . LEU A 1 1145 ? 35.766 1.127 -5.202 1.00 73.25 1145 LEU A CA 1
ATOM 8318 C C . LEU A 1 1145 ? 36.499 -0.136 -5.666 1.00 73.25 1145 LEU A C 1
ATOM 8320 O O . LEU A 1 1145 ? 36.008 -0.842 -6.549 1.00 73.25 1145 LEU A O 1
ATOM 8324 N N . ALA A 1 1146 ? 37.637 -0.455 -5.046 1.00 77.25 1146 ALA A N 1
ATOM 8325 C CA . ALA A 1 1146 ? 38.389 -1.667 -5.357 1.00 77.25 1146 ALA A CA 1
ATOM 8326 C C . ALA A 1 1146 ? 37.555 -2.945 -5.137 1.00 77.25 1146 ALA A C 1
ATOM 8328 O O . ALA A 1 1146 ? 37.668 -3.889 -5.918 1.00 77.25 1146 ALA A O 1
ATOM 8329 N N . GLY A 1 1147 ? 36.683 -2.958 -4.123 1.00 78.94 1147 GLY A N 1
ATOM 8330 C CA . GLY A 1 1147 ? 35.816 -4.097 -3.806 1.00 78.94 1147 GLY A CA 1
ATOM 8331 C C . GLY A 1 1147 ? 34.649 -4.321 -4.777 1.00 78.94 1147 GLY A C 1
ATOM 8332 O O . GLY A 1 1147 ? 34.094 -5.417 -4.808 1.00 78.94 1147 GLY A O 1
ATOM 8333 N N . ILE A 1 1148 ? 34.273 -3.318 -5.581 1.00 82.94 1148 ILE A N 1
ATOM 8334 C CA . ILE A 1 1148 ? 33.057 -3.347 -6.425 1.00 82.94 1148 ILE A CA 1
ATOM 8335 C C . ILE A 1 1148 ? 33.327 -3.190 -7.928 1.00 82.94 1148 ILE A C 1
ATOM 8337 O O . ILE A 1 1148 ? 32.410 -3.384 -8.727 1.00 82.94 1148 ILE A O 1
ATOM 8341 N N . ALA A 1 1149 ? 34.559 -2.863 -8.331 1.00 81.56 1149 ALA A N 1
ATOM 8342 C CA . ALA A 1 1149 ? 34.907 -2.437 -9.693 1.00 81.56 1149 ALA A CA 1
ATOM 8343 C C . ALA A 1 1149 ? 34.447 -3.392 -10.814 1.00 81.56 1149 ALA A C 1
ATOM 8345 O O . ALA A 1 1149 ? 34.027 -2.941 -11.873 1.00 81.56 1149 ALA A O 1
ATOM 8346 N N . VAL A 1 1150 ? 34.473 -4.709 -10.587 1.00 85.56 1150 VAL A N 1
ATOM 8347 C CA . VAL A 1 1150 ? 34.053 -5.729 -11.574 1.00 85.56 1150 VAL A CA 1
ATOM 8348 C C . VAL A 1 1150 ? 32.535 -5.843 -11.760 1.00 85.56 1150 VAL A C 1
ATOM 8350 O O . VAL A 1 1150 ? 32.075 -6.519 -12.679 1.00 85.56 1150 VAL A O 1
ATOM 8353 N N . HIS A 1 1151 ? 31.744 -5.210 -10.894 1.00 85.75 1151 HIS A N 1
ATOM 8354 C CA . HIS A 1 1151 ? 30.284 -5.319 -10.892 1.00 85.75 1151 HIS A CA 1
ATOM 8355 C C . HIS A 1 1151 ? 29.570 -4.032 -11.314 1.00 85.75 1151 HIS A C 1
ATOM 8357 O O . HIS A 1 1151 ? 28.375 -4.081 -11.615 1.00 85.75 1151 HIS A O 1
ATOM 8363 N N . VAL A 1 1152 ? 30.277 -2.902 -11.350 1.00 82.62 1152 VAL A N 1
ATOM 8364 C CA . VAL A 1 1152 ? 29.726 -1.588 -11.705 1.00 82.62 1152 VAL A CA 1
ATOM 8365 C C . VAL A 1 1152 ? 29.941 -1.266 -13.176 1.00 82.62 1152 VAL A C 1
ATOM 8367 O O . VAL A 1 1152 ? 30.938 -1.669 -13.772 1.00 82.62 1152 VAL A O 1
ATOM 8370 N N . THR A 1 1153 ? 28.997 -0.541 -13.771 1.00 73.19 1153 THR A N 1
ATOM 8371 C CA . THR A 1 1153 ? 29.124 -0.070 -15.156 1.00 73.19 1153 THR A CA 1
ATOM 8372 C C . THR A 1 1153 ? 30.386 0.793 -15.295 1.00 73.19 1153 THR A C 1
ATOM 8374 O O . THR A 1 1153 ? 30.561 1.702 -14.480 1.00 73.19 1153 THR A O 1
ATOM 8377 N N . PRO A 1 1154 ? 31.271 0.530 -16.282 1.00 63.34 1154 PRO A N 1
ATOM 8378 C CA . PRO A 1 1154 ? 32.466 1.340 -16.492 1.00 63.34 1154 PRO A CA 1
ATOM 8379 C C . PRO A 1 1154 ? 32.099 2.812 -16.697 1.00 63.34 1154 PRO A C 1
ATOM 8381 O O . PRO A 1 1154 ? 31.148 3.110 -17.421 1.00 63.34 1154 PRO A O 1
ATOM 8384 N N . THR A 1 1155 ? 32.847 3.698 -16.039 1.00 54.03 1155 THR A N 1
ATOM 8385 C CA . THR A 1 1155 ? 32.700 5.160 -16.126 1.00 54.03 1155 THR A CA 1
ATOM 8386 C C . THR A 1 1155 ? 33.200 5.710 -17.449 1.00 54.03 1155 THR A C 1
ATOM 8388 O O . THR A 1 1155 ? 34.332 5.314 -17.823 1.00 54.03 1155 THR A O 1
#

Foldseek 3Di:
DDDPVVFLVVPPLLRLAFFAQKPDQPFAFEQAFLQLWTKDWDADDDPDQWIFGADGFWWWKWKAAQAPCGDPVQLQAGTLQQHRNADHQWIKIKTFHDPSSLVVVQLLQLLFDALLNDDSPPSFHNDFRWTIKMKTFPHQFLVQLVFADQPVDDSAQVSQQWHDPVPRGIHGHPDIDIHIAGADDDDPDDGDTGGIGGHRGIIIMWIAGLSNYTDNPLQVQLSVLCSLFFVSPPPPPPSVRNHRDDVGSGYHHYDFWEKEFEAALLRHHDDPLQLVFKPPPFPQWDARHPNRRMITHDQAAWGWIATDDADDDQFFRQQPAKWKAWPLAGFTDHPDVVNTSTGNHRGFRWGHGPPGRIDTCSDHYTYMHMDRQQCQFQVATAGGLADDPDLNRPRNNQCRFPLRRFDWAFWFKFWFFFPQSLQALLLPQFPPPFAKEWEFQAAALLFGHDDDDQFLQADDDDDPDDDPRPDQDDDDPDFDAKDKAFAAQQFADDPQKTAFTKIKIKGKDDDDPSQQFKKKKKWWWDQDPVVRDIFTDQIFIFGFHDEPPDPPITMAITMDTHHMDGAPQPDWTFMKMWIGRNNDDIDIDGGRTDGHHHHHYHRADQLVCCCVPVHQQKWKAFRLNRDTHGSVGQDFQQDEQLTQIWIWRPDDDPDHIHIYHHPVLRDACRSHHSGRSLLSDAQAYEYEHEAALWPFDDNHDPCNCDPSSCVNNVHDHHYHYQYQCCPVCVFFAQHFHNNFDDQWIKMWGAQFADDPRKIKIKTKQHGSHSNATAAPQLLSLRRSHGGGAFAGMIIMMIIFQQCLVSVLNSLRNPDRDLQVSLQCQLVGPGHGGHDDDFWKIKTKFKFAAAQRGAGPLLVVLPVPDRSCCLVWLQSVCVSVVPHDHPVSGNHRSSSSSSSSNRSCNNNTGLSVLSSLLSLLLSFAAEKEKEFAFAAQAFFCPVNPGDGSLVSNQVSCVVHSRYAYEYEYALFADGLDDPLLRQLRQVRRVVSVCVNCVPQVLRYFYFFFHRYDSHGYHYSWIWIAGLQFKIKIWRQGNALCSSYNHIIMIMIMGGSRNRNSHHPSSLQSVLVSLCSRLVHDSVPQDSGSSVNRVVSVVCVVVVVPSGTNDDGNDHDDPVSRDDPVSNCLNRPSSDPPRPDDPVRSCVVCVNTTDDD

Sequence (1155 aa):
MANLNPAPAALGLASPALGAWFDDASLSLAAPVSTLAVPHTFAASGGNTVTAWWAPAGGTLTLAVSTPTRPSVLSGLTDATGAPAFADNMLVALFKLLPEVEERLEVLTAMLPRPDGVGNAALLRSRARVRAIAIEYPDAAPARLNDFVNPLGGDAPTAFGLVDPGSGTLANGPLPMSDLKRPGQILNLTRQVLANFPDGLAVQVWAFDADGQAIDPGAVAAWWAAIAGGSVAPWNGNASNIWAENDTQRTCVVAPHLGVLIVNPHRGQIDTNLQGRLTLPPANATQIGTNASLFTASQTQGAGISFTVAPTGTAPDTVPIPRAALLPIGNYRAAPAGGPLNLWGGGPVTLPAHGGGQLTLTRDFVEVAAVDIESFVCGIVRGPSDNRGTPAERQSSDQNRVSTRINVTRSTVALQPTIDTVATAFNALPDGVNPVTLIAPAYDHDWGGRVVENLPNAPAPPPPLPAPLPIPLPLPTALPALECFALTGGGAALDDTAGSQQVVIRLTLQGANALNGTWVRIYPQKINLDTGRREAQPGGAGRFGSAATTGPEIIAHVVVTLPPGQTDGSVQLGVDVMLYDGGNPPTIYADQRITRPAPVAGNAVTFANIATQLGASALVLDCDQGVEFGPAVVPQGAFRSGSTLVVRVPGTNNALDSFTAINRATVPLQWFDNGPLAKTLSANDVISVTSPAFVNQAPGNTNPFNAAVATATGFTPQVQIQPRNGILSVGTPGAPLPTQERLELVGLLNAGAGAGAVNIGVVGSAPALASWHELLPALAGNPTAPGGREVHGAGVQITGGAITDIADVMRDRLFAGTPALASDAGSNPLPAQAINAPAQWAAVLKTVARGVEGEPLVFDALDLADGTLFDAYDNVAAALPNLPPVGAVGNANAALRAVCRRILNALGRQEALFALNAAIGRAERLIYIETPAIDGESVDADGANLAWLDTLIARLGARPGLQVALCVPRALLPGTPQPLTWVRNELWQQALARLVKDNGDRVAVFSPGAGPYSHVRMASTVVVVDDVWALVGNTHLWRRGLSFDSSLAVAVFDEINRFGRGQVVSAFRQLLAADRLGVAITQVPLVGHEFVGSIKRLTEGGGAGRLALGAIPRAPVAERPTETDMVLWNRDGSVFDVLGLESWLAGIAVHVTPT

Secondary structure (DSSP, 8-state):
----SS-GGGGGGG---B--SBS-SS-EE----TTS-EEEE----TT-SEEEEE-SSSEEEEEEE--SS--TTTTT-B-TTSSBSS-TT-EEEEEEEPHHHHHHHHHHHTTSPPTT----TT----S--EEEEEEE-S---GGGGGGS--TTSS--GGGGTEE--SSSS-EE-SS---EEE-SS-BTTB---EEEEEETT-EEEEEEEETTSBEE-HHHHHHHHHHHHHB--TT-SS-GGGSBS-SS-----EE--EEEEEEE-TTSSPPPHHHHHHB-SSPBTEEE-TT-TTEEEE-SSS-EEE-BPPPPPSSS--SSSSEEEEEESEEE-EETTTT--EEESBTBS-EEEETTTEEEE--EEEEEEEEEEHHHHHHS-----SS--SSHHHHHHHHHHSTTTS---EEEEEEEE-SHHHHHHHHHTS--SSS-EEEEESSB-TT-B--PPP--TTPPPSPPSS-PPPPPPPPPPSSPPPEEEEEEETS--EETTEESS-EEEEEEEE-S-GGGTT-EEEEEEEEE-TTT--EEEPPPEEEE-EE-TTSTT-EEEEEEEEPPSEESSS-SPEEEEEEEE-SSSPPEEEEEEEEPPPPP----PBPGGGHHHHH-TT-EEEETTTTEEE-TT-PPTT-B-TT--EEEEE---TTPPPEEEEB-GGGS-GGGB-S-BGGGT--TT-EEEEEPPSBTTS--B-SSTT-HHHHHHHSS--EEEEE---TTT-TT-TTPPPTT--B--EEEEE---SSTT---EEEEE-S-B-TT----S-GGGTSTTSPSS--EE--EEEEEETTHHHHHHHHHHHH-SSHHHHHHHHHHSPPP-----SS-EEEEEEEEE-TTTSS-HHHHHTTTT--GGGGG-HHHHHHHSTTSPPGGGSS-HHHHHHHHHHHHHHHH-EEHHHHHHHHHHHH--SEEEEE-S-B----B-STT--B-HHHHHHHHHHH-TT-EEEEE--SS--TT--HHHHHHHHHHHHHHHHHHHTTTTTTEEEE-BB-STT-B-EE--EEEEETTTEEEEES--BSHHHHTTSBEEEEEEEESEEETTEEHHHHHHHHHHHHHHHTS-GGGS-SSHHHHHHHHHHHHHTGGGGTB--SPPPPPPGGGPPPHHHHHHHS----TT-SS-HHHHHHHHTTTBPP-